Protein AF-A0A087XY12-F1 (afdb_monomer_lite)

Foldseek 3Di:
DLVVLLVVLVVLLVVLVVLLPDDPLVVVVVVDQAALVVVLVVLVVQLVVLVVSLCVCVDPVVVVSLVVCVVVVHPSNVVSVVSNVSSVVSNVLSVLLNVLCVVLVVLVVVLVVDDLLCLLVCLLVNLVSLLSSLVRGPNCVDLSNSLVNLLNVLSVLLVVLCVQQVFLVQLLCLLPANPVSLVSLVSSLSSLVSNVVSNVVSLVVLVVVQVVDPDGRDGNPDDPCSNCVVVVLLSVLSVLSSVVSLLSVLLVLLVPDFADDPCRVVLNVLSVVLSVLLSVLSVQLSPDPDGSSDSVDCPNVVSSVVSVVSVVVSLLSVLVSLLVSLVRDLALLSNLVSCVSNLSSLPDPSNLVSVVVSLVVLLVSLLVLLVVLVVCCVVPLQPLCVPVVPAPPLLSNLVVLVVSLVVNVSSVVSSCSNCVSNPNDDDDPVSVVSSVVSNVVSVVSNVVSLQVLLVVLQVLLVVQQPAQQWDADPPGAIDGPCVVSLVVSLSSLVSVVVSPDRDHDDSSVLCNVQVVVVVVLNVLSRVLRVLLCCCVVPDDPLCCVLCVVVNVLSVVLVVVSRVDGLDDPDPDHSHDPPSVVSSVSSVLLSVLVVLLVVLLVVLLCLLQVLLPDAQWDADPQAATDQETDPVVLVVLLVSLVSNLVSLVSNCVSSVHDPPDPSSLSNLVVSLVSNLVSLLSNLLNNLVVLVVLPDPPRPLHAHAEWEWAQDLPPGIAIVVHLVCPPVVSLVRHNVRSLVSQQSRQRSRPPDDDTSSVVSVPDPSSVVSSVSSVVLSVQLVVVVVVVRVVCCVLVCLRVDDLVVQVVCCQQQQERDDPPPPDGDGDGHDLVSLLVVLVVLVVVLVVLVPDDQWDDGPSHYIYGCVNVSVVSNVSSVVSNVVSLVVLLVLLVVLLVVVPDDDDDDDRDYDNVSSVVSSVVSVHDRDPVSVVSVD

Sequence (931 aa):
LLHACEETVVEWVELVSDFLQQDWSGLVLDRQKPVPSEEFSFWKNRLKNLLFIQDQLLSAKAQQVSSILKAEDSIYWAALQDLQRHVQEGVREAEDITLHLTPVQQKLSEVLEMDFLQLKDNVAAVMDKVGLLWTGSEFYCRPRRTVVLLQEICNLYIQLSRDFLPGQEVIGVLVSEPGPVLQDIRLVIQTLQALKSAFCEQQSQLELQNQNQATPTPSWTFPSHLVFFHLDTFLNRLLSIQEVHLVTARFYQLDQAVLSGASGTLLTVGIQQVYQDFLVQVRLLSACSCDPTDPEDQTFELELDQFWEQVLDLETRLVSVLSKALEDCSEVASAAKVVKMFWFFLDRPRVQDQLPPCLARLEDQVLSDLDRTELEFYSQKEKPERWFRFCPAGAARLCWNRQLRRRTQETLRSFRTIQNLCGGVALAPALLQRAEQVVELLQDFRTSTRSDWSAGLEEDCGSVLNQKLVQIDPPTHLEVAGRKQLEAVLQQLRYVSREGGVALRPNADRLLLARDDITRTFVLLDQTVSCYNQVVGGAMEAELPLIQEQLQQLNDTLSELQSKTWICKGAELCVCPGVQQESQQALAVHSSITEARANMDAMRTIAQGWAELDLLQRSGDSLLESSVNDQICRGIKTDGEQLLSLTQVNRRLYSADEASEAWTGYLDYIDDRVQDGLLQLLHRALRFLTNSNLEQSGGAPLLAVSLHLQDSRGLVFEPSIDDGPAAFLKTIIRDVYGAGALVPRISVGRHGDYQESLRQNPELCALEQEVMTRLLQVKEEAEKLRAGLDRYAHLWLSDKQAVFQEFLAYGKPLAVGEVEADKNPPSLKDFQREIQVLLTISSEVTHLDEGVVLQGWLQVDMRPFITCLLSIILDWKDMYTDFLLESATNSLQQATRPQDRGSASFDLTDTILLLEVAGVELPEHLAAKLQ

Organism: Poecilia formosa (NCBI:txid48698)

Secondary structure (DSSP, 8-state):
-HHHHHHHHHHHHHHHHHHHT--GGGTTTTT----HHHHHHHHHHHHHHHHHHHHHHTSHHHHHHHHHHHHTT-THHHHHHHHHHHHHHHHHHHHHHHHHHHHHHHHHHHHHHS-HHHHHHHHHHHHHHHHHHHHH-TTT--HHHHHHHHHHHHHHHHHHHHHHTTTTHHHHGGGS--HHHHHHHHHHHHHHHHHHHHHHHHHHHHHHHHHT-SSPPPP--S-HHHHHHHHHHHHHHHHHHHHHHHHHHHHGGGTT----STTHHHHHHHHHHHHHHHHHHHHHHHT--S-TT-TT-HHHHHHHHHHHHHHHHHHHHHHHHHHHHHHS-SSHHHHHHHHHHSGGGTTSHHHHHHHHHHHHHHHHHHHHHHHHHHHHHHHHTT-GGGT-TTS-HHHHHHHHHHHHHHHHHHHHHHHHHHHHHTT-PPPPHHHHHHHHHHHHHHHHHHHHHHHHHHHHHHHHHHHHHTSBSEEEETTTEEEETTHHHHHHHHHHHHHHHHH------HHHHHHHHTHHHHHHHHHHHHHHHHHHHHHHHT--TTTHHHHHHHHHHHHHHHHHHHH-BS--SSSS-S--TTHHHHHHHHHHHHHHHHHHHHHHHHHHHHHHHGGG-----EETTTEEPSS--HHHHHHHHHHHHHHHHHHHHHHHHHT--TT-HHHHHHHHHHHHHHHHHHHHHHHHHHHHHH-TT-TTS----SEEEEEEEETTTEEEEES-TTTTHHHHHHHHHHHHHHGGGSSPP--SSS-S-HHHHHHT-HHHHHHHHHHHHHHHHHHHHHHHHHHHHGGGTHHHHS-HHHHHHHHHHHSSPPPTT-------PPPHHHHHHHHHHHHHHHHHHHTS-SEEEETTTEEEE-HHHHHHHHHHHHHHHHHHHHHHHHHHHHHHHHTTS-S-----SS-HHHHHHHHHHTTPPPPHHHHHHH-

Radius of gyration: 75.06 Å; chains: 1; bounding box: 134×104×224 Å

InterPro domains:
  IPR013594 Dynein heavy chain, tail [PF08385] (2-566)
  IPR026983 Dynein heavy chain [PTHR46532] (2-566)

Structure (mmCIF, N/CA/C/O backbone):
data_AF-A0A087XY12-F1
#
_entry.id   AF-A0A087XY12-F1
#
loop_
_atom_site.group_PDB
_atom_site.id
_atom_site.type_symbol
_atom_site.label_atom_id
_atom_site.label_alt_id
_atom_site.label_comp_id
_atom_site.label_asym_id
_atom_site.label_entity_id
_atom_site.label_seq_id
_atom_site.pdbx_PDB_ins_code
_atom_site.Cartn_x
_atom_site.Cartn_y
_atom_site.Cartn_z
_atom_site.occupancy
_atom_site.B_iso_or_equiv
_atom_site.auth_seq_id
_atom_site.auth_comp_id
_atom_site.auth_asym_id
_atom_site.auth_atom_id
_atom_site.pdbx_PDB_model_num
ATOM 1 N N . LEU A 1 1 ? -88.147 9.232 77.451 1.00 74.69 1 LEU A N 1
ATOM 2 C CA . LEU A 1 1 ? -87.703 10.349 76.584 1.00 74.69 1 LEU A CA 1
ATOM 3 C C . LEU A 1 1 ? -86.238 10.671 76.836 1.00 74.69 1 LEU A C 1
ATOM 5 O O . LEU A 1 1 ? -85.469 10.449 75.917 1.00 74.69 1 LEU A O 1
ATOM 9 N N . LEU A 1 2 ? -85.842 11.068 78.054 1.00 79.62 2 LEU A N 1
ATOM 10 C CA . LEU A 1 2 ? -84.429 11.293 78.403 1.00 79.62 2 LEU A CA 1
ATOM 11 C C . LEU A 1 2 ? -83.541 10.061 78.133 1.00 79.62 2 LEU A C 1
ATOM 13 O O . LEU A 1 2 ? -82.618 10.166 77.344 1.00 79.62 2 LEU A O 1
ATOM 17 N N . HIS A 1 3 ? -83.902 8.881 78.652 1.00 79.19 3 HIS A N 1
ATOM 18 C CA . HIS A 1 3 ? -83.124 7.646 78.440 1.00 79.19 3 HIS A CA 1
ATOM 19 C C . HIS A 1 3 ? -82.916 7.284 76.954 1.00 79.19 3 HIS A C 1
ATOM 21 O O . HIS A 1 3 ? -81.817 6.945 76.548 1.00 79.19 3 HIS A O 1
ATOM 27 N N . ALA A 1 4 ? -83.944 7.463 76.115 1.00 81.69 4 ALA A N 1
ATOM 28 C CA . ALA A 1 4 ? -83.834 7.234 74.671 1.00 81.69 4 ALA A CA 1
ATOM 29 C C . ALA A 1 4 ? -82.914 8.261 73.975 1.00 81.69 4 ALA A C 1
ATOM 31 O O . ALA A 1 4 ? -82.252 7.937 72.994 1.00 81.69 4 ALA A O 1
ATOM 32 N N . CYS A 1 5 ? -82.861 9.502 74.477 1.00 82.44 5 CYS A N 1
ATOM 33 C CA . CYS A 1 5 ? -81.912 10.513 74.003 1.00 82.44 5 CYS A CA 1
ATOM 34 C C . CYS A 1 5 ? -80.474 10.163 74.413 1.00 82.44 5 CYS A C 1
ATOM 36 O O . CYS A 1 5 ? -79.563 10.358 73.619 1.00 82.44 5 CYS A O 1
ATOM 38 N N . GLU A 1 6 ? -80.277 9.633 75.623 1.00 83.69 6 GLU A N 1
ATOM 39 C CA . GLU A 1 6 ? -78.969 9.184 76.118 1.00 83.69 6 GLU A CA 1
ATOM 40 C C . GLU A 1 6 ? -78.442 7.983 75.320 1.00 83.69 6 GLU A C 1
ATOM 42 O O . GLU A 1 6 ? -77.307 8.031 74.857 1.00 83.69 6 GLU A O 1
ATOM 47 N N . GLU A 1 7 ? -79.274 6.966 75.062 1.00 85.50 7 GLU A N 1
ATOM 48 C CA . GLU A 1 7 ? -78.921 5.821 74.202 1.00 85.50 7 GLU A CA 1
ATOM 49 C C . GLU A 1 7 ? -78.538 6.268 72.784 1.00 85.50 7 GLU A C 1
ATOM 51 O O . GLU A 1 7 ? -77.504 5.860 72.262 1.00 85.50 7 GLU A O 1
ATOM 56 N N . THR A 1 8 ? -79.308 7.189 72.193 1.00 85.12 8 THR A N 1
ATOM 57 C CA . THR A 1 8 ? -79.009 7.733 70.856 1.00 85.12 8 THR A CA 1
ATOM 58 C C . THR A 1 8 ? -77.656 8.457 70.824 1.00 85.12 8 THR A C 1
ATOM 60 O O . THR A 1 8 ? -76.917 8.348 69.848 1.00 85.12 8 THR A O 1
ATOM 63 N N . VAL A 1 9 ? -77.304 9.198 71.882 1.00 85.38 9 VAL A N 1
ATOM 64 C CA . VAL A 1 9 ? -75.996 9.869 71.974 1.00 85.38 9 VAL A CA 1
ATOM 65 C C . VAL A 1 9 ? -74.861 8.860 72.123 1.00 85.38 9 VAL A C 1
ATOM 67 O O . VAL A 1 9 ? -73.815 9.068 71.516 1.00 85.38 9 VAL A O 1
ATOM 70 N N . VAL A 1 10 ? -75.051 7.769 72.871 1.00 86.50 10 VAL A N 1
ATOM 71 C CA . VAL A 1 10 ? -74.054 6.688 72.960 1.00 86.50 10 VAL A CA 1
ATOM 72 C C . VAL A 1 10 ? -73.803 6.075 71.582 1.00 86.50 10 VAL A C 1
ATOM 74 O O . VAL A 1 10 ? -72.651 6.013 71.158 1.00 86.50 10 VAL A O 1
ATOM 77 N N . GLU A 1 11 ? -74.860 5.738 70.839 1.00 86.19 11 GLU A N 1
ATOM 78 C CA . GLU A 1 11 ? -74.739 5.209 69.472 1.00 86.19 11 GLU A CA 1
ATOM 79 C C . GLU A 1 11 ? -74.024 6.193 68.529 1.00 86.19 11 GLU A C 1
ATOM 81 O O . GLU A 1 11 ? -73.174 5.796 67.731 1.00 86.19 11 GLU A O 1
ATOM 86 N N . TRP A 1 12 ? -74.327 7.495 68.622 1.00 89.38 12 TRP A N 1
ATOM 87 C CA . TRP A 1 12 ? -73.643 8.517 67.821 1.00 89.38 12 TRP A CA 1
ATOM 88 C C . TRP A 1 12 ? -72.163 8.637 68.176 1.00 89.38 12 TRP A C 1
ATOM 90 O O . TRP A 1 12 ? -71.336 8.771 67.275 1.00 89.38 12 TRP A O 1
ATOM 100 N N . VAL A 1 13 ? -71.826 8.598 69.466 1.00 86.25 13 VAL A N 1
ATOM 101 C CA . VAL A 1 13 ? -70.437 8.668 69.933 1.00 86.25 13 VAL A CA 1
ATOM 102 C C . VAL A 1 13 ? -69.649 7.453 69.450 1.00 86.25 13 VAL A C 1
ATOM 104 O O . VAL A 1 13 ? -68.546 7.644 68.947 1.00 86.25 13 VAL A O 1
ATOM 107 N N . GLU A 1 14 ? -70.202 6.242 69.537 1.00 86.50 14 GLU A N 1
ATOM 108 C CA . GLU A 1 14 ? -69.544 5.020 69.051 1.00 86.50 14 GLU A CA 1
ATOM 109 C C . GLU A 1 14 ? -69.289 5.084 67.537 1.00 86.50 14 GLU A C 1
ATOM 111 O O . GLU A 1 14 ? -68.139 5.026 67.102 1.00 86.50 14 GLU A O 1
ATOM 116 N N . LEU A 1 15 ? -70.331 5.326 66.731 1.00 86.50 15 LEU A N 1
ATOM 117 C CA . LEU A 1 15 ? -70.218 5.347 65.265 1.00 86.50 15 LEU A CA 1
ATOM 118 C C . LEU A 1 15 ? -69.249 6.420 64.749 1.00 86.50 15 LEU A C 1
ATOM 120 O O . LEU A 1 15 ? -68.483 6.189 63.810 1.00 86.50 15 LEU A O 1
ATOM 124 N N . VAL A 1 16 ? -69.291 7.617 65.337 1.00 86.12 16 VAL A N 1
ATOM 125 C CA . VAL A 1 16 ? -68.443 8.733 64.906 1.00 86.12 16 VAL A CA 1
ATOM 126 C C . VAL A 1 16 ? -67.026 8.595 65.463 1.00 86.12 16 VAL A C 1
ATOM 128 O O . VAL A 1 16 ? -66.084 8.966 64.765 1.00 86.12 16 VAL A O 1
ATOM 131 N N . SER A 1 17 ? -66.836 8.043 66.667 1.00 83.88 17 SER A N 1
ATOM 132 C CA . SER A 1 17 ? -65.493 7.769 67.197 1.00 83.88 17 SER A CA 1
ATOM 133 C C . SER A 1 17 ? -64.767 6.732 66.342 1.00 83.88 17 SER A C 1
ATOM 135 O O . SER A 1 17 ? -63.626 6.979 65.949 1.00 83.88 17 SER A O 1
ATOM 137 N N . ASP A 1 18 ? -65.443 5.646 65.959 1.00 83.50 18 ASP A N 1
ATOM 138 C CA . ASP A 1 18 ? -64.888 4.623 65.066 1.00 83.50 18 ASP A CA 1
ATOM 139 C C . ASP A 1 18 ? -64.481 5.216 63.710 1.00 83.50 18 ASP A C 1
ATOM 141 O O . ASP A 1 18 ? -63.406 4.924 63.182 1.00 83.50 18 ASP A O 1
ATOM 145 N N . PHE A 1 19 ? -65.303 6.111 63.154 1.00 86.12 19 PHE A N 1
ATOM 146 C CA . PHE A 1 19 ? -64.983 6.810 61.911 1.00 86.12 19 PHE A CA 1
ATOM 147 C C . PHE A 1 19 ? -63.791 7.774 62.063 1.00 86.12 19 PHE A C 1
ATOM 149 O O . PHE A 1 19 ? -62.890 7.798 61.219 1.00 86.12 19 PHE A O 1
ATOM 156 N N . LEU A 1 20 ? -63.747 8.556 63.147 1.00 83.38 20 LEU A N 1
ATOM 157 C CA . LEU A 1 20 ? -62.657 9.496 63.421 1.00 83.38 20 LEU A CA 1
ATOM 158 C C . LEU A 1 20 ? -61.317 8.781 63.655 1.00 83.38 20 LEU A C 1
ATOM 160 O O . LEU A 1 20 ? -60.279 9.328 63.284 1.00 83.38 20 LEU A O 1
ATOM 164 N N . GLN A 1 21 ? -61.328 7.558 64.188 1.00 81.12 21 GLN A N 1
ATOM 165 C CA . GLN A 1 21 ? -60.124 6.748 64.402 1.00 81.12 21 GLN A CA 1
ATOM 166 C C . GLN A 1 21 ? -59.513 6.172 63.113 1.00 81.12 21 GLN A C 1
ATOM 168 O O . GLN A 1 21 ? -58.364 5.733 63.140 1.00 81.12 21 GLN A O 1
ATOM 173 N N . GLN A 1 22 ? -60.226 6.189 61.979 1.00 78.94 22 GLN A N 1
ATOM 174 C CA . GLN A 1 22 ? -59.670 5.727 60.702 1.00 78.94 22 GLN A CA 1
ATOM 175 C C . GLN A 1 22 ? -58.477 6.599 60.280 1.00 78.94 22 GLN A C 1
ATOM 177 O O . GLN A 1 22 ? -58.610 7.819 60.172 1.00 78.94 22 GLN A O 1
ATOM 182 N N . ASP A 1 23 ? -57.334 5.976 59.992 1.00 73.31 23 ASP A N 1
ATOM 183 C CA . ASP A 1 23 ? -56.101 6.641 59.561 1.00 73.31 23 ASP A CA 1
ATOM 184 C C . ASP A 1 23 ? -55.573 5.970 58.285 1.00 73.31 23 ASP A C 1
ATOM 186 O O . ASP A 1 23 ? -55.357 4.756 58.257 1.00 73.31 23 ASP A O 1
ATOM 190 N N . TRP A 1 24 ? -55.354 6.766 57.233 1.00 75.62 24 TRP A N 1
ATOM 191 C CA . TRP A 1 24 ? -54.819 6.306 55.945 1.00 75.62 24 TRP A CA 1
ATOM 192 C C . TRP A 1 24 ? -53.483 5.569 56.102 1.00 75.62 24 TRP A C 1
ATOM 194 O O . TRP A 1 24 ? -53.229 4.550 55.461 1.00 75.62 24 TRP A O 1
ATOM 204 N N . SER A 1 25 ? -52.661 6.012 57.056 1.00 66.12 25 SER A N 1
ATOM 205 C CA . SER A 1 25 ? -51.332 5.449 57.300 1.00 66.12 25 SER A CA 1
ATOM 206 C C . SER A 1 25 ? -51.326 4.012 57.857 1.00 66.12 25 SER A C 1
ATOM 208 O O . SER A 1 25 ? -50.252 3.477 58.146 1.00 66.12 25 SER A O 1
ATOM 210 N N . GLY A 1 26 ? -52.497 3.388 58.047 1.00 62.25 26 GLY A N 1
ATOM 211 C CA . GLY A 1 26 ? -52.655 1.968 58.379 1.00 62.25 26 GLY A CA 1
ATOM 212 C C . GLY A 1 26 ? -52.536 1.021 57.175 1.00 62.25 26 GLY A C 1
ATOM 213 O O . GLY A 1 26 ? -51.961 -0.051 57.317 1.00 62.25 26 GLY A O 1
ATOM 214 N N . LEU A 1 27 ? -52.985 1.425 55.980 1.00 60.22 27 LEU A N 1
ATOM 215 C CA . LEU A 1 27 ? -53.043 0.546 54.795 1.00 60.22 27 LEU A CA 1
ATOM 216 C C . LEU A 1 27 ? -51.656 0.189 54.233 1.00 60.22 27 LEU A C 1
ATOM 218 O O . LEU A 1 27 ? -51.427 -0.928 53.772 1.00 60.22 27 LEU A O 1
ATOM 222 N N . VAL A 1 28 ? -50.698 1.110 54.346 1.00 58.03 28 VAL A N 1
ATOM 223 C CA . VAL A 1 28 ? -49.296 0.880 53.960 1.00 58.03 28 VAL A CA 1
ATOM 224 C C . VAL A 1 28 ? -48.580 -0.086 54.915 1.00 58.03 28 VAL A C 1
ATOM 226 O O . VAL A 1 28 ? -47.702 -0.843 54.501 1.00 58.03 28 VAL A O 1
ATOM 229 N N . LEU A 1 29 ? -48.975 -0.117 56.193 1.00 55.53 29 LEU A N 1
ATOM 230 C CA . LEU A 1 29 ? -48.418 -1.053 57.179 1.00 55.53 29 LEU A CA 1
ATOM 231 C C . LEU A 1 29 ? -48.868 -2.503 56.922 1.00 55.53 29 LEU A C 1
ATOM 233 O O . LEU A 1 29 ? -48.132 -3.430 57.262 1.00 55.53 29 LEU A O 1
ATOM 237 N N . ASP A 1 30 ? -50.001 -2.695 56.241 1.00 56.22 30 ASP A N 1
ATOM 238 C CA . ASP A 1 30 ? -50.544 -4.002 55.838 1.00 56.22 30 ASP A CA 1
ATOM 239 C C . ASP A 1 30 ? -49.931 -4.551 54.527 1.00 56.22 30 ASP A C 1
ATOM 241 O O . ASP A 1 30 ? -50.444 -5.507 53.944 1.00 56.22 30 ASP A O 1
ATOM 245 N N . ARG A 1 31 ? -48.801 -3.983 54.068 1.00 59.09 31 ARG A N 1
ATOM 246 C CA . ARG A 1 31 ? -48.058 -4.358 52.840 1.00 59.09 31 ARG A CA 1
ATOM 247 C C . ARG A 1 31 ? -48.812 -4.149 51.523 1.00 59.09 31 ARG A C 1
ATOM 249 O O . ARG A 1 31 ? -48.412 -4.698 50.494 1.00 59.09 31 ARG A O 1
ATOM 256 N N . GLN A 1 32 ? -49.877 -3.356 51.523 1.00 64.19 32 GLN A N 1
ATOM 257 C CA . GLN A 1 32 ? -50.483 -2.901 50.274 1.00 64.19 32 GLN A CA 1
ATOM 258 C C . GLN A 1 32 ? -49.546 -1.872 49.615 1.00 64.19 32 GLN A C 1
ATOM 260 O O . GLN A 1 32 ? -48.820 -1.162 50.312 1.00 64.19 32 GLN A O 1
ATOM 265 N N . LYS A 1 33 ? -49.526 -1.812 48.275 1.00 70.75 33 LYS A N 1
ATOM 266 C CA . LYS A 1 33 ? -48.706 -0.870 47.484 1.00 70.75 33 LYS A CA 1
ATOM 267 C C . LYS A 1 33 ? -49.600 0.217 46.865 1.00 70.75 33 LYS A C 1
ATOM 269 O O . LYS A 1 33 ? -49.774 0.212 45.645 1.00 70.75 33 LYS A O 1
ATOM 274 N N . PRO A 1 34 ? -50.222 1.090 47.680 1.00 78.88 34 PRO A N 1
ATOM 275 C CA . PRO A 1 34 ? -51.120 2.110 47.168 1.00 78.88 34 PRO A CA 1
ATOM 276 C C . PRO A 1 34 ? -50.360 3.140 46.332 1.00 78.88 34 PRO A C 1
ATOM 278 O O . PRO A 1 34 ? -49.137 3.304 46.443 1.00 78.88 34 PRO A O 1
ATOM 281 N N . VAL A 1 35 ? -51.120 3.829 45.488 1.00 86.31 35 VAL A N 1
ATOM 282 C CA . VAL A 1 35 ? -50.683 4.990 44.710 1.00 86.31 35 VAL A CA 1
ATOM 283 C C . VAL A 1 35 ? -51.314 6.270 45.268 1.00 86.31 35 VAL A C 1
ATOM 285 O O . VAL A 1 35 ? -52.393 6.201 45.860 1.00 86.31 35 VAL A O 1
ATOM 288 N N . PRO A 1 36 ? -50.724 7.458 45.019 1.00 89.56 36 PRO A N 1
ATOM 289 C CA . PRO A 1 36 ? -51.158 8.709 45.653 1.00 89.56 36 PRO A CA 1
ATOM 290 C C . PRO A 1 36 ? -52.621 9.086 45.387 1.00 89.56 36 PRO A C 1
ATOM 292 O O . PRO A 1 36 ? -53.254 9.796 46.167 1.00 89.56 36 PRO A O 1
ATOM 295 N N . SER A 1 37 ? -53.191 8.607 44.276 1.00 87.56 37 SER A N 1
ATOM 296 C CA . SER A 1 37 ? -54.599 8.828 43.935 1.00 87.56 37 SER A CA 1
ATOM 297 C C . SER A 1 37 ? -55.564 8.251 44.974 1.00 87.56 37 SER A C 1
ATOM 299 O O . SER A 1 37 ? -56.637 8.827 45.189 1.00 87.56 37 SER A O 1
ATOM 301 N N . GLU A 1 38 ? -55.184 7.165 45.646 1.00 84.94 38 GLU A N 1
ATOM 302 C CA . GLU A 1 38 ? -55.992 6.537 46.685 1.00 84.94 38 GLU A CA 1
ATOM 303 C C . GLU A 1 38 ? -56.029 7.406 47.951 1.00 84.94 38 GLU A C 1
ATOM 305 O O . GLU A 1 38 ? -57.129 7.691 48.439 1.00 84.94 38 GLU A O 1
ATOM 310 N N . GLU A 1 39 ? -54.888 7.954 48.395 1.00 89.56 39 GLU A N 1
ATOM 311 C CA . GLU A 1 39 ? -54.821 8.904 49.517 1.00 89.56 39 GLU A CA 1
ATOM 312 C C . GLU A 1 39 ? -55.657 10.164 49.237 1.00 89.56 39 GLU A C 1
ATOM 314 O O . GLU A 1 39 ? -56.451 10.609 50.076 1.00 89.56 39 GLU A O 1
ATOM 319 N N . PHE A 1 40 ? -55.548 10.725 48.027 1.00 90.38 40 PHE A N 1
ATOM 320 C CA . PHE A 1 40 ? -56.340 11.897 47.640 1.00 90.38 40 PHE A CA 1
ATOM 321 C C . PHE A 1 40 ? -57.844 11.612 47.694 1.00 90.38 40 PHE A C 1
ATOM 323 O O . PHE A 1 40 ? -58.634 12.472 48.100 1.00 90.38 40 PHE A O 1
ATOM 330 N N . SER A 1 41 ? -58.260 10.414 47.279 1.00 88.81 41 SER A N 1
ATOM 331 C CA . SER A 1 41 ? -59.662 10.000 47.337 1.00 88.81 41 SER A CA 1
ATOM 332 C C . SER A 1 41 ? -60.140 9.809 48.780 1.00 88.81 41 SER A C 1
ATOM 334 O O . SER A 1 41 ? -61.253 10.229 49.111 1.00 88.81 41 SER A O 1
ATOM 336 N N . PHE A 1 42 ? -59.287 9.261 49.652 1.00 90.19 42 PHE A N 1
ATOM 337 C CA . PHE A 1 42 ? -59.574 9.062 51.068 1.00 90.19 42 PHE A CA 1
ATOM 338 C C . PHE A 1 42 ? -59.869 10.392 51.761 1.00 90.19 42 PHE A C 1
ATOM 340 O O . PHE A 1 42 ? -60.939 10.538 52.354 1.00 90.19 42 PHE A O 1
ATOM 347 N N . TRP A 1 43 ? -58.988 11.389 51.633 1.00 91.50 43 TRP A N 1
ATOM 348 C CA . TRP A 1 43 ? -59.172 12.685 52.297 1.00 91.50 43 TRP A CA 1
ATOM 349 C C . TRP A 1 43 ? -60.381 13.461 51.764 1.00 91.50 43 TRP A C 1
ATOM 351 O O . TRP A 1 43 ? -61.159 13.992 52.560 1.00 91.50 43 TRP A O 1
ATOM 361 N N . LYS A 1 44 ? -60.634 13.430 50.446 1.00 90.69 44 LYS A N 1
ATOM 362 C CA . LYS A 1 44 ? -61.850 14.024 49.853 1.00 90.69 44 LYS A CA 1
ATOM 363 C C . LYS A 1 44 ? -63.128 13.364 50.368 1.00 90.69 44 LYS A C 1
ATOM 365 O O . LYS A 1 44 ? -64.092 14.057 50.701 1.00 90.69 44 LYS A O 1
ATOM 370 N N . ASN A 1 45 ? -63.148 12.034 50.442 1.00 90.31 45 ASN A N 1
ATOM 371 C CA . ASN A 1 45 ? -64.295 11.287 50.955 1.00 90.31 45 ASN A CA 1
ATOM 372 C C . ASN A 1 45 ? -64.482 11.512 52.459 1.00 90.31 45 ASN A C 1
ATOM 374 O O . ASN A 1 45 ? -65.613 11.698 52.909 1.00 90.31 45 ASN A O 1
ATOM 378 N N . ARG A 1 46 ? -63.389 11.561 53.229 1.00 90.69 46 ARG A N 1
ATOM 379 C CA . ARG A 1 46 ? -63.411 11.846 54.667 1.00 90.69 46 ARG A CA 1
ATOM 380 C C . ARG A 1 46 ? -63.976 13.232 54.947 1.00 90.69 46 ARG A C 1
ATOM 382 O O . ARG A 1 46 ? -64.881 13.344 55.767 1.00 90.69 46 ARG A O 1
ATOM 389 N N . LEU A 1 47 ? -63.522 14.254 54.220 1.00 92.25 47 LEU A N 1
ATOM 390 C CA . LEU A 1 47 ? -64.057 15.610 54.323 1.00 92.25 47 LEU A CA 1
ATOM 391 C C . LEU A 1 47 ? -65.560 15.645 54.023 1.00 92.25 47 LEU A C 1
ATOM 393 O O . LEU A 1 47 ? -66.348 16.141 54.825 1.00 92.25 47 LEU A O 1
ATOM 397 N N . LYS A 1 48 ? -65.969 15.056 52.893 1.00 92.69 48 LYS A N 1
ATOM 398 C CA . LYS A 1 48 ? -67.378 14.975 52.493 1.00 92.69 48 LYS A CA 1
ATOM 399 C C . LYS A 1 48 ? -68.237 14.312 53.576 1.00 92.69 48 LYS A C 1
ATOM 401 O O . LYS A 1 48 ? -69.296 14.834 53.914 1.00 92.69 48 LYS A O 1
ATOM 406 N N . ASN A 1 49 ? -67.779 13.194 54.136 1.00 91.62 49 ASN A N 1
ATOM 407 C CA . ASN A 1 49 ? -68.497 12.471 55.186 1.00 91.62 49 ASN A CA 1
ATOM 408 C C . ASN A 1 49 ? -68.564 13.265 56.500 1.00 91.62 49 ASN A C 1
ATOM 410 O O . ASN A 1 49 ? -69.624 13.305 57.117 1.00 91.62 49 ASN A O 1
ATOM 414 N N . LEU A 1 50 ? -67.480 13.933 56.911 1.00 91.12 50 LEU A N 1
ATOM 415 C CA . LEU A 1 50 ? -67.463 14.749 58.130 1.00 91.12 50 LEU A CA 1
ATOM 416 C C . LEU A 1 50 ? -68.375 15.972 58.030 1.00 91.12 50 LEU A C 1
ATOM 418 O O . LEU A 1 50 ? -69.073 16.268 58.995 1.00 91.12 50 LEU A O 1
ATOM 422 N N . LEU A 1 51 ? -68.435 16.628 56.867 1.00 91.44 51 LEU A N 1
ATOM 423 C CA . LEU A 1 51 ? -69.388 17.713 56.613 1.00 91.44 51 LEU A CA 1
ATOM 424 C C . LEU A 1 51 ? -70.837 17.214 56.714 1.00 91.44 51 LEU A C 1
ATOM 426 O O . LEU A 1 51 ? -71.659 17.843 57.376 1.00 91.44 51 LEU A O 1
ATOM 430 N N . PHE A 1 52 ? -71.145 16.034 56.160 1.00 91.62 52 PHE A N 1
ATOM 431 C CA . PHE A 1 52 ? -72.472 15.430 56.327 1.00 91.62 52 PHE A CA 1
ATOM 432 C C . PHE A 1 52 ? -72.800 15.103 57.789 1.00 91.62 52 PHE A C 1
ATOM 434 O O . PHE A 1 52 ? -73.924 15.347 58.227 1.00 91.62 52 PHE A O 1
ATOM 441 N N . ILE A 1 53 ? -71.845 14.558 58.550 1.00 89.50 53 ILE A N 1
ATOM 442 C CA . ILE A 1 53 ? -72.031 14.266 59.980 1.00 89.50 53 ILE A CA 1
ATOM 443 C C . ILE A 1 53 ? -72.238 15.573 60.763 1.00 89.50 53 ILE A C 1
ATOM 445 O O . ILE A 1 53 ? -73.123 15.646 61.615 1.00 89.50 53 ILE A O 1
ATOM 449 N N . GLN A 1 54 ? -71.481 16.625 60.446 1.00 89.31 54 GLN A N 1
ATOM 450 C CA . GLN A 1 54 ? -71.635 17.948 61.049 1.00 89.31 54 GLN A CA 1
ATOM 451 C C . GLN A 1 54 ? -73.035 18.526 60.783 1.00 89.31 54 GLN A C 1
ATOM 453 O O . GLN A 1 54 ? -73.703 18.954 61.726 1.00 89.31 54 GLN A O 1
ATOM 458 N N . ASP A 1 55 ? -73.521 18.462 59.542 1.00 90.19 55 ASP A N 1
ATOM 459 C CA . ASP A 1 55 ? -74.875 18.892 59.175 1.00 90.19 55 ASP A CA 1
ATOM 460 C C . ASP A 1 55 ? -75.959 18.087 59.912 1.00 90.19 55 ASP A C 1
ATOM 462 O O . ASP A 1 55 ? -76.963 18.645 60.369 1.00 90.19 55 ASP A O 1
ATOM 466 N N . GLN A 1 56 ? -75.760 16.774 60.083 1.00 89.06 56 GLN A N 1
ATOM 467 C CA . GLN A 1 56 ? -76.676 15.916 60.842 1.00 89.06 56 GLN A CA 1
ATOM 468 C C . GLN A 1 56 ? -76.724 16.294 62.329 1.00 89.06 56 GLN A C 1
ATOM 470 O O . GLN A 1 56 ? -77.821 16.404 62.890 1.00 89.06 56 GLN A O 1
ATOM 475 N N . LEU A 1 57 ? -75.570 16.555 62.950 1.00 85.94 57 LEU A N 1
ATOM 476 C CA . LEU A 1 57 ? -75.466 16.983 64.352 1.00 85.94 57 LEU A CA 1
ATOM 477 C C . LEU A 1 57 ? -76.023 18.398 64.585 1.00 85.94 57 LEU A C 1
ATOM 479 O O . LEU A 1 57 ? -76.480 18.701 65.689 1.00 85.94 57 LEU A O 1
ATOM 483 N N . LEU A 1 58 ? -76.028 19.248 63.554 1.00 86.31 58 LEU A N 1
ATOM 484 C CA . LEU A 1 58 ? -76.633 20.585 63.573 1.00 86.31 58 LEU A CA 1
ATOM 485 C C . LEU A 1 58 ? -78.113 20.592 63.165 1.00 86.31 58 LEU A C 1
ATOM 487 O O . LEU A 1 58 ? -78.766 21.634 63.263 1.00 86.31 58 LEU A O 1
ATOM 491 N N . SER A 1 59 ? -78.664 19.456 62.733 1.00 90.31 59 SER A N 1
ATOM 492 C CA . SER A 1 59 ? -80.057 19.360 62.302 1.00 90.31 59 SER A CA 1
ATOM 493 C C . SER A 1 59 ? -81.037 19.718 63.424 1.00 90.31 59 SER A C 1
ATOM 495 O O . SER A 1 59 ? -80.783 19.491 64.608 1.00 90.31 59 SER A O 1
ATOM 497 N N . ALA A 1 60 ? -82.225 20.211 63.056 1.00 84.69 60 ALA A N 1
ATOM 498 C CA . ALA A 1 60 ? -83.252 20.601 64.026 1.00 84.69 60 ALA A CA 1
ATOM 499 C C . ALA A 1 60 ? -83.626 19.469 65.008 1.00 84.69 60 ALA A C 1
ATOM 501 O O . ALA A 1 60 ? -83.946 19.736 66.163 1.00 84.69 60 ALA A O 1
ATOM 502 N N . LYS A 1 61 ? -83.555 18.201 64.572 1.00 83.94 61 LYS A N 1
ATOM 503 C CA . LYS A 1 61 ? -83.821 17.030 65.426 1.00 83.94 61 LYS A CA 1
ATOM 504 C C . LYS A 1 61 ? -82.687 16.771 66.424 1.00 83.94 61 LYS A C 1
ATOM 506 O O . LYS A 1 61 ? -82.961 16.522 67.593 1.00 83.94 61 LYS A O 1
ATOM 511 N N . ALA A 1 62 ? -81.428 16.877 65.998 1.00 83.31 62 ALA A N 1
ATOM 512 C CA . ALA A 1 62 ? -80.275 16.729 66.887 1.00 83.31 62 ALA A CA 1
ATOM 513 C C . ALA A 1 62 ? -80.177 17.884 67.903 1.00 83.31 62 ALA A C 1
ATOM 515 O O . ALA A 1 62 ? -79.872 17.663 69.075 1.00 83.31 62 ALA A O 1
ATOM 516 N N . GLN A 1 63 ? -80.549 19.105 67.501 1.00 83.62 63 GLN A N 1
ATOM 517 C CA . GLN A 1 63 ? -80.645 20.252 68.410 1.00 83.62 63 GLN A CA 1
ATOM 518 C C . GLN A 1 63 ? -81.741 20.079 69.474 1.00 83.62 63 GLN A C 1
ATOM 520 O O . GLN A 1 63 ? -81.561 20.505 70.614 1.00 83.62 63 GLN A O 1
ATOM 525 N N . GLN A 1 64 ? -82.853 19.412 69.144 1.00 82.50 64 GLN A N 1
ATOM 526 C CA . GLN A 1 64 ? -83.875 19.055 70.135 1.00 82.50 64 GLN A CA 1
ATOM 527 C C . GLN A 1 64 ? -83.322 18.081 71.186 1.00 82.50 64 GLN A C 1
ATOM 529 O O . GLN A 1 64 ? -83.473 18.346 72.378 1.00 82.50 64 GLN A O 1
ATOM 534 N N . VAL A 1 65 ? -82.618 17.022 70.766 1.00 83.31 65 VAL A N 1
ATOM 535 C CA . VAL A 1 65 ? -81.928 16.077 71.672 1.00 83.31 65 VAL A CA 1
ATOM 536 C C . VAL A 1 65 ? -80.928 16.814 72.576 1.00 83.31 65 VAL A C 1
ATOM 538 O O . VAL A 1 65 ? -80.953 16.641 73.793 1.00 83.31 65 VAL A O 1
ATOM 541 N N . SER A 1 66 ? -80.131 17.726 72.009 1.00 81.38 66 SER A N 1
ATOM 542 C CA . SER A 1 66 ? -79.219 18.606 72.756 1.00 81.38 66 SER A CA 1
ATOM 543 C C . SER A 1 66 ? -79.942 19.473 73.798 1.00 81.38 66 SER A C 1
ATOM 545 O O . SER A 1 66 ? -79.485 19.577 74.936 1.00 81.38 66 SER A O 1
ATOM 547 N N . SER A 1 67 ? -81.077 20.082 73.440 1.00 83.06 67 SER A N 1
ATOM 548 C CA . SER A 1 67 ? -81.833 20.951 74.351 1.00 83.06 67 SER A CA 1
ATOM 549 C C . SER A 1 67 ? -82.435 20.190 75.537 1.00 83.06 67 SER A C 1
ATOM 551 O O . SER A 1 67 ? -82.442 20.715 76.649 1.00 83.06 67 SER A O 1
ATOM 553 N N . ILE A 1 68 ? -82.875 18.944 75.315 1.00 83.69 68 ILE A N 1
ATOM 554 C CA . ILE A 1 68 ? -83.432 18.063 76.350 1.00 83.69 68 ILE A CA 1
ATOM 555 C C . ILE A 1 68 ? -82.331 17.634 77.326 1.00 83.69 68 ILE A C 1
ATOM 557 O O . ILE A 1 68 ? -82.509 17.753 78.535 1.00 83.69 68 ILE A O 1
ATOM 561 N N . LEU A 1 69 ? -81.174 17.201 76.816 1.00 82.56 69 LEU A N 1
ATOM 562 C CA . LEU A 1 69 ? -80.044 16.770 77.650 1.00 82.56 69 LEU A CA 1
ATOM 563 C C . LEU A 1 69 ? -79.477 17.911 78.508 1.00 82.56 69 LEU A C 1
ATOM 565 O O . LEU A 1 69 ? -79.090 17.679 79.651 1.00 82.56 69 LEU A O 1
ATOM 569 N N . LYS A 1 70 ? -79.470 19.144 77.980 1.00 83.56 70 LYS A N 1
ATOM 570 C CA . LYS A 1 70 ? -79.026 20.341 78.710 1.00 83.56 70 LYS A CA 1
ATOM 571 C C . LYS A 1 70 ? -80.025 20.794 79.779 1.00 83.56 70 LYS A C 1
ATOM 573 O O . LYS A 1 70 ? -79.607 21.310 80.810 1.00 83.56 70 LYS A O 1
ATOM 578 N N . ALA A 1 71 ? -81.328 20.653 79.528 1.00 83.56 71 ALA A N 1
ATOM 579 C CA . ALA A 1 71 ? -82.364 21.050 80.482 1.00 83.56 71 ALA A CA 1
ATOM 580 C C . ALA A 1 71 ? -82.393 20.149 81.730 1.00 83.56 71 ALA A C 1
ATOM 582 O O . ALA A 1 71 ? -82.686 20.637 82.817 1.00 83.56 71 ALA A O 1
ATOM 583 N N . GLU A 1 72 ? -82.059 18.867 81.567 1.00 81.69 72 GLU A N 1
ATOM 584 C CA . GLU A 1 72 ? -82.081 17.843 82.625 1.00 81.69 72 GLU A CA 1
ATOM 585 C C . GLU A 1 72 ? -80.699 17.587 83.271 1.00 81.69 72 GLU A C 1
ATOM 587 O O . GLU A 1 72 ? -80.563 16.665 84.069 1.00 81.69 72 GLU A O 1
ATOM 592 N N . ASP A 1 73 ? -79.674 18.381 82.928 1.00 78.06 73 ASP A N 1
ATOM 593 C CA . ASP A 1 73 ? -78.292 18.289 83.446 1.00 78.06 73 ASP A CA 1
ATOM 594 C C . ASP A 1 73 ? -77.672 16.871 83.347 1.00 78.06 73 ASP A C 1
ATOM 596 O O . ASP A 1 73 ? -77.022 16.370 84.268 1.00 78.06 73 ASP A O 1
ATOM 600 N N . SER A 1 74 ? -77.899 16.187 82.215 1.00 82.75 74 SER A N 1
ATOM 601 C CA . SER A 1 74 ? -77.414 14.816 81.981 1.00 82.75 74 SER A CA 1
ATOM 602 C C . SER A 1 74 ? -75.902 14.766 81.730 1.00 82.75 74 SER A C 1
ATOM 604 O O . SER A 1 74 ? -75.339 15.587 81.005 1.00 82.75 74 SER A O 1
ATOM 606 N N . ILE A 1 75 ? -75.243 13.722 82.245 1.00 78.38 75 ILE A N 1
ATOM 607 C CA . ILE A 1 75 ? -73.804 13.455 82.055 1.00 78.38 75 ILE A CA 1
ATOM 608 C C . ILE A 1 75 ? -73.458 13.293 80.558 1.00 78.38 75 ILE A C 1
ATOM 610 O O . ILE A 1 75 ? -72.362 13.652 80.124 1.00 78.38 75 ILE A O 1
ATOM 614 N N . TYR A 1 76 ? -74.410 12.828 79.740 1.00 83.25 76 TYR A N 1
ATOM 615 C CA . TYR A 1 76 ? -74.235 12.636 78.295 1.00 83.25 76 TYR A CA 1
ATOM 616 C C . TYR A 1 76 ? -74.250 13.945 77.489 1.00 83.25 76 TYR A C 1
ATOM 618 O O . TYR A 1 76 ? -73.861 13.950 76.320 1.00 83.25 76 TYR A O 1
ATOM 626 N N . TRP A 1 77 ? -74.635 15.076 78.095 1.00 82.06 77 TRP A N 1
ATOM 627 C CA . TRP A 1 77 ? -74.524 16.389 77.454 1.00 82.06 77 TRP A CA 1
ATOM 628 C C . TRP A 1 77 ? -73.064 16.757 77.161 1.00 82.06 77 TRP A C 1
ATOM 630 O O . TRP A 1 77 ? -72.758 17.218 76.061 1.00 82.06 77 TRP A O 1
ATOM 640 N N . ALA A 1 78 ? -72.158 16.487 78.108 1.00 83.75 78 ALA A N 1
ATOM 641 C CA . ALA A 1 78 ? -70.724 16.696 77.918 1.00 83.75 78 ALA A CA 1
ATOM 642 C C . ALA A 1 78 ? -70.177 15.813 76.782 1.00 83.75 78 ALA A C 1
ATOM 644 O O . ALA A 1 78 ? -69.470 16.310 75.911 1.00 83.75 78 ALA A O 1
ATOM 645 N N . ALA A 1 79 ? -70.601 14.545 76.721 1.00 85.00 79 ALA A N 1
ATOM 646 C CA . ALA A 1 79 ? -70.209 13.620 75.656 1.00 85.00 79 ALA A CA 1
ATOM 647 C C . ALA A 1 79 ? -70.668 14.087 74.260 1.00 85.00 79 ALA A C 1
ATOM 649 O O . ALA A 1 79 ? -69.907 13.985 73.300 1.00 85.00 79 ALA A O 1
ATOM 650 N N . LEU A 1 80 ? -71.875 14.654 74.134 1.00 85.00 80 LEU A N 1
ATOM 651 C CA . LEU A 1 80 ? -72.366 15.217 72.869 1.00 85.00 80 LEU A CA 1
ATOM 652 C C . LEU A 1 80 ? -71.620 16.505 72.470 1.00 85.00 80 LEU A C 1
ATOM 654 O O . LEU A 1 80 ? -71.354 16.712 71.285 1.00 85.00 80 LEU A O 1
ATOM 658 N N . GLN A 1 81 ? -71.268 17.366 73.432 1.00 84.56 81 GLN A N 1
ATOM 659 C CA . GLN A 1 81 ? -70.440 18.550 73.169 1.00 84.56 81 GLN A CA 1
ATOM 660 C C . GLN A 1 81 ? -69.029 18.164 72.718 1.00 84.56 81 GLN A C 1
ATOM 662 O O . GLN A 1 81 ? -68.522 18.728 71.747 1.00 84.56 81 GLN A O 1
ATOM 667 N N . ASP A 1 82 ? -68.421 17.178 73.378 1.00 85.94 82 ASP A N 1
ATOM 668 C CA . ASP A 1 82 ? -67.131 16.627 72.972 1.00 85.94 82 ASP A CA 1
ATOM 669 C C . ASP A 1 82 ? -67.205 15.993 71.583 1.00 85.94 82 ASP A C 1
ATOM 671 O O . ASP A 1 82 ? -66.313 16.216 70.768 1.00 85.94 82 ASP A O 1
ATOM 675 N N . LEU A 1 83 ? -68.292 15.285 71.263 1.00 87.94 83 LEU A N 1
ATOM 676 C CA . LEU A 1 83 ? -68.522 14.737 69.929 1.00 87.94 83 LEU A CA 1
ATOM 677 C C . LEU A 1 83 ? -68.569 15.832 68.855 1.00 87.94 83 LEU A C 1
ATOM 679 O O . LEU A 1 83 ? -67.871 15.738 67.848 1.00 87.94 83 LEU A O 1
ATOM 683 N N . GLN A 1 84 ? -69.359 16.889 69.073 1.00 86.25 84 GLN A N 1
ATOM 684 C CA . GLN A 1 84 ? -69.454 18.018 68.141 1.00 86.25 84 GLN A CA 1
ATOM 685 C C . GLN A 1 84 ? -68.106 18.724 67.963 1.00 86.25 84 GLN A C 1
ATOM 687 O O . GLN A 1 84 ? -67.746 19.074 66.837 1.00 86.25 84 GLN A O 1
ATOM 692 N N . ARG A 1 85 ? -67.346 18.896 69.051 1.00 88.62 85 ARG A N 1
ATOM 693 C CA . ARG A 1 85 ? -65.996 19.467 69.016 1.00 88.62 85 ARG A CA 1
ATOM 694 C C . ARG A 1 85 ? -65.036 18.582 68.217 1.00 88.62 85 ARG A C 1
ATOM 696 O O . ARG A 1 85 ? -64.371 19.092 67.322 1.00 88.62 85 ARG A O 1
ATOM 703 N N . HIS A 1 86 ? -65.008 17.272 68.468 1.00 87.75 86 HIS A N 1
ATOM 704 C CA . HIS A 1 86 ? -64.157 16.335 67.726 1.00 87.75 86 HIS A CA 1
ATOM 705 C C . HIS A 1 86 ? -64.515 16.271 66.232 1.00 87.75 86 HIS A C 1
ATOM 707 O O . HIS A 1 86 ? -63.618 16.207 65.394 1.00 87.75 86 HIS A O 1
ATOM 713 N N . VAL A 1 87 ? -65.802 16.347 65.871 1.00 90.38 87 VAL A N 1
ATOM 714 C CA . VAL A 1 87 ? -66.227 16.421 64.461 1.00 90.38 87 VAL A CA 1
ATOM 715 C C . VAL A 1 87 ? -65.770 17.731 63.817 1.00 90.38 87 VAL A C 1
ATOM 717 O O . VAL A 1 87 ? -65.241 17.695 62.712 1.00 90.38 87 VAL A O 1
ATOM 720 N N . GLN A 1 88 ? -65.907 18.876 64.494 1.00 89.31 88 GLN A N 1
ATOM 721 C CA . GLN A 1 88 ? -65.408 20.166 63.992 1.00 89.31 88 GLN A CA 1
ATOM 722 C C . GLN A 1 88 ? -63.883 20.172 63.811 1.00 89.31 88 GLN A C 1
ATOM 724 O O . GLN A 1 88 ? -63.384 20.662 62.799 1.00 89.31 88 GLN A O 1
ATOM 729 N N . GLU A 1 89 ? -63.142 19.605 64.765 1.00 88.50 89 GLU A N 1
ATOM 730 C CA . GLU A 1 89 ? -61.689 19.430 64.670 1.00 88.50 89 GLU A CA 1
ATOM 731 C C . GLU A 1 89 ? -61.313 18.516 63.493 1.00 88.50 89 GLU A C 1
ATOM 733 O O . GLU A 1 89 ? -60.403 18.850 62.734 1.00 88.50 89 GLU A O 1
ATOM 738 N N . GLY A 1 90 ? -62.054 17.421 63.289 1.00 89.50 90 GLY A N 1
ATOM 739 C CA . GLY A 1 90 ? -61.875 16.514 62.156 1.00 89.50 90 GLY A CA 1
ATOM 740 C C . GLY A 1 90 ? -62.194 17.156 60.802 1.00 89.50 90 GLY A C 1
ATOM 741 O O . GLY A 1 90 ? -61.471 16.911 59.839 1.00 89.50 90 GLY A O 1
ATOM 742 N N . VAL A 1 91 ? -63.246 17.985 60.710 1.00 91.44 91 VAL A N 1
ATOM 743 C CA . VAL A 1 91 ? -63.553 18.771 59.498 1.00 91.44 91 VAL A CA 1
ATOM 744 C C . VAL A 1 91 ? -62.395 19.717 59.204 1.00 91.44 91 VAL A C 1
ATOM 746 O O . VAL A 1 91 ? -61.880 19.694 58.092 1.00 91.44 91 VAL A O 1
ATOM 749 N N . ARG A 1 92 ? -61.919 20.471 60.206 1.00 92.31 92 ARG A N 1
ATOM 750 C CA . ARG A 1 92 ? -60.789 21.401 60.046 1.00 92.31 92 ARG A CA 1
ATOM 751 C C . ARG A 1 92 ? -59.525 20.692 59.556 1.00 92.31 92 ARG A C 1
ATOM 753 O O . ARG A 1 92 ? -58.854 21.200 58.664 1.00 92.31 92 ARG A O 1
ATOM 760 N N . GLU A 1 93 ? -59.223 19.517 60.109 1.00 91.25 93 GLU A N 1
ATOM 761 C CA . GLU A 1 93 ? -58.111 18.680 59.648 1.00 91.25 93 GLU A CA 1
ATOM 762 C C . GLU A 1 93 ? -58.306 18.227 58.191 1.00 91.25 93 GLU A C 1
ATOM 764 O O . GLU A 1 93 ? -57.405 18.381 57.368 1.00 91.25 93 GLU A O 1
ATOM 769 N N . ALA A 1 94 ? -59.476 17.679 57.854 1.00 91.38 94 ALA A N 1
ATOM 770 C CA . ALA A 1 94 ? -59.738 17.151 56.519 1.00 91.38 94 ALA A CA 1
ATOM 771 C C . ALA A 1 94 ? -59.807 18.253 55.443 1.00 91.38 94 ALA A C 1
ATOM 773 O O . ALA A 1 94 ? -59.365 18.018 54.316 1.00 91.38 94 ALA A O 1
ATOM 774 N N . GLU A 1 95 ? -60.321 19.443 55.770 1.00 92.50 95 GLU A N 1
ATOM 775 C CA . GLU A 1 95 ? -60.334 20.623 54.892 1.00 92.50 95 GLU A CA 1
ATOM 776 C C . GLU A 1 95 ? -58.916 21.102 54.580 1.00 92.50 95 GLU A C 1
ATOM 778 O O . GLU A 1 95 ? -58.570 21.242 53.405 1.00 92.50 95 GLU A O 1
ATOM 783 N N . ASP A 1 96 ? -58.087 21.293 55.612 1.00 93.62 96 ASP A N 1
ATOM 784 C CA . ASP A 1 96 ? -56.698 21.736 55.465 1.00 93.62 96 ASP A CA 1
ATOM 785 C C . ASP A 1 96 ? -55.879 20.759 54.612 1.00 93.62 96 ASP A C 1
ATOM 787 O O . ASP A 1 96 ? -55.213 21.163 53.655 1.00 93.62 96 ASP A O 1
ATOM 791 N N . ILE A 1 97 ? -55.978 19.462 54.912 1.00 91.81 97 ILE A N 1
ATOM 792 C CA . ILE A 1 97 ? -55.245 18.421 54.188 1.00 91.81 97 ILE A CA 1
ATOM 793 C C . ILE A 1 97 ? -55.721 18.334 52.734 1.00 91.81 97 ILE A C 1
ATOM 795 O O . ILE A 1 97 ? -54.901 18.317 51.817 1.00 91.81 97 ILE A O 1
ATOM 799 N N . THR A 1 98 ? -57.035 18.333 52.486 1.00 92.62 98 THR A N 1
ATOM 800 C CA . THR A 1 98 ? -57.575 18.248 51.116 1.00 92.62 98 THR A CA 1
ATOM 801 C C . THR A 1 98 ? -57.171 19.463 50.274 1.00 92.62 98 THR A C 1
ATOM 803 O O . THR A 1 98 ? -56.829 19.315 49.095 1.00 92.62 98 THR A O 1
ATOM 806 N N . LEU A 1 99 ? -57.167 20.662 50.868 1.00 92.81 99 LEU A N 1
ATOM 807 C CA . LEU A 1 99 ? -56.732 21.889 50.202 1.00 92.81 99 LEU A CA 1
ATOM 808 C C . LEU A 1 99 ? -55.260 21.795 49.779 1.00 92.81 99 LEU A C 1
ATOM 810 O O . LEU A 1 99 ? -54.943 22.003 48.606 1.00 92.81 99 LEU A O 1
ATOM 814 N N . HIS A 1 100 ? -54.374 21.432 50.708 1.00 92.94 100 HIS A N 1
ATOM 815 C CA . HIS A 1 100 ? -52.932 21.407 50.464 1.00 92.94 100 HIS A CA 1
ATOM 816 C C . HIS A 1 100 ? -52.450 20.188 49.661 1.00 92.94 100 HIS A C 1
ATOM 818 O O . HIS A 1 100 ? -51.400 20.270 49.026 1.00 92.94 100 HIS A O 1
ATOM 824 N N . LEU A 1 101 ? -53.211 19.086 49.606 1.00 93.44 101 LEU A N 1
ATOM 825 C CA . LEU A 1 101 ? -52.928 17.953 48.709 1.00 93.44 101 LEU A CA 1
ATOM 826 C C . LEU A 1 101 ? -53.276 18.253 47.242 1.00 93.44 101 LEU A C 1
ATOM 828 O O . LEU A 1 101 ? -52.725 17.626 46.338 1.00 93.44 101 LEU A O 1
ATOM 832 N N . THR A 1 102 ? -54.153 19.227 46.973 1.00 92.44 102 THR A N 1
ATOM 833 C CA . THR A 1 102 ? -54.629 19.533 45.610 1.00 92.44 102 THR A CA 1
ATOM 834 C C . THR A 1 102 ? -53.495 19.885 44.622 1.00 92.44 102 THR A C 1
ATOM 836 O O . THR A 1 102 ? -53.500 19.337 43.518 1.00 92.44 102 THR A O 1
ATOM 839 N N . PRO A 1 103 ? -52.489 20.720 44.965 1.00 93.56 103 PRO A N 1
ATOM 840 C CA . PRO A 1 103 ? -51.351 20.994 44.081 1.00 93.56 103 PRO A CA 1
ATOM 841 C C . PRO A 1 103 ? -50.488 19.762 43.773 1.00 93.56 103 PRO A C 1
ATOM 843 O O . PRO A 1 103 ? -49.997 19.627 42.652 1.00 93.56 103 PRO A O 1
ATOM 846 N N . VAL A 1 104 ? -50.309 18.859 44.746 1.00 93.88 104 VAL A N 1
ATOM 847 C CA . VAL A 1 104 ? -49.582 17.594 44.542 1.00 93.88 104 VAL A CA 1
ATOM 848 C C . VAL A 1 104 ? -50.385 16.689 43.610 1.00 93.88 104 VAL A C 1
ATOM 850 O O . VAL A 1 104 ? -49.835 16.164 42.645 1.00 93.88 104 VAL A O 1
ATOM 853 N N . GLN A 1 105 ? -51.700 16.582 43.825 1.00 94.56 105 GLN A N 1
ATOM 854 C CA . GLN A 1 105 ? -52.597 15.826 42.954 1.00 94.56 105 GLN A CA 1
ATOM 855 C C . GLN A 1 105 ? -52.569 16.333 41.508 1.00 94.56 105 GLN A C 1
ATOM 857 O O . GLN A 1 105 ? -52.484 15.522 40.587 1.00 94.56 105 GLN A O 1
ATOM 862 N N . GLN A 1 106 ? -52.628 17.650 41.293 1.00 93.75 106 GLN A N 1
ATOM 863 C CA . GLN A 1 106 ? -52.542 18.241 39.954 1.00 93.75 106 GLN A CA 1
ATOM 864 C C . GLN A 1 106 ? -51.218 17.884 39.283 1.00 93.75 106 GLN A C 1
ATOM 866 O O . GLN A 1 106 ? -51.225 17.381 38.162 1.00 93.75 106 GLN A O 1
ATOM 871 N N . LYS A 1 107 ? -50.094 18.050 39.993 1.00 94.00 107 LYS A N 1
ATOM 872 C CA . LYS A 1 107 ? -48.785 17.756 39.411 1.00 94.00 107 LYS A CA 1
ATOM 873 C C . LYS A 1 107 ? -48.605 16.272 39.094 1.00 94.00 107 LYS A C 1
ATOM 875 O O . LYS A 1 107 ? -48.064 15.945 38.046 1.00 94.00 107 LYS A O 1
ATOM 880 N N . LEU A 1 108 ? -49.068 15.371 39.960 1.00 93.88 108 LEU A N 1
ATOM 881 C CA . LEU A 1 108 ? -49.010 13.932 39.689 1.00 93.88 108 LEU A CA 1
ATOM 882 C C . LEU A 1 108 ? -49.960 13.509 38.560 1.00 93.88 108 LEU A C 1
ATOM 884 O O . LEU A 1 108 ? -49.648 12.571 37.837 1.00 93.88 108 LEU A O 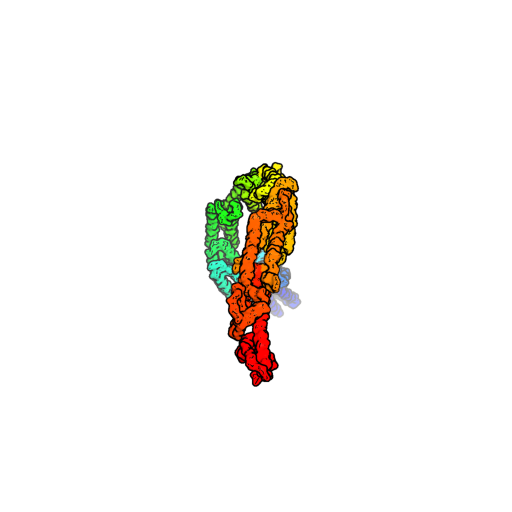1
ATOM 888 N N . SER A 1 109 ? -51.079 14.216 38.369 1.00 93.31 109 SER A N 1
ATOM 889 C CA . SER A 1 109 ? -51.968 13.988 37.220 1.00 93.31 109 SER A CA 1
ATOM 890 C C . SER A 1 109 ? -51.300 14.402 35.908 1.00 93.31 109 SER A C 1
ATOM 892 O O . SER A 1 109 ? -51.401 13.667 34.937 1.00 93.31 109 SER A O 1
ATOM 894 N N . GLU A 1 110 ? -50.556 15.516 35.892 1.00 93.25 110 GLU A N 1
ATOM 895 C CA . GLU A 1 110 ? -49.718 15.882 34.739 1.00 93.25 110 GLU A CA 1
ATOM 896 C C . GLU A 1 110 ? -48.683 14.788 34.458 1.00 93.25 110 GLU A C 1
ATOM 898 O O . GLU A 1 110 ? -48.583 14.325 33.333 1.00 93.25 110 GLU A O 1
ATOM 903 N N . VAL A 1 111 ? -47.959 14.326 35.485 1.00 93.06 111 VAL A N 1
ATOM 904 C CA . VAL A 1 111 ? -46.930 13.274 35.372 1.00 93.06 111 VAL A CA 1
ATOM 905 C C . VAL A 1 111 ? -47.481 11.983 34.753 1.00 93.06 111 VAL A C 1
ATOM 907 O O . VAL A 1 111 ? -46.783 11.354 33.967 1.00 93.06 111 VAL A O 1
ATOM 910 N N . LEU A 1 112 ? -48.725 11.608 35.066 1.00 92.44 112 LEU A N 1
ATOM 911 C CA . LEU A 1 112 ? -49.401 10.441 34.483 1.00 92.44 112 LEU A CA 1
ATOM 912 C C . LEU A 1 112 ? -49.686 10.580 32.977 1.00 92.44 112 LEU A C 1
ATOM 914 O O . LEU A 1 112 ? -49.789 9.569 32.289 1.00 92.44 112 LEU A O 1
ATOM 918 N N . GLU A 1 113 ? -49.833 11.803 32.465 1.00 91.81 113 GLU A N 1
ATOM 919 C CA . GLU A 1 113 ? -50.108 12.083 31.047 1.00 91.81 113 GLU A CA 1
ATOM 920 C C . GLU A 1 113 ? -48.831 12.326 30.222 1.00 91.81 113 GLU A C 1
ATOM 922 O O . GLU A 1 113 ? -48.899 12.473 29.001 1.00 91.81 113 GLU A O 1
ATOM 927 N N . MET A 1 114 ? -47.666 12.396 30.869 1.00 92.56 114 MET A N 1
ATOM 928 C CA . MET A 1 114 ? -46.395 12.719 30.223 1.00 92.56 114 MET A CA 1
ATOM 929 C C . MET A 1 114 ? -45.720 11.504 29.586 1.00 92.56 114 MET A C 1
ATOM 931 O O . MET A 1 114 ? -45.768 10.391 30.106 1.00 92.56 114 MET A O 1
ATOM 935 N N . ASP A 1 115 ? -44.977 11.754 28.505 1.00 91.75 115 ASP A N 1
ATOM 936 C CA . ASP A 1 115 ? -44.045 10.769 27.961 1.00 91.75 115 ASP A CA 1
ATOM 937 C C . ASP A 1 115 ? -42.955 10.439 28.989 1.00 91.75 115 ASP A C 1
ATOM 939 O O . ASP A 1 115 ? -42.390 11.335 29.627 1.00 91.75 115 ASP A O 1
ATOM 943 N N . PHE A 1 116 ? -42.576 9.159 29.077 1.00 92.81 116 PHE A N 1
ATOM 944 C CA . PHE A 1 116 ? -41.607 8.681 30.071 1.00 92.81 116 PHE A CA 1
ATOM 945 C C . PHE A 1 116 ? -40.272 9.454 30.033 1.00 92.81 116 PHE A C 1
ATOM 947 O O . PHE A 1 116 ? -39.680 9.768 31.066 1.00 92.81 116 PHE A O 1
ATOM 954 N N . LEU A 1 117 ? -39.830 9.846 28.833 1.00 91.38 117 LEU A N 1
ATOM 955 C CA . LEU A 1 117 ? -38.615 10.637 28.585 1.00 91.38 117 LEU A CA 1
ATOM 956 C C . LEU A 1 117 ? -38.583 11.980 29.332 1.00 91.38 117 LEU A C 1
ATOM 958 O O . LEU A 1 117 ? -37.505 12.471 29.656 1.00 91.38 117 LEU A O 1
ATOM 962 N N . GLN A 1 118 ? -39.746 12.577 29.596 1.00 92.06 118 GLN A N 1
ATOM 963 C CA . GLN A 1 118 ? -39.875 13.897 30.218 1.00 92.06 118 GLN A CA 1
ATOM 964 C C . GLN A 1 118 ? -40.011 13.818 31.746 1.00 92.06 118 GLN A C 1
ATOM 966 O O . GLN A 1 118 ? -39.951 14.847 32.429 1.00 92.06 118 GLN A O 1
ATOM 971 N N . LEU A 1 119 ? -40.198 12.612 32.297 1.00 93.25 119 LEU A N 1
ATOM 972 C CA . LEU A 1 119 ? -40.435 12.412 33.726 1.00 93.25 119 LEU A CA 1
ATOM 973 C C . LEU A 1 119 ? -39.248 12.884 34.557 1.00 93.25 119 LEU A C 1
ATOM 975 O O . LEU A 1 119 ? -39.450 13.604 35.531 1.00 93.25 119 LEU A O 1
ATOM 979 N N . LYS A 1 120 ? -38.021 12.557 34.127 1.00 92.88 120 LYS A N 1
ATOM 980 C CA . LYS A 1 120 ? -36.768 12.939 34.797 1.00 92.88 120 LYS A CA 1
ATOM 981 C C . LYS A 1 120 ? -36.692 14.439 35.101 1.00 92.88 120 LYS A C 1
ATOM 983 O O . LYS A 1 120 ? -36.335 14.815 36.215 1.00 92.88 120 LYS A O 1
ATOM 988 N N . ASP A 1 121 ? -37.075 15.282 34.146 1.00 91.50 121 ASP A N 1
ATOM 989 C CA . ASP A 1 121 ? -36.998 16.743 34.281 1.00 91.50 121 ASP A CA 1
ATOM 990 C C . ASP A 1 121 ? -38.100 17.314 35.191 1.00 91.50 121 ASP A C 1
ATOM 992 O O . ASP A 1 121 ? -37.989 18.432 35.694 1.00 91.50 121 ASP A O 1
ATOM 996 N N . ASN A 1 122 ? -39.161 16.543 35.445 1.00 91.94 122 ASN A N 1
ATOM 997 C CA . ASN A 1 122 ? -40.299 16.957 36.266 1.00 91.94 122 ASN A CA 1
ATOM 998 C C . ASN A 1 122 ? -40.226 16.461 37.709 1.00 91.94 122 ASN A C 1
ATOM 1000 O O . ASN A 1 122 ? -41.019 16.909 38.543 1.00 91.94 122 ASN A O 1
ATOM 1004 N N . VAL A 1 123 ? -39.274 15.584 38.031 1.00 93.12 123 VAL A N 1
ATOM 1005 C CA . VAL A 1 123 ? -39.184 14.990 39.365 1.00 93.12 123 VAL A CA 1
ATOM 1006 C C . VAL A 1 123 ? -38.910 16.034 40.451 1.00 93.12 123 VAL A C 1
ATOM 1008 O O . VAL A 1 123 ? -39.528 15.991 41.516 1.00 93.12 123 VAL A O 1
ATOM 1011 N N . ALA A 1 124 ? -38.054 17.020 40.164 1.00 92.69 124 ALA A N 1
ATOM 1012 C CA . ALA A 1 124 ? -37.806 18.143 41.067 1.00 92.69 124 ALA A CA 1
ATOM 1013 C C . ALA A 1 124 ? -39.101 18.916 41.363 1.00 92.69 124 ALA A C 1
ATOM 1015 O O . ALA A 1 124 ? -39.447 19.121 42.520 1.00 92.69 124 ALA A O 1
ATOM 1016 N N . ALA A 1 125 ? -39.893 19.221 40.329 1.00 93.56 125 ALA A N 1
ATOM 1017 C CA . ALA A 1 125 ? -41.162 19.926 40.489 1.00 93.56 125 ALA A CA 1
ATOM 1018 C C . ALA A 1 125 ? -42.193 19.133 41.315 1.00 93.56 125 ALA A C 1
ATOM 1020 O O . ALA A 1 125 ? -42.983 19.740 42.037 1.00 93.56 125 ALA A O 1
ATOM 1021 N N . VAL A 1 126 ? -42.204 17.795 41.236 1.00 94.44 126 VAL A N 1
ATOM 1022 C CA . VAL A 1 126 ? -43.038 16.944 42.109 1.00 94.44 126 VAL A CA 1
ATOM 1023 C C . VAL A 1 126 ? -42.596 17.086 43.565 1.00 94.44 126 VAL A C 1
ATOM 1025 O O . VAL A 1 126 ? -43.428 17.352 44.434 1.00 94.44 126 VAL A O 1
ATOM 1028 N N . MET A 1 127 ? -41.293 16.961 43.824 1.00 94.25 127 MET A N 1
ATOM 1029 C CA . MET A 1 127 ? -40.730 17.076 45.171 1.00 94.25 127 MET A CA 1
ATOM 1030 C C . MET A 1 127 ? -40.940 18.479 45.760 1.00 94.25 127 MET A C 1
ATOM 1032 O O . MET A 1 127 ? -41.286 18.589 46.936 1.00 94.25 127 MET A O 1
ATOM 1036 N N . ASP A 1 128 ? -40.874 19.536 44.945 1.00 91.81 128 ASP A N 1
ATOM 1037 C CA . ASP A 1 128 ? -41.210 20.907 45.350 1.00 91.81 128 ASP A CA 1
ATOM 1038 C C . ASP A 1 128 ? -42.661 21.013 45.848 1.00 91.81 128 ASP A C 1
ATOM 1040 O O . ASP A 1 128 ? -42.927 21.644 46.872 1.00 91.81 128 ASP A O 1
ATOM 1044 N N . LYS A 1 129 ? -43.630 20.382 45.160 1.00 93.62 129 LYS A N 1
ATOM 1045 C CA . LYS A 1 129 ? -45.036 20.377 45.611 1.00 93.62 129 LYS A CA 1
ATOM 1046 C C . LYS A 1 129 ? -45.211 19.628 46.931 1.00 93.62 129 LYS A C 1
ATOM 1048 O O . LYS A 1 129 ? -46.017 20.061 47.752 1.00 93.62 129 LYS A O 1
ATOM 1053 N N . VAL A 1 130 ? -44.450 18.558 47.163 1.00 93.12 130 VAL A N 1
ATOM 1054 C CA . VAL A 1 130 ? -44.451 17.833 48.447 1.00 93.12 130 VAL A CA 1
ATOM 1055 C C . VAL A 1 130 ? -43.814 18.678 49.560 1.00 93.12 130 VAL A C 1
ATOM 1057 O O . VAL A 1 130 ? -44.338 18.719 50.674 1.00 93.12 130 VAL A O 1
ATOM 1060 N N . GLY A 1 131 ? -42.741 19.419 49.267 1.00 89.94 131 GLY A N 1
ATOM 1061 C CA . GLY A 1 131 ? -42.152 20.393 50.194 1.00 89.94 131 GLY A CA 1
ATOM 1062 C C . GLY A 1 131 ? -43.116 21.535 50.549 1.00 89.94 131 GLY A C 1
ATOM 1063 O O . GLY A 1 131 ? -43.228 21.926 51.714 1.00 89.94 131 GLY A O 1
ATOM 1064 N N . LEU A 1 132 ? -43.888 22.024 49.573 1.00 89.69 132 LEU A N 1
ATOM 1065 C CA . LEU A 1 132 ? -44.953 2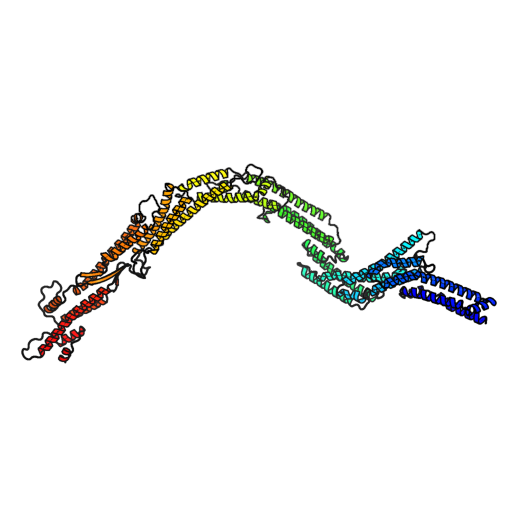3.011 49.797 1.00 89.69 132 LEU A CA 1
ATOM 1066 C C . LEU A 1 132 ? -46.109 22.452 50.639 1.00 89.69 132 LEU A C 1
ATOM 1068 O O . LEU A 1 132 ? -46.610 23.148 51.516 1.00 89.69 132 LEU A O 1
ATOM 1072 N N . LEU A 1 133 ? -46.513 21.197 50.423 1.00 91.56 133 LEU A N 1
ATOM 1073 C CA . LEU A 1 133 ? -47.504 20.514 51.265 1.00 91.56 133 LEU A CA 1
ATOM 1074 C C . LEU A 1 133 ? -47.035 20.439 52.726 1.00 91.56 133 LEU A C 1
ATOM 1076 O O . LEU A 1 133 ? -47.810 20.717 53.640 1.00 91.56 133 LEU A O 1
ATOM 1080 N N . TRP A 1 134 ? -45.762 20.101 52.939 1.00 89.44 134 TRP A N 1
ATOM 1081 C CA . TRP A 1 134 ? -45.161 20.018 54.269 1.00 89.44 134 TRP A CA 1
ATOM 1082 C C . TRP A 1 134 ? -45.115 21.370 54.992 1.00 89.44 134 TRP A C 1
ATOM 1084 O O . TRP A 1 134 ? -45.355 21.429 56.194 1.00 89.44 134 TRP A O 1
ATOM 1094 N N . THR A 1 135 ? -44.809 22.450 54.271 1.00 86.19 135 THR A N 1
ATOM 1095 C CA . THR A 1 135 ? -44.700 23.802 54.847 1.00 86.19 135 THR A CA 1
ATOM 1096 C C . THR A 1 135 ? -46.044 24.521 54.978 1.00 86.19 135 THR A C 1
ATOM 1098 O O . THR A 1 135 ? -46.176 25.386 55.841 1.00 86.19 135 THR A O 1
ATOM 1101 N N . GLY A 1 136 ? -47.030 24.186 54.139 1.00 84.94 136 GLY A N 1
ATOM 1102 C CA . GLY A 1 136 ? -48.322 24.873 54.077 1.00 84.94 136 GLY A CA 1
ATOM 1103 C C . GLY A 1 136 ? -49.415 24.297 54.980 1.00 84.94 136 GLY A C 1
ATOM 1104 O O . GLY A 1 136 ? -50.239 25.058 55.475 1.00 84.94 136 GLY A O 1
ATOM 1105 N N . SER A 1 137 ? -49.427 22.982 55.221 1.00 90.25 137 SER A N 1
ATOM 1106 C CA . SER A 1 137 ? -50.493 22.327 55.993 1.00 90.25 137 SER A CA 1
ATOM 1107 C C . SER A 1 137 ? -50.169 22.230 57.486 1.00 90.25 137 SER A C 1
ATOM 1109 O O . SER A 1 137 ? -49.138 21.683 57.888 1.00 90.25 137 SER A O 1
ATOM 1111 N N . GLU A 1 138 ? -51.107 22.669 58.325 1.00 85.56 138 GLU A N 1
ATOM 1112 C CA . GLU A 1 138 ? -50.997 22.560 59.786 1.00 85.56 138 GLU A CA 1
ATOM 1113 C C . GLU A 1 138 ? -51.152 21.112 60.278 1.00 85.56 138 GLU A C 1
ATOM 1115 O O . GLU A 1 138 ? -50.600 20.741 61.317 1.00 85.56 138 GLU A O 1
ATOM 1120 N N . PHE A 1 139 ? -51.895 20.277 59.544 1.00 86.19 139 PHE A N 1
ATOM 1121 C CA . PHE A 1 139 ? -52.221 18.913 59.973 1.00 86.19 139 PHE A CA 1
ATOM 1122 C C . PHE A 1 139 ? -51.447 17.818 59.234 1.00 86.19 139 PHE A C 1
ATOM 1124 O O . PHE A 1 139 ? -51.291 16.711 59.766 1.00 86.19 139 PHE A O 1
ATOM 1131 N N . TYR A 1 140 ? -50.951 18.085 58.025 1.00 88.00 140 TYR A N 1
ATOM 1132 C CA . TYR A 1 140 ? -50.240 17.097 57.212 1.00 88.00 140 TYR A CA 1
ATOM 1133 C C . TYR A 1 140 ? -48.745 16.993 57.531 1.00 88.00 140 TYR A C 1
ATOM 1135 O O . TYR A 1 140 ? -48.146 15.960 57.238 1.00 88.00 140 TYR A O 1
ATOM 1143 N N . CYS A 1 141 ? -48.148 18.010 58.166 1.00 84.56 141 CYS A N 1
ATOM 1144 C CA . CYS A 1 141 ? -46.723 18.110 58.523 1.00 84.56 141 CYS A CA 1
ATOM 1145 C C . CYS A 1 141 ? -46.262 17.113 59.617 1.00 84.56 141 CYS A C 1
ATOM 1147 O O . CYS A 1 141 ? -45.568 17.448 60.578 1.00 84.56 141 CYS A O 1
ATOM 1149 N N . ARG A 1 142 ? -46.658 15.843 59.487 1.00 85.62 142 ARG A N 1
ATOM 1150 C CA . ARG A 1 142 ? -46.294 14.721 60.352 1.00 85.62 142 ARG A CA 1
ATOM 1151 C C . ARG A 1 142 ? -45.406 13.747 59.572 1.00 85.62 142 ARG A C 1
ATOM 1153 O O . ARG A 1 142 ? -45.845 13.266 58.525 1.00 85.62 142 ARG A O 1
ATOM 1160 N N . PRO A 1 143 ? -44.233 13.345 60.106 1.00 85.94 143 PRO A N 1
ATOM 1161 C CA . PRO A 1 143 ? -43.305 12.431 59.432 1.00 85.94 143 PRO A CA 1
ATOM 1162 C C . PRO A 1 143 ? -43.965 11.181 58.838 1.00 85.94 143 PRO A C 1
ATOM 1164 O O . PRO A 1 143 ? -43.699 10.824 57.698 1.00 85.94 143 PRO A O 1
ATOM 1167 N N . ARG A 1 144 ? -44.884 10.546 59.579 1.00 84.62 144 ARG A N 1
ATOM 1168 C CA . ARG A 1 144 ? -45.567 9.318 59.143 1.00 84.62 144 ARG A CA 1
ATOM 1169 C C . ARG A 1 144 ? -46.399 9.504 57.865 1.00 84.62 144 ARG A C 1
ATOM 1171 O O . ARG A 1 144 ? -46.347 8.636 57.005 1.00 84.62 144 ARG A O 1
ATOM 1178 N N . ARG A 1 145 ? -47.138 10.614 57.731 1.00 87.19 145 ARG A N 1
ATOM 1179 C CA . ARG A 1 145 ? -47.985 10.897 56.551 1.00 87.19 145 ARG A CA 1
ATOM 1180 C C . ARG A 1 145 ? -47.133 11.208 55.323 1.00 87.19 145 ARG A C 1
ATOM 1182 O O . ARG A 1 145 ? -47.390 10.710 54.237 1.00 87.19 145 ARG A O 1
ATOM 1189 N N . THR A 1 146 ? -46.062 11.975 55.512 1.00 89.00 146 THR A N 1
ATOM 1190 C CA . THR A 1 146 ? -45.138 12.324 54.425 1.00 89.00 146 THR A CA 1
ATOM 1191 C C . THR A 1 146 ? -44.343 11.124 53.930 1.00 89.00 146 THR A C 1
ATOM 1193 O O . THR A 1 146 ? -44.181 10.976 52.726 1.00 89.00 146 THR A O 1
ATOM 1196 N N . VAL A 1 147 ? -43.895 10.240 54.828 1.00 89.25 147 VAL A N 1
ATOM 1197 C CA . VAL A 1 147 ? -43.243 8.982 54.433 1.00 89.25 147 VAL A CA 1
ATOM 1198 C C . VAL A 1 147 ? -44.187 8.126 53.590 1.00 89.25 147 VAL A C 1
ATOM 1200 O O . VAL A 1 147 ? -43.766 7.665 52.536 1.00 89.25 147 VAL A O 1
ATOM 1203 N N . VAL A 1 148 ? -45.448 7.968 54.008 1.00 88.94 148 VAL A N 1
ATOM 1204 C CA . VAL A 1 148 ? -46.466 7.214 53.253 1.00 88.94 148 VAL A CA 1
ATOM 1205 C C . VAL A 1 148 ? -46.679 7.807 51.858 1.00 88.94 148 VAL A C 1
ATOM 1207 O O . VAL A 1 148 ? -46.511 7.095 50.875 1.00 88.94 148 VAL A O 1
ATOM 1210 N N . LEU A 1 149 ? -46.921 9.114 51.746 1.00 90.81 149 LEU A N 1
ATOM 1211 C CA . LEU A 1 149 ? -47.094 9.764 50.443 1.00 90.81 149 LEU A CA 1
ATOM 1212 C C . LEU A 1 149 ? -45.858 9.621 49.545 1.00 90.81 149 LEU A C 1
ATOM 1214 O O . LEU A 1 149 ? -45.974 9.385 48.346 1.00 90.81 149 LEU A O 1
ATOM 1218 N N . LEU A 1 150 ? -44.653 9.755 50.104 1.00 92.44 150 LEU A N 1
ATOM 1219 C CA . LEU A 1 150 ? -43.420 9.577 49.337 1.00 92.44 150 LEU A CA 1
ATOM 1220 C C . LEU A 1 150 ? -43.235 8.121 48.879 1.00 92.44 150 LEU A C 1
ATOM 1222 O O . LEU A 1 150 ? -42.763 7.904 47.763 1.00 92.44 150 LEU A O 1
ATOM 1226 N N . GLN A 1 151 ? -43.626 7.135 49.693 1.00 90.56 151 GLN A N 1
ATOM 1227 C CA . GLN A 1 151 ? -43.661 5.725 49.289 1.00 90.56 151 GLN A CA 1
ATOM 1228 C C . GLN A 1 151 ? -44.670 5.499 48.157 1.00 90.56 151 GLN A C 1
ATOM 1230 O O . GLN A 1 151 ? -44.347 4.827 47.183 1.00 90.56 151 GLN A O 1
ATOM 1235 N N . GLU A 1 152 ? -45.856 6.100 48.233 1.00 90.25 152 GLU A N 1
ATOM 1236 C CA . GLU A 1 152 ? -46.866 6.030 47.173 1.00 90.25 152 GLU A CA 1
ATOM 1237 C C . GLU A 1 152 ? -46.372 6.666 45.869 1.00 90.25 152 GLU A C 1
ATOM 1239 O O . GLU A 1 152 ? -46.553 6.100 44.791 1.00 90.25 152 GLU A O 1
ATOM 1244 N N . ILE A 1 153 ? -45.679 7.807 45.946 1.00 93.94 153 ILE A N 1
ATOM 1245 C CA . ILE A 1 153 ? -45.028 8.424 44.784 1.00 93.94 153 ILE A CA 1
ATOM 1246 C C . ILE A 1 153 ? -43.959 7.481 44.217 1.00 93.94 153 ILE A C 1
ATOM 1248 O O . ILE A 1 153 ? -43.901 7.295 43.004 1.00 93.94 153 ILE A O 1
ATOM 1252 N N . CYS A 1 154 ? -43.147 6.833 45.057 1.00 93.38 154 CYS A N 1
ATOM 1253 C CA . CYS A 1 154 ? -42.189 5.829 44.587 1.00 93.38 154 CYS A CA 1
ATOM 1254 C C . CYS A 1 154 ? -42.896 4.659 43.882 1.00 93.38 154 CYS A C 1
ATOM 1256 O O . CYS A 1 154 ? -42.479 4.279 42.790 1.00 93.38 154 CYS A O 1
ATOM 1258 N N . ASN A 1 155 ? -43.991 4.141 44.448 1.00 91.19 155 ASN A N 1
ATOM 1259 C CA . ASN A 1 155 ? -44.794 3.074 43.842 1.00 91.19 155 ASN A CA 1
ATOM 1260 C C . ASN A 1 155 ? -45.347 3.491 42.472 1.00 91.19 155 ASN A C 1
ATOM 1262 O O . ASN A 1 155 ? -45.291 2.705 41.529 1.00 91.19 155 ASN A O 1
ATOM 1266 N N . LEU A 1 156 ? -45.822 4.734 42.343 1.00 92.62 156 LEU A N 1
ATOM 1267 C CA . LEU A 1 156 ? -46.290 5.292 41.076 1.00 92.62 156 LEU A CA 1
ATOM 1268 C C . LEU A 1 156 ? -45.173 5.317 40.020 1.00 92.62 156 LEU A C 1
ATOM 1270 O O . LEU A 1 156 ? -45.377 4.859 38.900 1.00 92.62 156 LEU A O 1
ATOM 1274 N N . TYR A 1 157 ? -43.978 5.804 40.367 1.00 93.62 157 TYR A N 1
ATOM 1275 C CA . TYR A 1 157 ? -42.844 5.816 39.434 1.00 93.62 157 TYR A CA 1
ATOM 1276 C C . TYR A 1 157 ? -42.383 4.402 39.054 1.00 93.62 157 TYR A C 1
ATOM 1278 O O . TYR A 1 157 ? -41.960 4.185 37.918 1.00 93.62 157 TYR A O 1
ATOM 1286 N N . ILE A 1 158 ? -42.490 3.428 39.962 1.00 91.81 158 ILE A N 1
ATOM 1287 C CA . ILE A 1 158 ? -42.216 2.014 39.666 1.00 91.81 158 ILE A CA 1
ATOM 1288 C C . ILE A 1 158 ? -43.253 1.457 38.684 1.00 91.81 158 ILE A C 1
ATOM 1290 O O . ILE A 1 158 ? -42.865 0.793 37.726 1.00 91.81 158 ILE A O 1
ATOM 1294 N N . GLN A 1 159 ? -44.543 1.756 38.869 1.00 90.06 159 GLN A N 1
ATOM 1295 C CA . GLN A 1 159 ? -45.599 1.355 37.929 1.00 90.06 159 GLN A CA 1
ATOM 1296 C C . GLN A 1 159 ? -45.363 1.950 36.539 1.00 90.06 159 GLN A C 1
ATOM 1298 O O . GLN A 1 159 ? -45.254 1.197 35.579 1.00 90.06 159 GLN A O 1
ATOM 1303 N N . LEU A 1 160 ? -45.134 3.265 36.446 1.00 92.12 160 LEU A N 1
ATOM 1304 C CA . LEU A 1 160 ? -44.805 3.930 35.178 1.00 92.12 160 LEU A CA 1
ATOM 1305 C C . LEU A 1 160 ? -43.568 3.317 34.504 1.00 92.12 160 LEU A C 1
ATOM 1307 O O . LEU A 1 160 ? -43.514 3.193 33.284 1.00 92.12 160 LEU A O 1
ATOM 1311 N N . SER A 1 161 ? -42.572 2.910 35.296 1.00 93.44 161 SER A N 1
ATOM 1312 C CA . SER A 1 161 ? -41.360 2.260 34.786 1.00 93.44 161 SER A CA 1
ATOM 1313 C C . SER A 1 161 ? -41.629 0.855 34.244 1.00 93.44 161 SER A C 1
ATOM 1315 O O . SER A 1 161 ? -41.031 0.476 33.241 1.00 93.44 161 SER A O 1
ATOM 1317 N N . ARG A 1 162 ? -42.513 0.083 34.886 1.00 90.00 162 ARG A N 1
ATOM 1318 C CA . ARG A 1 162 ? -42.926 -1.259 34.435 1.00 90.00 162 ARG A CA 1
ATOM 1319 C C . ARG A 1 162 ? -43.894 -1.217 33.254 1.00 90.00 162 ARG A C 1
ATOM 1321 O O . ARG A 1 162 ? -43.907 -2.150 32.467 1.00 90.00 162 ARG A O 1
ATOM 1328 N N . ASP A 1 163 ? -44.667 -0.148 33.104 1.00 89.25 163 ASP A N 1
ATOM 1329 C CA . ASP A 1 163 ? -45.501 0.055 31.916 1.00 89.25 163 ASP A CA 1
ATOM 1330 C C . ASP A 1 163 ? -44.648 0.466 30.705 1.00 89.25 163 ASP A C 1
ATOM 1332 O O . ASP A 1 163 ? -44.940 0.086 29.572 1.00 89.25 163 ASP A O 1
ATOM 1336 N N . PHE A 1 164 ? -43.567 1.220 30.943 1.00 91.69 164 PHE A N 1
ATOM 1337 C CA . PHE A 1 164 ? -42.606 1.609 29.909 1.00 91.69 164 PHE A CA 1
ATOM 1338 C C . PHE A 1 164 ? -41.674 0.459 29.494 1.00 91.69 164 PHE A C 1
ATOM 1340 O O . PHE A 1 164 ? -41.363 0.321 28.312 1.00 91.69 164 PHE A O 1
ATOM 1347 N N . LEU A 1 165 ? -41.226 -0.367 30.446 1.00 89.25 165 LEU A N 1
ATOM 1348 C CA . LEU A 1 165 ? -40.400 -1.547 30.185 1.00 89.25 165 LEU A CA 1
ATOM 1349 C C . LEU A 1 165 ? -41.294 -2.782 30.000 1.00 89.25 165 LEU A C 1
ATOM 1351 O O . LEU A 1 165 ? -41.848 -3.259 30.985 1.00 89.25 165 LEU A O 1
ATOM 1355 N N . PRO A 1 166 ? -41.410 -3.365 28.796 1.00 70.56 166 PRO A N 1
ATOM 1356 C CA . PRO A 1 166 ? -42.299 -4.500 28.555 1.00 70.56 166 PRO A CA 1
ATOM 1357 C C . PRO A 1 166 ? -41.786 -5.772 29.259 1.00 70.56 166 PRO A C 1
ATOM 1359 O O . PRO A 1 166 ? -41.050 -6.554 28.668 1.00 70.56 166 PRO A O 1
ATOM 1362 N N . GLY A 1 167 ? -42.162 -5.963 30.531 1.00 77.12 167 GLY A N 1
ATOM 1363 C CA . GLY A 1 167 ? -41.825 -7.067 31.451 1.00 77.12 167 GLY A CA 1
ATOM 1364 C C . GLY A 1 167 ? -40.935 -8.185 30.891 1.00 77.12 167 GLY A C 1
ATOM 1365 O O . GLY A 1 167 ? -39.710 -8.093 30.928 1.00 77.12 167 GLY A O 1
ATOM 1366 N N . GLN A 1 168 ? -41.550 -9.245 30.351 1.00 74.31 168 GLN A N 1
ATOM 1367 C CA . GLN A 1 168 ? -40.842 -10.417 29.801 1.00 74.31 168 GLN A CA 1
ATOM 1368 C C . GLN A 1 168 ? -39.978 -10.106 28.565 1.00 74.31 168 GLN A C 1
ATOM 1370 O O . GLN A 1 168 ? -38.938 -10.735 28.354 1.00 74.31 168 GLN A O 1
ATOM 1375 N N . GLU A 1 169 ? -40.371 -9.131 27.744 1.00 78.81 169 GLU A N 1
ATOM 1376 C CA . GLU A 1 169 ? -39.642 -8.772 26.523 1.00 78.81 169 GLU A CA 1
ATOM 1377 C C . GLU A 1 169 ? -38.290 -8.123 26.828 1.00 78.81 169 GLU A C 1
ATOM 1379 O O . GLU A 1 169 ? -37.371 -8.253 26.018 1.00 78.81 169 GLU A O 1
ATOM 1384 N N . VAL A 1 170 ? -38.126 -7.513 28.012 1.00 86.12 170 VAL A N 1
ATOM 1385 C CA . VAL A 1 170 ? -36.846 -6.938 28.454 1.00 86.12 170 VAL A CA 1
ATOM 1386 C C . VAL A 1 170 ? -35.718 -7.962 28.297 1.00 86.12 170 VAL A C 1
ATOM 1388 O O . VAL A 1 170 ? -34.695 -7.661 27.692 1.00 86.12 170 VAL A O 1
ATOM 1391 N N . ILE A 1 171 ? -35.940 -9.200 28.742 1.00 86.88 171 ILE A N 1
ATOM 1392 C CA . ILE A 1 171 ? -34.960 -10.291 28.645 1.00 86.88 171 ILE A CA 1
ATOM 1393 C C . ILE A 1 171 ? -35.129 -11.087 27.339 1.00 86.88 171 ILE A C 1
ATOM 1395 O O . ILE A 1 171 ? -34.141 -11.556 26.771 1.00 86.88 171 ILE A O 1
ATOM 1399 N N . GLY A 1 172 ? -36.348 -11.195 26.799 1.00 83.38 172 GLY A N 1
ATOM 1400 C CA . GLY A 1 172 ? -36.606 -11.872 25.520 1.00 83.38 172 GLY A CA 1
ATOM 1401 C C . GLY A 1 172 ? -35.814 -11.290 24.338 1.00 83.38 172 GLY A C 1
ATOM 1402 O O . GLY A 1 172 ? -35.336 -12.027 23.471 1.00 83.38 172 GLY A O 1
ATOM 1403 N N . VAL A 1 173 ? -35.594 -9.971 24.327 1.00 84.81 173 VAL A N 1
ATOM 1404 C CA . VAL A 1 173 ? -34.853 -9.261 23.269 1.00 84.81 173 VAL A CA 1
ATOM 1405 C C . VAL A 1 173 ? -33.346 -9.560 23.287 1.00 84.81 173 VAL A C 1
ATOM 1407 O O . VAL A 1 173 ? -32.668 -9.321 22.283 1.00 84.81 173 VAL A O 1
ATOM 1410 N N . LEU A 1 174 ? -32.812 -10.165 24.360 1.00 85.38 174 LEU A N 1
ATOM 1411 C CA . LEU A 1 174 ? -31.391 -10.518 24.452 1.00 85.38 174 LEU A CA 1
ATOM 1412 C C . LEU A 1 174 ? -30.917 -11.379 23.276 1.00 85.38 174 LEU A C 1
ATOM 1414 O O . LEU A 1 174 ? -29.780 -11.206 22.855 1.00 85.38 174 LEU A O 1
ATOM 1418 N N . VAL A 1 175 ? -31.768 -12.250 22.716 1.00 84.31 175 VAL A N 1
ATOM 1419 C CA . VAL A 1 175 ? -31.433 -13.143 21.581 1.00 84.31 175 VAL A CA 1
ATOM 1420 C C . VAL A 1 175 ? -31.223 -12.384 20.263 1.00 84.31 175 VAL A C 1
ATOM 1422 O O . VAL A 1 175 ? -30.570 -12.901 19.359 1.00 84.31 175 VAL A O 1
ATOM 1425 N N . SER A 1 176 ? -31.779 -11.176 20.142 1.00 79.25 176 SER A N 1
ATOM 1426 C CA . SER A 1 176 ? -31.708 -10.356 18.928 1.00 79.25 176 SER A CA 1
ATOM 1427 C C . SER A 1 176 ? -30.790 -9.149 19.144 1.00 79.25 176 SER A C 1
ATOM 1429 O O . SER A 1 176 ? -29.579 -9.262 18.974 1.00 79.25 176 SER A O 1
ATOM 1431 N N . GLU A 1 177 ? -31.336 -7.999 19.554 1.00 76.50 177 GLU A N 1
ATOM 1432 C CA . GLU A 1 177 ? -30.587 -6.747 19.698 1.00 76.50 177 GLU A CA 1
ATOM 1433 C C . GLU A 1 177 ? -30.793 -6.120 21.087 1.00 76.50 177 GLU A C 1
ATOM 1435 O O . GLU A 1 177 ? -31.792 -5.439 21.315 1.00 76.50 177 GLU A O 1
ATOM 1440 N N . PRO A 1 178 ? -29.834 -6.250 22.024 1.00 80.25 178 PRO A N 1
ATOM 1441 C CA . PRO A 1 178 ? -29.980 -5.716 23.381 1.00 80.25 178 PRO A CA 1
ATOM 1442 C C . PRO A 1 178 ? -29.881 -4.180 23.464 1.00 80.25 178 PRO A C 1
ATOM 1444 O O . PRO A 1 178 ? -30.097 -3.620 24.536 1.00 80.25 178 PRO A O 1
ATOM 1447 N N . GLY A 1 179 ? -29.521 -3.495 22.371 1.00 82.19 179 GLY A N 1
ATOM 1448 C CA . GLY A 1 179 ? -29.168 -2.070 22.342 1.00 82.19 179 GLY A CA 1
ATOM 1449 C C . GLY A 1 179 ? -30.304 -1.099 22.700 1.00 82.19 179 GLY A C 1
ATOM 1450 O O . GLY A 1 179 ? -30.108 -0.302 23.619 1.00 82.19 179 GLY A O 1
ATOM 1451 N N . PRO A 1 180 ? -31.462 -1.131 22.009 1.00 85.06 180 PRO A N 1
ATOM 1452 C CA . PRO A 1 180 ? -32.586 -0.230 22.289 1.00 85.06 180 PRO A CA 1
ATOM 1453 C C . PRO A 1 180 ? -33.103 -0.369 23.726 1.00 85.06 180 PRO A C 1
ATOM 1455 O O . PRO A 1 180 ? -33.109 0.604 24.474 1.00 85.06 180 PRO A O 1
ATOM 1458 N N . VAL A 1 181 ? -33.373 -1.606 24.156 1.00 88.50 181 VAL A N 1
ATOM 1459 C CA . VAL A 1 181 ? -33.858 -1.915 25.512 1.00 88.50 181 VAL A CA 1
ATOM 1460 C C . VAL A 1 181 ? -32.856 -1.477 26.588 1.00 88.50 181 VAL A C 1
ATOM 1462 O O . VAL A 1 181 ? -33.246 -0.960 27.632 1.00 88.50 181 VAL A O 1
ATOM 1465 N N . LEU A 1 182 ? -31.545 -1.600 26.340 1.00 90.38 182 LEU A N 1
ATOM 1466 C CA . LEU A 1 182 ? -30.521 -1.107 27.268 1.00 90.38 182 LEU A CA 1
ATOM 1467 C C . LEU A 1 182 ? -30.582 0.419 27.463 1.00 90.38 182 LEU A C 1
ATOM 1469 O O . LEU A 1 182 ? -30.268 0.901 28.555 1.00 90.38 182 LEU A O 1
ATOM 1473 N N . GLN A 1 183 ? -30.957 1.190 26.436 1.00 90.94 183 GLN A N 1
ATOM 1474 C CA . GLN A 1 183 ? -31.149 2.639 26.574 1.00 90.94 183 GLN A CA 1
ATOM 1475 C C . GLN A 1 183 ? -32.406 2.961 27.381 1.00 90.94 183 GLN A C 1
ATOM 1477 O O . GLN A 1 183 ? -32.353 3.835 28.246 1.00 90.94 183 GLN A O 1
ATOM 1482 N N . ASP A 1 184 ? -33.481 2.207 27.171 1.00 91.94 184 ASP A N 1
ATOM 1483 C CA . ASP A 1 184 ? -34.726 2.353 27.926 1.00 91.94 184 ASP A CA 1
ATOM 1484 C C . ASP A 1 184 ? -34.509 2.033 29.415 1.00 91.94 184 ASP A C 1
ATOM 1486 O O . ASP A 1 184 ? -34.855 2.839 30.281 1.00 91.94 184 ASP A O 1
ATOM 1490 N N . ILE A 1 185 ? -33.802 0.940 29.737 1.00 93.19 185 ILE A N 1
ATOM 1491 C CA . ILE A 1 185 ? -33.404 0.603 31.118 1.00 93.19 185 ILE A CA 1
ATOM 1492 C C . ILE A 1 185 ? -32.551 1.725 31.731 1.00 93.19 185 ILE A C 1
ATOM 1494 O O . ILE A 1 185 ? -32.768 2.126 32.877 1.00 93.19 185 ILE A O 1
ATOM 1498 N N . ARG A 1 186 ? -31.580 2.269 30.982 1.00 94.75 186 ARG A N 1
ATOM 1499 C CA . ARG A 1 186 ? -30.738 3.391 31.443 1.00 94.75 186 ARG A CA 1
ATOM 1500 C C . ARG A 1 186 ? -31.562 4.633 31.751 1.00 94.75 186 ARG A C 1
ATOM 1502 O O . ARG A 1 186 ? -31.288 5.296 32.751 1.00 94.75 186 ARG A O 1
ATOM 1509 N N . LEU A 1 187 ? -32.537 4.953 30.908 1.00 94.62 187 LEU A N 1
ATOM 1510 C CA . LEU A 1 187 ? -33.435 6.086 31.099 1.00 94.62 187 LEU A CA 1
ATOM 1511 C C . LEU A 1 187 ? -34.275 5.918 32.370 1.00 94.62 187 LEU A C 1
ATOM 1513 O O . LEU A 1 187 ? -34.361 6.854 33.170 1.00 94.62 187 LEU A O 1
ATOM 1517 N N . VAL A 1 188 ? -34.829 4.724 32.596 1.00 95.50 188 VAL A N 1
ATOM 1518 C CA . VAL A 1 188 ? -35.575 4.387 33.817 1.00 95.50 188 VAL A CA 1
ATOM 1519 C C . VAL A 1 188 ? -34.689 4.547 35.050 1.00 95.50 188 VAL A C 1
ATOM 1521 O O . VAL A 1 188 ? -35.030 5.317 35.946 1.00 95.50 188 VAL A O 1
ATOM 1524 N N . ILE A 1 189 ? -33.509 3.916 35.071 1.00 96.19 189 ILE A N 1
ATOM 1525 C CA . ILE A 1 189 ? -32.554 4.018 36.188 1.00 96.19 189 ILE A CA 1
ATOM 1526 C C . ILE A 1 189 ? -32.215 5.485 36.484 1.00 96.19 189 ILE A C 1
ATOM 1528 O O . ILE A 1 189 ? -32.262 5.904 37.640 1.00 96.19 189 ILE A O 1
ATOM 1532 N N . GLN A 1 190 ? -31.925 6.289 35.456 1.00 96.25 190 GLN A N 1
ATOM 1533 C CA . GLN A 1 190 ? -31.627 7.714 35.625 1.00 96.25 190 GLN A CA 1
ATOM 1534 C C . GLN A 1 190 ? -32.813 8.511 36.177 1.00 96.25 190 GLN A C 1
ATOM 1536 O O . GLN A 1 190 ? -32.605 9.432 36.964 1.00 96.25 190 GLN A O 1
ATOM 1541 N N . THR A 1 191 ? -34.037 8.179 35.770 1.00 95.81 191 THR A N 1
ATOM 1542 C CA . THR A 1 191 ? -35.261 8.841 36.243 1.00 95.81 191 THR A CA 1
ATOM 1543 C C . THR A 1 191 ? -35.510 8.532 37.720 1.00 95.81 191 THR A C 1
ATOM 1545 O O . THR A 1 191 ? -35.748 9.444 38.512 1.00 95.81 191 THR A O 1
ATOM 1548 N N . LEU A 1 192 ? -35.362 7.270 38.132 1.00 95.50 192 LEU A N 1
ATOM 1549 C CA . LEU A 1 192 ? -35.505 6.865 39.536 1.00 95.50 192 LEU A CA 1
ATOM 1550 C C . LEU A 1 192 ? -34.373 7.418 40.419 1.00 95.50 192 LEU A C 1
ATOM 1552 O O . LEU A 1 192 ? -34.604 7.821 41.558 1.00 95.50 192 LEU A O 1
ATOM 1556 N N . GLN A 1 193 ? -33.147 7.500 39.898 1.00 95.31 193 GLN A N 1
ATOM 1557 C CA . GLN A 1 193 ? -32.042 8.171 40.590 1.00 95.31 193 GLN A CA 1
ATOM 1558 C C . GLN A 1 193 ? -32.291 9.678 40.736 1.00 95.31 193 GLN A C 1
ATOM 1560 O O . GLN A 1 193 ? -31.988 10.231 41.793 1.00 95.31 193 GLN A O 1
ATOM 1565 N N . ALA A 1 194 ? -32.892 10.323 39.729 1.00 94.81 194 ALA A N 1
ATOM 1566 C CA . ALA A 1 194 ? -33.302 11.724 39.808 1.00 94.81 194 ALA A CA 1
ATOM 1567 C C . ALA A 1 194 ? -34.386 11.957 40.879 1.00 94.81 194 ALA A C 1
ATOM 1569 O O . ALA A 1 194 ? -34.375 12.986 41.548 1.00 94.81 194 ALA A O 1
ATOM 1570 N N . LEU A 1 195 ? -35.273 10.982 41.116 1.00 94.69 195 LEU A N 1
ATOM 1571 C CA . LEU A 1 195 ? -36.227 11.006 42.235 1.00 94.69 195 LEU A CA 1
ATOM 1572 C C . LEU A 1 195 ? -35.539 11.022 43.593 1.00 94.69 195 LEU A C 1
ATOM 1574 O O . LEU A 1 195 ? -35.883 11.837 44.452 1.00 94.69 195 LEU A O 1
ATOM 1578 N N . LYS A 1 196 ? -34.520 10.180 43.769 1.00 93.81 196 LYS A N 1
ATOM 1579 C CA . LYS A 1 196 ? -33.721 10.173 44.998 1.00 93.81 196 LYS A CA 1
ATOM 1580 C C . LYS A 1 196 ? -32.921 11.465 45.165 1.00 93.81 196 LYS A C 1
ATOM 1582 O O . LYS A 1 196 ? -32.872 11.995 46.273 1.00 93.81 196 LYS A O 1
ATOM 1587 N N . SER A 1 197 ? -32.319 11.993 44.095 1.00 93.50 197 SER A N 1
ATOM 1588 C CA . SER A 1 197 ? -31.561 13.247 44.177 1.00 93.50 197 SER A CA 1
ATOM 1589 C C . SER A 1 197 ? -32.468 14.440 44.479 1.00 93.50 197 SER A C 1
ATOM 1591 O O . SER A 1 197 ? -32.142 15.217 45.370 1.00 93.50 197 SER A O 1
ATOM 1593 N N . ALA A 1 198 ? -33.633 14.536 43.833 1.00 93.88 198 ALA A N 1
ATOM 1594 C CA . ALA A 1 198 ? -34.614 15.591 44.082 1.00 93.88 198 ALA A CA 1
ATOM 1595 C C . ALA A 1 198 ? -35.143 15.568 45.526 1.00 93.88 198 ALA A C 1
ATOM 1597 O O . ALA A 1 198 ? -35.301 16.621 46.139 1.00 93.88 198 ALA A O 1
ATOM 1598 N N . PHE A 1 199 ? -35.362 14.381 46.105 1.00 92.88 199 PHE A N 1
ATOM 1599 C CA . PHE A 1 199 ? -35.696 14.250 47.526 1.00 92.88 199 PHE A CA 1
ATOM 1600 C C . PHE A 1 199 ? -34.585 14.808 48.428 1.00 92.88 199 PHE A C 1
ATOM 1602 O O . PHE A 1 199 ? -34.867 15.592 49.333 1.00 92.88 199 PHE A O 1
ATOM 1609 N N . CYS A 1 200 ? -33.325 14.432 48.181 1.00 90.12 200 CYS A N 1
ATOM 1610 C CA . CYS A 1 200 ? -32.186 14.913 48.970 1.00 90.12 200 CYS A CA 1
ATOM 1611 C C . CYS A 1 200 ? -31.997 16.433 48.841 1.00 90.12 200 CYS A C 1
ATOM 1613 O O . CYS A 1 200 ? -31.696 17.114 49.826 1.00 90.12 200 CYS A O 1
ATOM 1615 N N . GLU A 1 201 ? -32.187 16.975 47.637 1.00 89.94 201 GLU A N 1
ATOM 1616 C CA . GLU A 1 201 ? -32.158 18.414 47.381 1.00 89.94 201 GLU A CA 1
ATOM 1617 C C . GLU A 1 201 ? -33.266 19.132 48.151 1.00 89.94 201 GLU A C 1
ATOM 1619 O O . GLU A 1 201 ? -32.976 20.100 48.854 1.00 89.94 201 GLU A O 1
ATOM 1624 N N . GLN A 1 202 ? -34.503 18.628 48.107 1.00 88.75 202 GLN A N 1
ATOM 1625 C CA . GLN A 1 202 ? -35.615 19.197 48.870 1.00 88.75 202 GLN A CA 1
ATOM 1626 C C . GLN A 1 202 ? -35.393 19.118 50.383 1.00 88.75 202 GLN A C 1
ATOM 1628 O O . GLN A 1 202 ? -35.605 20.108 51.085 1.00 88.75 202 GLN A O 1
ATOM 1633 N N . GLN A 1 203 ? -34.888 17.995 50.896 1.00 87.06 203 GLN A N 1
ATOM 1634 C CA . GLN A 1 203 ? -34.521 17.864 52.307 1.00 87.06 203 GLN A CA 1
ATOM 1635 C C . GLN A 1 203 ? -33.498 18.937 52.717 1.00 87.06 203 GLN A C 1
ATOM 1637 O O . GLN A 1 203 ? -33.696 19.634 53.714 1.00 87.06 203 GLN A O 1
ATOM 1642 N N . SER A 1 204 ? -32.457 19.139 51.903 1.00 86.19 204 SER A N 1
ATOM 1643 C CA . SER A 1 204 ? -31.421 20.153 52.143 1.00 86.19 204 SER A CA 1
ATOM 1644 C C . SER A 1 204 ? -31.977 21.581 52.076 1.00 86.19 204 SER A C 1
ATOM 1646 O O . SER A 1 204 ? -31.616 22.437 52.885 1.00 86.19 204 SER A O 1
ATOM 1648 N N . GLN A 1 205 ? -32.876 21.859 51.127 1.00 85.25 205 GLN A N 1
ATOM 1649 C CA . GLN A 1 205 ? -33.526 23.165 50.992 1.00 85.25 205 GLN A CA 1
ATOM 1650 C C . GLN A 1 205 ? -34.395 23.494 52.212 1.00 85.25 205 GLN A C 1
ATOM 1652 O O . GLN A 1 205 ? -34.318 24.612 52.725 1.00 85.25 205 GLN A O 1
ATOM 1657 N N . LEU A 1 206 ? -35.169 22.530 52.717 1.00 82.31 206 LEU A N 1
ATOM 1658 C CA . LEU A 1 206 ? -35.988 22.696 53.922 1.00 82.31 206 LEU A CA 1
ATOM 1659 C C . LEU A 1 206 ? -35.126 22.920 55.178 1.00 82.31 206 LEU A C 1
ATOM 1661 O O . LEU A 1 206 ? -35.471 23.735 56.035 1.00 82.31 206 LEU A O 1
ATOM 1665 N N . GLU A 1 207 ? -33.975 22.252 55.289 1.00 81.88 207 GLU A N 1
ATOM 1666 C CA . GLU A 1 207 ? -33.008 22.491 56.370 1.00 81.88 207 GLU A CA 1
ATOM 1667 C C . GLU A 1 207 ? -32.415 23.907 56.318 1.00 81.88 207 GLU A C 1
ATOM 1669 O O . GLU A 1 207 ? -32.361 24.594 57.342 1.00 81.88 207 GLU A O 1
ATOM 1674 N N . LEU A 1 208 ? -32.030 24.379 55.129 1.00 81.50 208 LEU A N 1
ATOM 1675 C CA . LEU A 1 208 ? -31.517 25.737 54.917 1.00 81.50 208 LEU A CA 1
ATOM 1676 C C . LEU A 1 208 ? -32.574 26.811 55.204 1.00 81.50 208 LEU A C 1
ATOM 1678 O O . LEU A 1 208 ? -32.263 27.848 55.792 1.00 81.50 208 LEU A O 1
ATOM 1682 N N . GLN A 1 209 ? -33.829 26.587 54.812 1.00 75.69 209 GLN A N 1
ATOM 1683 C CA . GLN A 1 209 ? -34.928 27.512 55.102 1.00 75.69 209 GLN A CA 1
ATOM 1684 C C . GLN A 1 209 ? -35.188 27.622 56.609 1.00 75.69 209 GLN A C 1
ATOM 1686 O O . GLN A 1 209 ? -35.362 28.730 57.117 1.00 75.69 209 GLN A O 1
ATOM 1691 N N . ASN A 1 210 ? -35.121 26.504 57.337 1.00 71.31 210 ASN A N 1
ATOM 1692 C CA . ASN A 1 210 ? -35.281 26.479 58.790 1.00 71.31 210 ASN A CA 1
ATOM 1693 C C . ASN A 1 210 ? -34.169 27.215 59.546 1.00 71.31 210 ASN A C 1
ATOM 1695 O O . ASN A 1 210 ? -34.442 27.830 60.574 1.00 71.31 210 ASN A O 1
ATOM 1699 N N . GLN A 1 211 ? -32.935 27.215 59.033 1.00 70.56 211 GLN A N 1
ATOM 1700 C CA . GLN A 1 211 ? -31.831 27.988 59.621 1.00 70.56 211 GLN A CA 1
ATOM 1701 C C . GLN A 1 211 ? -32.029 29.510 59.501 1.00 70.56 211 GLN A C 1
ATOM 1703 O O . GLN A 1 211 ? -31.459 30.265 60.287 1.00 70.56 211 GLN A O 1
ATOM 1708 N N . ASN A 1 212 ? -32.845 29.965 58.544 1.00 64.81 212 ASN A N 1
ATOM 1709 C CA . ASN A 1 212 ? -33.040 31.380 58.218 1.00 64.81 212 ASN A CA 1
ATOM 1710 C C . ASN A 1 212 ? -34.334 31.993 58.802 1.00 64.81 212 ASN A C 1
ATOM 1712 O O . ASN A 1 212 ? -34.568 33.189 58.623 1.00 64.81 212 ASN A O 1
ATOM 1716 N N . GLN A 1 213 ? -35.181 31.214 59.490 1.00 66.38 213 GLN A N 1
ATOM 1717 C CA . GLN A 1 213 ? -36.463 31.670 60.054 1.00 66.38 213 GLN A CA 1
ATOM 1718 C C . GLN A 1 213 ? -36.416 31.839 61.585 1.00 66.38 213 GLN A C 1
ATOM 1720 O O . GLN A 1 213 ? -35.763 31.079 62.292 1.00 66.38 213 GLN A O 1
ATOM 1725 N N . ALA A 1 214 ? -37.153 32.827 62.118 1.00 57.53 214 ALA A N 1
ATOM 1726 C CA . ALA A 1 214 ? -37.237 33.098 63.563 1.00 57.53 214 ALA A CA 1
ATOM 1727 C C . ALA A 1 214 ? -38.054 32.047 64.346 1.00 57.53 214 ALA A C 1
ATOM 1729 O O . ALA A 1 214 ? -37.868 31.894 65.552 1.00 57.53 214 ALA A O 1
ATOM 1730 N N . THR A 1 215 ? -38.944 31.323 63.663 1.00 58.88 215 THR A N 1
ATOM 1731 C CA . THR A 1 215 ? -39.697 30.175 64.184 1.00 58.88 215 THR A CA 1
ATOM 1732 C C . THR A 1 215 ? -39.400 28.966 63.294 1.00 58.88 215 THR A C 1
ATOM 1734 O O . THR A 1 215 ? -39.805 28.988 62.133 1.00 58.88 215 THR A O 1
ATOM 1737 N N . PRO A 1 216 ? -38.690 27.938 63.784 1.00 62.53 216 PRO A N 1
ATOM 1738 C CA . PRO A 1 216 ? -38.324 26.789 62.965 1.00 62.53 216 PRO A CA 1
ATOM 1739 C C . PRO A 1 216 ? -39.566 25.957 62.627 1.00 62.53 216 PRO A C 1
ATOM 1741 O O . PRO A 1 216 ? -40.297 25.538 63.528 1.00 62.53 216 PRO A O 1
ATOM 1744 N N . THR A 1 217 ? -39.794 25.694 61.340 1.00 64.38 217 THR A N 1
ATOM 1745 C CA . THR A 1 217 ? -40.730 24.644 60.917 1.00 64.38 217 THR A CA 1
ATOM 1746 C C . THR A 1 217 ? -40.079 23.272 61.137 1.00 64.38 217 THR A C 1
ATOM 1748 O O . THR A 1 217 ? -38.849 23.160 61.117 1.00 64.38 217 THR A O 1
ATOM 1751 N N . PRO A 1 218 ? -40.846 22.204 61.405 1.00 66.75 218 PRO A N 1
ATOM 1752 C CA . PRO A 1 218 ? -40.261 20.874 61.549 1.00 66.75 218 PRO A CA 1
ATOM 1753 C C . PRO A 1 218 ? -39.570 20.469 60.236 1.00 66.75 218 PRO A C 1
ATOM 1755 O O . PRO A 1 218 ? -40.130 20.656 59.164 1.00 66.75 218 PRO A O 1
ATOM 1758 N N . SER A 1 219 ? -38.347 19.937 60.288 1.00 76.06 219 SER A N 1
ATOM 1759 C CA . SER A 1 219 ? -37.666 19.380 59.111 1.00 76.06 219 SER A CA 1
ATOM 1760 C C . SER A 1 219 ? -38.084 17.924 58.862 1.00 76.06 219 SER A C 1
ATOM 1762 O O . SER A 1 219 ? -38.709 17.281 59.714 1.00 76.06 219 SER A O 1
ATOM 1764 N N . TRP A 1 220 ? -37.724 17.372 57.700 1.00 83.12 220 TRP A N 1
ATOM 1765 C CA . TRP A 1 220 ? -37.856 15.937 57.436 1.00 83.12 220 TRP A CA 1
ATOM 1766 C C . TRP A 1 220 ? -36.854 15.152 58.295 1.00 83.12 220 TRP A C 1
ATOM 1768 O O . TRP A 1 220 ? -35.699 14.961 57.928 1.00 83.12 220 TRP A O 1
ATOM 1778 N N . THR A 1 221 ? -37.305 14.719 59.472 1.00 76.56 221 THR A N 1
ATOM 1779 C CA . THR A 1 221 ? -36.490 14.057 60.510 1.00 76.56 221 THR A CA 1
ATOM 1780 C C . THR A 1 221 ? -36.482 12.526 60.416 1.00 76.56 221 THR A C 1
ATOM 1782 O O . THR A 1 221 ? -35.998 11.847 61.321 1.00 76.56 221 THR A O 1
ATOM 1785 N N . PHE A 1 222 ? -37.019 11.959 59.335 1.00 84.31 222 PHE A N 1
ATOM 1786 C CA . PHE A 1 222 ? -37.127 10.515 59.138 1.00 84.31 222 PHE A CA 1
ATOM 1787 C C . PHE A 1 222 ? -35.991 9.958 58.254 1.00 84.31 222 PHE A C 1
ATOM 1789 O O . PHE A 1 222 ? -35.537 10.637 57.333 1.00 84.31 222 PHE A O 1
ATOM 1796 N N . PRO A 1 223 ? -35.531 8.714 58.490 1.00 85.50 223 PRO A N 1
ATOM 1797 C CA . PRO A 1 223 ? -34.537 8.068 57.634 1.00 85.50 223 PRO A CA 1
ATOM 1798 C C . PRO A 1 223 ? -35.030 7.826 56.198 1.00 85.50 223 PRO A C 1
ATOM 1800 O O . PRO A 1 223 ? -36.137 7.328 55.993 1.00 85.50 223 PRO A O 1
ATOM 1803 N N . SER A 1 224 ? -34.171 8.072 55.204 1.00 86.44 224 SER A N 1
ATOM 1804 C CA . SER A 1 224 ? -34.489 7.901 53.774 1.00 86.44 224 SER A CA 1
ATOM 1805 C C . SER A 1 224 ? -34.843 6.461 53.377 1.00 86.44 224 SER A C 1
ATOM 1807 O O . SER A 1 224 ? -35.662 6.258 52.485 1.00 86.44 224 SER A O 1
ATOM 1809 N N . HIS A 1 225 ? -34.296 5.451 54.065 1.00 85.00 225 HIS A N 1
ATOM 1810 C CA . HIS A 1 225 ? -34.612 4.042 53.794 1.00 85.00 225 HIS A CA 1
ATOM 1811 C C . HIS A 1 225 ? -36.090 3.701 54.030 1.00 85.00 225 HIS A C 1
ATOM 1813 O O . HIS A 1 225 ? -36.597 2.773 53.411 1.00 85.00 225 HIS A O 1
ATOM 1819 N N . LEU A 1 226 ? -36.794 4.449 54.893 1.00 85.31 226 LEU A N 1
ATOM 1820 C CA . LEU A 1 226 ? -38.230 4.254 55.088 1.00 85.31 226 LEU A CA 1
ATOM 1821 C C . LEU A 1 226 ? -39.013 4.640 53.833 1.00 85.31 226 LEU A C 1
ATOM 1823 O O . LEU A 1 226 ? -40.017 4.012 53.542 1.00 85.31 226 LEU A O 1
ATOM 1827 N N . VAL A 1 227 ? -38.542 5.626 53.070 1.00 89.06 227 VAL A N 1
ATOM 1828 C CA . VAL A 1 227 ? -39.178 6.052 51.818 1.00 89.06 227 VAL A CA 1
ATOM 1829 C C . VAL A 1 227 ? -38.791 5.131 50.662 1.00 89.06 227 VAL A C 1
ATOM 1831 O O . VAL A 1 227 ? -39.649 4.695 49.902 1.00 89.06 227 VAL A O 1
ATOM 1834 N N . PHE A 1 228 ? -37.499 4.822 50.535 1.00 91.56 228 PHE A N 1
ATOM 1835 C CA . PHE A 1 228 ? -36.952 4.233 49.312 1.00 91.56 228 PHE A CA 1
ATOM 1836 C C . PHE A 1 228 ? -36.769 2.719 49.332 1.00 91.56 228 PHE A C 1
ATOM 1838 O O . PHE A 1 228 ? -36.316 2.194 48.326 1.00 91.56 228 PHE A O 1
ATOM 1845 N N . PHE A 1 229 ? -37.116 1.998 50.404 1.00 88.31 229 PHE A N 1
ATOM 1846 C CA . PHE A 1 229 ? -36.865 0.550 50.490 1.00 88.31 229 PHE A CA 1
ATOM 1847 C C . PHE A 1 229 ? -37.307 -0.220 49.232 1.00 88.31 229 PHE A C 1
ATOM 1849 O O . PHE A 1 229 ? -36.501 -0.918 48.625 1.00 88.31 229 PHE A O 1
ATOM 1856 N N . HIS A 1 230 ? -38.561 -0.041 48.802 1.00 86.94 230 HIS A N 1
ATOM 1857 C CA . HIS A 1 230 ? -39.100 -0.739 47.629 1.00 86.94 230 HIS A CA 1
ATOM 1858 C C . HIS A 1 230 ? -38.501 -0.230 46.308 1.00 86.94 230 HIS A C 1
ATOM 1860 O O . HIS A 1 230 ? -38.162 -1.028 45.433 1.00 86.94 230 HIS A O 1
ATOM 1866 N N . LEU A 1 231 ? -38.287 1.087 46.203 1.00 91.50 231 LEU A N 1
ATOM 1867 C CA . LEU A 1 231 ? -37.619 1.702 45.056 1.00 91.50 231 LEU A CA 1
ATOM 1868 C C . LEU A 1 231 ? -36.198 1.157 44.880 1.00 91.50 231 LEU A C 1
ATOM 1870 O O . LEU A 1 231 ? -35.807 0.844 43.763 1.00 91.50 231 LEU A O 1
ATOM 1874 N N . ASP A 1 232 ? -35.442 1.023 45.968 1.00 92.56 232 ASP A N 1
ATOM 1875 C CA . ASP A 1 232 ? -34.056 0.558 45.972 1.00 92.56 232 ASP A CA 1
ATOM 1876 C C . ASP A 1 232 ? -33.955 -0.914 45.574 1.00 92.56 232 ASP A C 1
ATOM 1878 O O . ASP A 1 232 ? -33.066 -1.272 44.802 1.00 92.56 232 ASP A O 1
ATOM 1882 N N . THR A 1 233 ? -34.891 -1.759 46.018 1.00 90.50 233 THR A N 1
ATOM 1883 C CA . THR A 1 233 ? -34.991 -3.147 45.544 1.00 90.50 233 THR A CA 1
ATOM 1884 C C . THR A 1 233 ? -35.215 -3.200 44.031 1.00 90.50 233 THR A C 1
ATOM 1886 O O . THR A 1 233 ? -34.500 -3.920 43.333 1.00 90.50 233 THR A O 1
ATOM 1889 N N . PHE A 1 234 ? -36.145 -2.399 43.501 1.00 92.31 234 PHE A N 1
ATOM 1890 C CA . PHE A 1 234 ? -36.397 -2.327 42.059 1.00 92.31 234 PHE A CA 1
ATOM 1891 C C . PHE A 1 234 ? -35.202 -1.748 41.278 1.00 92.31 234 PHE A C 1
ATOM 1893 O O . PHE A 1 234 ? -34.831 -2.274 40.231 1.00 92.31 234 PHE A O 1
ATOM 1900 N N . LEU A 1 235 ? -34.538 -0.716 41.805 1.00 93.62 235 LEU A N 1
ATOM 1901 C CA . LEU A 1 235 ? -33.343 -0.115 41.203 1.00 93.62 235 LEU A CA 1
ATOM 1902 C C . LEU A 1 235 ? -32.188 -1.119 41.110 1.00 93.62 235 LEU A C 1
ATOM 1904 O O . LEU A 1 235 ? -31.550 -1.215 40.064 1.00 93.62 235 LEU A O 1
ATOM 1908 N N . ASN A 1 236 ? -31.944 -1.891 42.173 1.00 91.75 236 ASN A N 1
ATOM 1909 C CA . ASN A 1 236 ? -30.921 -2.940 42.181 1.00 91.75 236 ASN A CA 1
ATOM 1910 C C . ASN A 1 236 ? -31.220 -4.019 41.135 1.00 91.75 236 ASN A C 1
ATOM 1912 O O . ASN A 1 236 ? -30.328 -4.403 40.383 1.00 91.75 236 ASN A O 1
ATOM 1916 N N . ARG A 1 237 ? -32.483 -4.443 41.023 1.00 91.00 237 ARG A N 1
ATOM 1917 C CA . ARG A 1 237 ? -32.929 -5.388 39.994 1.00 91.00 237 ARG A CA 1
ATOM 1918 C C . ARG A 1 237 ? -32.671 -4.864 38.578 1.00 91.00 237 ARG A C 1
ATOM 1920 O O . ARG A 1 237 ? -32.104 -5.577 37.754 1.00 91.00 237 ARG A O 1
ATOM 1927 N N . LEU A 1 238 ? -33.026 -3.607 38.303 1.00 93.12 238 LEU A N 1
ATOM 1928 C CA . LEU A 1 238 ? -32.771 -2.974 37.005 1.00 93.12 238 LEU A CA 1
ATOM 1929 C C . LEU A 1 238 ? -31.275 -2.832 36.699 1.00 93.12 238 LEU A C 1
ATOM 1931 O O . LEU A 1 238 ? -30.882 -3.021 35.551 1.00 93.12 238 LEU A O 1
ATOM 1935 N N . LEU A 1 239 ? -30.440 -2.530 37.698 1.00 93.75 239 LEU A N 1
ATOM 1936 C CA . LEU A 1 239 ? -28.981 -2.491 37.544 1.00 93.75 239 LEU A CA 1
ATOM 1937 C C . LEU A 1 239 ? -28.420 -3.874 37.182 1.00 93.75 239 LEU A C 1
ATOM 1939 O O . LEU A 1 239 ? -27.576 -3.977 36.291 1.00 93.75 239 LEU A O 1
ATOM 1943 N N . SER A 1 240 ? -28.925 -4.941 37.805 1.00 91.69 240 SER A N 1
ATOM 1944 C CA . SER A 1 240 ? -28.550 -6.313 37.453 1.00 91.69 240 SER A CA 1
ATOM 1945 C C . SER A 1 240 ? -28.943 -6.666 36.015 1.00 91.69 240 SER A C 1
ATOM 1947 O O . SER A 1 240 ? -28.116 -7.176 35.258 1.00 91.69 240 SER A O 1
ATOM 1949 N N . ILE A 1 241 ? -30.169 -6.331 35.596 1.00 91.50 241 ILE A N 1
ATOM 1950 C CA . ILE A 1 241 ? -30.637 -6.527 34.212 1.00 91.50 241 ILE A CA 1
ATOM 1951 C C . ILE A 1 241 ? -29.781 -5.711 33.234 1.00 91.50 241 ILE A C 1
ATOM 1953 O O . ILE A 1 241 ? -29.340 -6.225 32.206 1.00 91.50 241 ILE A O 1
ATOM 1957 N N . GLN A 1 242 ? -29.482 -4.453 33.563 1.00 93.06 242 GLN A N 1
ATOM 1958 C CA . GLN A 1 242 ? -28.614 -3.595 32.759 1.00 93.06 242 GLN A CA 1
ATOM 1959 C C . GLN A 1 242 ? -27.245 -4.249 32.508 1.00 93.06 242 GLN A C 1
ATOM 1961 O O . GLN A 1 242 ? -26.750 -4.210 31.377 1.00 93.06 242 GLN A O 1
ATOM 1966 N N . GLU A 1 243 ? -26.644 -4.861 33.532 1.00 91.38 243 GLU A N 1
ATOM 1967 C CA . GLU A 1 243 ? -25.359 -5.552 33.405 1.00 91.38 243 GLU A CA 1
ATOM 1968 C C . GLU A 1 243 ? -25.472 -6.795 32.505 1.00 91.38 243 GLU A C 1
ATOM 1970 O O . GLU A 1 243 ? -24.593 -7.003 31.666 1.00 91.38 243 GLU A O 1
ATOM 1975 N N . VAL A 1 244 ? -26.571 -7.564 32.570 1.00 92.06 244 VAL A N 1
ATOM 1976 C CA . VAL A 1 244 ? -26.832 -8.689 31.642 1.00 92.06 244 VAL A CA 1
ATOM 1977 C C . VAL A 1 244 ? -26.848 -8.214 30.188 1.00 92.06 244 VAL A C 1
ATOM 1979 O O . VAL A 1 244 ? -26.159 -8.787 29.337 1.00 92.06 244 VAL A O 1
ATOM 1982 N N . HIS A 1 245 ? -27.587 -7.143 29.884 1.00 91.44 245 HIS A N 1
ATOM 1983 C CA . HIS A 1 245 ? -27.633 -6.573 28.532 1.00 91.44 245 HIS A CA 1
ATOM 1984 C C . HIS A 1 245 ? -26.256 -6.083 28.068 1.00 91.44 245 HIS A C 1
ATOM 1986 O O . HIS A 1 245 ? -25.875 -6.284 26.912 1.00 91.44 245 HIS A O 1
ATOM 1992 N N . LEU A 1 246 ? -25.492 -5.459 28.967 1.00 90.12 246 LEU A N 1
ATOM 1993 C CA . LEU A 1 246 ? -24.163 -4.932 28.676 1.00 90.12 246 LEU A CA 1
ATOM 1994 C C . LEU A 1 246 ? -23.147 -6.049 28.393 1.00 90.12 246 LEU A C 1
ATOM 1996 O O . LEU A 1 246 ? -22.378 -5.948 27.434 1.00 90.12 246 LEU A O 1
ATOM 2000 N N . VAL A 1 247 ? -23.168 -7.132 29.173 1.00 89.81 247 VAL A N 1
ATOM 2001 C CA . VAL A 1 247 ? -22.368 -8.344 28.922 1.00 89.81 247 VAL A CA 1
ATOM 2002 C C . VAL A 1 247 ? -22.759 -8.970 27.594 1.00 89.81 247 VAL A C 1
ATOM 2004 O O . VAL A 1 247 ? -21.889 -9.277 26.782 1.00 89.81 247 VAL A O 1
ATOM 2007 N N . THR A 1 248 ? -24.057 -9.108 27.341 1.00 91.12 248 THR A N 1
ATOM 2008 C CA . THR A 1 248 ? -24.565 -9.737 26.119 1.00 91.12 248 THR A CA 1
ATOM 2009 C C . THR A 1 248 ? -24.128 -8.975 24.874 1.00 91.12 248 THR A C 1
ATOM 2011 O O . THR A 1 248 ? -23.572 -9.566 23.948 1.00 91.12 248 THR A O 1
ATOM 2014 N N . ALA A 1 249 ? -24.249 -7.646 24.887 1.00 89.38 249 ALA A N 1
ATOM 2015 C CA . ALA A 1 249 ? -23.769 -6.795 23.801 1.00 89.38 249 ALA A CA 1
ATOM 2016 C C . ALA A 1 249 ? -22.251 -6.929 23.557 1.00 89.38 249 ALA A C 1
ATOM 2018 O O . ALA A 1 249 ? -21.802 -6.861 22.412 1.00 89.38 249 ALA A O 1
ATOM 2019 N N . ARG A 1 250 ? -21.453 -7.132 24.615 1.00 87.38 250 ARG A N 1
ATOM 2020 C CA . ARG A 1 250 ? -20.004 -7.372 24.511 1.00 87.38 250 ARG A CA 1
ATOM 2021 C C . ARG A 1 250 ? -19.700 -8.734 23.891 1.00 87.38 250 ARG A C 1
ATOM 2023 O O . ARG A 1 250 ? -18.916 -8.799 22.950 1.00 87.38 250 ARG A O 1
ATOM 2030 N N . PHE A 1 251 ? -20.331 -9.804 24.370 1.00 89.94 251 PHE A N 1
ATOM 2031 C CA . PHE A 1 251 ? -20.113 -11.156 23.845 1.00 89.94 251 PHE A CA 1
ATOM 2032 C C . PHE A 1 251 ? -20.562 -11.301 22.384 1.00 89.94 251 PHE A C 1
ATOM 2034 O O . PHE A 1 251 ? -19.939 -12.055 21.641 1.00 89.94 251 PHE A O 1
ATOM 2041 N N . TYR A 1 252 ? -21.547 -10.525 21.919 1.00 89.94 252 TYR A N 1
ATOM 2042 C CA . TYR A 1 252 ? -21.890 -10.473 20.492 1.00 89.94 252 TYR A CA 1
ATOM 2043 C C . TYR A 1 252 ? -20.770 -9.951 19.586 1.00 89.94 252 TYR A C 1
ATOM 2045 O O . TYR A 1 252 ? -20.736 -10.306 18.410 1.00 89.94 252 TYR A O 1
ATOM 2053 N N . GLN A 1 253 ? -19.790 -9.209 20.111 1.00 87.88 253 GLN A N 1
ATOM 2054 C CA . GLN A 1 253 ? -18.616 -8.812 19.325 1.00 87.88 253 GLN A CA 1
ATOM 2055 C C . GLN A 1 253 ? -17.674 -9.992 19.009 1.00 87.88 253 GLN A C 1
ATOM 2057 O O . GLN A 1 253 ? -16.821 -9.864 18.130 1.00 87.88 253 GLN A O 1
ATOM 2062 N N . LEU A 1 254 ? -17.831 -11.145 19.677 1.00 88.12 254 LEU A N 1
ATOM 2063 C CA . LEU A 1 254 ? -17.025 -12.348 19.432 1.00 88.12 254 LEU A CA 1
ATOM 2064 C C . LEU A 1 254 ? -17.411 -13.096 18.149 1.00 88.12 254 LEU A C 1
ATOM 2066 O O . LEU A 1 254 ? -16.587 -13.854 17.646 1.00 88.12 254 LEU A O 1
ATOM 2070 N N . ASP A 1 255 ? -18.607 -12.872 17.595 1.00 86.00 255 ASP A N 1
ATOM 2071 C CA . ASP A 1 255 ? -19.084 -13.570 16.388 1.00 86.00 255 ASP A CA 1
ATOM 2072 C C . ASP A 1 255 ? -18.134 -13.378 15.189 1.00 86.00 255 ASP A C 1
ATOM 2074 O O . ASP A 1 255 ? -17.851 -14.299 14.425 1.00 86.00 255 ASP A O 1
ATOM 2078 N N . GLN A 1 256 ? -17.551 -12.180 15.073 1.00 82.31 256 GLN A N 1
ATOM 2079 C CA . GLN A 1 256 ? -16.628 -11.821 13.991 1.00 82.31 256 GLN A CA 1
ATOM 2080 C C . GLN A 1 256 ? -15.144 -11.959 14.371 1.00 82.31 256 GLN A C 1
ATOM 2082 O O . GLN A 1 256 ? -14.265 -11.608 13.578 1.00 82.31 256 GLN A O 1
ATOM 2087 N N . ALA A 1 257 ? -14.833 -12.443 15.575 1.00 84.44 257 ALA A N 1
ATOM 2088 C CA . ALA A 1 257 ? -13.462 -12.528 16.061 1.00 84.44 257 ALA A CA 1
ATOM 2089 C C . ALA A 1 257 ? -12.728 -13.729 15.441 1.00 84.44 257 ALA A C 1
ATOM 2091 O O . ALA A 1 257 ? -12.967 -14.883 15.794 1.00 84.44 257 ALA A O 1
ATOM 2092 N N . VAL A 1 258 ? -11.788 -13.454 14.530 1.00 84.62 258 VAL A N 1
ATOM 2093 C CA . VAL A 1 258 ? -10.956 -14.477 13.877 1.00 84.62 258 VAL A CA 1
ATOM 2094 C C . VAL A 1 258 ? -9.483 -14.209 14.156 1.00 84.62 258 VAL A C 1
ATOM 2096 O O . VAL A 1 258 ? -8.930 -13.181 13.756 1.00 84.62 258 VAL A O 1
ATOM 2099 N N . LEU A 1 259 ? -8.819 -15.169 14.800 1.00 84.69 259 LEU A N 1
ATOM 2100 C CA . LEU A 1 259 ? -7.383 -15.122 15.051 1.00 84.69 259 LEU A CA 1
ATOM 2101 C C . LEU A 1 259 ? -6.623 -15.799 13.910 1.00 84.69 259 LEU A C 1
ATOM 2103 O O . LEU A 1 259 ? -6.863 -16.953 13.560 1.00 84.69 259 LEU A O 1
ATOM 2107 N N . SER A 1 260 ? -5.653 -15.082 13.349 1.00 76.81 260 SER A N 1
ATOM 2108 C CA . SER A 1 260 ? -4.750 -15.596 12.315 1.00 76.81 260 SER A CA 1
ATOM 2109 C C . SER A 1 260 ? -3.368 -15.883 12.905 1.00 76.81 260 SER A C 1
ATOM 2111 O O . SER A 1 260 ? -2.863 -15.090 13.694 1.00 76.81 260 SER A O 1
ATOM 2113 N N . GLY A 1 261 ? -2.740 -16.998 12.519 1.00 76.44 261 GLY A N 1
ATOM 2114 C CA . GLY A 1 261 ? -1.402 -17.388 12.984 1.00 76.44 261 GLY A CA 1
ATOM 2115 C C . GLY A 1 261 ? -1.225 -18.905 13.086 1.00 76.44 261 GLY A C 1
ATOM 2116 O O . GLY A 1 261 ? -2.153 -19.654 12.788 1.00 76.44 261 GLY A O 1
ATOM 2117 N N . ALA A 1 262 ? -0.050 -19.358 13.537 1.00 75.06 262 ALA A N 1
ATOM 2118 C CA . ALA A 1 262 ? 0.283 -20.785 13.655 1.00 75.06 262 ALA A CA 1
ATOM 2119 C C . ALA A 1 262 ? -0.694 -21.560 14.563 1.00 75.06 262 ALA A C 1
ATOM 2121 O O . ALA A 1 262 ? -1.109 -22.662 14.215 1.00 75.06 262 ALA A O 1
ATOM 2122 N N . SER A 1 263 ? -1.123 -20.946 15.670 1.00 80.12 263 SER A N 1
ATOM 2123 C CA . SER A 1 263 ? -2.165 -21.471 16.569 1.00 80.12 263 SER A CA 1
ATOM 2124 C C . SER A 1 263 ? -3.536 -20.819 16.353 1.00 80.12 263 SER A C 1
ATOM 2126 O O . SER A 1 263 ? -4.480 -21.096 17.091 1.00 80.12 263 SER A O 1
ATOM 2128 N N . GLY A 1 264 ? -3.665 -19.929 15.363 1.00 83.44 264 GLY A N 1
ATOM 2129 C CA . GLY A 1 264 ? -4.845 -19.078 15.187 1.00 83.44 264 GLY A CA 1
ATOM 2130 C C . GLY A 1 264 ? -6.121 -19.872 14.910 1.00 83.44 264 GLY A C 1
ATOM 2131 O O . GLY A 1 264 ? -7.179 -19.531 15.432 1.00 83.44 264 GLY A O 1
ATOM 2132 N N . THR A 1 265 ? -6.020 -20.982 14.172 1.00 86.56 265 THR A N 1
ATOM 2133 C CA . THR A 1 265 ? -7.161 -21.867 13.882 1.00 86.56 265 THR A CA 1
ATOM 2134 C C . THR A 1 265 ? -7.721 -22.510 15.149 1.00 86.56 265 THR A C 1
ATOM 2136 O O . THR A 1 265 ? -8.925 -22.446 15.378 1.00 86.56 265 THR A O 1
ATOM 2139 N N . LEU A 1 266 ? -6.860 -23.066 16.007 1.00 88.88 266 LEU A N 1
ATOM 2140 C CA . LEU A 1 266 ? -7.262 -23.682 17.276 1.00 88.88 266 LEU A CA 1
ATOM 2141 C C . LEU A 1 266 ? -7.877 -22.656 18.233 1.00 88.88 266 LEU A C 1
ATOM 2143 O O . LEU A 1 266 ? -8.918 -22.917 18.832 1.00 88.88 266 LEU A O 1
ATOM 2147 N N . LEU A 1 267 ? -7.267 -21.473 18.343 1.00 89.00 267 LEU A N 1
ATOM 2148 C CA . LEU A 1 267 ? -7.771 -20.404 19.206 1.00 89.00 267 LEU A CA 1
ATOM 2149 C C . LEU A 1 267 ? -9.104 -19.841 18.694 1.00 89.00 267 LEU A C 1
ATOM 2151 O O . LEU A 1 267 ? -10.000 -19.597 19.495 1.00 89.00 267 LEU A O 1
ATOM 2155 N N . THR A 1 268 ? -9.276 -19.706 17.375 1.00 90.69 268 THR A N 1
ATOM 2156 C CA . THR A 1 268 ? -10.551 -19.277 16.772 1.00 90.69 268 THR A CA 1
ATOM 2157 C C . THR A 1 268 ? -11.660 -20.292 17.038 1.00 90.69 268 THR A C 1
ATOM 2159 O O . THR A 1 268 ? -12.763 -19.896 17.405 1.00 90.69 268 THR A O 1
ATOM 2162 N N . VAL A 1 269 ? -11.371 -21.596 16.942 1.00 91.00 269 VAL A N 1
ATOM 2163 C CA . VAL A 1 269 ? -12.328 -22.646 17.337 1.00 91.00 269 VAL A CA 1
ATOM 2164 C C . VAL A 1 269 ? -12.701 -22.511 18.817 1.00 91.00 269 VAL A C 1
ATOM 2166 O O . VAL A 1 269 ? -13.877 -22.616 19.154 1.00 91.00 269 VAL A O 1
ATOM 2169 N N . GLY A 1 270 ? -11.735 -22.210 19.691 1.00 90.81 270 GLY A N 1
ATOM 2170 C CA . GLY A 1 270 ? -11.996 -21.935 21.107 1.00 90.81 270 GLY A CA 1
ATOM 2171 C C . GLY A 1 270 ? -12.927 -20.736 21.337 1.00 90.81 270 GLY A C 1
ATOM 2172 O O . GLY A 1 270 ? -13.869 -20.844 22.120 1.00 90.81 270 GLY A O 1
ATOM 2173 N N . ILE A 1 271 ? -12.719 -19.622 20.623 1.00 92.19 271 ILE A N 1
ATOM 2174 C CA . ILE A 1 271 ? -13.595 -18.434 20.687 1.00 92.19 271 ILE A CA 1
ATOM 2175 C C . ILE A 1 271 ? -15.007 -18.780 20.217 1.00 92.19 271 ILE A C 1
ATOM 2177 O O . ILE A 1 271 ? -15.977 -18.441 20.889 1.00 92.19 271 ILE A O 1
ATOM 2181 N N . GLN A 1 272 ? -15.125 -19.489 19.093 1.00 92.50 272 GLN A N 1
ATOM 2182 C CA . GLN A 1 272 ? -16.417 -19.898 18.549 1.00 92.50 272 GLN A CA 1
ATOM 2183 C C . GLN A 1 272 ? -17.167 -20.830 19.501 1.00 92.50 272 GLN A C 1
ATOM 2185 O O . GLN A 1 272 ? -18.371 -20.673 19.664 1.00 92.50 272 GLN A O 1
ATOM 2190 N N . GLN A 1 273 ? -16.478 -21.760 20.168 1.00 92.94 273 GLN A N 1
ATOM 2191 C CA . GLN A 1 273 ? -17.093 -22.609 21.192 1.00 92.94 273 GLN A CA 1
ATOM 2192 C C . GLN A 1 273 ? -17.619 -21.783 22.367 1.00 92.94 273 GLN A C 1
ATOM 2194 O O . GLN A 1 273 ? -18.773 -21.952 22.742 1.00 92.94 273 GLN A O 1
ATOM 2199 N N . VAL A 1 274 ? -16.820 -20.850 22.900 1.00 93.44 274 VAL A N 1
ATOM 2200 C CA . VAL A 1 274 ? -17.280 -19.956 23.976 1.00 93.44 274 VAL A CA 1
ATOM 2201 C C . VAL A 1 274 ? -18.486 -19.128 23.529 1.00 93.44 274 VAL A C 1
ATOM 2203 O O . VAL A 1 274 ? -19.444 -18.983 24.282 1.00 93.44 274 VAL A O 1
ATOM 2206 N N . TYR A 1 275 ? -18.471 -18.620 22.297 1.00 94.12 275 TYR A N 1
ATOM 2207 C CA . TYR A 1 275 ? -19.589 -17.864 21.747 1.00 94.12 275 TYR A CA 1
ATOM 2208 C C . TYR A 1 275 ? -20.862 -18.718 21.618 1.00 94.12 275 TYR A C 1
ATOM 2210 O O . TYR A 1 275 ? -21.934 -18.281 22.026 1.00 94.12 275 TYR A O 1
ATOM 2218 N N . GLN A 1 276 ? -20.760 -19.954 21.121 1.00 94.00 276 GLN A N 1
ATOM 2219 C CA . GLN A 1 276 ? -21.906 -20.867 21.036 1.00 94.00 276 GLN A CA 1
ATOM 2220 C C . GLN A 1 276 ? -22.448 -21.246 22.421 1.00 94.00 276 GLN A C 1
ATOM 2222 O O . GLN A 1 276 ? -23.663 -21.228 22.618 1.00 94.00 276 GLN A O 1
ATOM 2227 N N . ASP A 1 277 ? -21.569 -21.525 23.385 1.00 94.75 277 ASP A N 1
ATOM 2228 C CA . ASP A 1 277 ? -21.962 -21.817 24.767 1.00 94.75 277 ASP A CA 1
ATOM 2229 C C . ASP A 1 277 ? -22.669 -20.604 25.403 1.00 94.75 277 ASP A C 1
ATOM 2231 O O . ASP A 1 277 ? -23.700 -20.759 26.058 1.00 94.75 277 ASP A O 1
ATOM 2235 N N . PHE A 1 278 ? -22.183 -19.386 25.138 1.00 94.25 278 PHE A N 1
ATOM 2236 C CA . PHE A 1 278 ? -22.830 -18.143 25.564 1.00 94.25 278 PHE A CA 1
ATOM 2237 C C . PHE A 1 278 ? -24.242 -17.990 24.974 1.00 94.25 278 PHE A C 1
ATOM 2239 O O . PHE A 1 278 ? -25.187 -17.687 25.703 1.00 94.25 278 PHE A O 1
ATOM 2246 N N . LEU A 1 279 ? -24.417 -18.253 23.673 1.00 93.31 279 LEU A N 1
ATOM 2247 C CA . LEU A 1 279 ? -25.730 -18.199 23.019 1.00 93.31 279 LEU A CA 1
ATOM 2248 C C . LEU A 1 279 ? -26.738 -19.169 23.648 1.00 93.31 279 LEU A C 1
ATOM 2250 O O . LEU A 1 279 ? -27.929 -18.860 23.699 1.00 93.31 279 LEU A O 1
ATOM 2254 N N . VAL A 1 280 ? -26.286 -20.332 24.128 1.00 94.19 280 VAL A N 1
ATOM 2255 C CA . VAL A 1 280 ? -27.147 -21.271 24.864 1.00 94.19 280 VAL A CA 1
ATOM 2256 C C . VAL A 1 280 ? -27.626 -20.645 26.175 1.00 94.19 280 VAL A C 1
ATOM 2258 O O . VAL A 1 280 ? -28.825 -20.688 26.442 1.00 94.19 280 VAL A O 1
ATOM 2261 N N . GLN A 1 281 ? -26.739 -20.007 26.944 1.00 92.94 281 GLN A N 1
ATOM 2262 C CA . GLN A 1 281 ? -27.108 -19.351 28.207 1.00 92.94 281 GLN A CA 1
ATOM 2263 C C . GLN A 1 281 ? -28.084 -18.188 28.000 1.00 92.94 281 GLN A C 1
ATOM 2265 O O . GLN A 1 281 ? -29.078 -18.081 28.714 1.00 92.94 281 GLN A O 1
ATOM 2270 N N . VAL A 1 282 ? -27.862 -17.364 26.971 1.00 92.00 282 VAL A N 1
ATOM 2271 C CA . VAL A 1 282 ? -28.791 -16.278 26.612 1.00 92.00 282 VAL A CA 1
ATOM 2272 C C . VAL A 1 282 ? -30.168 -16.827 26.244 1.00 92.00 282 VAL A C 1
ATOM 2274 O O . VAL A 1 282 ? -31.180 -16.281 26.678 1.00 92.00 282 VAL A O 1
ATOM 2277 N N . ARG A 1 283 ? -30.228 -17.927 25.481 1.00 91.50 283 ARG A N 1
ATOM 2278 C CA . ARG A 1 283 ? -31.502 -18.568 25.120 1.00 91.50 283 ARG A CA 1
ATOM 2279 C C . ARG A 1 283 ? -32.243 -19.103 26.342 1.00 91.50 283 ARG A C 1
ATOM 2281 O O . ARG A 1 283 ? -33.452 -18.913 26.414 1.00 91.50 283 ARG A O 1
ATOM 2288 N N . LEU A 1 284 ? -31.538 -19.736 27.282 1.00 90.19 284 LEU A N 1
ATOM 2289 C CA . LEU A 1 284 ? -32.130 -20.236 28.526 1.00 90.19 284 LEU A CA 1
ATOM 2290 C C . LEU A 1 284 ? -32.733 -19.092 29.349 1.00 90.19 284 LEU A C 1
ATOM 2292 O O . LEU A 1 284 ? -33.914 -19.153 29.680 1.00 90.19 284 LEU A O 1
ATOM 2296 N N . LEU A 1 285 ? -31.972 -18.014 29.563 1.00 89.94 285 LEU A N 1
ATOM 2297 C CA . LEU A 1 285 ? -32.448 -16.846 30.306 1.00 89.94 285 LEU A CA 1
ATOM 2298 C C . LEU A 1 285 ? -33.640 -16.165 29.604 1.00 89.94 285 LEU A C 1
ATOM 2300 O O . LEU A 1 285 ? -34.626 -15.820 30.249 1.00 89.94 285 LEU A O 1
ATOM 2304 N N . SER A 1 286 ? -33.594 -16.038 28.271 1.00 87.50 286 SER A N 1
ATOM 2305 C CA . SER A 1 286 ? -34.683 -15.461 27.459 1.00 87.50 286 SER A CA 1
ATOM 2306 C C . SER A 1 286 ? -35.969 -16.283 27.444 1.00 87.50 286 SER A C 1
ATOM 2308 O O . SER A 1 286 ? -37.038 -15.741 27.178 1.00 87.50 286 SER A O 1
ATOM 2310 N N . ALA A 1 287 ? -35.874 -17.585 27.715 1.00 86.25 287 ALA A N 1
ATOM 2311 C CA . ALA A 1 287 ? -37.017 -18.485 27.752 1.00 86.25 287 ALA A CA 1
ATOM 2312 C C . ALA A 1 287 ? -37.691 -18.533 29.135 1.00 86.25 287 ALA A C 1
ATOM 2314 O O . ALA A 1 287 ? -38.668 -19.270 29.295 1.00 86.25 287 ALA A O 1
ATOM 2315 N N . CYS A 1 288 ? -37.198 -17.777 30.128 1.00 80.75 288 CYS A N 1
ATOM 2316 C CA . CYS A 1 288 ? -37.827 -17.723 31.444 1.00 80.75 288 CYS A CA 1
ATOM 2317 C C . CYS A 1 288 ? -39.251 -17.167 31.339 1.00 80.75 288 CYS A C 1
ATOM 2319 O O . CYS A 1 288 ? -39.482 -16.107 30.764 1.00 80.75 288 CYS A O 1
ATOM 2321 N N . SER A 1 289 ? -40.213 -17.858 31.951 1.00 76.81 289 SER A N 1
ATOM 2322 C CA . SER A 1 289 ? -41.601 -17.390 32.056 1.00 76.81 289 SER A CA 1
ATOM 2323 C C . SER A 1 289 ? -41.817 -16.353 33.169 1.00 76.81 289 SER A C 1
ATOM 2325 O O . SER A 1 289 ? -42.950 -15.936 33.403 1.00 76.81 289 SER A O 1
ATOM 2327 N N . CYS A 1 290 ? -40.760 -15.991 33.892 1.00 79.38 290 CYS A N 1
ATOM 2328 C CA . CYS A 1 290 ? -40.766 -15.034 34.992 1.00 79.38 290 CYS A CA 1
ATOM 2329 C C . CYS A 1 290 ? -40.848 -13.580 34.490 1.00 79.38 290 CYS A C 1
ATOM 2331 O O . CYS A 1 290 ? -40.461 -13.297 33.357 1.00 79.38 290 CYS A O 1
ATOM 2333 N N . ASP A 1 291 ? -41.349 -12.654 35.316 1.00 83.69 291 ASP A N 1
ATOM 2334 C CA . ASP A 1 291 ? -41.276 -11.217 35.008 1.00 83.69 291 ASP A CA 1
ATOM 2335 C C . ASP A 1 291 ? -39.981 -10.644 35.608 1.00 83.69 291 ASP A C 1
ATOM 2337 O O . ASP A 1 291 ? -39.895 -10.457 36.826 1.00 83.69 291 ASP A O 1
ATOM 2341 N N . PRO A 1 292 ? -38.963 -10.330 34.787 1.00 84.50 292 PRO A N 1
ATOM 2342 C CA . PRO A 1 292 ? -37.688 -9.824 35.283 1.00 84.50 292 PRO A CA 1
ATOM 2343 C C . PRO A 1 292 ? -37.834 -8.454 35.956 1.00 84.50 292 PRO A C 1
ATOM 2345 O O . PRO A 1 292 ? -37.034 -8.107 36.827 1.00 84.50 292 PRO A O 1
ATOM 2348 N N . THR A 1 293 ? -38.858 -7.676 35.598 1.00 85.75 293 THR A N 1
ATOM 2349 C CA . THR A 1 293 ? -39.098 -6.345 36.169 1.00 85.75 293 THR A CA 1
ATOM 2350 C C . THR A 1 293 ? -39.819 -6.394 37.515 1.00 85.75 293 THR A C 1
ATOM 2352 O O . THR A 1 293 ? -39.886 -5.373 38.199 1.00 85.75 293 THR A O 1
ATOM 2355 N N . ASP A 1 294 ? -40.330 -7.552 37.943 1.00 85.44 294 ASP A N 1
ATOM 2356 C CA . ASP A 1 294 ? -40.955 -7.670 39.256 1.00 85.44 294 ASP A CA 1
ATOM 2357 C C . ASP A 1 294 ? -39.895 -7.875 40.356 1.00 85.44 294 ASP A C 1
ATOM 2359 O O . ASP A 1 294 ? -39.192 -8.892 40.345 1.00 85.44 294 ASP A O 1
ATOM 2363 N N . PRO A 1 295 ? -39.757 -6.946 41.325 1.00 77.81 295 PRO A N 1
ATOM 2364 C CA . PRO A 1 295 ? -38.811 -7.096 42.428 1.00 77.81 295 PRO A CA 1
ATOM 2365 C C . PRO A 1 295 ? -39.217 -8.170 43.452 1.00 77.81 295 PRO A C 1
ATOM 2367 O O . PRO A 1 295 ? -38.382 -8.567 44.260 1.00 77.81 295 PRO A O 1
ATOM 2370 N N . GLU A 1 296 ? -40.473 -8.627 43.463 1.00 79.56 296 GLU A N 1
ATOM 2371 C CA . GLU A 1 296 ? -40.935 -9.680 44.385 1.00 79.56 296 GLU A CA 1
ATOM 2372 C C . GLU A 1 296 ? -40.701 -11.093 43.823 1.00 79.56 296 GLU A C 1
ATOM 2374 O O . GLU A 1 296 ? -40.772 -12.077 44.565 1.00 79.56 296 GLU A O 1
ATOM 2379 N N . ASP A 1 297 ? -40.424 -11.211 42.520 1.00 82.69 297 ASP A N 1
ATOM 2380 C CA . ASP A 1 297 ? -40.209 -12.496 41.868 1.00 82.69 297 ASP A CA 1
ATOM 2381 C C . ASP A 1 297 ? -38.788 -13.023 42.129 1.00 82.69 297 ASP A C 1
ATOM 2383 O O . ASP A 1 297 ? -37.806 -12.646 41.475 1.00 82.69 297 ASP A O 1
ATOM 2387 N N . GLN A 1 298 ? -38.695 -13.941 43.092 1.00 83.44 298 GLN A N 1
ATOM 2388 C CA . GLN A 1 298 ? -37.453 -14.627 43.456 1.00 83.44 298 GLN A CA 1
ATOM 2389 C C . GLN A 1 298 ? -36.996 -15.651 42.407 1.00 83.44 298 GLN A C 1
ATOM 2391 O O . GLN A 1 298 ? -35.842 -16.075 42.447 1.00 83.44 298 GLN A O 1
ATOM 2396 N N . THR A 1 299 ? -37.858 -16.064 41.471 1.00 86.00 299 THR A N 1
ATOM 2397 C CA . THR A 1 299 ? -37.491 -17.084 40.475 1.00 86.00 299 THR A CA 1
ATOM 2398 C C . THR A 1 299 ? -36.459 -16.560 39.482 1.00 86.00 299 THR A C 1
ATOM 2400 O O . THR A 1 299 ? -35.490 -17.256 39.194 1.00 86.00 299 THR A O 1
ATOM 2403 N N . PHE A 1 300 ? -36.586 -15.304 39.045 1.00 86.31 300 PHE A N 1
ATOM 2404 C CA . PHE A 1 300 ? -35.593 -14.687 38.165 1.00 86.31 300 PHE A CA 1
ATOM 2405 C C . PHE A 1 300 ? -34.245 -14.452 38.859 1.00 86.31 300 PHE A C 1
ATOM 2407 O O . PHE A 1 300 ? -33.231 -14.549 38.184 1.00 86.31 300 PHE A O 1
ATOM 2414 N N . GLU A 1 301 ? -34.193 -14.189 40.177 1.00 86.12 301 GLU A N 1
ATOM 2415 C CA . GLU A 1 301 ? -32.892 -14.084 40.879 1.00 86.12 301 GLU A CA 1
ATOM 2416 C C . GLU A 1 301 ? -32.106 -15.402 40.770 1.00 86.12 301 GLU A C 1
ATOM 2418 O O . GLU A 1 301 ? -30.914 -15.390 40.484 1.00 86.12 301 GLU A O 1
ATOM 2423 N N . LEU A 1 302 ? -32.780 -16.552 40.910 1.00 88.50 302 LEU A N 1
ATOM 2424 C CA . LEU A 1 302 ? -32.138 -17.867 40.797 1.00 88.50 302 LEU A CA 1
ATOM 2425 C C . LEU A 1 302 ? -31.627 -18.160 39.378 1.00 88.50 302 LEU A C 1
ATOM 2427 O O . LEU A 1 302 ? -30.543 -18.721 39.220 1.00 88.50 302 LEU A O 1
ATOM 2431 N N . GLU A 1 303 ? -32.399 -17.803 38.349 1.00 89.06 303 GLU A N 1
ATOM 2432 C CA . GLU A 1 303 ? -31.981 -17.938 36.944 1.00 89.06 303 GLU A CA 1
ATOM 2433 C C . GLU A 1 303 ? -30.827 -16.979 36.606 1.00 89.06 303 GLU A C 1
ATOM 2435 O O . GLU A 1 303 ? -29.890 -17.335 35.888 1.00 89.06 303 GLU A O 1
ATOM 2440 N N . LEU A 1 304 ? -30.860 -15.770 37.168 1.00 89.94 304 LEU A N 1
ATOM 2441 C CA . LEU A 1 304 ? -29.819 -14.763 37.010 1.00 89.94 304 LEU A CA 1
ATOM 2442 C C . LEU A 1 304 ? -28.498 -15.207 37.659 1.00 89.94 304 LEU A C 1
ATOM 2444 O O . LEU A 1 304 ? -27.444 -15.070 37.036 1.00 89.94 304 LEU A O 1
ATOM 2448 N N . ASP A 1 305 ? -28.541 -15.779 38.864 1.00 90.69 305 ASP A N 1
ATOM 2449 C CA . ASP A 1 305 ? -27.364 -16.335 39.541 1.00 90.69 305 ASP A CA 1
ATOM 2450 C C . ASP A 1 305 ? -26.721 -17.459 38.712 1.00 90.69 305 ASP A C 1
ATOM 2452 O O . ASP A 1 305 ? -25.505 -17.460 38.496 1.00 90.69 305 ASP A O 1
ATOM 2456 N N . GLN A 1 306 ? -27.534 -18.372 38.163 1.00 91.12 306 GLN A N 1
ATOM 2457 C CA . GLN A 1 306 ? -27.048 -19.431 37.269 1.00 91.12 306 GLN A CA 1
ATOM 2458 C C . GLN A 1 306 ? -26.411 -18.857 35.998 1.00 91.12 306 GLN A C 1
ATOM 2460 O O . GLN A 1 306 ? -25.337 -19.305 35.588 1.00 91.12 306 GLN A O 1
ATOM 2465 N N . PHE A 1 307 ? -27.032 -17.844 35.389 1.00 93.44 307 PHE A N 1
ATOM 2466 C CA . PHE A 1 307 ? -26.468 -17.154 34.232 1.00 93.44 307 PHE A CA 1
ATOM 2467 C C . PHE A 1 307 ? -25.093 -16.551 34.553 1.00 93.44 307 PHE A C 1
ATOM 2469 O O . PHE A 1 307 ? -24.148 -16.741 33.782 1.00 93.44 307 PHE A O 1
ATOM 2476 N N . TRP A 1 308 ? -24.941 -15.882 35.700 1.00 92.62 308 TRP A N 1
ATOM 2477 C CA . TRP A 1 308 ? -23.663 -15.292 36.103 1.00 92.62 308 TRP A CA 1
ATOM 2478 C C . TRP A 1 308 ? -22.578 -16.332 36.362 1.00 92.62 308 TRP A C 1
ATOM 2480 O O . TRP A 1 308 ? -21.443 -16.114 35.936 1.00 92.62 308 TRP A O 1
ATOM 2490 N N . GLU A 1 309 ? -22.897 -17.466 36.991 1.00 93.19 309 GLU A N 1
ATOM 2491 C CA . GLU A 1 309 ? -21.936 -18.564 37.169 1.00 93.19 309 GLU A CA 1
ATOM 2492 C C . GLU A 1 309 ? -21.401 -19.074 35.823 1.00 93.19 309 GLU A C 1
ATOM 2494 O O . GLU A 1 309 ? -20.191 -19.269 35.668 1.00 93.19 309 GLU A O 1
ATOM 2499 N N . GLN A 1 310 ? -22.278 -19.232 34.828 1.00 93.75 310 GLN A N 1
ATOM 2500 C CA . GLN A 1 310 ? -21.884 -19.690 33.494 1.00 93.75 310 GLN A CA 1
ATOM 2501 C C . GLN A 1 310 ? -21.088 -18.627 32.732 1.00 93.75 310 GLN A C 1
ATOM 2503 O O . GLN A 1 310 ? -20.043 -18.936 32.159 1.00 93.75 310 GLN A O 1
ATOM 2508 N N . VAL A 1 311 ? -21.519 -17.361 32.757 1.00 91.38 311 VAL A N 1
ATOM 2509 C CA . VAL A 1 311 ? -20.766 -16.251 32.146 1.00 91.38 311 VAL A CA 1
ATOM 2510 C C . VAL A 1 311 ? -19.356 -16.183 32.724 1.00 91.38 311 VAL A C 1
ATOM 2512 O O . VAL A 1 311 ? -18.393 -16.037 31.977 1.00 91.38 311 VAL A O 1
ATOM 2515 N N . LEU A 1 312 ? -19.211 -16.360 34.034 1.00 90.00 312 LEU A N 1
ATOM 2516 C CA . LEU A 1 312 ? -17.930 -16.319 34.727 1.00 90.00 312 LEU A CA 1
ATOM 2517 C C . LEU A 1 312 ? -16.964 -17.440 34.286 1.00 90.00 312 LEU A C 1
ATOM 2519 O O . LEU A 1 312 ? -15.751 -17.209 34.183 1.00 90.00 312 LEU A O 1
ATOM 2523 N N . ASP A 1 313 ? -17.474 -18.641 33.993 1.00 91.25 313 ASP A N 1
ATOM 2524 C CA . ASP A 1 313 ? -16.689 -19.730 33.390 1.00 91.25 313 ASP A CA 1
ATOM 2525 C C . ASP A 1 313 ? -16.242 -19.377 31.961 1.00 91.25 313 ASP A C 1
ATOM 2527 O O . ASP A 1 313 ? -15.053 -19.468 31.628 1.00 91.25 313 ASP A O 1
ATOM 2531 N N . LEU A 1 314 ? -17.164 -18.866 31.139 1.00 92.19 314 LEU A N 1
ATOM 2532 C CA . LEU A 1 314 ? -16.882 -18.441 29.763 1.00 92.19 314 LEU A CA 1
ATOM 2533 C C . LEU A 1 314 ? -15.852 -17.305 29.707 1.00 92.19 314 LEU A C 1
ATOM 2535 O O . LEU A 1 314 ? -14.931 -17.345 28.887 1.00 92.19 314 LEU A O 1
ATOM 2539 N N . GLU A 1 315 ? -15.945 -16.333 30.615 1.00 88.94 315 GLU A N 1
ATOM 2540 C CA . GLU A 1 315 ? -14.955 -15.267 30.783 1.00 88.94 315 GLU A CA 1
ATOM 2541 C C . GLU A 1 315 ? -13.563 -15.842 31.091 1.00 88.94 315 GLU A C 1
ATOM 2543 O O . GLU A 1 315 ? -12.565 -15.413 30.512 1.00 88.94 315 GLU A O 1
ATOM 2548 N N . THR A 1 316 ? -13.484 -16.865 31.943 1.00 88.94 316 THR A N 1
ATOM 2549 C CA . THR A 1 316 ? -12.215 -17.521 32.308 1.00 88.94 316 THR A CA 1
ATOM 2550 C C . THR A 1 316 ? -11.597 -18.264 31.124 1.00 88.94 316 THR A C 1
ATOM 2552 O O . THR A 1 316 ? -10.386 -18.186 30.892 1.00 88.94 316 THR A O 1
ATOM 2555 N N . ARG A 1 317 ? -12.427 -18.938 30.322 1.00 91.25 317 ARG A N 1
ATOM 2556 C CA . ARG A 1 317 ? -12.001 -19.580 29.070 1.00 91.25 317 ARG A CA 1
ATOM 2557 C C . ARG A 1 317 ? -11.498 -18.548 28.056 1.00 91.25 317 ARG A C 1
ATOM 2559 O O . ARG A 1 317 ? -10.448 -18.768 27.454 1.00 91.25 317 ARG A O 1
ATOM 2566 N N . LEU A 1 318 ? -12.175 -17.404 27.907 1.00 89.62 318 LEU A N 1
ATOM 2567 C CA . LEU A 1 318 ? -11.720 -16.308 27.037 1.00 89.62 318 LEU A CA 1
ATOM 2568 C C . LEU A 1 318 ? -10.398 -15.701 27.503 1.00 89.62 318 LEU A C 1
ATOM 2570 O O . LEU A 1 318 ? -9.534 -15.442 26.669 1.00 89.62 318 LEU A O 1
ATOM 2574 N N . VAL A 1 319 ? -10.208 -15.523 28.813 1.00 89.38 319 VAL A N 1
ATOM 2575 C CA . VAL A 1 319 ? -8.926 -15.077 29.379 1.00 89.38 319 VAL A CA 1
ATOM 2576 C C . VAL A 1 319 ? -7.806 -16.046 29.003 1.00 89.38 319 VAL A C 1
ATOM 2578 O O . VAL A 1 319 ? -6.755 -15.607 28.545 1.00 89.38 319 VAL A O 1
ATOM 2581 N N . SER A 1 320 ? -8.034 -17.358 29.111 1.00 88.88 320 SER A N 1
ATOM 2582 C CA . SER A 1 320 ? -7.049 -18.366 28.694 1.00 88.88 320 SER A CA 1
ATOM 2583 C C . SER A 1 320 ? -6.704 -18.265 27.202 1.00 88.88 320 SER A C 1
ATOM 2585 O O . SER A 1 320 ? -5.524 -18.289 26.841 1.00 88.88 320 SER A O 1
ATOM 2587 N N . VAL A 1 321 ? -7.711 -18.085 26.339 1.00 90.25 321 VAL A N 1
ATOM 2588 C CA . VAL A 1 321 ? -7.514 -17.884 24.894 1.00 90.25 321 VAL A CA 1
ATOM 2589 C C . VAL A 1 321 ? -6.727 -16.603 24.614 1.00 90.25 321 VAL A C 1
ATOM 2591 O O . VAL A 1 321 ? -5.793 -16.637 23.813 1.00 90.25 321 VAL A O 1
ATOM 2594 N N . LEU A 1 322 ? -7.064 -15.491 25.274 1.00 89.25 322 LEU A N 1
ATOM 2595 C CA . LEU A 1 322 ? -6.379 -14.207 25.116 1.00 89.25 322 LEU A CA 1
ATOM 2596 C C . LEU A 1 322 ? -4.916 -14.301 25.558 1.00 89.25 322 LEU A C 1
ATOM 2598 O O . LEU A 1 322 ? -4.031 -13.913 24.796 1.00 89.25 322 LEU A O 1
ATOM 2602 N N . SER A 1 323 ? -4.651 -14.853 26.745 1.00 88.06 323 SER A N 1
ATOM 2603 C CA . SER A 1 323 ? -3.289 -15.059 27.242 1.00 88.06 323 SER A CA 1
ATOM 2604 C C . SER A 1 323 ? -2.488 -15.906 26.259 1.00 88.06 323 SER A C 1
ATOM 2606 O O . SER A 1 323 ? -1.409 -15.493 25.838 1.00 88.06 323 SER A O 1
ATOM 2608 N N . LYS A 1 324 ? -3.049 -17.024 25.778 1.00 88.69 324 LYS A N 1
ATOM 2609 C CA . LYS A 1 324 ? -2.367 -17.883 24.806 1.00 88.69 324 LYS A CA 1
ATOM 2610 C C . LYS A 1 324 ? -2.131 -17.192 23.457 1.00 88.69 324 LYS A C 1
ATOM 2612 O O . LYS A 1 324 ? -1.058 -17.332 22.873 1.00 88.69 324 LYS A O 1
ATOM 2617 N N . ALA A 1 325 ? -3.091 -16.402 22.979 1.00 89.56 325 ALA A N 1
ATOM 2618 C CA . ALA A 1 325 ? -2.947 -15.622 21.752 1.00 89.56 325 ALA A CA 1
ATOM 2619 C C . ALA A 1 325 ? -1.829 -14.575 21.868 1.00 89.56 325 ALA A C 1
ATOM 2621 O O . ALA A 1 325 ? -1.042 -14.408 20.936 1.00 89.56 325 ALA A O 1
ATOM 2622 N N . LEU A 1 326 ? -1.726 -13.897 23.015 1.00 88.00 326 LEU A N 1
ATOM 2623 C CA . LEU A 1 326 ? -0.633 -12.968 23.298 1.00 88.00 326 LEU A CA 1
ATOM 2624 C C . LEU A 1 326 ? 0.703 -13.700 23.465 1.00 88.00 326 LEU A C 1
ATOM 2626 O O . LEU A 1 326 ? 1.740 -13.134 23.130 1.00 88.00 326 LEU A O 1
ATOM 2630 N N . GLU A 1 327 ? 0.700 -14.944 23.956 1.00 86.69 327 GLU A N 1
ATOM 2631 C CA . GLU A 1 327 ? 1.890 -15.801 24.015 1.00 86.69 327 GLU A CA 1
ATOM 2632 C C . GLU A 1 327 ? 2.454 -16.216 22.674 1.00 86.69 327 GLU A C 1
ATOM 2634 O O . GLU A 1 327 ? 3.674 -16.207 22.508 1.00 86.69 327 GLU A O 1
ATOM 2639 N N . ASP A 1 328 ? 1.592 -16.516 21.718 1.00 86.75 328 ASP A N 1
ATOM 2640 C CA . ASP A 1 328 ? 2.027 -16.954 20.398 1.00 86.75 328 ASP A CA 1
ATOM 2641 C C . ASP A 1 328 ? 2.431 -15.769 19.490 1.00 86.75 328 ASP A C 1
ATOM 2643 O O . ASP A 1 328 ? 2.925 -15.970 18.377 1.00 86.75 328 ASP A O 1
ATOM 2647 N N . CYS A 1 329 ? 2.268 -14.521 19.954 1.00 87.19 329 CYS A N 1
ATOM 2648 C CA . CYS A 1 329 ? 2.697 -13.326 19.229 1.00 87.19 329 CYS A CA 1
ATOM 2649 C C . CYS A 1 329 ? 4.221 -13.127 19.310 1.00 87.19 329 CYS A C 1
ATOM 2651 O O . CYS A 1 329 ? 4.778 -12.810 20.361 1.00 87.19 329 CYS A O 1
ATOM 2653 N N . SER A 1 330 ? 4.895 -13.226 18.161 1.00 84.06 330 SER A N 1
ATOM 2654 C CA . SER A 1 330 ? 6.323 -12.897 18.027 1.00 84.06 330 SER A CA 1
ATOM 2655 C C . SER A 1 330 ? 6.593 -11.400 17.859 1.00 84.06 330 SER A C 1
ATOM 2657 O O . SER A 1 330 ? 7.705 -10.946 18.099 1.00 84.06 330 SER A O 1
ATOM 2659 N N . GLU A 1 331 ? 5.593 -10.639 17.404 1.00 85.44 331 GLU A N 1
ATOM 2660 C CA . GLU A 1 331 ? 5.701 -9.206 17.140 1.00 85.44 331 GLU A CA 1
ATOM 2661 C C . GLU A 1 331 ? 4.672 -8.418 17.950 1.00 85.44 331 GLU A C 1
ATOM 2663 O O . GLU A 1 331 ? 3.479 -8.740 17.968 1.00 85.44 331 GLU A O 1
ATOM 2668 N N . VAL A 1 332 ? 5.118 -7.296 18.512 1.00 88.94 332 VAL A N 1
ATOM 2669 C CA . VAL A 1 332 ? 4.287 -6.365 19.290 1.00 88.94 332 VAL A CA 1
ATOM 2670 C C . VAL A 1 332 ? 3.143 -5.785 18.448 1.00 88.94 332 VAL A C 1
ATOM 2672 O O . VAL A 1 332 ? 2.047 -5.550 18.952 1.00 88.94 332 VAL A O 1
ATOM 2675 N N . ALA A 1 333 ? 3.356 -5.603 17.141 1.00 88.75 333 ALA A N 1
ATOM 2676 C CA . ALA A 1 333 ? 2.318 -5.157 16.211 1.00 88.75 333 ALA A CA 1
ATOM 2677 C C . ALA A 1 333 ? 1.179 -6.182 16.058 1.00 88.75 333 ALA A C 1
ATOM 2679 O O . ALA A 1 333 ? 0.015 -5.804 15.919 1.00 88.75 333 ALA A O 1
ATOM 2680 N N . SER A 1 334 ? 1.498 -7.478 16.106 1.00 89.00 334 SER A N 1
ATOM 2681 C CA . SER A 1 334 ? 0.498 -8.550 16.069 1.00 89.00 334 SER A CA 1
ATOM 2682 C C . SER A 1 334 ? -0.267 -8.623 17.389 1.00 89.00 334 SER A C 1
ATOM 2684 O O . SER A 1 334 ? -1.497 -8.658 17.371 1.00 89.00 334 SER A O 1
ATOM 2686 N N . ALA A 1 335 ? 0.436 -8.505 18.520 1.00 90.00 335 ALA A N 1
ATOM 2687 C CA . ALA A 1 335 ? -0.193 -8.406 19.836 1.00 90.00 335 ALA A CA 1
ATOM 2688 C C . ALA A 1 335 ? -1.165 -7.214 19.917 1.00 90.00 335 ALA A C 1
ATOM 2690 O O . ALA A 1 335 ? -2.285 -7.365 20.398 1.00 90.00 335 ALA A O 1
ATOM 2691 N N . ALA A 1 336 ? -0.804 -6.055 19.354 1.00 89.88 336 ALA A N 1
ATOM 2692 C CA . ALA A 1 336 ? -1.675 -4.879 19.323 1.00 89.88 336 ALA A CA 1
ATOM 2693 C C . ALA A 1 336 ? -2.990 -5.123 18.572 1.00 89.88 336 ALA A C 1
ATOM 2695 O O . ALA A 1 336 ? -4.036 -4.626 18.987 1.00 89.88 336 ALA A O 1
ATOM 2696 N N . LYS A 1 337 ? -2.965 -5.918 17.496 1.00 89.19 337 LYS A N 1
ATOM 2697 C CA . LYS A 1 337 ? -4.183 -6.309 16.770 1.00 89.19 337 LYS A CA 1
ATOM 2698 C C . LYS A 1 337 ? -5.065 -7.237 17.603 1.00 89.19 337 LYS A C 1
ATOM 2700 O O . LYS A 1 337 ? -6.274 -7.034 17.618 1.00 89.19 337 LYS A O 1
ATOM 2705 N N . VAL A 1 338 ? -4.473 -8.203 18.312 1.00 89.56 338 VAL A N 1
ATOM 2706 C CA . VAL A 1 338 ? -5.206 -9.116 19.209 1.00 89.56 338 VAL A CA 1
ATOM 2707 C C . VAL A 1 338 ? -5.869 -8.333 20.341 1.00 89.56 338 VAL A C 1
ATOM 2709 O O . VAL A 1 338 ? -7.078 -8.437 20.523 1.00 89.56 338 VAL A O 1
ATOM 2712 N N . VAL A 1 339 ? -5.122 -7.473 21.038 1.00 89.12 339 VAL A N 1
ATOM 2713 C CA . VAL A 1 339 ? -5.664 -6.615 22.110 1.00 89.12 339 VAL A CA 1
ATOM 2714 C C . VAL A 1 339 ? -6.779 -5.715 21.579 1.00 89.12 339 VAL A C 1
ATOM 2716 O O . VAL A 1 339 ? -7.829 -5.598 22.203 1.00 89.12 339 VAL A O 1
ATOM 2719 N N . LYS A 1 340 ? -6.604 -5.138 20.384 1.00 88.06 340 LYS A N 1
ATOM 2720 C CA . LYS A 1 340 ? -7.648 -4.341 19.733 1.00 88.06 340 LYS A CA 1
ATOM 2721 C C . LYS A 1 340 ? -8.887 -5.159 19.374 1.00 88.06 340 LYS A C 1
ATOM 2723 O O . LYS A 1 340 ? -9.969 -4.595 19.377 1.00 88.06 340 LYS A O 1
ATOM 2728 N N . MET A 1 341 ? -8.764 -6.447 19.066 1.00 87.81 341 MET A N 1
ATOM 2729 C CA . MET A 1 341 ? -9.918 -7.311 18.806 1.00 87.81 341 MET A CA 1
ATOM 2730 C C . MET A 1 341 ? -10.714 -7.578 20.088 1.00 87.81 341 MET A C 1
ATOM 2732 O O . MET A 1 341 ? -11.935 -7.540 20.055 1.00 87.81 341 MET A O 1
ATOM 2736 N N . PHE A 1 342 ? -10.030 -7.772 21.218 1.00 87.75 342 PHE A N 1
ATOM 2737 C CA . PHE A 1 342 ? -10.646 -8.054 22.520 1.00 87.75 342 PHE A CA 1
ATOM 2738 C C . PHE A 1 342 ? -10.926 -6.807 23.373 1.00 87.75 342 PHE A C 1
ATOM 2740 O O . PHE A 1 342 ? -11.280 -6.941 24.543 1.00 87.75 342 PHE A O 1
ATOM 2747 N N . TRP A 1 343 ? -10.788 -5.599 22.812 1.00 85.94 343 TRP A N 1
ATOM 2748 C CA . TRP A 1 343 ? -10.818 -4.332 23.557 1.00 85.94 343 TRP A CA 1
ATOM 2749 C C . TRP A 1 343 ? -12.045 -4.173 24.467 1.00 85.94 343 TRP A C 1
ATOM 2751 O O . TRP A 1 343 ? -11.930 -3.673 25.579 1.00 85.94 343 TRP A O 1
ATOM 2761 N N . PHE A 1 344 ? -13.208 -4.650 24.018 1.00 84.44 344 PHE A N 1
ATOM 2762 C CA . PHE A 1 344 ? -14.489 -4.554 24.720 1.00 84.44 344 PHE A CA 1
ATOM 2763 C C . PHE A 1 344 ? -14.556 -5.376 26.018 1.00 84.44 344 PHE A C 1
ATOM 2765 O O . PHE A 1 344 ? -15.493 -5.208 26.802 1.00 84.44 344 PHE A O 1
ATOM 2772 N N . PHE A 1 345 ? -13.598 -6.281 26.227 1.00 83.56 345 PHE A N 1
ATOM 2773 C CA . PHE A 1 345 ? -13.555 -7.231 27.335 1.00 83.56 345 PHE A CA 1
ATOM 2774 C C . PHE A 1 345 ? -12.388 -6.977 28.306 1.00 83.56 345 PHE A C 1
ATOM 2776 O O . PHE A 1 345 ? -12.364 -7.543 29.396 1.00 83.56 345 PHE A O 1
ATOM 2783 N N . LEU A 1 346 ? -11.437 -6.101 27.959 1.00 83.50 346 LEU A N 1
ATOM 2784 C CA . LEU A 1 346 ? -10.200 -5.901 28.731 1.00 83.50 346 LEU A CA 1
ATOM 2785 C C . LEU A 1 346 ? -10.414 -5.265 30.112 1.00 83.50 346 LEU A C 1
ATOM 2787 O O . LEU A 1 346 ? -9.599 -5.473 31.008 1.00 83.50 346 LEU A O 1
ATOM 2791 N N . ASP A 1 347 ? -11.510 -4.530 30.305 1.00 80.75 347 ASP A N 1
ATOM 2792 C CA . ASP A 1 347 ? -11.826 -3.860 31.575 1.00 80.75 347 ASP A CA 1
ATOM 2793 C C . ASP A 1 347 ? -12.276 -4.826 32.684 1.00 80.75 347 ASP A C 1
ATOM 2795 O O . ASP A 1 347 ? -12.437 -4.424 33.837 1.00 80.75 347 ASP A O 1
ATOM 2799 N N . ARG A 1 348 ? -12.515 -6.105 32.365 1.00 81.62 348 ARG A N 1
ATOM 2800 C CA . ARG A 1 348 ? -12.988 -7.089 33.344 1.00 81.62 348 ARG A CA 1
ATOM 2801 C C . ARG A 1 348 ? -11.888 -7.429 34.360 1.00 81.62 348 ARG A C 1
ATOM 2803 O O . ARG A 1 348 ? -10.753 -7.691 33.962 1.00 81.62 348 ARG A O 1
ATOM 2810 N N . PRO A 1 349 ? -12.220 -7.542 35.660 1.00 79.75 349 PRO A N 1
ATOM 2811 C CA . PRO A 1 349 ? -11.231 -7.750 36.722 1.00 79.75 349 PRO A CA 1
ATOM 2812 C C . PRO A 1 349 ? -10.390 -9.019 36.515 1.00 79.75 349 PRO A C 1
ATOM 2814 O O . PRO A 1 349 ? -9.170 -8.968 36.609 1.00 79.75 349 PRO A O 1
ATOM 2817 N N . ARG A 1 350 ? -11.006 -10.134 36.094 1.00 78.62 350 ARG A N 1
ATOM 2818 C CA . ARG A 1 350 ? -10.281 -11.387 35.796 1.00 78.62 350 ARG A CA 1
ATOM 2819 C C . ARG A 1 350 ? -9.274 -11.260 34.653 1.00 78.62 350 ARG A C 1
ATOM 2821 O O . ARG A 1 350 ? -8.264 -11.958 34.641 1.00 78.62 350 ARG A O 1
ATOM 2828 N N . VAL A 1 351 ? -9.561 -10.392 33.684 1.00 80.38 351 VAL A N 1
ATOM 2829 C CA . VAL A 1 351 ? -8.659 -10.107 32.564 1.00 80.38 351 VAL A CA 1
ATOM 2830 C C . VAL A 1 351 ? -7.519 -9.215 33.049 1.00 80.38 351 VAL A C 1
ATOM 2832 O O . VAL A 1 351 ? -6.357 -9.498 32.760 1.00 80.38 351 VAL A O 1
ATOM 2835 N N . GLN A 1 352 ? -7.833 -8.189 33.846 1.00 81.81 352 GLN A N 1
ATOM 2836 C CA . GLN A 1 352 ? -6.840 -7.302 34.455 1.00 81.81 352 GLN A CA 1
ATOM 2837 C C . GLN A 1 352 ? -5.872 -8.032 35.393 1.00 81.81 352 GLN A C 1
ATOM 2839 O O . GLN A 1 352 ? -4.711 -7.643 35.456 1.00 81.81 352 GLN A O 1
ATOM 2844 N N . ASP A 1 353 ? -6.288 -9.120 36.042 1.00 80.69 353 ASP A N 1
ATOM 2845 C CA . ASP A 1 353 ? -5.396 -9.940 36.872 1.00 80.69 353 ASP A CA 1
ATOM 2846 C C . ASP A 1 353 ? -4.366 -10.738 36.042 1.00 80.69 353 ASP A C 1
ATOM 2848 O O . ASP A 1 353 ? -3.261 -11.013 36.511 1.00 80.69 353 ASP A O 1
ATOM 2852 N N . GLN A 1 354 ? -4.700 -11.105 34.798 1.00 80.06 354 GLN A N 1
ATOM 2853 C CA . GLN A 1 354 ? -3.884 -11.978 33.933 1.00 80.06 354 GLN A CA 1
ATOM 2854 C C . GLN A 1 354 ? -3.106 -11.221 32.837 1.00 80.06 354 GLN A C 1
ATOM 2856 O O . GLN A 1 354 ? -2.162 -11.754 32.248 1.00 80.06 354 GLN A O 1
ATOM 2861 N N . LEU A 1 355 ? -3.461 -9.963 32.570 1.00 80.44 355 LEU A N 1
ATOM 2862 C CA . LEU A 1 355 ? -2.782 -9.081 31.613 1.00 80.44 355 LEU A CA 1
ATOM 2863 C C . LEU A 1 355 ? -1.347 -8.661 32.013 1.00 80.44 355 LEU A C 1
ATOM 2865 O O . LEU A 1 355 ? -0.489 -8.655 31.126 1.00 80.44 355 LEU A O 1
ATOM 2869 N N . PRO A 1 356 ? -1.025 -8.330 33.284 1.00 83.94 356 PRO A N 1
ATOM 2870 C CA . PRO A 1 356 ? 0.291 -7.827 33.681 1.00 83.94 356 PRO A CA 1
ATOM 2871 C C . PRO A 1 356 ? 1.491 -8.691 33.253 1.00 83.94 356 PRO A C 1
ATOM 2873 O O . PRO A 1 356 ? 2.424 -8.127 32.678 1.00 83.94 356 PRO A O 1
ATOM 2876 N N . PRO A 1 357 ? 1.506 -10.031 33.437 1.00 85.12 357 PRO A N 1
ATOM 2877 C CA . PRO A 1 357 ? 2.632 -10.852 32.981 1.00 85.12 357 PRO A CA 1
ATOM 2878 C C . PRO A 1 357 ? 2.772 -10.859 31.451 1.00 85.12 357 PRO A C 1
ATOM 2880 O O . PRO A 1 357 ? 3.888 -10.854 30.929 1.00 85.12 357 PRO A O 1
ATOM 2883 N N . CYS A 1 358 ? 1.655 -10.811 30.717 1.00 83.88 358 CYS A N 1
ATOM 2884 C CA . CYS A 1 358 ? 1.673 -10.714 29.258 1.00 83.88 358 CYS A CA 1
ATOM 2885 C C . CYS A 1 358 ? 2.256 -9.371 28.793 1.00 83.88 358 CYS A C 1
ATOM 2887 O O . CYS A 1 358 ? 3.066 -9.345 27.865 1.00 83.88 358 CYS A O 1
ATOM 2889 N N . LEU A 1 359 ? 1.873 -8.270 29.451 1.00 83.19 359 LEU A N 1
ATOM 2890 C CA . LEU A 1 359 ? 2.380 -6.926 29.166 1.00 83.19 359 LEU A CA 1
ATOM 2891 C C . LEU A 1 359 ? 3.875 -6.801 29.474 1.00 83.19 359 LEU A C 1
ATOM 2893 O O . LEU A 1 359 ? 4.599 -6.253 28.647 1.00 83.19 359 LEU A O 1
ATOM 2897 N N . ALA A 1 360 ? 4.342 -7.362 30.593 1.00 86.38 360 ALA A N 1
ATOM 2898 C CA . ALA A 1 360 ? 5.761 -7.371 30.955 1.00 86.38 360 ALA A CA 1
ATOM 2899 C C . ALA A 1 360 ? 6.616 -8.095 29.902 1.00 86.38 360 ALA A C 1
ATOM 2901 O O . ALA A 1 360 ? 7.644 -7.587 29.469 1.00 86.38 360 ALA A O 1
ATOM 2902 N N . ARG A 1 361 ? 6.154 -9.240 29.387 1.00 87.81 361 ARG A N 1
ATOM 2903 C CA . ARG A 1 361 ? 6.872 -9.924 28.303 1.00 87.81 361 ARG A CA 1
ATOM 2904 C C . ARG A 1 361 ? 6.868 -9.123 26.997 1.00 87.81 361 ARG A C 1
ATOM 2906 O O . ARG A 1 361 ? 7.866 -9.122 26.281 1.00 87.81 361 ARG A O 1
ATOM 2913 N N . LEU A 1 362 ? 5.749 -8.486 26.644 1.00 88.44 362 LEU A N 1
ATOM 2914 C CA . LEU A 1 362 ? 5.698 -7.621 25.460 1.00 88.44 362 LEU A CA 1
ATOM 2915 C C . LEU A 1 362 ? 6.662 -6.437 25.613 1.00 88.44 362 LEU A C 1
ATOM 2917 O O . LEU A 1 362 ? 7.303 -6.058 24.638 1.00 88.44 362 LEU A O 1
ATOM 2921 N N . GLU A 1 363 ? 6.807 -5.895 26.822 1.00 88.62 363 GLU A N 1
ATOM 2922 C CA . GLU A 1 363 ? 7.809 -4.877 27.142 1.00 88.62 363 GLU A CA 1
ATOM 2923 C C . GLU A 1 363 ? 9.236 -5.389 26.896 1.00 88.62 363 GLU A C 1
ATOM 2925 O O . GLU A 1 363 ? 9.990 -4.750 26.159 1.00 88.62 363 GLU A O 1
ATOM 2930 N N . ASP A 1 364 ? 9.575 -6.576 27.411 1.00 89.69 364 ASP A N 1
ATOM 2931 C CA . ASP A 1 364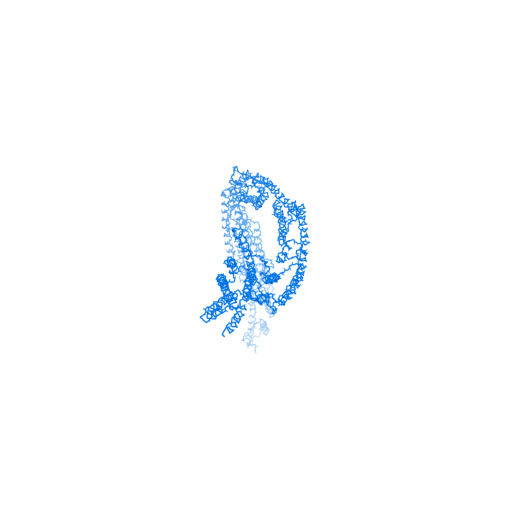 ? 10.874 -7.223 27.178 1.00 89.69 364 ASP A CA 1
ATOM 2932 C C . ASP A 1 364 ? 11.140 -7.469 25.684 1.00 89.69 364 ASP A C 1
ATOM 2934 O O . ASP A 1 364 ? 12.259 -7.278 25.200 1.00 89.69 364 ASP A O 1
ATOM 2938 N N . GLN A 1 365 ? 10.111 -7.850 24.919 1.00 89.44 365 GLN A N 1
ATOM 2939 C CA . GLN A 1 365 ? 10.213 -7.992 23.465 1.00 89.44 365 GLN A CA 1
ATOM 2940 C C . GLN A 1 365 ? 10.511 -6.653 22.783 1.00 89.44 365 GLN A C 1
ATOM 2942 O O . GLN A 1 365 ? 11.368 -6.616 21.901 1.00 89.44 365 GLN A O 1
ATOM 2947 N N . VAL A 1 366 ? 9.854 -5.553 23.184 1.00 91.12 366 VAL A N 1
ATOM 2948 C CA . VAL A 1 366 ? 10.161 -4.216 22.642 1.00 91.12 366 VAL A CA 1
ATOM 2949 C C . VAL A 1 366 ? 11.604 -3.838 22.969 1.00 91.12 366 VAL A C 1
ATOM 2951 O O . VAL A 1 366 ? 12.317 -3.386 22.074 1.00 91.12 366 VAL A O 1
ATOM 2954 N N . LEU A 1 367 ? 12.050 -4.038 24.213 1.00 91.62 367 LEU A N 1
ATOM 2955 C CA . LEU A 1 367 ? 13.429 -3.763 24.631 1.00 91.62 367 LEU A CA 1
ATOM 2956 C C . LEU A 1 367 ? 14.435 -4.556 23.787 1.00 91.62 367 LEU A C 1
ATOM 2958 O O . LEU A 1 367 ? 15.356 -3.970 23.217 1.00 91.62 367 LEU A O 1
ATOM 2962 N N . SER A 1 368 ? 14.204 -5.858 23.609 1.00 91.88 368 SER A N 1
ATOM 2963 C CA . SER A 1 368 ? 15.040 -6.712 22.761 1.00 91.88 368 SER A CA 1
ATOM 2964 C C . SER A 1 368 ? 15.059 -6.249 21.297 1.00 91.88 368 SER A C 1
ATOM 2966 O O . SER A 1 368 ? 16.110 -6.258 20.652 1.00 91.88 368 SER A O 1
ATOM 2968 N N . ASP A 1 369 ? 13.927 -5.781 20.765 1.00 91.00 369 ASP A N 1
ATOM 2969 C CA . ASP A 1 369 ? 13.843 -5.242 19.405 1.00 91.00 369 ASP A CA 1
ATOM 2970 C C . ASP A 1 369 ? 14.579 -3.900 19.247 1.00 91.00 369 ASP A C 1
ATOM 2972 O O . ASP A 1 369 ? 15.174 -3.634 18.192 1.00 91.00 369 ASP A O 1
ATOM 2976 N N . LEU A 1 370 ? 14.582 -3.058 20.286 1.00 92.12 370 LEU A N 1
ATOM 2977 C CA . LEU A 1 370 ? 15.390 -1.836 20.339 1.00 92.12 370 LEU A CA 1
ATOM 2978 C C . LEU A 1 370 ? 16.886 -2.176 20.350 1.00 92.12 370 LEU A C 1
ATOM 2980 O O . LEU A 1 370 ? 17.631 -1.632 19.531 1.00 92.12 370 LEU A O 1
ATOM 2984 N N . ASP A 1 371 ? 17.306 -3.130 21.180 1.00 92.25 371 ASP A N 1
ATOM 2985 C CA . ASP A 1 371 ? 18.699 -3.590 21.261 1.00 92.25 371 ASP A CA 1
ATOM 2986 C C . ASP A 1 371 ? 19.170 -4.206 19.938 1.00 92.25 371 ASP A C 1
ATOM 2988 O O . ASP A 1 371 ? 20.257 -3.899 19.439 1.00 92.25 371 ASP A O 1
ATOM 2992 N N . ARG A 1 372 ? 18.320 -5.018 19.301 1.00 91.50 372 ARG A N 1
ATOM 2993 C CA . ARG A 1 372 ? 18.574 -5.571 17.966 1.00 91.50 372 ARG A CA 1
ATOM 2994 C C . ARG A 1 372 ? 18.710 -4.471 16.919 1.00 91.50 372 ARG A C 1
ATOM 2996 O O . ARG A 1 372 ? 19.551 -4.580 16.028 1.00 91.50 372 ARG A O 1
ATOM 3003 N N . THR A 1 373 ? 17.904 -3.414 17.018 1.00 91.88 373 THR A N 1
ATOM 3004 C CA . THR A 1 373 ? 17.987 -2.256 16.118 1.00 91.88 373 THR A CA 1
ATOM 3005 C C . THR A 1 373 ? 19.298 -1.500 16.285 1.00 91.88 373 THR A C 1
ATOM 3007 O O . THR A 1 373 ? 19.907 -1.130 15.282 1.00 91.88 373 THR A O 1
ATOM 3010 N N . GLU A 1 374 ? 19.771 -1.319 17.514 1.00 92.50 374 GLU A N 1
ATOM 3011 C CA . GLU A 1 374 ? 21.073 -0.705 17.774 1.00 92.50 374 GLU A CA 1
ATOM 3012 C C . GLU A 1 374 ? 22.238 -1.587 17.285 1.00 92.50 374 GLU A C 1
ATOM 3014 O O . GLU A 1 374 ? 23.170 -1.093 16.646 1.00 92.50 374 GLU A O 1
ATOM 3019 N N . LEU A 1 375 ? 22.173 -2.904 17.499 1.00 92.81 375 LEU A N 1
ATOM 3020 C CA . LEU A 1 375 ? 23.183 -3.843 17.000 1.00 92.81 375 LEU A CA 1
ATOM 3021 C C . LEU A 1 375 ? 23.250 -3.847 15.462 1.00 92.81 375 LEU A C 1
ATOM 3023 O O . LEU A 1 375 ? 24.332 -3.803 14.862 1.00 92.81 375 LEU A O 1
ATOM 3027 N N . GLU A 1 376 ? 22.088 -3.889 14.809 1.00 89.69 376 GLU A N 1
ATOM 3028 C CA . GLU A 1 376 ? 21.976 -3.785 13.354 1.00 89.69 376 GLU A CA 1
ATOM 3029 C C . GLU A 1 376 ? 22.533 -2.444 12.865 1.00 89.69 376 GLU A C 1
ATOM 3031 O O . GLU A 1 376 ? 23.267 -2.406 11.875 1.00 89.69 376 GLU A O 1
ATOM 3036 N N . PHE A 1 377 ? 22.281 -1.367 13.615 1.00 91.06 377 PHE A N 1
ATOM 3037 C CA . PHE A 1 377 ? 22.843 -0.063 13.318 1.00 91.06 377 PHE A CA 1
ATOM 3038 C C . PHE A 1 377 ? 24.383 -0.090 13.313 1.00 91.06 377 PHE A C 1
ATOM 3040 O O . PHE A 1 377 ? 25.014 0.221 12.301 1.00 91.06 377 PHE A O 1
ATOM 3047 N N . TYR A 1 378 ? 25.030 -0.523 14.395 1.00 90.38 378 TYR A N 1
ATOM 3048 C CA . TYR A 1 378 ? 26.498 -0.512 14.449 1.00 90.38 378 TYR A CA 1
ATOM 3049 C C . TYR A 1 378 ? 27.160 -1.466 13.454 1.00 90.38 378 TYR A C 1
ATOM 3051 O O . TYR A 1 378 ? 28.218 -1.143 12.913 1.00 90.38 378 TYR A O 1
ATOM 3059 N N . SER A 1 379 ? 26.542 -2.616 13.180 1.00 88.25 379 SER A N 1
ATOM 3060 C CA . SER A 1 379 ? 27.102 -3.607 12.255 1.00 88.25 379 SER A CA 1
ATOM 3061 C C . SER A 1 379 ? 27.045 -3.179 10.784 1.00 88.25 379 SER A C 1
ATOM 3063 O O . SER A 1 379 ? 27.881 -3.621 9.993 1.00 88.25 379 SER A O 1
ATOM 3065 N N . GLN A 1 380 ? 26.090 -2.324 10.401 1.00 84.19 380 GLN A N 1
ATOM 3066 C CA . GLN A 1 380 ? 25.813 -2.019 8.991 1.00 84.19 380 GLN A CA 1
ATOM 3067 C C . GLN A 1 380 ? 25.915 -0.532 8.620 1.00 84.19 380 GLN A C 1
ATOM 3069 O O . GLN A 1 380 ? 25.840 -0.216 7.430 1.00 84.19 380 GLN A O 1
ATOM 3074 N N . LYS A 1 381 ? 26.160 0.377 9.579 1.00 81.69 381 LYS A N 1
ATOM 3075 C CA . LYS A 1 381 ? 26.230 1.835 9.333 1.00 81.69 381 LYS A CA 1
ATOM 3076 C C . LYS A 1 381 ? 27.221 2.265 8.241 1.00 81.69 381 LYS A C 1
ATOM 3078 O O . LYS A 1 381 ? 26.994 3.284 7.589 1.00 81.69 381 LYS A O 1
ATOM 3083 N N . GLU A 1 382 ? 28.281 1.480 8.027 1.00 78.94 382 GLU A N 1
ATOM 3084 C CA . GLU A 1 382 ? 29.327 1.738 7.022 1.00 78.94 382 GLU A CA 1
ATOM 3085 C C . GLU A 1 382 ? 29.084 1.029 5.674 1.00 78.94 382 GLU A C 1
ATOM 3087 O O . GLU A 1 382 ? 29.795 1.295 4.711 1.00 78.94 382 GLU A O 1
ATOM 3092 N N . LYS A 1 383 ? 28.112 0.105 5.569 1.00 77.81 383 LYS A N 1
ATOM 3093 C CA . LYS A 1 383 ? 27.882 -0.707 4.351 1.00 77.81 383 LYS A CA 1
ATOM 3094 C C . LYS A 1 383 ? 26.405 -0.812 3.915 1.00 77.81 383 LYS A C 1
ATOM 3096 O O . LYS A 1 383 ? 25.937 -1.919 3.633 1.00 77.81 383 LYS A O 1
ATOM 3101 N N . PRO A 1 384 ? 25.646 0.292 3.791 1.00 67.00 384 PRO A N 1
ATOM 3102 C CA . PRO A 1 384 ? 24.239 0.233 3.374 1.00 67.00 384 PRO A CA 1
ATOM 3103 C C . PRO A 1 384 ? 24.030 -0.108 1.890 1.00 67.00 384 PRO A C 1
ATOM 3105 O O . PRO A 1 384 ? 22.913 -0.423 1.474 1.00 67.00 384 PRO A O 1
ATOM 3108 N N . GLU A 1 385 ? 25.090 -0.088 1.080 1.00 62.75 385 GLU A N 1
ATOM 3109 C CA . GLU A 1 385 ? 25.061 -0.394 -0.359 1.00 62.75 385 GLU A CA 1
ATOM 3110 C C . GLU A 1 385 ? 24.586 -1.826 -0.662 1.00 62.75 385 GLU A C 1
ATOM 3112 O O . GLU A 1 385 ? 24.101 -2.110 -1.758 1.00 62.75 385 GLU A O 1
ATOM 3117 N N . ARG A 1 386 ? 24.633 -2.727 0.333 1.00 65.50 386 ARG A N 1
ATOM 3118 C CA . ARG A 1 386 ? 24.119 -4.099 0.216 1.00 65.50 386 ARG A CA 1
ATOM 3119 C C . ARG A 1 386 ? 22.622 -4.143 -0.113 1.00 65.50 386 ARG A C 1
ATOM 3121 O O . ARG A 1 386 ? 22.204 -5.044 -0.841 1.00 65.50 386 ARG A O 1
ATOM 3128 N N . TRP A 1 387 ? 21.843 -3.179 0.384 1.00 65.25 387 TRP A N 1
ATOM 3129 C CA . TRP A 1 387 ? 20.389 -3.096 0.177 1.00 65.25 387 TRP A CA 1
ATOM 3130 C C . TRP A 1 387 ? 19.990 -2.082 -0.904 1.00 65.25 387 TRP A C 1
ATOM 3132 O O . TRP A 1 387 ? 18.903 -2.194 -1.465 1.00 65.25 387 TRP A O 1
ATOM 3142 N N . PHE A 1 388 ? 20.866 -1.127 -1.240 1.00 74.50 388 PHE A N 1
ATOM 3143 C CA . PHE A 1 388 ? 20.567 -0.012 -2.148 1.00 74.50 388 PHE A CA 1
ATOM 3144 C C . PHE A 1 388 ? 21.642 0.163 -3.235 1.00 74.50 388 PHE A C 1
ATOM 3146 O O . PHE A 1 388 ? 22.269 1.213 -3.339 1.00 74.50 388 PHE A O 1
ATOM 3153 N N . ARG A 1 389 ? 21.831 -0.867 -4.072 1.00 65.94 389 ARG A N 1
ATOM 3154 C CA . ARG A 1 389 ? 22.924 -0.972 -5.068 1.00 65.94 389 ARG A CA 1
ATOM 3155 C C . ARG A 1 389 ? 22.987 0.135 -6.132 1.00 65.94 389 ARG A C 1
ATOM 3157 O O . ARG A 1 389 ? 24.024 0.299 -6.757 1.00 65.94 389 ARG A O 1
ATOM 3164 N N . PHE A 1 390 ? 21.897 0.869 -6.359 1.00 74.56 390 PHE A N 1
ATOM 3165 C CA . PHE A 1 390 ? 21.798 1.905 -7.404 1.00 74.56 390 PHE A CA 1
ATOM 3166 C C . PHE A 1 390 ? 21.624 3.326 -6.839 1.00 74.56 390 PHE A C 1
ATOM 3168 O O . PHE A 1 390 ? 21.329 4.271 -7.579 1.00 74.56 390 PHE A O 1
ATOM 3175 N N . CYS A 1 391 ? 21.768 3.480 -5.522 1.00 78.31 391 CYS A N 1
ATOM 3176 C CA . CYS A 1 391 ? 21.677 4.763 -4.837 1.00 78.31 391 CYS A CA 1
ATOM 3177 C C . CYS A 1 391 ? 23.081 5.260 -4.472 1.00 78.31 391 CYS A C 1
ATOM 3179 O O . CYS A 1 391 ? 23.917 4.451 -4.073 1.00 78.31 391 CYS A O 1
ATOM 3181 N N . PRO A 1 392 ? 23.332 6.579 -4.514 1.00 84.62 392 PRO A N 1
ATOM 3182 C CA . PRO A 1 392 ? 24.537 7.146 -3.928 1.00 84.62 392 PRO A CA 1
ATOM 3183 C C . PRO A 1 392 ? 24.688 6.753 -2.456 1.00 84.62 392 PRO A C 1
ATOM 3185 O O . PRO A 1 392 ? 23.687 6.667 -1.737 1.00 84.62 392 PRO A O 1
ATOM 3188 N N . ALA A 1 393 ? 25.927 6.586 -1.990 1.00 84.31 393 ALA A N 1
ATOM 3189 C CA . ALA A 1 393 ? 26.226 6.128 -0.632 1.00 84.31 393 ALA A CA 1
ATOM 3190 C C . ALA A 1 393 ? 25.520 6.965 0.454 1.00 84.31 393 ALA A C 1
ATOM 3192 O O . ALA A 1 393 ? 24.895 6.405 1.356 1.00 84.31 393 ALA A O 1
ATOM 3193 N N . GLY A 1 394 ? 25.525 8.301 0.334 1.00 85.56 394 GLY A N 1
ATOM 3194 C CA . GLY A 1 394 ? 24.814 9.196 1.259 1.00 85.56 394 GLY A CA 1
ATOM 3195 C C . GLY A 1 394 ? 23.300 8.946 1.302 1.00 85.56 394 GLY A C 1
ATOM 3196 O O . GLY A 1 394 ? 22.718 8.814 2.379 1.00 85.56 394 GLY A O 1
ATOM 3197 N N . ALA A 1 395 ? 22.664 8.778 0.138 1.00 87.19 395 ALA A N 1
ATOM 3198 C CA . ALA A 1 395 ? 21.238 8.463 0.039 1.00 87.19 395 ALA A CA 1
ATOM 3199 C C . ALA A 1 395 ? 20.915 7.073 0.612 1.00 87.19 395 ALA A C 1
ATOM 3201 O O . ALA A 1 395 ? 19.935 6.915 1.339 1.00 87.19 395 ALA A O 1
ATOM 3202 N N . ALA A 1 396 ? 21.749 6.069 0.326 1.00 88.19 396 ALA A N 1
ATOM 3203 C CA . ALA A 1 396 ? 21.596 4.713 0.850 1.00 88.19 396 ALA A CA 1
ATOM 3204 C C . ALA A 1 396 ? 21.664 4.684 2.388 1.00 88.19 396 ALA A C 1
ATOM 3206 O O . ALA A 1 396 ? 20.786 4.099 3.027 1.00 88.19 396 ALA A O 1
ATOM 3207 N N . ARG A 1 397 ? 22.650 5.376 2.984 1.00 88.62 397 ARG A N 1
ATOM 3208 C CA . ARG A 1 397 ? 22.799 5.542 4.445 1.00 88.62 397 ARG A CA 1
ATOM 3209 C C . ARG A 1 397 ? 21.549 6.163 5.073 1.00 88.62 397 ARG A C 1
ATOM 3211 O O . ARG A 1 397 ? 21.038 5.644 6.066 1.00 88.62 397 ARG A O 1
ATOM 3218 N N . LEU A 1 398 ? 21.021 7.235 4.476 1.00 89.56 398 LEU A N 1
ATOM 3219 C CA . LEU A 1 398 ? 19.823 7.925 4.970 1.00 89.56 398 LEU A CA 1
ATOM 3220 C C . LEU A 1 398 ? 18.547 7.088 4.823 1.00 89.56 398 LEU A C 1
ATOM 3222 O O . LEU A 1 398 ? 17.732 7.046 5.748 1.00 89.56 398 LEU A O 1
ATOM 3226 N N . CYS A 1 399 ? 18.373 6.396 3.696 1.00 88.06 399 CYS A N 1
ATOM 3227 C CA . CYS A 1 399 ? 17.247 5.491 3.474 1.00 88.06 399 CYS A CA 1
ATOM 3228 C C . CYS A 1 399 ? 17.236 4.351 4.493 1.00 88.06 399 CYS A C 1
ATOM 3230 O O . CYS A 1 399 ? 16.199 4.085 5.098 1.00 88.06 399 CYS A O 1
ATOM 3232 N N . TRP A 1 400 ? 18.382 3.714 4.722 1.00 89.81 400 TRP A N 1
ATOM 3233 C CA . TRP A 1 400 ? 18.512 2.647 5.708 1.00 89.81 400 TRP A CA 1
ATOM 3234 C C . TRP A 1 400 ? 18.238 3.146 7.138 1.00 89.81 400 TRP A C 1
ATOM 3236 O O . TRP A 1 400 ? 17.396 2.574 7.831 1.00 89.81 400 TRP A O 1
ATOM 3246 N N . ASN A 1 401 ? 18.818 4.283 7.542 1.00 91.31 401 ASN A N 1
ATOM 3247 C CA . ASN A 1 401 ? 18.525 4.916 8.834 1.00 91.31 401 ASN A CA 1
ATOM 3248 C C . ASN A 1 401 ? 17.024 5.224 9.012 1.00 91.31 401 ASN A C 1
ATOM 3250 O O . ASN A 1 401 ? 16.446 4.961 10.069 1.00 91.31 401 ASN A O 1
ATOM 3254 N N . ARG A 1 402 ? 16.364 5.726 7.959 1.00 90.38 402 ARG A N 1
ATOM 3255 C CA . ARG A 1 402 ? 14.917 5.984 7.953 1.00 90.38 402 ARG A CA 1
ATOM 3256 C C . ARG A 1 402 ? 14.108 4.704 8.173 1.00 90.38 402 ARG A C 1
ATOM 3258 O O . ARG A 1 402 ? 13.097 4.769 8.869 1.00 90.38 402 ARG A O 1
ATOM 3265 N N . GLN A 1 403 ? 14.525 3.571 7.604 1.00 89.69 403 GLN A N 1
ATOM 3266 C CA . GLN A 1 403 ? 13.848 2.285 7.810 1.00 89.69 403 GLN A CA 1
ATOM 3267 C C . GLN A 1 403 ? 13.976 1.803 9.257 1.00 89.69 403 GLN A C 1
ATOM 3269 O O . GLN A 1 403 ? 12.960 1.468 9.865 1.00 89.69 403 GLN A O 1
ATOM 3274 N N . LEU A 1 404 ? 15.181 1.856 9.838 1.00 91.69 404 LEU A N 1
ATOM 3275 C CA . LEU A 1 404 ? 15.387 1.505 11.249 1.00 91.69 404 LEU A CA 1
ATOM 3276 C C . LEU A 1 404 ? 14.536 2.384 12.169 1.00 91.69 404 LEU A C 1
ATOM 3278 O O . LEU A 1 404 ? 13.810 1.875 13.019 1.00 91.69 404 LEU A O 1
ATOM 3282 N N . ARG A 1 405 ? 14.524 3.700 11.928 1.00 91.75 405 ARG A N 1
ATOM 3283 C CA . ARG A 1 405 ? 13.705 4.633 12.710 1.00 91.75 405 ARG A CA 1
ATOM 3284 C C . ARG A 1 405 ? 12.211 4.348 12.582 1.00 91.75 405 ARG A C 1
ATOM 3286 O O . ARG A 1 405 ? 11.503 4.408 13.583 1.00 91.75 405 ARG A O 1
ATOM 3293 N N . ARG A 1 406 ? 11.717 4.061 11.372 1.00 91.31 406 ARG A N 1
ATOM 3294 C CA . ARG A 1 406 ? 10.304 3.706 11.156 1.00 91.31 406 ARG A CA 1
ATOM 3295 C C . ARG A 1 406 ? 9.936 2.430 11.901 1.00 91.31 406 ARG A C 1
ATOM 3297 O O . ARG A 1 406 ? 8.905 2.429 12.563 1.00 91.31 406 ARG A O 1
ATOM 3304 N N . ARG A 1 407 ? 10.789 1.400 11.849 1.00 90.75 407 ARG A N 1
ATOM 3305 C CA . ARG A 1 407 ? 10.604 0.155 12.608 1.00 90.75 407 ARG A CA 1
ATOM 3306 C C . ARG A 1 407 ? 10.482 0.442 14.104 1.00 90.75 407 ARG A C 1
ATOM 3308 O O . ARG A 1 407 ? 9.465 0.104 14.694 1.00 90.75 407 ARG A O 1
ATOM 3315 N N . THR A 1 408 ? 11.449 1.156 14.683 1.00 90.62 408 THR A N 1
ATOM 3316 C CA . THR A 1 408 ? 11.433 1.544 16.103 1.00 90.62 408 THR A CA 1
ATOM 3317 C C . THR A 1 408 ? 10.170 2.321 16.481 1.00 90.62 408 THR A C 1
ATOM 3319 O O . THR A 1 408 ? 9.522 2.013 17.479 1.00 90.62 408 THR A O 1
ATOM 3322 N N . GLN A 1 409 ? 9.783 3.315 15.678 1.00 91.06 409 GLN A N 1
ATOM 3323 C CA . GLN A 1 409 ? 8.588 4.118 15.940 1.00 91.06 409 GLN A CA 1
ATOM 3324 C C . GLN A 1 409 ? 7.299 3.293 15.873 1.00 91.06 409 GLN A C 1
ATOM 3326 O O . GLN A 1 409 ? 6.401 3.516 16.683 1.00 91.06 409 GLN A O 1
ATOM 3331 N N . GLU A 1 410 ? 7.198 2.355 14.935 1.00 90.06 410 GLU A N 1
ATOM 3332 C CA . GLU A 1 410 ? 6.013 1.515 14.774 1.00 90.06 410 GLU A CA 1
ATOM 3333 C C . GLU A 1 410 ? 5.865 0.501 15.914 1.00 90.06 410 GLU A C 1
ATOM 3335 O O . GLU A 1 410 ? 4.764 0.340 16.450 1.00 90.06 410 GLU A O 1
ATOM 3340 N N . THR A 1 411 ? 6.969 -0.107 16.361 1.00 89.12 411 THR A N 1
ATOM 3341 C CA . THR A 1 411 ? 6.977 -0.993 17.535 1.00 89.12 411 THR A CA 1
ATOM 3342 C C . THR A 1 411 ? 6.508 -0.243 18.786 1.00 89.12 411 THR A C 1
ATOM 3344 O O . THR A 1 411 ? 5.620 -0.713 19.498 1.00 89.12 411 THR A O 1
ATOM 3347 N N . LEU A 1 412 ? 7.012 0.977 19.012 1.00 89.56 412 LEU A N 1
ATOM 3348 C CA . LEU A 1 412 ? 6.608 1.810 20.153 1.00 89.56 412 LEU A CA 1
ATOM 3349 C C . LEU A 1 412 ? 5.145 2.263 20.069 1.00 89.56 412 LEU A C 1
ATOM 3351 O O . LEU A 1 412 ? 4.451 2.293 21.084 1.00 89.56 412 LEU A O 1
ATOM 3355 N N . ARG A 1 413 ? 4.649 2.612 18.876 1.00 90.25 413 ARG A N 1
ATOM 3356 C CA . ARG A 1 413 ? 3.229 2.955 18.668 1.00 90.25 413 ARG A CA 1
ATOM 3357 C C . ARG A 1 413 ? 2.312 1.771 18.943 1.00 90.25 413 ARG A C 1
ATOM 3359 O O . ARG A 1 413 ? 1.279 1.943 19.590 1.00 90.25 413 ARG A O 1
ATOM 3366 N N . SER A 1 414 ? 2.696 0.588 18.472 1.00 90.19 414 SER A N 1
ATOM 3367 C CA . SER A 1 414 ? 1.949 -0.648 18.703 1.00 90.19 414 SER A CA 1
ATOM 3368 C C . SER A 1 414 ? 1.855 -0.944 20.199 1.00 90.19 414 SER A C 1
ATOM 3370 O O . SER A 1 414 ? 0.759 -1.157 20.711 1.00 90.19 414 SER A O 1
ATOM 3372 N N . PHE A 1 415 ? 2.974 -0.837 20.921 1.00 87.81 415 PHE A N 1
ATOM 3373 C CA . PHE A 1 415 ? 2.998 -1.035 22.370 1.00 87.81 415 PHE A CA 1
ATOM 3374 C C . PHE A 1 415 ? 2.153 0.001 23.127 1.00 87.81 415 PHE A C 1
ATOM 3376 O O . PHE A 1 415 ? 1.336 -0.363 23.969 1.00 87.81 415 PHE A O 1
ATOM 3383 N N . ARG A 1 416 ? 2.254 1.289 22.767 1.00 87.12 416 ARG A N 1
ATOM 3384 C CA . ARG A 1 416 ? 1.400 2.349 23.338 1.00 87.12 416 ARG A CA 1
ATOM 3385 C C . ARG A 1 416 ? -0.088 2.089 23.110 1.00 87.12 416 ARG A C 1
ATOM 3387 O O . ARG A 1 416 ? -0.898 2.371 23.982 1.00 87.12 416 ARG A O 1
ATOM 3394 N N . THR A 1 417 ? -0.450 1.547 21.947 1.00 87.31 417 THR A N 1
ATOM 3395 C CA . THR A 1 417 ? -1.844 1.186 21.647 1.00 87.31 417 THR A CA 1
ATOM 3396 C C . THR A 1 417 ? -2.340 0.101 22.598 1.00 87.31 417 THR A C 1
ATOM 3398 O O . THR A 1 417 ? -3.434 0.233 23.136 1.00 87.31 417 THR A O 1
ATOM 3401 N N . ILE A 1 418 ? -1.526 -0.928 22.852 1.00 86.06 418 ILE A N 1
ATOM 3402 C CA . ILE A 1 418 ? -1.845 -1.994 23.812 1.00 86.06 418 ILE A CA 1
ATOM 3403 C C . ILE A 1 418 ? -2.069 -1.410 25.209 1.00 86.06 418 ILE A C 1
ATOM 3405 O O . ILE A 1 418 ? -3.094 -1.673 25.826 1.00 86.06 418 ILE A O 1
ATOM 3409 N N . GLN A 1 419 ? -1.154 -0.571 25.688 1.00 81.88 419 GLN A N 1
ATOM 3410 C CA . GLN A 1 419 ? -1.256 0.015 27.027 1.00 81.88 419 GLN A CA 1
ATOM 3411 C C . GLN A 1 419 ? -2.476 0.918 27.202 1.00 81.88 419 GLN A C 1
ATOM 3413 O O . GLN A 1 419 ? -3.152 0.845 28.227 1.00 81.88 419 GLN A O 1
ATOM 3418 N N . ASN A 1 420 ? -2.783 1.741 26.196 1.00 83.81 420 ASN A N 1
ATOM 3419 C CA . ASN A 1 420 ? -3.957 2.611 26.228 1.00 83.81 420 ASN A CA 1
ATOM 3420 C C . ASN A 1 420 ? -5.262 1.806 26.306 1.00 83.81 420 ASN A C 1
ATOM 3422 O O . ASN A 1 420 ? -6.206 2.256 26.946 1.00 83.81 420 ASN A O 1
ATOM 3426 N N . LEU A 1 421 ? -5.313 0.629 25.672 1.00 83.06 421 LEU A N 1
ATOM 3427 C CA . LEU A 1 421 ? -6.478 -0.258 25.708 1.00 83.06 421 LEU A CA 1
ATOM 3428 C C . LEU A 1 421 ? -6.556 -1.101 26.994 1.00 83.06 421 LEU A C 1
ATOM 3430 O O . LEU A 1 421 ? -7.649 -1.480 27.390 1.00 83.06 421 LEU A O 1
ATOM 3434 N N . CYS A 1 422 ? -5.431 -1.365 27.666 1.00 77.31 422 CYS A N 1
ATOM 3435 C CA . CYS A 1 422 ? -5.361 -2.158 28.901 1.00 77.31 422 CYS A CA 1
ATOM 3436 C C . CYS A 1 422 ? -5.363 -1.301 30.188 1.00 77.31 422 CYS A C 1
ATOM 3438 O O . CYS A 1 422 ? -4.665 -1.631 31.146 1.00 77.31 422 CYS A O 1
ATOM 3440 N N . GLY A 1 423 ? -6.098 -0.185 30.224 1.00 68.12 423 GLY A N 1
ATOM 3441 C CA . GLY A 1 423 ? -6.258 0.625 31.444 1.00 68.12 423 GLY A CA 1
ATOM 3442 C C . GLY A 1 423 ? -5.228 1.745 31.657 1.00 68.12 423 GLY A C 1
ATOM 3443 O O . GLY A 1 423 ? -5.139 2.288 32.755 1.00 68.12 423 GLY A O 1
ATOM 3444 N N . GLY A 1 424 ? -4.458 2.127 30.630 1.00 63.28 424 GLY A N 1
ATOM 3445 C CA . GLY A 1 424 ? -3.644 3.351 30.660 1.00 63.28 424 GLY A CA 1
ATOM 3446 C C . GLY A 1 424 ? -2.435 3.306 31.602 1.00 63.28 424 GLY A C 1
ATOM 3447 O O . GLY A 1 424 ? -1.990 4.348 32.084 1.00 63.28 424 GLY A O 1
ATOM 3448 N N . VAL A 1 425 ? -1.896 2.112 31.868 1.00 63.25 425 VAL A N 1
ATOM 3449 C CA . VAL A 1 425 ? -0.680 1.927 32.675 1.00 63.25 425 VAL A CA 1
ATOM 3450 C C . VAL A 1 425 ? 0.487 2.696 32.044 1.00 63.25 425 VAL A C 1
ATOM 3452 O O . VAL A 1 425 ? 0.747 2.579 30.845 1.00 63.25 425 VAL A O 1
ATOM 3455 N N . ALA A 1 426 ? 1.195 3.493 32.852 1.00 62.59 426 ALA A N 1
ATOM 3456 C CA . ALA A 1 426 ? 2.336 4.275 32.389 1.00 62.59 426 ALA A CA 1
ATOM 3457 C C . ALA A 1 426 ? 3.442 3.366 31.825 1.00 62.59 426 ALA A C 1
ATOM 3459 O O . ALA A 1 426 ? 3.772 2.337 32.412 1.00 62.59 426 ALA A O 1
ATOM 3460 N N . LEU A 1 427 ? 4.037 3.770 30.695 1.00 65.62 427 LEU A N 1
ATOM 3461 C CA . LEU A 1 427 ? 5.237 3.133 30.149 1.00 65.62 427 LEU A CA 1
ATOM 3462 C C . LEU A 1 427 ? 6.315 3.038 31.224 1.00 65.62 427 LEU A C 1
ATOM 3464 O O . LEU A 1 427 ? 6.594 4.026 31.908 1.00 65.62 427 LEU A O 1
ATOM 3468 N N . ALA A 1 428 ? 6.964 1.878 31.313 1.00 76.38 428 ALA A N 1
ATOM 3469 C CA . ALA A 1 428 ? 8.124 1.747 32.166 1.00 76.38 428 ALA A CA 1
ATOM 3470 C C . ALA A 1 428 ? 9.169 2.809 31.778 1.00 76.38 428 ALA A C 1
ATOM 3472 O O . ALA A 1 428 ? 9.492 2.966 30.591 1.00 76.38 428 ALA A O 1
ATOM 3473 N N . PRO A 1 429 ? 9.721 3.544 32.757 1.00 81.00 429 PRO A N 1
ATOM 3474 C CA . PRO A 1 429 ? 10.690 4.599 32.484 1.00 81.00 429 PRO A CA 1
ATOM 3475 C C . PRO A 1 429 ? 11.937 4.059 31.768 1.00 81.00 429 PRO A C 1
ATOM 3477 O O . PRO A 1 429 ? 12.500 4.752 30.925 1.00 81.00 429 PRO A O 1
ATOM 3480 N N . ALA A 1 430 ? 12.312 2.801 32.027 1.00 83.31 430 ALA A N 1
ATOM 3481 C CA . ALA A 1 430 ? 13.413 2.125 31.345 1.00 83.31 430 ALA A CA 1
ATOM 3482 C C . ALA A 1 430 ? 13.178 1.985 29.828 1.00 83.31 430 ALA A C 1
ATOM 3484 O O . ALA A 1 430 ? 14.072 2.285 29.037 1.00 83.31 430 ALA A O 1
ATOM 3485 N N . LEU A 1 431 ? 11.967 1.596 29.411 1.00 87.06 431 LEU A N 1
ATOM 3486 C CA . LEU A 1 431 ? 11.606 1.470 27.998 1.00 87.06 431 LEU A CA 1
ATOM 3487 C C . LEU A 1 431 ? 11.624 2.826 27.282 1.00 87.06 431 LEU A C 1
ATOM 3489 O O . LEU A 1 431 ? 12.147 2.928 26.172 1.00 87.06 431 LEU A O 1
ATOM 3493 N N . LEU A 1 432 ? 11.069 3.866 27.913 1.00 85.12 432 LEU A N 1
ATOM 3494 C CA . LEU A 1 432 ? 11.076 5.226 27.366 1.00 85.12 432 LEU A CA 1
ATOM 3495 C C . LEU A 1 432 ? 12.500 5.745 27.177 1.00 85.12 432 LEU A C 1
ATOM 3497 O O . LEU A 1 432 ? 12.848 6.174 26.079 1.00 85.12 432 LEU A O 1
ATOM 3501 N N . GLN A 1 433 ? 13.329 5.621 28.213 1.00 89.19 433 GLN A N 1
ATOM 3502 C CA . GLN A 1 433 ? 14.724 6.038 28.162 1.00 89.19 433 GLN A CA 1
ATOM 3503 C C . GLN A 1 433 ? 15.488 5.294 27.058 1.00 89.19 433 GLN A C 1
ATOM 3505 O O . GLN A 1 433 ? 16.242 5.903 26.300 1.00 89.19 433 GLN A O 1
ATOM 3510 N N . ARG A 1 434 ? 15.272 3.979 26.918 1.00 91.06 434 ARG A N 1
ATOM 3511 C CA . ARG A 1 434 ? 15.925 3.176 25.877 1.00 91.06 434 ARG A CA 1
ATOM 3512 C C . ARG A 1 434 ? 15.466 3.561 24.470 1.00 91.06 434 ARG A C 1
ATOM 3514 O O . ARG A 1 434 ? 16.281 3.666 23.555 1.00 91.06 434 ARG A O 1
ATOM 3521 N N . ALA A 1 435 ? 14.169 3.796 24.295 1.00 89.69 435 ALA A N 1
ATOM 3522 C CA . ALA A 1 435 ? 13.600 4.257 23.036 1.00 89.69 435 ALA A CA 1
ATOM 3523 C C . ALA A 1 435 ? 14.160 5.625 22.619 1.00 89.69 435 ALA A C 1
ATOM 3525 O O . ALA A 1 435 ? 14.497 5.813 21.449 1.00 89.69 435 ALA A O 1
ATOM 3526 N N . GLU A 1 436 ? 14.281 6.557 23.565 1.00 90.56 436 GLU A N 1
ATOM 3527 C CA . GLU A 1 436 ? 14.882 7.875 23.345 1.00 90.56 436 GLU A CA 1
ATOM 3528 C C . GLU A 1 436 ? 16.341 7.748 22.902 1.00 90.56 436 GLU A C 1
ATOM 3530 O O . GLU A 1 436 ? 16.685 8.288 21.853 1.00 90.56 436 GLU A O 1
ATOM 3535 N N . GLN A 1 437 ? 17.151 6.933 23.588 1.00 92.88 437 GLN A N 1
ATOM 3536 C CA . GLN A 1 437 ? 18.549 6.676 23.210 1.00 92.88 437 GLN A CA 1
ATOM 3537 C C . GLN A 1 437 ? 18.693 6.189 21.760 1.00 92.88 437 GLN A C 1
ATOM 3539 O O . GLN A 1 437 ? 19.511 6.712 21.005 1.00 92.88 437 GLN A O 1
ATOM 3544 N N . VAL A 1 438 ? 17.891 5.201 21.341 1.00 93.25 438 VAL A N 1
ATOM 3545 C CA . VAL A 1 438 ? 17.950 4.673 19.966 1.00 93.25 438 VAL A CA 1
ATOM 3546 C C . VAL A 1 438 ? 17.480 5.722 18.952 1.00 93.25 438 VAL A C 1
ATOM 3548 O O . VAL A 1 438 ? 18.061 5.849 17.873 1.00 93.25 438 VAL A O 1
ATOM 3551 N N . VAL A 1 439 ? 16.439 6.495 19.273 1.00 91.75 439 VAL A N 1
ATOM 3552 C CA . VAL A 1 439 ? 15.929 7.551 18.383 1.00 91.75 439 VAL A CA 1
ATOM 3553 C C . VAL A 1 439 ? 16.936 8.693 18.231 1.00 91.75 439 VAL A C 1
ATOM 3555 O O . VAL A 1 439 ? 17.119 9.162 17.104 1.00 91.75 439 VAL A O 1
ATOM 3558 N N . GLU A 1 440 ? 17.590 9.113 19.313 1.00 93.69 440 GLU A N 1
ATOM 3559 C CA . GLU A 1 440 ? 18.663 10.114 19.302 1.00 93.69 440 GLU A CA 1
ATOM 3560 C C . GLU A 1 440 ? 19.861 9.623 18.487 1.00 93.69 440 GLU A C 1
ATOM 3562 O O . GLU A 1 440 ? 20.262 10.296 17.541 1.00 93.69 440 GLU A O 1
ATOM 3567 N N . LEU A 1 441 ? 20.330 8.393 18.719 1.00 94.56 441 LEU A N 1
ATOM 3568 C CA . LEU A 1 441 ? 21.412 7.775 17.945 1.00 94.56 441 LEU A CA 1
ATOM 3569 C C . LEU A 1 441 ? 21.115 7.749 16.435 1.00 94.56 441 LEU A C 1
ATOM 3571 O O . LEU A 1 441 ? 21.968 8.092 15.608 1.00 94.56 441 LEU A O 1
ATOM 3575 N N . LEU A 1 442 ? 19.889 7.383 16.047 1.00 93.69 442 LEU A N 1
ATOM 3576 C CA . LEU A 1 442 ? 19.481 7.397 14.642 1.00 93.69 442 LEU A CA 1
ATOM 3577 C C . LEU A 1 442 ? 19.361 8.829 14.095 1.00 93.69 442 LEU A C 1
ATOM 3579 O O . LEU A 1 442 ? 19.620 9.050 12.909 1.00 93.69 442 LEU A O 1
ATOM 3583 N N . GLN A 1 443 ? 18.967 9.799 14.919 1.00 93.25 443 GLN A N 1
ATOM 3584 C CA . GLN A 1 443 ? 18.871 11.204 14.532 1.00 93.25 443 GLN A CA 1
ATOM 3585 C C . GLN A 1 443 ? 20.258 11.835 14.336 1.00 93.25 443 GLN A C 1
ATOM 3587 O O . GLN A 1 443 ? 20.455 12.514 13.326 1.00 93.25 443 GLN A O 1
ATOM 3592 N N . ASP A 1 444 ? 21.213 11.558 15.218 1.00 93.31 444 ASP A N 1
ATOM 3593 C CA . ASP A 1 444 ? 22.591 12.053 15.142 1.00 93.31 444 ASP A CA 1
ATOM 3594 C C . ASP A 1 444 ? 23.325 11.497 13.921 1.00 93.31 444 ASP A C 1
ATOM 3596 O O . ASP A 1 444 ? 23.971 12.229 13.167 1.00 93.31 444 ASP A O 1
ATOM 3600 N N . PHE A 1 445 ? 23.147 10.205 13.632 1.00 92.69 445 PHE A N 1
ATOM 3601 C CA . PHE A 1 445 ? 23.672 9.620 12.400 1.00 92.69 445 PHE A CA 1
ATOM 3602 C C . PHE A 1 445 ? 23.093 10.294 11.152 1.00 92.69 445 PHE A C 1
ATOM 3604 O O . PHE A 1 445 ? 23.805 10.534 10.172 1.00 92.69 445 PHE A O 1
ATOM 3611 N N . ARG A 1 446 ? 21.794 10.611 11.175 1.00 91.31 446 ARG A N 1
ATOM 3612 C CA . ARG A 1 446 ? 21.114 11.281 10.065 1.00 91.31 446 ARG A CA 1
ATOM 3613 C C . ARG A 1 446 ? 21.650 12.696 9.853 1.00 91.31 446 ARG A C 1
ATOM 3615 O O . ARG A 1 446 ? 21.854 13.077 8.702 1.00 91.31 446 ARG A O 1
ATOM 3622 N N . THR A 1 447 ? 21.852 13.481 10.909 1.00 91.94 447 THR A N 1
ATOM 3623 C CA . THR A 1 447 ? 22.372 14.856 10.801 1.00 91.94 447 THR A CA 1
ATOM 3624 C C . THR A 1 447 ? 23.829 14.867 10.342 1.00 91.94 447 THR A C 1
ATOM 3626 O O . THR A 1 447 ? 24.142 15.588 9.393 1.00 91.94 447 THR A O 1
ATOM 3629 N N . SER A 1 448 ? 24.680 14.005 10.908 1.00 92.06 448 SER A N 1
ATOM 3630 C CA . SER A 1 448 ? 26.075 13.829 10.476 1.00 92.06 448 SER A CA 1
ATOM 3631 C C . SER A 1 448 ? 26.158 13.404 9.008 1.00 92.06 448 SER A C 1
ATOM 3633 O O . SER A 1 448 ? 26.781 14.103 8.214 1.00 92.06 448 SER A O 1
ATOM 3635 N N . THR A 1 449 ? 25.427 12.361 8.595 1.00 90.88 449 THR A N 1
ATOM 3636 C CA . THR A 1 449 ? 25.449 11.887 7.198 1.00 90.88 449 THR A CA 1
ATOM 3637 C C . THR A 1 449 ? 25.002 12.971 6.214 1.00 90.88 449 THR A C 1
ATOM 3639 O O . THR A 1 449 ? 25.545 13.067 5.117 1.00 90.88 449 THR A O 1
ATOM 3642 N N . ARG A 1 450 ? 24.023 13.811 6.579 1.00 91.06 450 ARG A N 1
ATOM 3643 C CA . ARG A 1 450 ? 23.585 14.939 5.735 1.00 91.06 450 ARG A CA 1
ATOM 3644 C C . ARG A 1 450 ? 24.660 16.008 5.602 1.00 91.06 450 ARG A C 1
ATOM 3646 O O . ARG A 1 450 ? 24.850 16.526 4.504 1.00 91.06 450 ARG A O 1
ATOM 3653 N N . SER A 1 451 ? 25.336 16.332 6.701 1.00 90.62 451 SER A N 1
ATOM 3654 C CA . SER A 1 451 ? 26.445 17.284 6.703 1.00 90.62 451 SER A CA 1
ATOM 3655 C C . SER A 1 451 ? 27.596 16.777 5.833 1.00 90.62 451 SER A C 1
ATOM 3657 O O . SER A 1 451 ? 28.019 17.489 4.921 1.00 90.62 451 SER A O 1
ATOM 3659 N N . ASP A 1 452 ? 28.022 15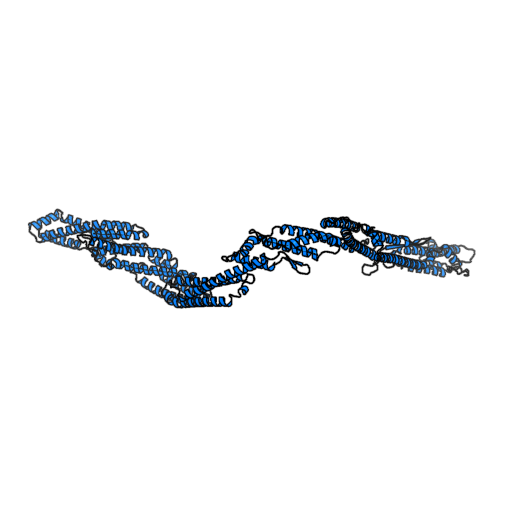.530 6.040 1.00 90.00 452 ASP A N 1
ATOM 3660 C CA . ASP A 1 452 ? 29.116 14.898 5.295 1.00 90.00 452 ASP A CA 1
ATOM 3661 C C . ASP A 1 452 ? 28.781 14.792 3.806 1.00 90.00 452 ASP A C 1
ATOM 3663 O O . ASP A 1 452 ? 29.598 15.138 2.955 1.00 90.00 452 ASP A O 1
ATOM 3667 N N . TRP A 1 453 ? 27.546 14.398 3.478 1.00 90.38 453 TRP A N 1
ATOM 3668 C CA . TRP A 1 453 ? 27.096 14.318 2.091 1.00 90.38 453 TRP A CA 1
ATOM 3669 C C . TRP A 1 453 ? 27.045 15.697 1.424 1.00 90.38 453 TRP A C 1
ATOM 3671 O O . TRP A 1 453 ? 27.472 15.827 0.282 1.00 90.38 453 TRP A O 1
ATOM 3681 N N . SER A 1 454 ? 26.610 16.746 2.136 1.00 88.94 454 SER A N 1
ATOM 3682 C CA . SER A 1 454 ? 26.665 18.122 1.615 1.00 88.94 454 SER A CA 1
ATOM 3683 C C . SER A 1 454 ? 28.098 18.610 1.373 1.00 88.94 454 SER A C 1
ATOM 3685 O O . SER A 1 454 ? 28.338 19.371 0.439 1.00 88.94 454 SER A O 1
ATOM 3687 N N . ALA A 1 455 ? 29.045 18.187 2.217 1.00 89.31 455 ALA A N 1
ATOM 3688 C CA . ALA A 1 455 ? 30.441 18.584 2.126 1.00 89.31 455 ALA A CA 1
ATOM 3689 C C . ALA A 1 455 ? 31.136 17.916 0.940 1.00 89.31 455 ALA A C 1
ATOM 3691 O O . ALA A 1 455 ? 31.725 18.618 0.123 1.00 89.31 455 ALA A O 1
ATOM 3692 N N . GLY A 1 456 ? 31.001 16.591 0.826 1.00 88.06 456 GLY A N 1
ATOM 3693 C CA . GLY A 1 456 ? 31.555 15.826 -0.290 1.00 88.06 456 GLY A CA 1
ATOM 3694 C C . GLY A 1 456 ? 30.950 16.250 -1.626 1.00 88.06 456 GLY A C 1
ATOM 3695 O O . GLY A 1 456 ? 31.675 16.462 -2.589 1.00 88.06 456 GLY A O 1
ATOM 3696 N N . LEU A 1 457 ? 29.636 16.504 -1.665 1.00 87.56 457 LEU A N 1
ATOM 3697 C CA . LEU A 1 457 ? 28.983 16.995 -2.875 1.00 87.56 457 LEU A CA 1
ATOM 3698 C C . LEU A 1 457 ? 29.520 18.363 -3.315 1.00 87.56 457 LEU A C 1
ATOM 3700 O O . LEU A 1 457 ? 29.658 18.584 -4.509 1.00 87.56 457 LEU A O 1
ATOM 3704 N N . GLU A 1 458 ? 29.835 19.277 -2.395 1.00 87.94 458 GLU A N 1
ATOM 3705 C CA . GLU A 1 458 ? 30.407 20.586 -2.748 1.00 87.94 458 GLU A CA 1
ATOM 3706 C C . GLU A 1 458 ? 31.810 20.468 -3.354 1.00 87.94 458 GLU A C 1
ATOM 3708 O O . GLU A 1 458 ? 32.130 21.196 -4.296 1.00 87.94 458 GLU A O 1
ATOM 3713 N N . GLU A 1 459 ? 32.624 19.542 -2.842 1.00 87.00 459 GLU A N 1
ATOM 3714 C CA . GLU A 1 459 ? 33.947 19.226 -3.388 1.00 87.00 459 GLU A CA 1
ATOM 3715 C C . GLU A 1 459 ? 33.829 18.578 -4.775 1.00 87.00 459 GLU A C 1
ATOM 3717 O O . GLU A 1 459 ? 34.441 19.062 -5.731 1.00 87.00 459 GLU A O 1
ATOM 3722 N N . ASP A 1 460 ? 32.961 17.569 -4.918 1.00 85.25 460 ASP A N 1
ATOM 3723 C CA . ASP A 1 460 ? 32.687 16.894 -6.190 1.00 85.25 460 ASP A CA 1
ATOM 3724 C C . ASP A 1 460 ? 32.160 17.892 -7.238 1.00 85.25 460 ASP A C 1
ATOM 3726 O O . ASP A 1 460 ? 32.679 17.964 -8.354 1.00 85.25 460 ASP A O 1
ATOM 3730 N N . CYS A 1 461 ? 31.178 18.723 -6.869 1.00 83.81 461 CYS A N 1
ATOM 3731 C CA . CYS A 1 461 ? 30.611 19.774 -7.718 1.00 83.81 461 CYS A CA 1
ATOM 3732 C C . CYS A 1 461 ? 31.672 20.801 -8.127 1.00 83.81 461 CYS A C 1
ATOM 3734 O O . CYS A 1 461 ? 31.755 21.169 -9.299 1.00 83.81 461 CYS A O 1
ATOM 3736 N N . GLY A 1 462 ? 32.504 21.248 -7.182 1.00 82.69 462 GLY A N 1
ATOM 3737 C CA . GLY A 1 462 ? 33.610 22.162 -7.456 1.00 82.69 462 GLY A CA 1
ATOM 3738 C C . GLY A 1 462 ? 34.648 21.559 -8.406 1.00 82.69 462 GLY A C 1
ATOM 3739 O O . GLY A 1 462 ? 35.159 22.260 -9.279 1.00 82.69 462 GLY A O 1
ATOM 3740 N N . SER A 1 463 ? 34.932 20.260 -8.287 1.00 83.31 463 SER A N 1
ATOM 3741 C CA . SER A 1 463 ? 35.861 19.561 -9.179 1.00 83.31 463 SER A CA 1
ATOM 3742 C C . SER A 1 463 ? 35.328 19.478 -10.614 1.00 83.31 463 SER A C 1
ATOM 3744 O O . SER A 1 463 ? 36.061 19.808 -11.543 1.00 83.31 463 SER A O 1
ATOM 3746 N N . VAL A 1 464 ? 34.046 19.133 -10.794 1.00 80.62 464 VAL A N 1
ATOM 3747 C CA . VAL A 1 464 ? 33.391 19.045 -12.109 1.00 80.62 464 VAL A CA 1
ATOM 3748 C C . VAL A 1 464 ? 33.320 20.420 -12.768 1.00 80.62 464 VAL A C 1
ATOM 3750 O O . VAL A 1 464 ? 33.664 20.566 -13.938 1.00 80.62 464 VAL A O 1
ATOM 3753 N N . LEU A 1 465 ? 32.942 21.451 -12.010 1.00 76.62 465 LEU A N 1
ATOM 3754 C CA . LEU A 1 465 ? 32.808 22.810 -12.532 1.00 76.62 465 LEU A CA 1
ATOM 3755 C C . LEU A 1 465 ? 34.135 23.410 -13.035 1.00 76.62 465 LEU A C 1
ATOM 3757 O O . LEU A 1 465 ? 34.135 24.228 -13.956 1.00 76.62 465 LEU A O 1
ATOM 3761 N N . ASN A 1 466 ? 35.262 23.000 -12.447 1.00 77.81 466 ASN A N 1
ATOM 3762 C CA . ASN A 1 466 ? 36.598 23.482 -12.808 1.00 77.81 466 ASN A CA 1
ATOM 3763 C C . ASN A 1 466 ? 37.268 22.678 -13.937 1.00 77.81 466 ASN A C 1
ATOM 3765 O O . ASN A 1 466 ? 38.357 23.047 -14.382 1.00 77.81 466 ASN A O 1
ATOM 3769 N N . GLN A 1 467 ? 36.652 21.593 -14.413 1.00 76.81 467 GLN A N 1
ATOM 3770 C CA . GLN A 1 467 ? 37.184 20.817 -15.532 1.00 76.81 467 GLN A CA 1
ATOM 3771 C C . GLN A 1 467 ? 36.939 21.513 -16.872 1.00 76.81 467 GLN A C 1
ATOM 3773 O O . GLN A 1 467 ? 35.936 22.199 -17.075 1.00 76.81 467 GLN A O 1
ATOM 3778 N N . LYS A 1 468 ? 37.884 21.316 -17.798 1.00 76.88 468 LYS A N 1
ATOM 3779 C CA . LYS A 1 468 ? 37.727 21.680 -19.214 1.00 76.88 468 LYS A CA 1
ATOM 3780 C C . LYS A 1 468 ? 36.590 20.870 -19.832 1.00 76.88 468 LYS A C 1
ATOM 3782 O O . LYS A 1 468 ? 36.358 19.761 -19.381 1.00 76.88 468 LYS A O 1
ATOM 3787 N N . LEU A 1 469 ? 35.909 21.380 -20.857 1.00 73.75 469 LEU A N 1
ATOM 3788 C CA . LEU A 1 469 ? 34.773 20.670 -21.468 1.00 73.75 469 LEU A CA 1
ATOM 3789 C C . LEU A 1 469 ? 35.198 19.422 -22.269 1.00 73.75 469 LEU A C 1
ATOM 3791 O O . LEU A 1 469 ? 34.506 18.406 -22.238 1.00 73.75 469 LEU A O 1
ATOM 3795 N N . VAL A 1 470 ? 36.345 19.473 -22.954 1.00 73.38 470 VAL A N 1
ATOM 3796 C CA . VAL A 1 470 ? 36.854 18.391 -23.820 1.00 73.38 470 VAL A CA 1
ATOM 3797 C C . VAL A 1 470 ? 38.286 18.024 -23.419 1.00 73.38 470 VAL A C 1
ATOM 3799 O O . VAL A 1 470 ? 39.106 18.906 -23.145 1.00 73.38 470 VAL A O 1
ATOM 3802 N N . GLN A 1 471 ? 38.591 16.727 -23.383 1.00 74.31 471 GLN A N 1
ATOM 3803 C CA . GLN A 1 471 ? 39.930 16.169 -23.181 1.00 74.31 471 GLN A CA 1
ATOM 3804 C C . GLN A 1 471 ? 40.366 15.364 -24.414 1.00 74.31 471 GLN A C 1
ATOM 3806 O O . GLN A 1 471 ? 39.542 14.775 -25.109 1.00 74.31 471 GLN A O 1
ATOM 3811 N N . ILE A 1 472 ? 41.673 15.370 -24.690 1.00 67.81 472 ILE A N 1
ATOM 3812 C CA . ILE A 1 472 ? 42.290 14.570 -25.754 1.00 67.81 472 ILE A CA 1
ATOM 3813 C C . ILE A 1 472 ? 42.818 13.286 -25.116 1.00 67.81 472 ILE A C 1
ATOM 3815 O O . ILE A 1 472 ? 43.695 13.362 -24.253 1.00 67.81 472 ILE A O 1
ATOM 3819 N N . ASP A 1 473 ? 42.318 12.137 -25.559 1.00 65.12 473 ASP A N 1
ATOM 3820 C CA . ASP A 1 473 ? 42.858 10.823 -25.228 1.00 65.12 473 ASP A CA 1
ATOM 3821 C C . ASP A 1 473 ? 43.791 10.361 -26.375 1.00 65.12 473 ASP A C 1
ATOM 3823 O O . ASP A 1 473 ? 43.387 10.324 -27.546 1.00 65.12 473 ASP A O 1
ATOM 3827 N N . PRO A 1 474 ? 45.084 10.094 -26.113 1.00 49.78 474 PRO A N 1
ATOM 3828 C CA . PRO A 1 474 ? 46.036 9.745 -27.167 1.00 49.78 474 PRO A CA 1
ATOM 3829 C C . PRO A 1 474 ? 45.705 8.387 -27.832 1.00 49.78 474 PRO A C 1
ATOM 3831 O O . PRO A 1 474 ? 45.332 7.446 -27.133 1.00 49.78 474 PRO A O 1
ATOM 3834 N N . PRO A 1 475 ? 45.898 8.233 -29.166 1.00 51.72 475 PRO A N 1
ATOM 3835 C CA . PRO A 1 475 ? 46.688 9.113 -30.029 1.00 51.72 475 PRO A CA 1
ATOM 3836 C C . PRO A 1 475 ? 45.922 10.290 -30.667 1.00 51.72 475 PRO A C 1
ATOM 3838 O O . PRO A 1 475 ? 46.580 11.271 -30.992 1.00 51.72 475 PRO A O 1
ATOM 3841 N N . THR A 1 476 ? 44.589 10.254 -30.800 1.00 60.16 476 THR A N 1
ATOM 3842 C CA . THR A 1 476 ? 43.772 11.328 -31.429 1.00 60.16 476 THR A CA 1
ATOM 3843 C C . THR A 1 476 ? 42.261 11.238 -31.108 1.00 60.16 476 THR A C 1
ATOM 3845 O O . THR A 1 476 ? 41.444 11.780 -31.852 1.00 60.16 476 THR A O 1
ATOM 3848 N N . HIS A 1 477 ? 41.848 10.553 -30.035 1.00 65.38 477 HIS A N 1
ATOM 3849 C CA . HIS A 1 477 ? 40.426 10.387 -29.699 1.00 65.38 477 HIS A CA 1
ATOM 3850 C C . HIS A 1 477 ? 39.983 11.482 -28.723 1.00 65.38 477 HIS A C 1
ATOM 3852 O O . HIS A 1 477 ? 40.603 11.679 -27.683 1.00 65.38 477 HIS A O 1
ATOM 3858 N N . LEU A 1 478 ? 38.924 12.225 -29.041 1.00 72.12 478 LEU A N 1
ATOM 3859 C CA . LEU A 1 478 ? 38.373 13.211 -28.111 1.00 72.12 478 LEU A CA 1
ATOM 3860 C C . LEU A 1 478 ? 37.357 12.544 -27.180 1.00 72.12 478 LEU A C 1
ATOM 3862 O O . LEU A 1 478 ? 36.560 11.717 -27.619 1.00 72.12 478 LEU A O 1
ATOM 3866 N N . GLU A 1 479 ? 37.359 12.934 -25.908 1.00 74.94 479 GLU A N 1
ATOM 3867 C CA . GLU A 1 479 ? 36.324 12.574 -24.938 1.00 74.94 479 GLU A CA 1
ATOM 3868 C C . GLU A 1 479 ? 35.818 13.823 -24.207 1.00 74.94 479 GLU A C 1
ATOM 3870 O O . GLU A 1 479 ? 36.562 14.777 -23.954 1.00 74.94 479 GLU A O 1
ATOM 3875 N N . VAL A 1 480 ? 34.535 13.827 -23.840 1.00 75.25 480 VAL A N 1
ATOM 3876 C CA . VAL A 1 480 ? 33.987 14.865 -22.960 1.00 75.25 480 VAL A CA 1
ATOM 3877 C C . VAL A 1 480 ? 34.553 14.653 -21.560 1.00 75.25 480 VAL A C 1
ATOM 3879 O O . VAL A 1 480 ? 34.349 13.603 -20.940 1.00 75.25 480 VAL A O 1
ATOM 3882 N N . ALA A 1 481 ? 35.267 15.653 -21.048 1.00 72.81 481 ALA A N 1
ATOM 3883 C CA . ALA A 1 481 ? 35.959 15.527 -19.776 1.00 72.81 481 ALA A CA 1
ATOM 3884 C C . ALA A 1 481 ? 34.966 15.307 -18.628 1.00 72.81 481 ALA A C 1
ATOM 3886 O O . ALA A 1 481 ? 33.905 15.932 -18.566 1.00 72.81 481 ALA A O 1
ATOM 3887 N N . GLY A 1 482 ? 35.324 14.433 -17.689 1.00 70.38 482 GLY A N 1
ATOM 3888 C CA . GLY A 1 482 ? 34.558 14.289 -16.453 1.00 70.38 482 GLY A CA 1
ATOM 3889 C C . GLY A 1 482 ? 33.181 13.649 -16.610 1.00 70.38 482 GLY A C 1
ATOM 3890 O O . GLY A 1 482 ? 32.418 13.686 -15.649 1.00 70.38 482 GLY A O 1
ATOM 3891 N N . ARG A 1 483 ? 32.852 13.017 -17.749 1.00 76.38 483 ARG A N 1
ATOM 3892 C CA . ARG A 1 483 ? 31.555 12.349 -17.997 1.00 76.38 483 ARG A CA 1
ATOM 3893 C C . ARG A 1 483 ? 31.039 11.552 -16.796 1.00 76.38 483 ARG A C 1
ATOM 3895 O O . ARG A 1 483 ? 29.953 11.821 -16.292 1.00 76.38 483 ARG A O 1
ATOM 3902 N N . LYS A 1 484 ? 31.847 10.617 -16.282 1.00 80.25 484 LYS A N 1
ATOM 3903 C CA . LYS A 1 484 ? 31.467 9.763 -15.140 1.00 80.25 484 LYS A CA 1
ATOM 3904 C C . LYS A 1 484 ? 31.264 10.556 -13.846 1.00 80.25 484 LYS A C 1
ATOM 3906 O O . LYS A 1 484 ? 30.412 10.201 -13.038 1.00 80.25 484 LYS A O 1
ATOM 3911 N N . GLN A 1 485 ? 32.046 11.615 -13.641 1.00 81.38 485 GLN A N 1
ATOM 3912 C CA . GLN A 1 485 ? 31.959 12.461 -12.450 1.00 81.38 485 GLN A CA 1
ATOM 3913 C C . GLN A 1 485 ? 30.733 13.377 -12.512 1.00 81.38 485 GLN A C 1
ATOM 3915 O O . GLN A 1 485 ? 30.008 13.478 -11.527 1.00 81.38 485 GLN A O 1
ATOM 3920 N N . LEU A 1 486 ? 30.438 13.966 -13.674 1.00 82.56 486 LEU A N 1
ATOM 3921 C CA . LEU A 1 486 ? 29.231 14.757 -13.899 1.00 82.56 486 LEU A CA 1
ATOM 3922 C C . LEU A 1 486 ? 27.970 13.896 -13.751 1.00 82.56 486 LEU A C 1
ATOM 3924 O O . LEU A 1 486 ? 27.059 14.278 -13.021 1.00 82.56 486 LEU A O 1
ATOM 3928 N N . GLU A 1 487 ? 27.924 12.713 -14.372 1.00 82.81 487 GLU A N 1
ATOM 3929 C CA . GLU A 1 487 ? 26.810 11.767 -14.218 1.00 82.81 487 GLU A CA 1
ATOM 3930 C C . GLU A 1 487 ? 26.599 11.383 -12.742 1.00 82.81 487 GLU A C 1
ATOM 3932 O O . GLU A 1 487 ? 25.468 11.430 -12.245 1.00 82.81 487 GLU A O 1
ATOM 3937 N N . ALA A 1 488 ? 27.683 11.086 -12.014 1.00 83.75 488 ALA A N 1
ATOM 3938 C CA . ALA A 1 488 ? 27.629 10.780 -10.587 1.00 83.75 488 ALA A CA 1
ATOM 3939 C C . ALA A 1 488 ? 27.101 11.966 -9.761 1.00 83.75 488 ALA A C 1
ATOM 3941 O O . ALA A 1 488 ? 26.194 11.784 -8.948 1.00 83.75 488 ALA A O 1
ATOM 3942 N N . VAL A 1 489 ? 27.603 13.184 -9.984 1.00 86.69 489 VAL A N 1
ATOM 3943 C CA . VAL A 1 489 ? 27.165 14.400 -9.274 1.00 86.69 489 VAL A CA 1
ATOM 3944 C C . VAL A 1 489 ? 25.701 14.729 -9.573 1.00 86.69 489 VAL A C 1
ATOM 3946 O O . VAL A 1 489 ? 24.930 14.992 -8.649 1.00 86.69 489 VAL A O 1
ATOM 3949 N N . LEU A 1 490 ? 25.267 14.645 -10.833 1.00 84.62 490 LEU A N 1
ATOM 3950 C CA . LEU A 1 490 ? 23.869 14.865 -11.219 1.00 84.62 490 LEU A CA 1
ATOM 3951 C C . LEU A 1 490 ? 22.935 13.820 -10.592 1.00 84.62 490 LEU A C 1
ATOM 3953 O O . LEU A 1 490 ? 21.832 14.154 -10.141 1.00 84.62 490 LEU A O 1
ATOM 3957 N N . GLN A 1 491 ? 23.375 12.560 -10.515 1.00 85.94 491 GLN A N 1
ATOM 3958 C CA . GLN A 1 491 ? 22.652 11.516 -9.796 1.00 85.94 491 GLN A CA 1
ATOM 3959 C C . GLN A 1 491 ? 22.566 11.849 -8.302 1.00 85.94 491 GLN A C 1
ATOM 3961 O O . GLN A 1 491 ? 21.469 11.798 -7.742 1.00 85.94 491 GLN A O 1
ATOM 3966 N N . GLN A 1 492 ? 23.674 12.238 -7.663 1.00 86.69 492 GLN A N 1
ATOM 3967 C CA . GLN A 1 492 ? 23.698 12.655 -6.258 1.00 86.69 492 GLN A CA 1
ATOM 3968 C C . GLN A 1 492 ? 22.731 13.819 -5.987 1.00 86.69 492 GLN A C 1
ATOM 3970 O O . GLN A 1 492 ? 21.866 13.695 -5.116 1.00 86.69 492 GLN A O 1
ATOM 3975 N N . LEU A 1 493 ? 22.790 14.889 -6.785 1.00 86.38 493 LEU A N 1
ATOM 3976 C CA . LEU A 1 493 ? 21.914 16.064 -6.687 1.00 86.38 493 LEU A CA 1
ATOM 3977 C C . LEU A 1 493 ? 20.428 15.698 -6.802 1.00 86.38 493 LEU A C 1
ATOM 3979 O O . LEU A 1 493 ? 19.594 16.192 -6.036 1.00 86.38 493 LEU A O 1
ATOM 3983 N N . ARG A 1 494 ? 20.084 14.762 -7.696 1.00 85.00 494 ARG A N 1
ATOM 3984 C CA . ARG A 1 494 ? 18.711 14.250 -7.820 1.00 85.00 494 ARG A CA 1
ATOM 3985 C C . ARG A 1 494 ? 18.225 13.608 -6.520 1.00 85.00 494 ARG A C 1
ATOM 3987 O O . ARG A 1 494 ? 17.081 13.842 -6.132 1.00 85.00 494 ARG A O 1
ATOM 3994 N N . TYR A 1 495 ? 19.051 12.814 -5.840 1.00 84.31 495 TYR A N 1
ATOM 3995 C CA . TYR A 1 495 ? 18.661 12.208 -4.562 1.00 84.31 495 TYR A CA 1
ATOM 3996 C C . TYR A 1 495 ? 18.612 13.234 -3.425 1.00 84.31 495 TYR A C 1
ATOM 3998 O O . TYR A 1 495 ? 17.677 13.190 -2.624 1.00 84.31 495 TYR A O 1
ATOM 4006 N N . VAL A 1 496 ? 19.538 14.195 -3.390 1.00 86.31 496 VAL A N 1
ATOM 4007 C CA . VAL A 1 496 ? 19.530 15.280 -2.395 1.00 86.31 496 VAL A CA 1
ATOM 4008 C C . VAL A 1 496 ? 18.241 16.102 -2.476 1.00 86.31 496 VAL A C 1
ATOM 4010 O O . VAL A 1 496 ? 17.603 16.330 -1.446 1.00 86.31 496 VAL A O 1
ATOM 4013 N N . SER A 1 497 ? 17.795 16.451 -3.689 1.00 81.75 497 SER A N 1
ATOM 4014 C CA . SER A 1 497 ? 16.543 17.199 -3.899 1.00 81.75 497 SER A CA 1
ATOM 4015 C C . SER A 1 497 ? 15.301 16.485 -3.338 1.00 81.75 497 SER A C 1
ATOM 4017 O O . SER A 1 497 ? 14.348 17.135 -2.917 1.00 81.75 497 SER A O 1
ATOM 4019 N N . ARG A 1 498 ? 15.318 15.145 -3.281 1.00 82.88 498 ARG A N 1
ATOM 4020 C CA . ARG A 1 498 ? 14.211 14.317 -2.769 1.00 82.88 498 ARG A CA 1
ATOM 4021 C C . ARG A 1 498 ? 14.285 14.052 -1.265 1.00 82.88 498 ARG A C 1
ATOM 4023 O O . ARG A 1 498 ? 13.251 13.838 -0.639 1.00 82.88 498 ARG A O 1
ATOM 4030 N N . GLU A 1 499 ? 15.482 14.020 -0.682 1.00 79.06 499 GLU A N 1
ATOM 4031 C CA . GLU A 1 499 ? 15.681 13.651 0.727 1.00 79.06 499 GLU A CA 1
ATOM 4032 C C . GLU A 1 499 ? 15.221 14.728 1.725 1.00 79.06 499 GLU A C 1
ATOM 4034 O O . GLU A 1 499 ? 14.846 14.377 2.849 1.00 79.06 499 GLU A O 1
ATOM 4039 N N . GLY A 1 500 ? 15.219 16.006 1.317 1.00 69.75 500 GLY A N 1
ATOM 4040 C CA . GLY A 1 500 ? 14.748 17.159 2.096 1.00 69.75 500 GLY A CA 1
ATOM 4041 C C . GLY A 1 500 ? 15.572 17.455 3.364 1.00 69.75 500 GLY A C 1
ATOM 4042 O O . GLY A 1 500 ? 15.807 16.584 4.203 1.00 69.75 500 GLY A O 1
ATOM 4043 N N . GLY A 1 501 ? 15.998 18.705 3.564 1.00 73.31 501 GLY A N 1
ATOM 4044 C CA . GLY A 1 501 ? 16.765 19.109 4.757 1.00 73.31 501 GLY A CA 1
ATOM 4045 C C . GLY A 1 501 ? 18.251 18.726 4.734 1.00 73.31 501 GLY A C 1
ATOM 4046 O O . GLY A 1 501 ? 18.857 18.581 5.795 1.00 73.31 501 GLY A O 1
ATOM 4047 N N . VAL A 1 502 ? 18.821 18.528 3.543 1.00 82.94 502 VAL A N 1
ATOM 4048 C CA . VAL A 1 502 ? 20.265 18.657 3.293 1.00 82.94 502 VAL A CA 1
ATOM 4049 C C . VAL A 1 502 ? 20.497 20.109 2.878 1.00 82.94 502 VAL A C 1
ATOM 4051 O O . VAL A 1 502 ? 19.849 20.574 1.943 1.00 82.94 502 VAL A O 1
ATOM 4054 N N . ALA A 1 503 ? 21.368 20.835 3.577 1.00 83.31 503 ALA A N 1
ATOM 4055 C CA . ALA A 1 503 ? 21.713 22.201 3.196 1.00 83.31 503 ALA A CA 1
ATOM 4056 C C . ALA A 1 503 ? 22.645 22.162 1.978 1.00 83.31 503 ALA A C 1
ATOM 4058 O O . ALA A 1 503 ? 23.758 21.642 2.071 1.00 83.31 503 ALA A O 1
ATOM 4059 N N . LEU A 1 504 ? 22.177 22.671 0.838 1.00 82.44 504 LEU A N 1
ATOM 4060 C CA . LEU A 1 504 ? 23.002 22.787 -0.360 1.00 82.44 504 LEU A CA 1
ATOM 4061 C C . LEU A 1 504 ? 24.004 23.927 -0.180 1.00 82.44 504 LEU A C 1
ATOM 4063 O O . LEU A 1 504 ? 23.661 25.016 0.277 1.00 82.44 504 LEU A O 1
ATOM 4067 N N . ARG A 1 505 ? 25.259 23.640 -0.514 1.00 85.62 505 ARG A N 1
ATOM 4068 C CA . ARG A 1 505 ? 26.352 24.611 -0.545 1.00 85.62 505 ARG A CA 1
ATOM 4069 C C . ARG A 1 505 ? 26.415 25.282 -1.933 1.00 85.62 505 ARG A C 1
ATOM 4071 O O . ARG A 1 505 ? 25.738 24.815 -2.852 1.00 85.62 505 ARG A O 1
ATOM 4078 N N . PRO A 1 506 ? 27.157 26.392 -2.098 1.00 83.56 506 PRO A N 1
ATOM 4079 C CA . PRO A 1 506 ? 27.034 27.255 -3.275 1.00 83.56 506 PRO A CA 1
ATOM 4080 C C . PRO A 1 506 ? 27.263 26.572 -4.632 1.00 83.56 506 PRO A C 1
ATOM 4082 O O . PRO A 1 506 ? 26.517 26.860 -5.567 1.00 83.56 506 PRO A O 1
ATOM 4085 N N . ASN A 1 507 ? 28.254 25.684 -4.777 1.00 80.94 507 ASN A N 1
ATOM 4086 C CA . ASN A 1 507 ? 28.503 25.010 -6.059 1.00 80.94 507 ASN A CA 1
ATOM 4087 C C . ASN A 1 507 ? 27.426 23.962 -6.364 1.00 80.94 507 ASN A C 1
ATOM 4089 O O . ASN A 1 507 ? 26.953 23.882 -7.500 1.00 80.94 507 ASN A O 1
ATOM 4093 N N . ALA A 1 508 ? 27.011 23.194 -5.353 1.00 84.19 508 ALA A N 1
ATOM 4094 C CA . ALA A 1 508 ? 25.934 22.215 -5.488 1.00 84.19 508 ALA A CA 1
ATOM 4095 C C . ALA A 1 508 ? 24.586 22.874 -5.839 1.00 84.19 508 ALA A C 1
ATOM 4097 O O . ALA A 1 508 ? 23.843 22.356 -6.673 1.00 84.19 508 ALA A O 1
ATOM 4098 N N . ASP A 1 509 ? 24.288 24.031 -5.242 1.00 83.44 509 ASP A N 1
ATOM 4099 C CA . ASP A 1 509 ? 23.069 24.803 -5.509 1.00 83.44 509 ASP A CA 1
ATOM 4100 C C . ASP A 1 509 ? 23.047 25.350 -6.946 1.00 83.44 509 ASP A C 1
ATOM 4102 O O . ASP A 1 509 ? 22.079 25.157 -7.683 1.00 83.44 509 ASP A O 1
ATOM 4106 N N . ARG A 1 510 ? 24.167 25.924 -7.402 1.00 78.88 510 ARG A N 1
ATOM 4107 C CA . ARG A 1 510 ? 24.325 26.404 -8.785 1.00 78.88 510 ARG A CA 1
ATOM 4108 C C . ARG A 1 510 ? 24.141 25.293 -9.820 1.00 78.88 510 ARG A C 1
ATOM 4110 O O . ARG A 1 510 ? 23.416 25.488 -10.794 1.00 78.88 510 ARG A O 1
ATOM 4117 N N . LEU A 1 511 ? 24.760 24.128 -9.607 1.00 79.94 511 LEU A N 1
ATOM 4118 C CA . LEU A 1 511 ? 24.605 22.972 -10.498 1.00 79.94 511 LEU A CA 1
ATOM 4119 C C . LEU A 1 511 ? 23.177 22.424 -10.504 1.00 79.94 511 LEU A C 1
ATOM 4121 O O . LEU A 1 511 ? 22.702 21.983 -11.548 1.00 79.94 511 LEU A O 1
ATOM 4125 N N . LEU A 1 512 ? 22.483 22.444 -9.362 1.00 82.19 512 LEU A N 1
ATOM 4126 C CA . LEU A 1 512 ? 21.092 22.003 -9.294 1.00 82.19 512 LEU A CA 1
ATOM 4127 C C . LEU A 1 512 ? 20.169 22.939 -10.083 1.00 82.19 512 LEU A C 1
ATOM 4129 O O . LEU A 1 512 ? 19.311 22.450 -10.819 1.00 82.19 512 LEU A O 1
ATOM 4133 N N . LEU A 1 513 ? 20.363 24.256 -9.959 1.00 81.62 513 LEU A N 1
ATOM 4134 C CA . LEU A 1 513 ? 19.600 25.267 -10.699 1.00 81.62 513 LEU A CA 1
ATOM 4135 C C . LEU A 1 513 ? 19.840 25.177 -12.212 1.00 81.62 513 LEU A C 1
ATOM 4137 O O . LEU A 1 513 ? 18.894 25.270 -12.986 1.00 81.62 513 LEU A O 1
ATOM 4141 N N . ALA A 1 514 ? 21.087 24.947 -12.632 1.00 77.56 514 ALA A N 1
ATOM 4142 C CA . ALA A 1 514 ? 21.474 24.846 -14.042 1.00 77.56 514 ALA A CA 1
ATOM 4143 C C . ALA A 1 514 ? 21.422 23.409 -14.605 1.00 77.56 514 ALA A C 1
ATOM 4145 O O . ALA A 1 514 ? 21.917 23.153 -15.704 1.00 77.56 514 ALA A O 1
ATOM 4146 N N . ARG A 1 515 ? 20.844 22.451 -13.867 1.00 80.19 515 ARG A N 1
ATOM 4147 C CA . ARG A 1 515 ? 20.890 21.013 -14.182 1.00 80.19 515 ARG A CA 1
ATOM 4148 C C . ARG A 1 515 ? 20.435 20.688 -15.602 1.00 80.19 515 ARG A C 1
ATOM 4150 O O . ARG A 1 515 ? 21.096 19.909 -16.294 1.00 80.19 515 ARG A O 1
ATOM 4157 N N . ASP A 1 516 ? 19.290 21.225 -16.008 1.00 78.06 516 ASP A N 1
ATOM 4158 C CA . ASP A 1 516 ? 18.681 20.890 -17.296 1.00 78.06 516 ASP A CA 1
ATOM 4159 C C . ASP A 1 516 ? 19.539 21.404 -18.452 1.00 78.06 516 ASP A C 1
ATOM 4161 O O . ASP A 1 516 ? 19.762 20.691 -19.433 1.00 78.06 516 ASP A O 1
ATOM 4165 N N . ASP A 1 517 ? 20.103 22.598 -18.305 1.00 77.31 517 ASP A N 1
ATOM 4166 C CA . ASP A 1 517 ? 20.927 23.199 -19.342 1.00 77.31 517 ASP A CA 1
ATOM 4167 C C . ASP A 1 517 ? 22.325 22.573 -19.414 1.00 77.31 517 ASP A C 1
ATOM 4169 O O . ASP A 1 517 ? 22.844 22.359 -20.511 1.00 77.31 517 ASP A O 1
ATOM 4173 N N . ILE A 1 518 ? 22.902 22.170 -18.279 1.00 77.81 518 ILE A N 1
ATOM 4174 C CA . ILE A 1 518 ? 24.138 21.373 -18.236 1.00 77.81 518 ILE A CA 1
ATOM 4175 C C . ILE A 1 518 ? 23.925 20.021 -18.907 1.00 77.81 518 ILE A C 1
ATOM 4177 O O . ILE A 1 518 ? 24.754 19.601 -19.707 1.00 77.81 518 ILE A O 1
ATOM 4181 N N . THR A 1 519 ? 22.801 19.353 -18.635 1.00 78.50 519 THR A N 1
ATOM 4182 C CA . THR A 1 519 ? 22.493 18.053 -19.247 1.00 78.50 519 THR A CA 1
ATOM 4183 C C . THR A 1 519 ? 22.339 18.189 -20.765 1.00 78.50 519 THR A C 1
ATOM 4185 O O . THR A 1 519 ? 22.901 17.390 -21.511 1.00 78.50 519 THR A O 1
ATOM 4188 N N . ARG A 1 520 ? 21.638 19.228 -21.243 1.00 81.06 520 ARG A N 1
ATOM 4189 C CA . ARG A 1 520 ? 21.519 19.533 -22.681 1.00 81.06 520 ARG A CA 1
ATOM 4190 C C . ARG A 1 520 ? 22.878 19.812 -23.320 1.00 81.06 520 ARG A C 1
ATOM 4192 O O . ARG A 1 520 ? 23.169 19.279 -24.386 1.00 81.06 520 ARG A O 1
ATOM 4199 N N . THR A 1 521 ? 23.703 20.620 -22.659 1.00 79.12 521 THR A N 1
ATOM 4200 C CA . THR A 1 521 ? 25.043 20.983 -23.143 1.00 79.12 521 THR A CA 1
ATOM 4201 C C . THR A 1 521 ? 25.969 19.770 -23.169 1.00 79.12 521 THR A C 1
ATOM 4203 O O . THR A 1 521 ? 26.699 19.587 -24.134 1.00 79.12 521 THR A O 1
ATOM 4206 N N . PHE A 1 522 ? 25.893 18.898 -22.162 1.00 80.75 522 PHE A N 1
ATOM 4207 C CA . PHE A 1 522 ? 26.648 17.650 -22.114 1.00 80.75 522 PHE A CA 1
ATOM 4208 C C . PHE A 1 522 ? 26.284 16.714 -23.272 1.00 80.75 522 PHE A C 1
ATOM 4210 O O . PHE A 1 522 ? 27.177 16.226 -23.955 1.00 80.75 522 PHE A O 1
ATOM 4217 N N . VAL A 1 523 ? 24.988 16.501 -23.530 1.00 82.19 523 VAL A N 1
ATOM 4218 C CA . VAL A 1 523 ? 24.529 15.668 -24.657 1.00 82.19 523 VAL A CA 1
ATOM 4219 C C . VAL A 1 523 ? 25.009 16.240 -25.987 1.00 82.19 523 VAL A C 1
ATOM 4221 O O . VAL A 1 523 ? 25.467 15.488 -26.843 1.00 82.19 523 VAL A O 1
ATOM 4224 N N . LEU A 1 524 ? 24.942 17.563 -26.147 1.00 82.56 524 LEU A N 1
ATOM 4225 C CA . LEU A 1 524 ? 25.425 18.226 -27.351 1.00 82.56 524 LEU A CA 1
ATOM 4226 C C . LEU A 1 524 ? 26.939 18.042 -27.531 1.00 82.56 524 LEU A C 1
ATOM 4228 O O . LEU A 1 524 ? 27.380 17.701 -28.620 1.00 82.56 524 LEU A O 1
ATOM 4232 N N . LEU A 1 525 ? 27.727 18.206 -26.465 1.00 81.31 525 LEU A N 1
ATOM 4233 C CA . LEU A 1 525 ? 29.175 17.992 -26.496 1.00 81.31 525 LEU A CA 1
ATOM 4234 C C . LEU A 1 525 ? 29.545 16.531 -26.796 1.00 81.31 525 LEU A C 1
ATOM 4236 O O . LEU A 1 525 ? 30.444 16.302 -27.599 1.00 81.31 525 LEU A O 1
ATOM 4240 N N . ASP A 1 526 ? 28.850 15.554 -26.202 1.00 82.31 526 ASP A N 1
ATOM 4241 C CA . ASP A 1 526 ? 29.078 14.119 -26.457 1.00 82.31 526 ASP A CA 1
ATOM 4242 C C . ASP A 1 526 ? 28.796 13.778 -27.929 1.00 82.31 526 ASP A C 1
ATOM 4244 O O . ASP A 1 526 ? 29.574 13.072 -28.571 1.00 82.31 526 ASP A O 1
ATOM 4248 N N . GLN A 1 527 ? 27.735 14.361 -28.501 1.00 81.75 527 GLN A N 1
ATOM 4249 C CA . GLN A 1 527 ? 27.428 14.248 -29.929 1.00 81.75 527 GLN A CA 1
ATOM 4250 C C . GLN A 1 527 ? 28.513 14.889 -30.800 1.00 81.75 527 GLN A C 1
ATOM 4252 O O . GLN A 1 527 ? 28.999 14.234 -31.720 1.00 81.75 527 GLN A O 1
ATOM 4257 N N . THR A 1 528 ? 28.932 16.122 -30.503 1.00 81.38 528 THR A N 1
ATOM 4258 C CA . THR A 1 528 ? 29.992 16.835 -31.238 1.00 81.38 528 THR A CA 1
ATOM 4259 C C . THR A 1 528 ? 31.302 16.047 -31.246 1.00 81.38 528 THR A C 1
ATOM 4261 O O . THR A 1 528 ? 31.909 15.854 -32.299 1.00 81.38 528 THR A O 1
ATOM 4264 N N . VAL A 1 529 ? 31.717 15.543 -30.081 1.00 82.25 529 VAL A N 1
ATOM 4265 C CA . VAL A 1 529 ? 32.932 14.735 -29.915 1.00 82.25 529 VAL A CA 1
ATOM 4266 C C . VAL A 1 529 ? 32.830 13.414 -30.683 1.00 82.25 529 VAL A C 1
ATOM 4268 O O . VAL A 1 529 ? 33.758 13.050 -31.406 1.00 82.25 529 VAL A O 1
ATOM 4271 N N . SER A 1 530 ? 31.691 12.721 -30.593 1.00 82.56 530 SER A N 1
ATOM 4272 C CA . SER A 1 530 ? 31.456 11.484 -31.345 1.00 82.56 530 SER A CA 1
ATOM 4273 C C . SER A 1 530 ? 31.501 11.715 -32.859 1.00 82.56 530 SER A C 1
ATOM 4275 O O . SER A 1 530 ? 32.144 10.947 -33.576 1.00 82.56 530 SER A O 1
ATOM 4277 N N . CYS A 1 531 ? 30.886 12.800 -33.339 1.00 80.38 531 CYS A N 1
ATOM 4278 C CA . CYS A 1 531 ? 30.906 13.179 -34.749 1.00 80.38 531 CYS A CA 1
ATOM 4279 C C . CYS A 1 531 ? 32.335 13.438 -35.229 1.00 80.38 531 CYS A C 1
ATOM 4281 O O . CYS A 1 531 ? 32.750 12.869 -36.236 1.00 80.38 531 CYS A O 1
ATOM 4283 N N . TYR A 1 532 ? 33.121 14.213 -34.479 1.00 78.88 532 TYR A N 1
ATOM 4284 C CA . TYR A 1 532 ? 34.525 14.455 -34.808 1.00 78.88 532 TYR A CA 1
ATOM 4285 C C . TYR A 1 532 ? 35.331 13.151 -34.911 1.00 78.88 532 TYR A C 1
ATOM 4287 O O . TYR A 1 532 ? 36.003 12.919 -35.919 1.00 78.88 532 TYR A O 1
ATOM 4295 N N . ASN A 1 533 ? 35.205 12.257 -33.924 1.00 81.62 533 ASN A N 1
ATOM 4296 C CA . ASN A 1 533 ? 35.914 10.975 -33.928 1.00 81.62 533 ASN A CA 1
ATOM 4297 C C . ASN A 1 533 ? 35.515 10.097 -35.133 1.00 81.62 533 ASN A C 1
ATOM 4299 O O . ASN A 1 533 ? 36.366 9.402 -35.688 1.00 81.62 533 ASN A O 1
ATOM 4303 N N . GLN A 1 534 ? 34.256 10.153 -35.585 1.00 78.56 534 GLN A N 1
ATOM 4304 C CA . GLN A 1 534 ? 33.798 9.455 -36.796 1.00 78.56 534 GLN A CA 1
ATOM 4305 C C . GLN A 1 534 ? 34.344 10.069 -38.094 1.00 78.56 534 GLN A C 1
ATOM 4307 O O . GLN A 1 534 ? 34.679 9.330 -39.025 1.00 78.56 534 GLN A O 1
ATOM 4312 N N . VAL A 1 535 ? 34.450 11.402 -38.179 1.00 76.50 535 VAL A N 1
ATOM 4313 C CA . VAL A 1 535 ? 35.043 12.062 -39.355 1.00 76.50 535 VAL A CA 1
ATOM 4314 C C . VAL A 1 535 ? 36.523 11.694 -39.468 1.00 76.50 535 VAL A C 1
ATOM 4316 O O . VAL A 1 535 ? 36.942 11.239 -40.533 1.00 76.50 535 VAL A O 1
ATOM 4319 N N . VAL A 1 536 ? 37.284 11.832 -38.375 1.00 74.12 536 VAL A N 1
ATOM 4320 C CA . VAL A 1 536 ? 38.739 11.598 -38.340 1.00 74.12 536 VAL A CA 1
ATOM 4321 C C . VAL A 1 536 ? 39.090 10.114 -38.454 1.00 74.12 536 VAL A C 1
ATOM 4323 O O . VAL A 1 536 ? 40.013 9.763 -39.184 1.00 74.12 536 VAL A O 1
ATOM 4326 N N . GLY A 1 537 ? 38.355 9.226 -37.778 1.00 71.62 537 GLY A N 1
ATOM 4327 C CA . GLY A 1 537 ? 38.618 7.783 -37.801 1.00 71.62 537 GLY A CA 1
ATOM 4328 C C . GLY A 1 537 ? 38.205 7.075 -39.097 1.00 71.62 537 GLY A C 1
ATOM 4329 O O . GLY A 1 537 ? 38.655 5.958 -39.338 1.00 71.62 537 GLY A O 1
ATOM 4330 N N . GLY A 1 538 ? 37.356 7.700 -39.922 1.00 69.81 538 GLY A N 1
ATOM 4331 C CA . GLY A 1 538 ? 36.788 7.103 -41.138 1.00 69.81 538 GLY A CA 1
ATOM 4332 C C . GLY A 1 538 ? 37.147 7.807 -42.449 1.00 69.81 538 GLY A C 1
ATOM 4333 O O . GLY A 1 538 ? 36.518 7.515 -43.463 1.00 69.81 538 GLY A O 1
ATOM 4334 N N . ALA A 1 539 ? 38.086 8.758 -42.448 1.00 71.88 539 ALA A N 1
ATOM 4335 C CA . ALA A 1 539 ? 38.458 9.499 -43.654 1.00 71.88 539 ALA A CA 1
ATOM 4336 C C . ALA A 1 539 ? 39.243 8.630 -44.653 1.00 71.88 539 ALA A C 1
ATOM 4338 O O . ALA A 1 539 ? 40.270 8.047 -44.309 1.00 71.88 539 ALA A O 1
ATOM 4339 N N . MET A 1 540 ? 38.769 8.563 -45.901 1.00 71.44 540 MET A N 1
ATOM 4340 C CA . MET A 1 540 ? 39.462 7.872 -46.995 1.00 71.44 540 MET A CA 1
ATOM 4341 C C . MET A 1 540 ? 40.583 8.735 -47.582 1.00 71.44 540 MET A C 1
ATOM 4343 O O . MET A 1 540 ? 40.456 9.954 -47.655 1.00 71.44 540 MET A O 1
ATOM 4347 N N . GLU A 1 541 ? 41.653 8.113 -48.085 1.00 72.81 541 GLU A N 1
ATOM 4348 C CA . GLU A 1 541 ? 42.813 8.829 -48.647 1.00 72.81 541 GLU A CA 1
ATOM 4349 C C . GLU A 1 541 ? 42.445 9.790 -49.791 1.00 72.81 541 GLU A C 1
ATOM 4351 O O . GLU A 1 541 ? 42.986 10.888 -49.865 1.00 72.81 541 GLU A O 1
ATOM 4356 N N . ALA A 1 542 ? 41.476 9.415 -50.635 1.00 69.44 542 ALA A N 1
ATOM 4357 C CA . ALA A 1 542 ? 40.972 10.256 -51.726 1.00 69.44 542 ALA A CA 1
ATOM 4358 C C . ALA A 1 542 ? 40.043 11.397 -51.255 1.00 69.44 542 ALA A C 1
ATOM 4360 O O . ALA A 1 542 ? 39.826 12.361 -51.982 1.00 69.44 542 ALA A O 1
ATOM 4361 N N . GLU A 1 543 ? 39.487 11.292 -50.045 1.00 79.56 543 GLU A N 1
ATOM 4362 C CA . GLU A 1 543 ? 38.586 12.283 -49.443 1.00 79.56 543 GLU A CA 1
ATOM 4363 C C . GLU A 1 543 ? 39.367 13.331 -48.632 1.00 79.56 543 GLU A C 1
ATOM 4365 O O . GLU A 1 543 ? 38.983 14.499 -48.613 1.00 79.56 543 GLU A O 1
ATOM 4370 N N . LEU A 1 544 ? 40.491 12.937 -48.013 1.00 78.88 544 LEU A N 1
ATOM 4371 C CA . LEU A 1 544 ? 41.315 13.779 -47.132 1.00 78.88 544 LEU A CA 1
ATOM 4372 C C . LEU A 1 544 ? 41.645 15.174 -47.702 1.00 78.88 544 LEU A C 1
ATOM 4374 O O . LEU A 1 544 ? 41.478 16.144 -46.961 1.00 78.88 544 LEU A O 1
ATOM 4378 N N . PRO A 1 545 ? 42.063 15.330 -48.976 1.00 81.19 545 PRO A N 1
ATOM 4379 C CA . PRO A 1 545 ? 42.368 16.649 -49.534 1.00 81.19 545 PRO A CA 1
ATOM 4380 C C . PRO A 1 545 ? 41.131 17.544 -49.701 1.00 81.19 545 PRO A C 1
ATOM 4382 O O . PRO A 1 545 ? 41.248 18.763 -49.622 1.00 81.19 545 PRO A O 1
ATOM 4385 N N . LEU A 1 546 ? 39.944 16.958 -49.906 1.00 80.81 546 LEU A N 1
ATOM 4386 C CA . LEU A 1 546 ? 38.680 17.692 -50.064 1.00 80.81 546 LEU A CA 1
ATOM 4387 C C . LEU A 1 546 ? 38.121 18.175 -48.724 1.00 80.81 546 LEU A C 1
ATOM 4389 O O . LEU A 1 546 ? 37.548 19.258 -48.646 1.00 80.81 546 LEU A O 1
ATOM 4393 N N . ILE A 1 547 ? 38.310 17.390 -47.663 1.00 82.00 547 ILE A N 1
ATOM 4394 C CA . ILE A 1 547 ? 37.809 17.716 -46.321 1.00 82.00 547 ILE A CA 1
ATOM 4395 C C . ILE A 1 547 ? 38.830 18.479 -45.471 1.00 82.00 547 ILE A C 1
ATOM 4397 O O . ILE A 1 547 ? 38.526 18.828 -44.336 1.00 82.00 547 ILE A O 1
ATOM 4401 N N . GLN A 1 548 ? 40.037 18.753 -45.976 1.00 81.12 548 GLN A N 1
ATOM 4402 C CA . GLN A 1 548 ? 41.124 19.346 -45.189 1.00 81.12 548 GLN A CA 1
ATOM 4403 C C . GLN A 1 548 ? 40.761 20.716 -44.592 1.00 81.12 548 GLN A C 1
ATOM 4405 O O . GLN A 1 548 ? 41.049 20.967 -43.422 1.00 81.12 548 GLN A O 1
ATOM 4410 N N . GLU A 1 549 ? 40.105 21.587 -45.362 1.00 79.38 549 GLU A N 1
ATOM 4411 C CA . GLU A 1 549 ? 39.654 22.901 -44.884 1.00 79.38 549 GLU A CA 1
ATOM 4412 C C . GLU A 1 549 ? 38.540 22.761 -43.832 1.00 79.38 549 GLU A C 1
ATOM 4414 O O . GLU A 1 549 ? 38.585 23.392 -42.776 1.00 79.38 549 GLU A O 1
ATOM 4419 N N . GLN A 1 550 ? 37.585 21.857 -44.069 1.00 77.88 550 GLN A N 1
ATOM 4420 C CA . GLN A 1 550 ? 36.507 21.549 -43.125 1.00 77.88 550 GLN A CA 1
ATOM 4421 C C . GLN A 1 550 ? 37.045 20.929 -41.819 1.00 77.88 550 GLN A C 1
ATOM 4423 O O . GLN A 1 550 ? 36.570 21.253 -40.732 1.00 77.88 550 GLN A O 1
ATOM 4428 N N . LEU A 1 551 ? 38.082 20.088 -41.898 1.00 77.69 551 LEU A N 1
ATOM 4429 C CA . LEU A 1 551 ? 38.787 19.516 -40.748 1.00 77.69 551 LEU A CA 1
ATOM 4430 C C . LEU A 1 551 ? 39.568 20.572 -39.956 1.00 77.69 551 LEU A C 1
ATOM 4432 O O . LEU A 1 551 ? 39.635 20.482 -38.732 1.00 77.69 551 LEU A O 1
ATOM 4436 N N . GLN A 1 552 ? 40.149 21.576 -40.619 1.00 79.19 552 GLN A N 1
ATOM 4437 C CA . GLN A 1 552 ? 40.794 22.704 -39.937 1.00 79.19 552 GLN A CA 1
ATOM 4438 C C . GLN A 1 552 ? 39.768 23.543 -39.167 1.00 79.19 552 GLN A C 1
ATOM 4440 O O . GLN A 1 552 ? 39.968 23.788 -37.982 1.00 79.19 552 GLN A O 1
ATOM 4445 N N . GLN A 1 553 ? 38.623 23.862 -39.779 1.00 75.75 553 GLN A N 1
ATOM 4446 C CA . GLN A 1 553 ? 37.521 24.562 -39.104 1.00 75.75 553 GLN A CA 1
ATOM 4447 C C . GLN A 1 553 ? 36.978 23.767 -37.900 1.00 75.75 553 GLN A C 1
ATOM 4449 O O . GLN A 1 553 ? 36.712 24.327 -36.833 1.00 75.75 553 GLN A O 1
ATOM 4454 N N . LEU A 1 554 ? 36.857 22.442 -38.032 1.00 75.69 554 LEU A N 1
ATOM 4455 C CA . LEU A 1 554 ? 36.510 21.552 -36.920 1.00 75.69 554 LEU A CA 1
ATOM 4456 C C . LEU A 1 554 ? 37.566 21.575 -35.804 1.00 75.69 554 LEU A C 1
ATOM 4458 O O . LEU A 1 554 ? 37.218 21.637 -34.628 1.00 75.69 554 LEU A O 1
ATOM 4462 N N . ASN A 1 555 ? 38.854 21.561 -36.145 1.00 77.75 555 ASN A N 1
ATOM 4463 C CA . ASN A 1 555 ? 39.932 21.633 -35.158 1.00 77.75 555 ASN A CA 1
ATOM 4464 C C . ASN A 1 555 ? 39.972 22.981 -34.428 1.00 77.75 555 ASN A C 1
ATOM 4466 O O . ASN A 1 555 ? 40.195 23.002 -33.216 1.00 77.75 555 ASN A O 1
ATOM 4470 N N . ASP A 1 556 ? 39.703 24.083 -35.127 1.00 78.56 556 ASP A N 1
ATOM 4471 C CA . ASP A 1 556 ? 39.644 25.420 -34.536 1.00 78.56 556 ASP A CA 1
ATOM 4472 C C . ASP A 1 556 ? 38.481 25.519 -33.537 1.00 78.56 556 ASP A C 1
ATOM 4474 O O . ASP A 1 556 ? 38.704 25.856 -32.370 1.00 78.56 556 ASP A O 1
ATOM 4478 N N . THR A 1 557 ? 37.270 25.104 -33.935 1.00 74.31 557 THR A N 1
ATOM 4479 C CA . THR A 1 557 ? 36.092 25.068 -33.040 1.00 74.31 557 THR A CA 1
ATOM 4480 C C . THR A 1 557 ? 36.307 24.160 -31.824 1.00 74.31 557 THR A C 1
ATOM 4482 O O . THR A 1 557 ? 35.930 24.506 -30.701 1.00 74.31 557 THR A O 1
ATOM 4485 N N . LEU A 1 558 ? 36.983 23.020 -31.992 1.00 75.38 558 LEU A N 1
ATOM 4486 C CA . LEU A 1 558 ? 37.322 22.127 -30.881 1.00 75.38 558 LEU A CA 1
ATOM 4487 C C . LEU A 1 558 ? 38.405 22.706 -29.964 1.00 75.38 558 LEU A C 1
ATOM 4489 O O . LEU A 1 558 ? 38.332 22.509 -28.749 1.00 75.38 558 LEU A O 1
ATOM 4493 N N . SER A 1 559 ? 39.374 23.451 -30.496 1.00 75.25 559 SER A N 1
ATOM 4494 C CA . SER A 1 559 ? 40.390 24.141 -29.690 1.00 75.25 559 SER A CA 1
ATOM 4495 C C . SER A 1 559 ? 39.775 25.235 -28.806 1.00 75.25 559 SER A C 1
ATOM 4497 O O . SER A 1 559 ? 40.149 25.386 -27.636 1.00 75.25 559 SER A O 1
ATOM 4499 N N . GLU A 1 560 ? 38.753 25.932 -29.310 1.00 75.56 560 GLU A N 1
ATOM 4500 C CA . GLU A 1 560 ? 37.977 26.903 -28.539 1.00 75.56 560 GLU A CA 1
ATOM 4501 C C . GLU A 1 560 ? 37.193 26.214 -27.414 1.00 75.56 560 GLU A C 1
ATOM 4503 O O . GLU A 1 560 ? 37.259 26.656 -26.260 1.00 75.56 560 GLU A O 1
ATOM 4508 N N . LEU A 1 561 ? 36.540 25.080 -27.698 1.00 74.44 561 LEU A N 1
ATOM 4509 C CA . LEU A 1 561 ? 35.831 24.269 -26.698 1.00 74.44 561 LEU A CA 1
ATOM 4510 C C . LEU A 1 561 ? 36.766 23.689 -25.620 1.00 74.44 561 LEU A C 1
ATOM 4512 O O . LEU A 1 561 ? 36.380 23.612 -24.452 1.00 74.44 561 LEU A O 1
ATOM 4516 N N . GLN A 1 562 ? 38.014 23.351 -25.960 1.00 75.06 562 GLN A N 1
ATOM 4517 C CA . GLN A 1 562 ? 39.036 22.894 -25.003 1.00 75.06 562 GLN A CA 1
ATOM 4518 C C . GLN A 1 562 ? 39.495 23.985 -24.023 1.00 75.06 562 GLN A C 1
ATOM 4520 O O . GLN A 1 562 ? 39.995 23.679 -22.934 1.00 75.06 562 GLN A O 1
ATOM 4525 N N . SER A 1 563 ? 39.361 25.259 -24.395 1.00 74.38 563 SER A N 1
ATOM 4526 C CA . SER A 1 563 ? 39.738 26.391 -23.540 1.00 74.38 563 SER A CA 1
ATOM 4527 C C . SER A 1 563 ? 38.662 26.758 -22.507 1.00 74.38 563 SER A C 1
ATOM 4529 O O . SER A 1 563 ? 38.957 27.450 -21.529 1.00 74.38 563 SER A O 1
ATOM 4531 N N . LYS A 1 564 ? 37.429 26.269 -22.695 1.00 74.75 564 LYS A N 1
ATOM 4532 C CA . LYS A 1 564 ? 36.267 26.559 -21.848 1.00 74.75 564 LYS A CA 1
ATOM 4533 C C . LYS A 1 564 ? 36.113 25.519 -20.733 1.00 74.75 564 LYS A C 1
ATOM 4535 O O . LYS A 1 564 ? 36.422 24.339 -20.901 1.00 74.75 564 LYS A O 1
ATOM 4540 N N . THR A 1 565 ? 35.616 25.965 -19.583 1.00 74.31 565 THR A N 1
ATOM 4541 C CA . THR A 1 565 ? 35.171 25.116 -18.465 1.00 74.31 565 THR A CA 1
ATOM 4542 C C . THR A 1 565 ? 33.667 25.287 -18.273 1.00 74.31 565 THR A C 1
ATOM 4544 O O . THR A 1 565 ? 33.055 26.133 -18.917 1.00 74.31 565 THR A O 1
ATOM 4547 N N . TRP A 1 566 ? 33.047 24.527 -17.371 1.00 72.75 566 TRP A N 1
ATOM 4548 C CA . TRP A 1 566 ? 31.623 24.697 -17.048 1.00 72.75 566 TRP A CA 1
ATOM 4549 C C . TRP A 1 566 ? 31.295 26.048 -16.370 1.00 72.75 566 TRP A C 1
ATOM 4551 O O . TRP A 1 566 ? 30.127 26.419 -16.268 1.00 72.75 566 TRP A O 1
ATOM 4561 N N . ILE A 1 567 ? 32.304 26.811 -15.921 1.00 65.81 567 ILE A N 1
ATOM 4562 C CA . ILE A 1 567 ? 32.134 28.153 -15.343 1.00 65.81 567 ILE A CA 1
ATOM 4563 C C . ILE A 1 567 ? 32.581 29.218 -16.353 1.00 65.81 567 ILE A C 1
ATOM 4565 O O . ILE A 1 567 ? 33.772 29.481 -16.518 1.00 65.81 567 ILE A O 1
ATOM 4569 N N . CYS A 1 568 ? 31.620 29.929 -16.940 1.00 51.47 568 CYS A N 1
ATOM 4570 C CA . CYS A 1 568 ? 31.876 31.181 -17.648 1.00 51.47 568 CYS A CA 1
ATOM 4571 C C . CYS A 1 568 ? 31.577 32.375 -16.711 1.00 51.47 568 CYS A C 1
ATOM 4573 O O . CYS A 1 568 ? 30.591 32.374 -15.985 1.00 51.47 568 CYS A O 1
ATOM 4575 N N . LYS A 1 569 ? 32.482 33.365 -16.659 1.00 50.91 569 LYS A N 1
ATOM 4576 C CA . LYS A 1 569 ? 32.527 34.472 -15.675 1.00 50.91 569 LYS A CA 1
ATOM 4577 C C . LYS A 1 569 ? 31.157 35.141 -15.419 1.00 50.91 569 LYS A C 1
ATOM 4579 O O . LYS A 1 569 ? 30.746 35.996 -16.195 1.00 50.91 569 LYS A O 1
ATOM 4584 N N . GLY A 1 570 ? 30.508 34.829 -14.294 1.00 50.19 570 GLY A N 1
ATOM 4585 C CA . GLY A 1 570 ? 29.259 35.470 -13.862 1.00 50.19 570 GLY A CA 1
ATOM 4586 C C . GLY A 1 570 ? 28.494 34.666 -12.806 1.00 50.19 570 GLY A C 1
ATOM 4587 O O . GLY A 1 570 ? 28.803 33.504 -12.560 1.00 50.19 570 GLY A O 1
ATOM 4588 N N . ALA A 1 571 ? 27.518 35.304 -12.150 1.00 44.31 571 ALA A N 1
ATOM 4589 C CA . ALA A 1 571 ? 26.644 34.691 -11.141 1.00 44.31 571 ALA A CA 1
ATOM 4590 C C . ALA A 1 571 ? 25.384 34.022 -11.735 1.00 44.31 571 ALA A C 1
ATOM 4592 O O . ALA A 1 571 ? 24.587 33.464 -10.985 1.00 44.31 571 ALA A O 1
ATOM 4593 N N . GLU A 1 572 ? 25.204 34.061 -13.057 1.00 50.03 572 GLU A N 1
ATOM 4594 C CA . GLU A 1 572 ? 24.023 33.553 -13.760 1.00 50.03 572 GLU A CA 1
ATOM 4595 C C . GLU A 1 572 ? 24.409 32.393 -14.690 1.00 50.03 572 GLU A C 1
ATOM 4597 O O . GLU A 1 572 ? 25.289 32.550 -15.527 1.00 50.03 572 GLU A O 1
ATOM 4602 N N . LEU A 1 573 ? 23.742 31.247 -14.484 1.00 52.03 573 LEU A N 1
ATOM 4603 C CA . LEU A 1 573 ? 23.751 29.987 -15.247 1.00 52.03 573 LEU A CA 1
ATOM 4604 C C . LEU A 1 573 ? 25.119 29.403 -15.674 1.00 52.03 573 LEU A C 1
ATOM 4606 O O . LEU A 1 573 ? 25.846 29.944 -16.497 1.00 52.03 573 LEU A O 1
ATOM 4610 N N . CYS A 1 574 ? 25.410 28.187 -15.195 1.00 53.56 574 CYS A N 1
ATOM 4611 C CA . CYS A 1 574 ? 26.597 27.363 -15.494 1.00 53.56 574 CYS A CA 1
ATOM 4612 C C . CYS A 1 574 ? 26.690 26.835 -16.948 1.00 53.56 574 CYS A C 1
ATOM 4614 O O . CYS A 1 574 ? 27.184 25.733 -17.183 1.00 53.56 574 CYS A O 1
ATOM 4616 N N . VAL A 1 575 ? 26.183 27.578 -17.931 1.00 56.03 575 VAL A N 1
ATOM 4617 C CA . VAL A 1 575 ? 26.179 27.192 -19.346 1.00 56.03 575 VAL A CA 1
ATOM 4618 C C . VAL A 1 575 ? 26.997 28.218 -20.101 1.00 56.03 575 VAL A C 1
ATOM 4620 O O . VAL A 1 575 ? 26.634 29.390 -20.154 1.00 56.03 575 VAL A O 1
ATOM 4623 N N . CYS A 1 576 ? 28.114 27.793 -20.685 1.00 60.31 576 CYS A N 1
ATOM 4624 C CA . CYS A 1 576 ? 28.944 28.704 -21.455 1.00 60.31 576 CYS A CA 1
ATOM 4625 C C . CYS A 1 576 ? 28.228 29.129 -22.749 1.00 60.31 576 CYS A C 1
ATOM 4627 O O . CYS A 1 576 ? 27.955 28.278 -23.604 1.00 60.31 576 CYS A O 1
ATOM 4629 N N . PRO A 1 577 ? 27.932 30.430 -22.932 1.00 60.34 577 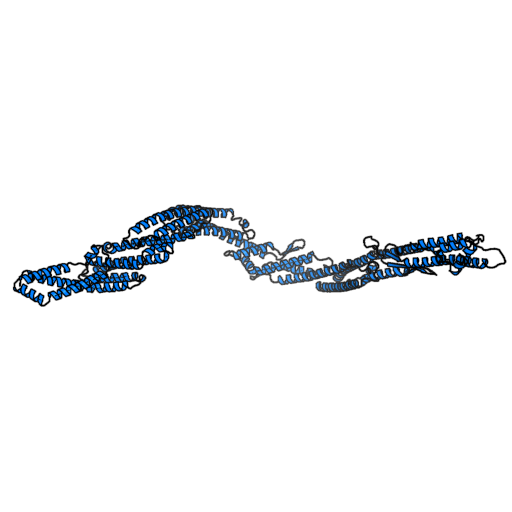PRO A N 1
ATOM 4630 C CA . PRO A 1 577 ? 27.366 30.920 -24.181 1.00 60.34 577 PRO A CA 1
ATOM 4631 C C . PRO A 1 577 ? 28.356 30.656 -25.326 1.00 60.34 577 PRO A C 1
ATOM 4633 O O . PRO A 1 577 ? 29.564 30.842 -25.172 1.00 60.34 577 PRO A O 1
ATOM 4636 N N . GLY A 1 578 ? 27.850 30.171 -26.461 1.00 65.69 578 GLY A N 1
ATOM 4637 C CA . GLY A 1 578 ? 28.649 29.856 -27.655 1.00 65.69 578 GLY A CA 1
ATOM 4638 C C . GLY A 1 578 ? 28.875 28.363 -27.923 1.00 65.69 578 GLY A C 1
ATOM 4639 O O . GLY A 1 578 ? 28.998 27.991 -29.085 1.00 65.69 578 GLY A O 1
ATOM 4640 N N . VAL A 1 579 ? 28.790 27.484 -26.909 1.00 72.69 579 VAL A N 1
ATOM 4641 C CA . VAL A 1 579 ? 28.976 26.022 -27.103 1.00 72.69 579 VAL A CA 1
ATOM 4642 C C . VAL A 1 579 ? 27.962 25.440 -28.094 1.00 72.69 579 VAL A C 1
ATOM 4644 O O . VAL A 1 579 ? 28.290 24.551 -28.878 1.00 72.69 579 VAL A O 1
ATOM 4647 N N . GLN A 1 580 ? 26.729 25.959 -28.092 1.00 73.88 580 GLN A N 1
ATOM 4648 C CA . GLN A 1 580 ? 25.691 25.531 -29.031 1.00 73.88 580 GLN A CA 1
ATOM 4649 C C . GLN A 1 580 ? 26.027 25.875 -30.483 1.00 73.88 580 GLN A C 1
ATOM 4651 O O . GLN A 1 580 ? 25.825 25.044 -31.362 1.00 73.88 580 GLN A O 1
ATOM 4656 N N . GLN A 1 581 ? 26.550 27.075 -30.730 1.00 77.31 581 GLN A N 1
ATOM 4657 C CA . GLN A 1 581 ? 26.890 27.539 -32.072 1.00 77.31 581 GLN A CA 1
ATOM 4658 C C . GLN A 1 581 ? 28.097 26.772 -32.630 1.00 77.31 581 GLN A C 1
ATOM 4660 O O . GLN A 1 581 ? 28.040 26.281 -33.754 1.00 77.31 581 GLN A O 1
ATOM 4665 N N . GLU A 1 582 ? 29.142 26.606 -31.815 1.00 76.31 582 GLU A N 1
ATOM 4666 C CA . GLU A 1 582 ? 30.355 25.845 -32.157 1.00 76.31 582 GLU A CA 1
ATOM 4667 C C . GLU A 1 582 ? 30.027 24.367 -32.440 1.00 76.31 582 GLU A C 1
ATOM 4669 O O . GLU A 1 582 ? 30.474 23.796 -33.432 1.00 76.31 582 GLU A O 1
ATOM 4674 N N . SER A 1 583 ? 29.154 23.758 -31.629 1.00 79.56 583 SER A N 1
ATOM 4675 C CA . SER A 1 583 ? 28.703 22.374 -31.842 1.00 79.56 583 SER A CA 1
ATOM 4676 C C . SER A 1 583 ? 27.834 22.213 -33.094 1.00 79.56 583 SER A C 1
ATOM 4678 O O . SER A 1 583 ? 27.971 21.228 -33.811 1.00 79.56 583 SER A O 1
ATOM 4680 N N . GLN A 1 584 ? 26.951 23.172 -33.400 1.00 80.81 584 GLN A N 1
ATOM 4681 C CA . GLN A 1 584 ? 26.119 23.127 -34.612 1.00 80.81 584 GLN A CA 1
ATOM 4682 C C . GLN A 1 584 ? 26.954 23.173 -35.894 1.00 80.81 584 GLN A C 1
ATOM 4684 O O . GLN A 1 584 ? 26.645 22.454 -36.843 1.00 80.81 584 GLN A O 1
ATOM 4689 N N . GLN A 1 585 ? 28.015 23.984 -35.913 1.00 77.88 585 GLN A N 1
ATOM 4690 C CA . GLN A 1 585 ? 28.957 24.024 -37.032 1.00 77.88 585 GLN A CA 1
ATOM 4691 C C . GLN A 1 585 ? 29.623 22.661 -37.230 1.00 77.88 585 GLN A C 1
ATOM 4693 O O . GLN A 1 585 ? 29.646 22.145 -38.347 1.00 77.88 585 GLN A O 1
ATOM 4698 N N . ALA A 1 586 ? 30.078 22.032 -36.144 1.00 78.69 586 ALA A N 1
ATOM 4699 C CA . ALA A 1 586 ? 30.710 20.724 -36.224 1.00 78.69 586 ALA A CA 1
ATOM 4700 C C . ALA A 1 586 ? 29.760 19.608 -36.698 1.00 78.69 586 ALA A C 1
ATOM 4702 O O . ALA A 1 586 ? 30.137 18.774 -37.525 1.00 78.69 586 ALA A O 1
ATOM 4703 N N . LEU A 1 587 ? 28.509 19.623 -36.230 1.00 82.06 587 LEU A N 1
ATOM 4704 C CA . LEU A 1 587 ? 27.474 18.681 -36.663 1.00 82.06 587 LEU A CA 1
ATOM 4705 C C . LEU A 1 587 ? 27.118 18.847 -38.150 1.00 82.06 587 LEU A C 1
ATOM 4707 O O . LEU A 1 587 ? 26.915 17.847 -38.834 1.00 82.06 587 LEU A O 1
ATOM 4711 N N . ALA A 1 588 ? 27.081 20.080 -38.666 1.00 82.12 588 ALA A N 1
ATOM 4712 C CA . ALA A 1 588 ? 26.798 20.349 -40.079 1.00 82.12 588 ALA A CA 1
ATOM 4713 C C . ALA A 1 588 ? 27.912 19.842 -41.016 1.00 82.12 588 ALA A C 1
ATOM 4715 O O . ALA A 1 588 ? 27.638 19.333 -42.108 1.00 82.12 588 ALA A O 1
ATOM 4716 N N . VAL A 1 589 ? 29.173 19.947 -40.585 1.00 81.25 589 VAL A N 1
ATOM 4717 C CA . VAL A 1 589 ? 30.308 19.384 -41.330 1.00 81.25 589 VAL A CA 1
ATOM 4718 C C . VAL A 1 589 ? 30.223 17.855 -41.352 1.00 81.25 589 VAL A C 1
ATOM 4720 O O . VAL A 1 589 ? 30.318 17.250 -42.419 1.00 81.25 589 VAL A O 1
ATOM 4723 N N . HIS A 1 590 ? 29.964 17.218 -40.205 1.00 83.38 590 HIS A N 1
ATOM 4724 C CA . HIS A 1 590 ? 29.791 15.761 -40.137 1.00 83.38 590 HIS A CA 1
ATOM 4725 C C . HIS A 1 590 ? 28.618 15.261 -40.992 1.00 83.38 590 HIS A C 1
ATOM 4727 O O . HIS A 1 590 ? 28.787 14.283 -41.725 1.00 83.38 590 HIS A O 1
ATOM 4733 N N . SER A 1 591 ? 27.461 15.933 -40.975 1.00 84.38 591 SER A N 1
ATOM 4734 C CA . SER A 1 591 ? 26.314 15.525 -41.800 1.00 84.38 591 SER A CA 1
ATOM 4735 C C . SER A 1 591 ? 26.631 15.592 -43.294 1.00 84.38 591 SER A C 1
ATOM 4737 O O . SER A 1 591 ? 26.288 14.679 -44.038 1.00 84.38 591 SER A O 1
ATOM 4739 N N . SER A 1 592 ? 27.345 16.635 -43.724 1.00 85.06 592 SER A N 1
ATOM 4740 C CA . SER A 1 592 ? 27.735 16.803 -45.130 1.00 85.06 592 SER A CA 1
ATOM 4741 C C . SER A 1 592 ? 28.706 15.705 -45.581 1.00 85.06 592 SER A C 1
ATOM 4743 O O . SER A 1 592 ? 28.539 15.126 -46.654 1.00 85.06 592 SER A O 1
ATOM 4745 N N . ILE A 1 593 ? 29.684 15.364 -44.734 1.00 84.38 593 ILE A N 1
ATOM 4746 C CA . ILE A 1 593 ? 30.669 14.308 -45.008 1.00 84.38 593 ILE A CA 1
ATOM 4747 C C . ILE A 1 593 ? 30.015 12.919 -45.012 1.00 84.38 593 ILE A C 1
ATOM 4749 O O . ILE A 1 593 ? 30.288 12.099 -45.888 1.00 84.38 593 ILE A O 1
ATOM 4753 N N . THR A 1 594 ? 29.133 12.633 -44.055 1.00 85.00 594 THR A N 1
ATOM 4754 C CA . THR A 1 594 ? 28.444 11.334 -43.985 1.00 85.00 594 THR A CA 1
ATOM 4755 C C . THR A 1 594 ? 27.493 11.115 -45.158 1.00 85.00 594 THR A C 1
ATOM 4757 O O . THR A 1 594 ? 27.477 10.017 -45.715 1.00 85.00 594 THR A O 1
ATOM 4760 N N . GLU A 1 595 ? 26.766 12.145 -45.591 1.00 86.38 595 GLU A N 1
ATOM 4761 C CA . GLU A 1 595 ? 25.937 12.087 -46.800 1.00 86.38 595 GLU A CA 1
ATOM 4762 C C . GLU A 1 595 ? 26.794 11.852 -48.053 1.00 86.38 595 GLU A C 1
ATOM 4764 O O . GLU A 1 595 ? 26.477 10.990 -48.875 1.00 86.38 595 GLU A O 1
ATOM 4769 N N . ALA A 1 596 ? 27.940 12.532 -48.162 1.00 85.88 596 ALA A N 1
ATOM 4770 C CA . ALA A 1 596 ? 28.854 12.327 -49.279 1.00 85.88 596 ALA A CA 1
ATOM 4771 C C . ALA A 1 596 ? 29.431 10.898 -49.309 1.00 85.88 596 ALA A C 1
ATOM 4773 O O . ALA A 1 596 ? 29.543 10.297 -50.383 1.00 85.88 596 ALA A O 1
ATOM 4774 N N . ARG A 1 597 ? 29.733 10.314 -48.143 1.00 86.75 597 ARG A N 1
ATOM 4775 C CA . ARG A 1 597 ? 30.153 8.908 -48.015 1.00 86.75 597 ARG A CA 1
ATOM 4776 C C . ARG A 1 597 ? 29.048 7.923 -48.382 1.00 86.75 597 ARG A C 1
ATOM 4778 O O . ARG A 1 597 ? 29.314 6.989 -49.134 1.00 86.75 597 ARG A O 1
ATOM 4785 N N . ALA A 1 598 ? 27.811 8.165 -47.956 1.00 87.50 598 ALA A N 1
ATOM 4786 C CA . ALA A 1 598 ? 26.670 7.339 -48.352 1.00 87.50 598 ALA A CA 1
ATOM 4787 C C . ALA A 1 598 ? 26.468 7.340 -49.878 1.00 87.50 598 ALA A C 1
ATOM 4789 O O . ALA A 1 598 ? 26.244 6.289 -50.482 1.00 87.50 598 ALA A O 1
ATOM 4790 N N . ASN A 1 599 ? 26.631 8.499 -50.521 1.00 90.00 599 ASN A N 1
ATOM 4791 C CA . ASN A 1 599 ? 26.586 8.607 -51.978 1.00 90.00 599 ASN A CA 1
ATOM 4792 C C . ASN A 1 599 ? 27.731 7.830 -52.653 1.00 90.00 599 ASN A C 1
ATOM 4794 O O . ASN A 1 599 ? 27.503 7.200 -53.683 1.00 90.00 599 ASN A O 1
ATOM 4798 N N . MET A 1 600 ? 28.941 7.815 -52.079 1.00 85.88 600 MET A N 1
ATOM 4799 C CA . MET A 1 600 ? 30.048 6.989 -52.588 1.00 85.88 600 MET A CA 1
ATOM 4800 C C . MET A 1 600 ? 29.761 5.490 -52.488 1.00 85.88 600 MET A C 1
ATOM 4802 O O . MET A 1 600 ? 30.046 4.747 -53.428 1.00 85.88 600 MET A O 1
ATOM 4806 N N . ASP A 1 601 ? 29.189 5.034 -51.376 1.00 86.31 601 ASP A N 1
ATOM 4807 C CA . ASP A 1 601 ? 28.806 3.630 -51.217 1.00 86.31 601 ASP A CA 1
ATOM 4808 C C . ASP A 1 601 ? 27.692 3.241 -52.201 1.00 86.31 601 ASP A C 1
ATOM 4810 O O . ASP A 1 601 ? 27.735 2.152 -52.782 1.00 86.31 601 ASP A O 1
ATOM 4814 N N . ALA A 1 602 ? 26.750 4.150 -52.477 1.00 88.88 602 ALA A N 1
ATOM 4815 C CA . ALA A 1 602 ? 25.751 3.964 -53.527 1.00 88.88 602 ALA A CA 1
ATOM 4816 C C . ALA A 1 602 ? 26.401 3.839 -54.917 1.00 88.88 602 ALA A C 1
ATOM 4818 O O . ALA A 1 602 ? 26.084 2.904 -55.652 1.00 88.88 602 ALA A O 1
ATOM 4819 N N . MET A 1 603 ? 27.364 4.707 -55.256 1.00 89.19 603 MET A N 1
ATOM 4820 C CA . MET A 1 603 ? 28.114 4.608 -56.518 1.00 89.19 603 MET A CA 1
ATOM 4821 C C . MET A 1 603 ? 28.868 3.279 -56.636 1.00 89.19 603 MET A C 1
ATOM 4823 O O . MET A 1 603 ? 28.841 2.640 -57.688 1.00 89.19 603 MET A O 1
ATOM 4827 N N . ARG A 1 604 ? 29.517 2.834 -55.551 1.00 87.19 604 ARG A N 1
ATOM 4828 C CA . ARG A 1 604 ? 30.219 1.545 -55.508 1.00 87.19 604 ARG A CA 1
ATOM 4829 C C . ARG A 1 604 ? 29.253 0.382 -55.732 1.00 87.19 604 ARG A C 1
ATOM 4831 O O . ARG A 1 604 ? 29.580 -0.530 -56.483 1.00 87.19 604 ARG A O 1
ATOM 4838 N N . THR A 1 605 ? 28.077 0.434 -55.112 1.00 88.31 605 THR A N 1
ATOM 4839 C CA . THR A 1 605 ? 27.044 -0.603 -55.239 1.00 88.31 605 THR A CA 1
ATOM 4840 C C . THR A 1 605 ? 26.517 -0.692 -56.670 1.00 88.31 605 THR A C 1
ATOM 4842 O O . THR A 1 605 ? 26.381 -1.793 -57.193 1.00 88.31 605 THR A O 1
ATOM 4845 N N . ILE A 1 606 ? 26.286 0.450 -57.327 1.00 88.94 606 ILE A N 1
ATOM 4846 C CA . ILE A 1 606 ? 25.889 0.500 -58.742 1.00 88.94 606 ILE A CA 1
ATOM 4847 C C . ILE A 1 606 ? 26.966 -0.154 -59.620 1.00 88.94 606 ILE A C 1
ATOM 4849 O O . ILE A 1 606 ? 26.663 -1.070 -60.379 1.00 88.94 606 ILE A O 1
ATOM 4853 N N . ALA A 1 607 ? 28.231 0.256 -59.466 1.00 86.88 607 ALA A N 1
ATOM 4854 C CA . ALA A 1 607 ? 29.334 -0.289 -60.257 1.00 86.88 607 ALA A CA 1
ATOM 4855 C C . ALA A 1 607 ? 29.529 -1.804 -60.043 1.00 86.88 607 ALA A C 1
ATOM 4857 O O . ALA A 1 607 ? 29.761 -2.539 -61.000 1.00 86.88 607 ALA A O 1
ATOM 4858 N N . GLN A 1 608 ? 29.402 -2.287 -58.802 1.00 86.62 608 GLN A N 1
ATOM 4859 C CA . GLN A 1 608 ? 29.491 -3.717 -58.479 1.00 86.62 608 GLN A CA 1
ATOM 4860 C C . GLN A 1 608 ? 28.291 -4.517 -58.995 1.00 86.62 608 GLN A C 1
ATOM 4862 O O . GLN A 1 608 ? 28.467 -5.651 -59.434 1.00 86.62 608 GLN A O 1
ATOM 4867 N N . GLY A 1 609 ? 27.089 -3.933 -58.989 1.00 84.88 609 GLY A N 1
ATOM 4868 C CA . GLY A 1 609 ? 25.874 -4.582 -59.484 1.00 84.88 609 GLY A CA 1
ATOM 4869 C C . GLY A 1 609 ? 25.969 -4.994 -60.954 1.00 84.88 609 GLY A C 1
ATOM 4870 O O . GLY A 1 609 ? 25.370 -5.989 -61.356 1.00 84.88 609 GLY A O 1
ATOM 4871 N N . TRP A 1 610 ? 26.783 -4.298 -61.751 1.00 88.31 610 TRP A N 1
ATOM 4872 C CA . TRP A 1 610 ? 27.014 -4.668 -63.146 1.00 88.31 610 TRP A CA 1
ATOM 4873 C C . TRP A 1 610 ? 27.750 -6.003 -63.314 1.00 88.31 610 TRP A C 1
ATOM 4875 O O . TRP A 1 610 ? 27.514 -6.697 -64.297 1.00 88.31 610 TRP A O 1
ATOM 4885 N N . ALA A 1 611 ? 28.578 -6.430 -62.357 1.00 82.69 611 ALA A N 1
ATOM 4886 C CA . ALA A 1 611 ? 29.323 -7.691 -62.455 1.00 82.69 611 ALA A CA 1
ATOM 4887 C C . ALA A 1 611 ? 28.418 -8.944 -62.472 1.00 82.69 611 ALA A C 1
ATOM 4889 O O . ALA A 1 611 ? 28.823 -10.015 -62.938 1.00 82.69 611 ALA A O 1
ATOM 4890 N N . GLU A 1 612 ? 27.186 -8.826 -61.971 1.00 80.81 612 GLU A N 1
ATOM 4891 C CA . GLU A 1 612 ? 26.219 -9.925 -61.904 1.00 80.81 612 GLU A CA 1
ATOM 4892 C C . GLU A 1 612 ? 25.326 -10.035 -63.151 1.00 80.81 612 GLU A C 1
ATOM 4894 O O . GLU A 1 612 ? 24.617 -11.031 -63.301 1.00 80.81 612 GLU A O 1
ATOM 4899 N N . LEU A 1 613 ? 25.372 -9.055 -64.059 1.00 85.06 613 LEU A N 1
ATOM 4900 C CA . LEU A 1 613 ? 24.483 -8.984 -65.218 1.00 85.06 613 LEU A CA 1
ATOM 4901 C C . LEU A 1 613 ? 24.946 -9.897 -66.364 1.00 85.06 613 LEU A C 1
ATOM 4903 O O . LEU A 1 613 ? 26.109 -9.892 -66.771 1.00 85.06 613 LEU A O 1
ATOM 4907 N N . ASP A 1 614 ? 23.999 -10.634 -66.946 1.00 81.25 614 ASP A N 1
ATOM 4908 C CA . ASP A 1 614 ? 24.232 -11.487 -68.113 1.00 81.25 614 ASP A CA 1
ATOM 4909 C C . ASP A 1 614 ? 23.889 -10.730 -69.408 1.00 81.25 614 ASP A C 1
ATOM 4911 O O . ASP A 1 614 ? 22.733 -10.674 -69.829 1.00 81.25 614 ASP A O 1
ATOM 4915 N N . LEU A 1 615 ? 24.902 -10.131 -70.050 1.00 81.38 615 LEU A N 1
ATOM 4916 C CA . LEU A 1 615 ? 24.735 -9.355 -71.294 1.00 81.38 615 LEU A CA 1
ATOM 4917 C C . LEU A 1 615 ? 24.230 -10.185 -72.486 1.00 81.38 615 LEU A C 1
ATOM 4919 O O . LEU A 1 615 ? 23.560 -9.647 -73.369 1.00 81.38 615 LEU A O 1
ATOM 4923 N N . LEU A 1 616 ? 24.578 -11.471 -72.531 1.00 80.75 616 LEU A N 1
ATOM 4924 C CA . LEU A 1 616 ? 24.255 -12.382 -73.629 1.00 80.75 616 LEU A CA 1
ATOM 4925 C C . LEU A 1 616 ? 23.197 -13.391 -73.177 1.00 80.75 616 LEU A C 1
ATOM 4927 O O . LEU A 1 616 ? 23.319 -13.971 -72.100 1.00 80.75 616 LEU A O 1
ATOM 4931 N N . GLN A 1 617 ? 22.179 -13.616 -74.010 1.00 73.06 617 GLN A N 1
ATOM 4932 C CA . GLN A 1 617 ? 21.063 -14.525 -73.728 1.00 73.06 617 GLN A CA 1
ATOM 4933 C C . GLN A 1 617 ? 20.864 -15.546 -74.857 1.00 73.06 617 GLN A C 1
ATOM 4935 O O . GLN A 1 617 ? 21.361 -15.383 -75.976 1.00 73.06 617 GLN A O 1
ATOM 4940 N N . ARG A 1 618 ? 20.166 -16.643 -74.540 1.00 69.69 618 ARG A N 1
ATOM 4941 C CA . ARG A 1 618 ? 19.790 -17.690 -75.499 1.00 69.69 618 ARG A CA 1
ATOM 4942 C C . ARG A 1 618 ? 18.326 -17.524 -75.901 1.00 69.69 618 ARG A C 1
ATOM 4944 O O . ARG A 1 618 ? 17.476 -17.289 -75.046 1.00 69.69 618 ARG A O 1
ATOM 4951 N N . SER A 1 619 ? 18.043 -17.711 -77.186 1.00 57.47 619 SER A N 1
ATOM 4952 C CA . SER A 1 619 ? 16.683 -17.780 -77.723 1.00 57.47 619 SER A CA 1
ATOM 4953 C C . SER A 1 619 ? 16.117 -19.185 -77.496 1.00 57.47 619 SER A C 1
ATOM 4955 O O . SER A 1 619 ? 16.496 -20.148 -78.165 1.00 57.47 619 SER A O 1
ATOM 4957 N N . GLY A 1 620 ? 15.234 -19.326 -76.507 1.00 60.06 620 GLY A N 1
ATOM 4958 C CA . GLY A 1 620 ? 14.718 -20.636 -76.096 1.00 60.06 620 GLY A CA 1
ATOM 4959 C C . GLY A 1 620 ? 15.821 -21.584 -75.597 1.00 60.06 620 GLY A C 1
ATOM 4960 O O . GLY A 1 620 ? 16.803 -21.148 -75.000 1.00 60.06 620 GLY A O 1
ATOM 4961 N N . ASP A 1 621 ? 15.668 -22.886 -75.856 1.00 52.84 621 ASP A N 1
ATOM 4962 C CA . ASP A 1 621 ? 16.517 -23.942 -75.278 1.00 52.84 621 ASP A CA 1
ATOM 4963 C C . ASP A 1 621 ? 17.787 -24.281 -76.088 1.00 52.84 621 ASP A C 1
ATOM 4965 O O . ASP A 1 621 ? 18.390 -25.330 -75.856 1.00 52.84 621 ASP A O 1
ATOM 4969 N N . SER A 1 622 ? 18.233 -23.465 -77.055 1.00 61.81 622 SER A N 1
ATOM 4970 C CA . SER A 1 622 ? 19.424 -23.859 -77.844 1.00 61.81 622 SER A CA 1
ATOM 4971 C C . SER A 1 622 ? 20.339 -22.739 -78.348 1.00 61.81 622 SER A C 1
ATOM 4973 O O . SER A 1 622 ? 21.508 -22.750 -77.981 1.00 61.81 622 SER A O 1
ATOM 4975 N N . LEU A 1 623 ? 19.872 -21.763 -79.135 1.00 71.12 623 LEU A N 1
ATOM 4976 C CA . LEU A 1 623 ? 20.774 -20.887 -79.912 1.00 71.12 623 LEU A CA 1
ATOM 4977 C C . LEU A 1 623 ? 20.991 -19.493 -79.297 1.00 71.12 623 LEU A C 1
ATOM 4979 O O . LEU A 1 623 ? 20.100 -18.948 -78.640 1.00 71.12 623 LEU A O 1
ATOM 4983 N N . LEU A 1 624 ? 22.159 -18.888 -79.548 1.00 71.69 624 LEU A N 1
ATOM 4984 C CA . LEU A 1 624 ? 22.460 -17.500 -79.165 1.00 71.69 624 LEU A CA 1
ATOM 4985 C C . LEU A 1 624 ? 21.546 -16.498 -79.883 1.00 71.69 624 LEU A C 1
ATOM 4987 O O . LEU A 1 624 ? 21.332 -16.601 -81.091 1.00 71.69 624 LEU A O 1
ATOM 4991 N N . GLU A 1 625 ? 21.054 -15.501 -79.146 1.00 66.00 625 GLU A N 1
ATOM 4992 C CA . GLU A 1 625 ? 20.336 -14.368 -79.738 1.00 66.00 625 GLU A CA 1
ATOM 4993 C C . GLU A 1 625 ? 21.253 -13.477 -80.582 1.00 66.00 625 GLU A C 1
ATOM 4995 O O . GLU A 1 625 ? 22.469 -13.428 -80.396 1.00 66.00 625 GLU A O 1
ATOM 5000 N N . SER A 1 626 ? 20.654 -12.751 -81.529 1.00 64.06 626 SER A N 1
ATOM 5001 C CA . SER A 1 626 ? 21.387 -11.983 -82.535 1.00 64.06 626 SER A CA 1
ATOM 5002 C C . SER A 1 626 ? 22.122 -10.745 -82.014 1.00 64.06 626 SER A C 1
ATOM 5004 O O . SER A 1 626 ? 22.896 -10.151 -82.764 1.00 64.06 626 SER A O 1
ATOM 5006 N N . SER A 1 627 ? 21.873 -10.330 -80.771 1.00 70.25 627 SER A N 1
ATOM 5007 C CA . SER A 1 627 ? 22.423 -9.109 -80.177 1.00 70.25 627 SER A CA 1
ATOM 5008 C C . SER A 1 627 ? 22.493 -9.189 -78.648 1.00 70.25 627 SER A C 1
ATOM 5010 O O . SER A 1 627 ? 21.927 -10.085 -78.026 1.00 70.25 627 SER A O 1
ATOM 5012 N N . VAL A 1 628 ? 23.189 -8.225 -78.042 1.00 77.38 628 VAL A N 1
ATOM 5013 C CA . VAL A 1 628 ? 23.215 -8.004 -76.585 1.00 77.38 628 VAL A CA 1
ATOM 5014 C C . VAL A 1 628 ? 21.817 -7.596 -76.087 1.00 77.38 628 VAL A C 1
ATOM 5016 O O . VAL A 1 628 ? 21.035 -7.011 -76.836 1.00 77.38 628 VAL A O 1
ATOM 5019 N N . ASN A 1 629 ? 21.486 -7.890 -74.825 1.00 79.31 629 ASN A N 1
ATOM 5020 C CA . ASN A 1 629 ? 20.183 -7.549 -74.247 1.00 79.31 629 ASN A CA 1
ATOM 5021 C C . ASN A 1 629 ? 19.978 -6.021 -74.085 1.00 79.31 629 ASN A C 1
ATOM 5023 O O . ASN A 1 629 ? 20.517 -5.388 -73.170 1.00 79.31 629 ASN A O 1
ATOM 5027 N N . ASP A 1 630 ? 19.100 -5.445 -74.911 1.00 79.06 630 ASP A N 1
ATOM 5028 C CA . ASP A 1 630 ? 18.751 -4.015 -74.923 1.00 79.06 630 ASP A CA 1
ATOM 5029 C C . ASP A 1 630 ? 18.163 -3.483 -73.604 1.00 79.06 630 ASP A C 1
ATOM 5031 O O . ASP A 1 630 ? 18.246 -2.285 -73.307 1.00 79.06 630 ASP A O 1
ATOM 5035 N N . GLN A 1 631 ? 17.506 -4.325 -72.803 1.00 79.81 631 GLN A N 1
ATOM 5036 C CA . GLN A 1 631 ? 16.959 -3.909 -71.509 1.00 79.81 631 GLN A CA 1
ATOM 5037 C C . GLN A 1 631 ? 18.075 -3.689 -70.484 1.00 79.81 631 GLN A C 1
ATOM 5039 O O . GLN A 1 631 ? 18.030 -2.708 -69.741 1.00 79.81 631 GLN A O 1
ATOM 5044 N N . ILE A 1 632 ? 19.095 -4.549 -70.498 1.00 82.75 632 ILE A N 1
ATOM 5045 C CA . ILE A 1 632 ? 20.270 -4.434 -69.628 1.00 82.75 632 ILE A CA 1
ATOM 5046 C C . ILE A 1 632 ? 21.110 -3.219 -70.037 1.00 82.75 632 ILE A C 1
ATOM 5048 O O . ILE A 1 632 ? 21.468 -2.409 -69.186 1.00 82.75 632 ILE A O 1
ATOM 5052 N N . CYS A 1 633 ? 21.334 -3.014 -71.339 1.00 83.69 633 CYS A N 1
ATOM 5053 C CA . CYS A 1 633 ? 22.034 -1.830 -71.847 1.00 83.69 633 CYS A CA 1
ATOM 5054 C C . CYS A 1 633 ? 21.329 -0.512 -71.480 1.00 83.69 633 CYS A C 1
ATOM 5056 O O . CYS A 1 633 ? 21.989 0.471 -71.140 1.00 83.69 633 CYS A O 1
ATOM 5058 N N . ARG A 1 634 ? 19.988 -0.478 -71.493 1.00 84.00 634 ARG A N 1
ATOM 5059 C CA . ARG A 1 634 ? 19.226 0.684 -71.005 1.00 84.00 634 ARG A CA 1
ATOM 5060 C C . ARG A 1 634 ? 19.414 0.912 -69.505 1.00 84.00 634 ARG A C 1
ATOM 5062 O O . ARG A 1 634 ? 19.606 2.058 -69.116 1.00 84.00 634 ARG A O 1
ATOM 5069 N N . GLY A 1 635 ? 19.407 -0.154 -68.703 1.00 86.00 635 GLY A N 1
ATOM 5070 C CA . GLY A 1 635 ? 19.689 -0.085 -67.265 1.00 86.00 635 GLY A CA 1
ATOM 5071 C C . GLY A 1 635 ? 21.067 0.512 -66.971 1.00 86.00 635 GLY A C 1
ATOM 5072 O O . GLY A 1 635 ? 21.155 1.516 -66.275 1.00 86.00 635 GLY A O 1
ATOM 5073 N N . ILE A 1 636 ? 22.118 -0.011 -67.613 1.00 87.62 636 ILE A N 1
ATOM 5074 C CA . ILE A 1 636 ? 23.503 0.477 -67.457 1.00 87.62 636 ILE A CA 1
ATOM 5075 C C . ILE A 1 636 ? 23.625 1.966 -67.821 1.00 87.62 636 ILE A C 1
ATOM 5077 O O . ILE A 1 636 ? 24.329 2.722 -67.152 1.00 87.62 636 ILE A O 1
ATOM 5081 N N . LYS A 1 637 ? 22.918 2.419 -68.863 1.00 86.94 637 LYS A N 1
ATOM 5082 C CA . LYS A 1 637 ? 22.904 3.837 -69.241 1.00 86.94 637 LYS A CA 1
ATOM 5083 C C . LYS A 1 637 ? 22.253 4.716 -68.165 1.00 86.94 637 LYS A C 1
ATOM 5085 O O . LYS A 1 637 ? 22.805 5.758 -67.818 1.00 86.94 637 LYS A O 1
ATOM 5090 N N . THR A 1 638 ? 21.100 4.305 -67.638 1.00 87.25 638 THR A N 1
ATOM 5091 C CA . THR A 1 638 ? 20.412 5.024 -66.552 1.00 87.25 638 THR A CA 1
ATOM 5092 C C . THR A 1 638 ? 21.256 5.056 -65.278 1.00 87.25 638 THR A C 1
ATOM 5094 O O . THR A 1 638 ? 21.376 6.108 -64.651 1.00 87.25 638 THR A O 1
ATOM 5097 N N . ASP A 1 639 ? 21.913 3.947 -64.944 1.00 89.56 639 ASP A N 1
ATOM 5098 C CA . ASP A 1 639 ? 22.855 3.866 -63.829 1.00 89.56 639 ASP A CA 1
ATOM 5099 C C . ASP A 1 639 ? 24.036 4.834 -64.018 1.00 89.56 639 ASP A C 1
ATOM 5101 O O . ASP A 1 639 ? 24.440 5.520 -63.079 1.00 89.56 639 ASP A O 1
ATOM 5105 N N . GLY A 1 640 ? 24.560 4.959 -65.243 1.00 86.81 640 GLY A N 1
ATOM 5106 C CA . GLY A 1 640 ? 25.603 5.929 -65.588 1.00 86.81 640 GLY A CA 1
ATOM 5107 C C . GLY A 1 640 ? 25.179 7.390 -65.392 1.00 86.81 640 GLY A C 1
ATOM 5108 O O . GLY A 1 640 ? 25.944 8.194 -64.854 1.00 86.81 640 GLY A O 1
ATOM 5109 N N . GLU A 1 641 ? 23.946 7.740 -65.768 1.00 87.81 641 GLU A N 1
ATOM 5110 C CA . GLU A 1 641 ? 23.366 9.067 -65.505 1.00 87.81 641 GLU A CA 1
ATOM 5111 C C . GLU A 1 641 ? 23.206 9.320 -63.995 1.00 87.81 641 GLU A C 1
ATOM 5113 O O . GLU A 1 641 ? 23.514 10.412 -63.503 1.00 87.81 641 GLU A O 1
ATOM 5118 N N . GLN A 1 642 ? 22.800 8.296 -63.237 1.00 89.00 642 GLN A N 1
ATOM 5119 C CA . GLN A 1 642 ? 22.701 8.367 -61.782 1.00 89.00 642 GLN A CA 1
ATOM 5120 C C . GLN A 1 642 ? 24.075 8.564 -61.123 1.00 89.00 642 GLN A C 1
ATOM 5122 O O . GLN A 1 642 ? 24.197 9.420 -60.244 1.00 89.00 642 GLN A O 1
ATOM 5127 N N . LEU A 1 643 ? 25.117 7.852 -61.568 1.00 89.62 643 LEU A N 1
ATOM 5128 C CA . LEU A 1 643 ? 26.490 8.023 -61.077 1.00 89.62 643 LEU A CA 1
ATOM 5129 C C . LEU A 1 643 ? 26.974 9.469 -61.249 1.00 89.62 643 LEU A C 1
ATOM 5131 O O . LEU A 1 643 ? 27.479 10.059 -60.293 1.00 89.62 643 LEU A O 1
ATOM 5135 N N . LEU A 1 644 ? 26.746 10.077 -62.418 1.00 86.56 644 LEU A N 1
ATOM 5136 C CA . LEU A 1 644 ? 27.071 11.489 -62.653 1.00 86.56 644 LEU A CA 1
ATOM 5137 C C . LEU A 1 644 ? 26.260 12.446 -61.769 1.00 86.56 644 LEU A C 1
ATOM 5139 O O . LEU A 1 644 ? 26.780 13.460 -61.304 1.00 86.56 644 LEU A O 1
ATOM 5143 N N . SER A 1 645 ? 24.984 12.150 -61.519 1.00 89.06 645 SER A N 1
ATOM 5144 C CA . SER A 1 645 ? 24.173 12.982 -60.624 1.00 89.06 645 SER A CA 1
ATOM 5145 C C . SER A 1 645 ? 24.704 12.950 -59.185 1.00 89.06 645 SER A C 1
ATOM 5147 O O . SER A 1 645 ? 24.817 13.995 -58.540 1.00 89.06 645 SER A O 1
ATOM 5149 N N . LEU A 1 646 ? 25.116 11.773 -58.702 1.00 89.88 646 LEU A N 1
ATOM 5150 C CA . LEU A 1 646 ? 25.652 11.594 -57.356 1.00 89.88 646 LEU A CA 1
ATOM 5151 C C . LEU A 1 646 ? 27.017 12.283 -57.200 1.00 89.88 646 LEU A C 1
ATOM 5153 O O . LEU A 1 646 ? 27.291 12.853 -56.143 1.00 89.88 646 LEU A O 1
ATOM 5157 N N . THR A 1 647 ? 27.867 12.303 -58.237 1.00 87.88 647 THR A N 1
ATOM 5158 C CA . THR A 1 647 ? 29.145 13.038 -58.175 1.00 87.88 647 THR A CA 1
ATOM 5159 C C . THR A 1 647 ? 28.911 14.546 -58.102 1.00 87.88 647 THR A C 1
ATOM 5161 O O . THR A 1 647 ? 29.580 15.234 -57.333 1.00 87.88 647 THR A O 1
ATOM 5164 N N . GLN A 1 648 ? 27.900 15.074 -58.799 1.00 87.12 648 GLN A N 1
ATOM 5165 C CA . GLN A 1 648 ? 27.515 16.486 -58.687 1.00 87.12 648 GLN A CA 1
ATOM 5166 C C . GLN A 1 648 ? 26.975 16.851 -57.297 1.00 87.12 648 GLN A C 1
ATOM 5168 O O . GLN A 1 648 ? 27.274 17.938 -56.794 1.00 87.12 648 GLN A O 1
ATOM 5173 N N . VAL A 1 649 ? 26.201 15.963 -56.663 1.00 88.19 649 VAL A N 1
ATOM 5174 C CA . VAL A 1 649 ? 25.737 16.152 -55.278 1.00 88.19 649 VAL A CA 1
ATOM 5175 C C . VAL A 1 649 ? 26.930 16.172 -54.321 1.00 88.19 649 VAL A C 1
ATOM 5177 O O . VAL A 1 649 ? 27.064 17.118 -53.544 1.00 88.19 649 VAL A O 1
ATOM 5180 N N . ASN A 1 650 ? 27.858 15.217 -54.444 1.00 89.56 650 ASN A N 1
ATOM 5181 C CA . ASN A 1 650 ? 29.051 15.162 -53.592 1.00 89.56 650 ASN A CA 1
ATOM 5182 C C . ASN A 1 650 ? 29.949 16.387 -53.740 1.00 89.56 650 ASN A C 1
ATOM 5184 O O . ASN A 1 650 ? 30.503 16.859 -52.750 1.00 89.56 650 ASN A O 1
ATOM 5188 N N . ARG A 1 651 ? 30.031 16.975 -54.934 1.00 86.75 651 ARG A N 1
ATOM 5189 C CA . ARG A 1 651 ? 30.753 18.234 -55.119 1.00 86.75 651 ARG A CA 1
ATOM 5190 C C . ARG A 1 651 ? 30.179 19.370 -54.274 1.00 86.75 651 ARG A C 1
ATOM 5192 O O . ARG A 1 651 ? 30.939 20.143 -53.696 1.00 86.75 651 ARG A O 1
ATOM 5199 N N . ARG A 1 652 ? 28.847 19.482 -54.200 1.00 86.38 652 ARG A N 1
ATOM 5200 C CA . ARG A 1 652 ? 28.180 20.506 -53.379 1.00 86.38 652 ARG A CA 1
ATOM 5201 C C . ARG A 1 652 ? 28.393 20.246 -51.891 1.00 86.38 652 ARG A C 1
ATOM 5203 O O . ARG A 1 652 ? 28.658 21.193 -51.161 1.00 86.38 652 ARG A O 1
ATOM 5210 N N . LEU A 1 653 ? 28.328 18.984 -51.465 1.00 85.06 653 LEU A N 1
ATOM 5211 C CA . LEU A 1 653 ? 28.538 18.585 -50.069 1.00 85.06 653 LEU A CA 1
ATOM 5212 C C . LEU A 1 653 ? 29.973 18.864 -49.593 1.00 85.06 653 LEU A C 1
ATOM 5214 O O . LEU A 1 653 ? 30.162 19.402 -48.504 1.00 85.06 653 LEU A O 1
ATOM 5218 N N . TYR A 1 654 ? 30.978 18.594 -50.432 1.00 84.31 654 TYR A N 1
ATOM 5219 C CA . TYR A 1 654 ? 32.375 18.942 -50.143 1.00 84.31 654 TYR A CA 1
ATOM 5220 C C . TYR A 1 654 ? 32.717 20.413 -50.414 1.00 84.31 654 TYR A C 1
ATOM 5222 O O . TYR A 1 654 ? 33.805 20.853 -50.064 1.00 84.31 654 TYR A O 1
ATOM 5230 N N . SER A 1 655 ? 31.815 21.184 -51.034 1.00 81.31 655 SER A N 1
ATOM 5231 C CA . SER A 1 655 ? 32.096 22.547 -51.516 1.00 81.31 655 SER A CA 1
ATOM 5232 C C . SER A 1 655 ? 33.349 22.627 -52.408 1.00 81.31 655 SER A C 1
ATOM 5234 O O . SER A 1 655 ? 34.098 23.600 -52.364 1.00 81.31 655 SER A O 1
ATOM 5236 N N . ALA A 1 656 ? 33.579 21.593 -53.222 1.00 80.00 656 ALA A N 1
ATOM 5237 C CA . ALA A 1 656 ? 34.794 21.449 -54.018 1.00 80.00 656 ALA A CA 1
ATOM 5238 C C . ALA A 1 656 ? 34.742 22.255 -55.329 1.00 80.00 656 ALA A C 1
ATOM 5240 O O . ALA A 1 656 ? 33.731 22.263 -56.047 1.00 80.00 656 ALA A O 1
ATOM 5241 N N . ASP A 1 657 ? 35.861 22.898 -55.671 1.00 80.06 657 ASP A N 1
ATOM 5242 C CA . ASP A 1 657 ? 36.019 23.580 -56.956 1.00 80.06 657 ASP A CA 1
ATOM 5243 C C . ASP A 1 657 ? 36.191 22.569 -58.104 1.00 80.06 657 ASP A C 1
ATOM 5245 O O . ASP A 1 657 ? 36.891 21.565 -57.978 1.00 80.06 657 ASP A O 1
ATOM 5249 N N . GLU A 1 658 ? 35.557 22.862 -59.238 1.00 74.44 658 GLU A N 1
ATOM 5250 C CA . GLU A 1 658 ? 35.538 22.038 -60.456 1.00 74.44 658 GLU A CA 1
ATOM 5251 C C . GLU A 1 658 ? 36.949 21.818 -61.022 1.00 74.44 658 GLU A C 1
ATOM 5253 O O . GLU A 1 658 ? 37.231 20.763 -61.584 1.00 74.44 658 GLU A O 1
ATOM 5258 N N . ALA A 1 659 ? 37.827 22.811 -60.852 1.00 73.38 659 ALA A N 1
ATOM 5259 C CA . ALA A 1 659 ? 39.192 22.820 -61.372 1.00 73.38 659 ALA A CA 1
ATOM 5260 C C . ALA A 1 659 ? 40.251 22.336 -60.360 1.00 73.38 659 ALA A C 1
ATOM 5262 O O . ALA A 1 659 ? 41.443 22.382 -60.662 1.00 73.38 659 ALA A O 1
ATOM 5263 N N . SER A 1 660 ? 39.848 21.912 -59.157 1.00 82.94 660 SER A N 1
ATOM 5264 C CA . SER A 1 660 ? 40.787 21.500 -58.108 1.00 82.94 660 SER A CA 1
ATOM 5265 C C . SER A 1 660 ? 41.403 20.128 -58.393 1.00 82.94 660 SER A C 1
ATOM 5267 O O . SER A 1 660 ? 40.683 19.173 -58.686 1.00 82.94 660 SER A O 1
ATOM 5269 N N . GLU A 1 661 ? 42.721 19.998 -58.201 1.00 80.06 661 GLU A N 1
ATOM 5270 C CA . GLU A 1 661 ? 43.435 18.712 -58.303 1.00 80.06 661 GLU A CA 1
ATOM 5271 C C . GLU A 1 661 ? 42.889 17.659 -57.317 1.00 80.06 661 GLU A C 1
ATOM 5273 O O . GLU A 1 661 ? 42.861 16.462 -57.609 1.00 80.06 661 GLU A O 1
ATOM 5278 N N . ALA A 1 662 ? 42.388 18.099 -56.157 1.00 81.12 662 ALA A N 1
ATOM 5279 C CA . ALA A 1 662 ? 41.743 17.224 -55.179 1.00 81.12 662 ALA A CA 1
ATOM 5280 C C . ALA A 1 662 ? 40.410 16.660 -55.700 1.00 81.12 662 ALA A C 1
ATOM 5282 O O . ALA A 1 662 ? 40.092 15.493 -55.470 1.00 81.12 662 ALA A O 1
ATOM 5283 N N . TRP A 1 663 ? 39.641 17.472 -56.433 1.00 87.19 663 TRP A N 1
ATOM 5284 C CA . TRP A 1 663 ? 38.381 17.043 -57.038 1.00 87.19 663 TRP A CA 1
ATOM 5285 C C . TRP A 1 663 ? 38.625 1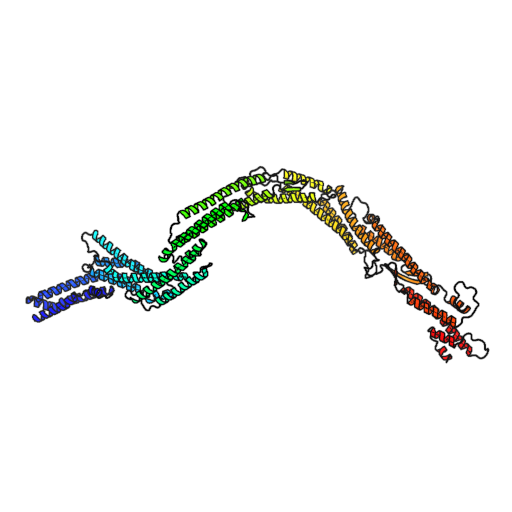6.090 -58.209 1.00 87.19 663 TRP A C 1
ATOM 5287 O O . TRP A 1 663 ? 37.946 15.069 -58.318 1.00 87.19 663 TRP A O 1
ATOM 5297 N N . THR A 1 664 ? 39.639 16.356 -59.037 1.00 83.56 664 THR A N 1
ATOM 5298 C CA . THR A 1 664 ? 40.029 15.431 -60.110 1.00 83.56 664 THR A CA 1
ATOM 5299 C C . THR A 1 664 ? 40.517 14.094 -59.555 1.00 83.56 664 THR A C 1
ATOM 5301 O O . THR A 1 664 ? 40.086 13.058 -60.049 1.00 83.56 664 THR A O 1
ATOM 5304 N N . GLY A 1 665 ? 41.312 14.095 -58.476 1.00 83.75 665 GLY A N 1
ATOM 5305 C CA . GLY A 1 665 ? 41.758 12.859 -57.821 1.00 83.75 665 GLY A CA 1
ATOM 5306 C C . GLY A 1 665 ? 40.607 12.036 -57.226 1.00 83.75 665 GLY A C 1
ATOM 5307 O O . GLY A 1 665 ? 40.604 10.809 -57.306 1.00 83.75 665 GLY A O 1
ATOM 5308 N N . TYR A 1 666 ? 39.585 12.702 -56.686 1.00 86.75 666 TYR A N 1
ATOM 5309 C CA . TYR A 1 666 ? 38.364 12.051 -56.210 1.00 86.75 666 TYR A CA 1
ATOM 5310 C C . TYR A 1 666 ? 37.527 11.448 -57.351 1.00 86.75 666 TYR A C 1
ATOM 5312 O O . TYR A 1 666 ? 37.041 10.319 -57.239 1.00 86.75 666 TYR A O 1
ATOM 5320 N N . LEU A 1 667 ? 37.375 12.173 -58.465 1.00 87.69 667 LEU A N 1
ATOM 5321 C CA . LEU A 1 667 ? 36.694 11.657 -59.654 1.00 87.69 667 LEU A CA 1
ATOM 5322 C C . LEU A 1 667 ? 37.443 10.465 -60.258 1.00 87.69 667 LEU A C 1
ATOM 5324 O O . LEU A 1 667 ? 36.792 9.488 -60.615 1.00 87.69 667 LEU A O 1
ATOM 5328 N N . ASP A 1 668 ? 38.777 10.502 -60.301 1.00 86.12 668 ASP A N 1
ATOM 5329 C CA . ASP A 1 668 ? 39.615 9.387 -60.760 1.00 86.12 668 ASP A CA 1
ATOM 5330 C C . ASP A 1 668 ? 39.413 8.128 -59.907 1.00 86.12 668 ASP A C 1
ATOM 5332 O O . ASP A 1 668 ? 39.290 7.028 -60.445 1.00 86.12 668 ASP A O 1
ATOM 5336 N N . TYR A 1 669 ? 39.302 8.283 -58.583 1.00 86.88 669 TYR A N 1
ATOM 5337 C CA . TYR A 1 669 ? 39.026 7.165 -57.678 1.00 86.88 669 TYR A CA 1
ATOM 5338 C C . TYR A 1 669 ? 37.672 6.492 -57.961 1.00 86.88 669 TYR A C 1
ATOM 5340 O O . TYR A 1 669 ? 37.575 5.263 -57.944 1.00 86.88 669 TYR A O 1
ATOM 5348 N N . ILE A 1 670 ? 36.613 7.269 -58.215 1.00 87.12 670 ILE A N 1
ATOM 5349 C CA . ILE A 1 670 ? 35.291 6.715 -58.561 1.00 87.12 670 ILE A CA 1
ATOM 5350 C C . ILE A 1 670 ? 35.329 6.081 -59.950 1.00 87.12 670 ILE A C 1
ATOM 5352 O O . ILE A 1 670 ? 34.794 4.992 -60.152 1.00 87.12 670 ILE A O 1
ATOM 5356 N N . ASP A 1 671 ? 35.979 6.751 -60.893 1.00 88.44 671 ASP A N 1
ATOM 5357 C CA . ASP A 1 671 ? 36.155 6.310 -62.270 1.00 88.44 671 ASP A CA 1
ATOM 5358 C C . ASP A 1 671 ? 36.866 4.945 -62.348 1.00 88.44 671 ASP A C 1
ATOM 5360 O O . ASP A 1 671 ? 36.429 4.077 -63.104 1.00 88.44 671 ASP A O 1
ATOM 5364 N N . ASP A 1 672 ? 37.859 4.687 -61.487 1.00 87.19 672 ASP A N 1
ATOM 5365 C CA . ASP A 1 672 ? 38.490 3.365 -61.341 1.00 87.19 672 ASP A CA 1
ATOM 5366 C C . ASP A 1 672 ? 37.494 2.276 -60.904 1.00 87.19 672 ASP A C 1
ATOM 5368 O O . ASP A 1 672 ? 37.536 1.153 -61.410 1.00 87.19 672 ASP A O 1
ATOM 5372 N N . ARG A 1 673 ? 36.566 2.591 -59.989 1.00 88.31 673 ARG A N 1
ATOM 5373 C CA . ARG A 1 673 ? 35.542 1.634 -59.520 1.00 88.31 673 ARG A CA 1
ATOM 5374 C C . ARG A 1 673 ? 34.505 1.331 -60.590 1.00 88.31 673 ARG A C 1
ATOM 5376 O O . ARG A 1 673 ? 34.089 0.184 -60.726 1.00 88.31 673 ARG A O 1
ATOM 5383 N N . VAL A 1 674 ? 34.113 2.344 -61.354 1.00 89.31 674 VAL A N 1
ATOM 5384 C CA . VAL A 1 674 ? 33.189 2.202 -62.486 1.00 89.31 674 VAL A CA 1
ATOM 5385 C C . VAL A 1 674 ? 33.841 1.399 -63.612 1.00 89.31 674 VAL A C 1
ATOM 5387 O O . VAL A 1 674 ? 33.210 0.495 -64.162 1.00 89.31 674 VAL A O 1
ATOM 5390 N N . GLN A 1 675 ? 35.119 1.655 -63.905 1.00 88.38 675 GLN A N 1
ATOM 5391 C CA . GLN A 1 675 ? 35.879 0.885 -64.886 1.00 88.38 675 GLN A CA 1
ATOM 5392 C C . GLN A 1 675 ? 36.033 -0.589 -64.475 1.00 88.38 675 GLN A C 1
ATOM 5394 O O . GLN A 1 675 ? 35.898 -1.458 -65.334 1.00 88.38 675 GLN A O 1
ATOM 5399 N N . ASP A 1 676 ? 36.280 -0.882 -63.194 1.00 87.31 676 ASP A N 1
ATOM 5400 C CA . ASP A 1 676 ? 36.348 -2.258 -62.672 1.00 87.31 676 ASP A CA 1
ATOM 5401 C C . ASP A 1 676 ? 34.992 -2.986 -62.786 1.00 87.31 676 ASP A C 1
ATOM 5403 O O . ASP A 1 676 ? 34.928 -4.115 -63.271 1.00 87.31 676 ASP A O 1
ATOM 5407 N N . GLY A 1 677 ? 33.885 -2.313 -62.451 1.00 87.12 677 GLY A N 1
ATOM 5408 C CA . GLY A 1 677 ? 32.533 -2.859 -62.628 1.00 87.12 677 GLY A CA 1
ATOM 5409 C C . GLY A 1 677 ? 32.218 -3.226 -64.084 1.00 87.12 677 GLY A C 1
ATOM 5410 O O . GLY A 1 677 ? 31.750 -4.331 -64.373 1.00 87.12 677 GLY A O 1
ATOM 5411 N N . LEU A 1 678 ? 32.546 -2.334 -65.027 1.00 88.50 678 LEU A N 1
ATOM 5412 C CA . LEU A 1 678 ? 32.398 -2.600 -66.463 1.00 88.50 678 LEU A CA 1
ATOM 5413 C C . LEU A 1 678 ? 33.348 -3.705 -66.945 1.00 88.50 678 LEU A C 1
ATOM 5415 O O . LEU A 1 678 ? 32.948 -4.547 -67.747 1.00 88.50 678 LEU A O 1
ATOM 5419 N N . LEU A 1 679 ? 34.587 -3.750 -66.449 1.00 88.31 679 LEU A N 1
ATOM 5420 C CA . LEU A 1 679 ? 35.535 -4.816 -66.775 1.00 88.31 679 LEU A CA 1
ATOM 5421 C C . LEU A 1 679 ? 34.959 -6.192 -66.418 1.00 88.31 679 LEU A C 1
ATOM 5423 O O . LEU A 1 679 ? 34.991 -7.098 -67.251 1.00 88.31 679 LEU A O 1
ATOM 5427 N N . GLN A 1 680 ? 34.396 -6.337 -65.217 1.00 87.81 680 GLN A N 1
ATOM 5428 C CA . GLN A 1 680 ? 33.808 -7.593 -64.745 1.00 87.81 680 GLN A CA 1
ATOM 5429 C C . GLN A 1 680 ? 32.582 -8.008 -65.574 1.00 87.81 680 GLN A C 1
ATOM 5431 O O . GLN A 1 680 ? 32.463 -9.181 -65.940 1.00 87.81 680 GLN A O 1
ATOM 5436 N N . LEU A 1 681 ? 31.730 -7.048 -65.952 1.00 88.69 681 LEU A N 1
ATOM 5437 C CA . LEU A 1 681 ? 30.596 -7.252 -66.861 1.00 88.69 681 LEU A CA 1
ATOM 5438 C C . LEU A 1 681 ? 31.046 -7.814 -68.226 1.00 88.69 681 LEU A C 1
ATOM 5440 O O . LEU A 1 681 ? 30.535 -8.840 -68.686 1.00 88.69 681 LEU A O 1
ATOM 5444 N N . LEU A 1 682 ? 32.029 -7.173 -68.872 1.00 88.31 682 LEU A N 1
ATOM 5445 C CA . LEU A 1 682 ? 32.554 -7.617 -70.171 1.00 88.31 682 LEU A CA 1
ATOM 5446 C C . LEU A 1 682 ? 33.260 -8.973 -70.056 1.00 88.31 682 LEU A C 1
ATOM 5448 O O . LEU A 1 682 ? 33.096 -9.836 -70.921 1.00 88.31 682 LEU A O 1
ATOM 5452 N N . HIS A 1 683 ? 34.012 -9.181 -68.976 1.00 86.94 683 HIS A N 1
ATOM 5453 C CA . HIS A 1 683 ? 34.710 -10.435 -68.712 1.00 86.94 683 HIS A CA 1
ATOM 5454 C C . HIS A 1 683 ? 33.723 -11.602 -68.598 1.00 86.94 683 HIS A C 1
ATOM 5456 O O . HIS A 1 683 ? 33.958 -12.666 -69.174 1.00 86.94 683 HIS A O 1
ATOM 5462 N N . ARG A 1 684 ? 32.593 -11.407 -67.905 1.00 84.19 684 ARG A N 1
ATOM 5463 C CA . ARG A 1 684 ? 31.518 -12.402 -67.787 1.00 84.19 684 ARG A CA 1
ATOM 5464 C C . ARG A 1 684 ? 30.879 -12.720 -69.141 1.00 84.19 684 ARG A C 1
ATOM 5466 O O . ARG A 1 684 ? 30.716 -13.895 -69.467 1.00 84.19 684 ARG A O 1
ATOM 5473 N N . ALA A 1 685 ? 30.592 -11.699 -69.950 1.00 84.81 685 ALA A N 1
ATOM 5474 C CA . ALA A 1 685 ? 30.015 -11.869 -71.284 1.00 84.81 685 ALA A CA 1
ATOM 5475 C C . ALA A 1 685 ? 30.951 -12.621 -72.248 1.00 84.81 685 ALA A C 1
ATOM 5477 O O . ALA A 1 685 ? 30.521 -13.554 -72.924 1.00 84.81 685 ALA A O 1
ATOM 5478 N N . LEU A 1 686 ? 32.244 -12.282 -72.279 1.00 84.75 686 LEU A N 1
ATOM 5479 C CA . LEU A 1 686 ? 33.216 -13.003 -73.107 1.00 84.75 686 LEU A CA 1
ATOM 5480 C C . LEU A 1 686 ? 33.460 -14.425 -72.586 1.00 84.75 686 LEU A C 1
ATOM 5482 O O . LEU A 1 686 ? 33.496 -15.363 -73.380 1.00 84.75 686 LEU A O 1
ATOM 5486 N N . ARG A 1 687 ? 33.525 -14.633 -71.262 1.00 83.56 687 ARG A N 1
ATOM 5487 C CA . ARG A 1 687 ? 33.597 -15.988 -70.690 1.00 83.56 687 ARG A CA 1
ATOM 5488 C C . ARG A 1 687 ? 32.396 -16.851 -71.045 1.00 83.56 687 ARG A C 1
ATOM 5490 O O . ARG A 1 687 ? 32.571 -18.056 -71.177 1.00 83.56 687 ARG A O 1
ATOM 5497 N N . PHE A 1 688 ? 31.201 -16.287 -71.192 1.00 79.56 688 PHE A N 1
ATOM 5498 C CA . PHE A 1 688 ? 30.025 -17.048 -71.614 1.00 79.56 688 PHE A CA 1
ATOM 5499 C C . PHE A 1 688 ? 30.200 -17.656 -73.019 1.00 79.56 688 PHE A C 1
ATOM 5501 O O . PHE A 1 688 ? 29.836 -18.812 -73.240 1.00 79.56 688 PHE A O 1
ATOM 5508 N N . LEU A 1 689 ? 30.843 -16.925 -73.938 1.00 77.38 689 LEU A N 1
ATOM 5509 C CA . LEU A 1 689 ? 31.213 -17.431 -75.268 1.00 77.38 689 LEU A CA 1
ATOM 5510 C C . LEU A 1 689 ? 32.315 -18.503 -75.204 1.00 77.38 689 LEU A C 1
ATOM 5512 O O . LEU A 1 689 ? 32.398 -19.363 -76.076 1.00 77.38 689 LEU A O 1
ATOM 5516 N N . THR A 1 690 ? 33.141 -18.470 -74.159 1.00 73.31 690 THR A N 1
ATOM 5517 C CA . THR A 1 690 ? 34.262 -19.395 -73.953 1.00 73.31 690 THR A CA 1
ATOM 5518 C C . THR A 1 690 ? 33.898 -20.634 -73.112 1.00 73.31 690 THR A C 1
ATOM 5520 O O . THR A 1 690 ? 34.457 -21.703 -73.301 1.00 73.31 690 THR A O 1
ATOM 5523 N N . ASN A 1 691 ? 32.961 -20.593 -72.172 1.00 65.44 691 ASN A N 1
ATOM 5524 C CA . ASN A 1 691 ? 32.733 -21.705 -71.228 1.00 65.44 691 ASN A CA 1
ATOM 5525 C C . ASN A 1 691 ? 31.653 -22.710 -71.666 1.00 65.44 691 ASN A C 1
ATOM 5527 O O . ASN A 1 691 ? 31.207 -23.528 -70.866 1.00 65.44 691 ASN A O 1
ATOM 5531 N N . SER A 1 692 ? 31.264 -22.711 -72.939 1.00 55.19 692 SER A N 1
ATOM 5532 C CA . SER A 1 692 ? 30.190 -23.542 -73.511 1.00 55.19 692 SER A CA 1
ATOM 5533 C C . SER A 1 692 ? 30.447 -25.064 -73.500 1.00 55.19 692 SER A C 1
ATOM 5535 O O . SER A 1 692 ? 29.610 -25.807 -73.994 1.00 55.19 692 SER A O 1
ATOM 5537 N N . ASN A 1 693 ? 31.558 -25.533 -72.914 1.00 52.19 693 ASN A N 1
ATOM 5538 C CA . ASN A 1 693 ? 32.006 -26.933 -72.905 1.00 52.19 693 ASN A CA 1
ATOM 5539 C C . ASN A 1 693 ? 32.026 -27.586 -71.509 1.00 52.19 693 ASN A C 1
ATOM 5541 O O . ASN A 1 693 ? 32.891 -28.413 -71.230 1.00 52.19 693 ASN A O 1
ATOM 5545 N N . LEU A 1 694 ? 31.102 -27.251 -70.607 1.00 47.22 694 LEU A N 1
ATOM 5546 C CA . LEU A 1 694 ? 31.031 -27.916 -69.300 1.00 47.22 694 LEU A CA 1
ATOM 5547 C C . LEU A 1 694 ? 29.658 -28.546 -69.077 1.00 47.22 694 LEU A C 1
ATOM 5549 O O . LEU A 1 694 ? 28.625 -27.897 -69.202 1.00 47.22 694 LEU A O 1
ATOM 5553 N N . GLU A 1 695 ? 29.695 -29.828 -68.725 1.00 47.06 695 GLU A N 1
ATOM 5554 C CA . GLU A 1 695 ? 28.640 -30.838 -68.549 1.00 47.06 695 GLU A CA 1
ATOM 5555 C C . GLU A 1 695 ? 27.492 -30.473 -67.568 1.00 47.06 695 GLU A C 1
ATOM 5557 O O . GLU A 1 695 ? 26.766 -31.347 -67.104 1.00 47.06 695 GLU A O 1
ATOM 5562 N N . GLN A 1 696 ? 27.294 -29.195 -67.233 1.00 43.78 696 GLN A N 1
ATOM 5563 C CA . GLN A 1 696 ? 26.319 -28.703 -66.249 1.00 43.78 696 GLN A CA 1
ATOM 5564 C C . GLN A 1 696 ? 25.231 -27.787 -66.837 1.00 43.78 696 GLN A C 1
ATOM 5566 O O . GLN A 1 696 ? 24.369 -27.296 -66.112 1.00 43.78 696 GLN A O 1
ATOM 5571 N N . SER A 1 697 ? 25.202 -27.577 -68.150 1.00 40.19 697 SER A N 1
ATOM 5572 C CA . SER A 1 697 ? 24.082 -26.935 -68.848 1.00 40.19 697 SER A CA 1
ATOM 5573 C C . SER A 1 697 ? 23.837 -27.726 -70.121 1.00 40.19 697 SER A C 1
ATOM 5575 O O . SER A 1 697 ? 24.690 -27.700 -71.002 1.00 40.19 697 SER A O 1
ATOM 5577 N N . GLY A 1 698 ? 22.738 -28.495 -70.156 1.00 45.75 698 GLY A N 1
ATOM 5578 C CA . GLY A 1 698 ? 22.432 -29.510 -71.174 1.00 45.75 698 GLY A CA 1
ATOM 5579 C C . GLY A 1 698 ? 22.972 -29.137 -72.550 1.00 45.75 698 GLY A C 1
ATOM 5580 O O . GLY A 1 698 ? 22.613 -28.080 -73.058 1.00 45.75 698 GLY A O 1
ATOM 5581 N N . GLY A 1 699 ? 23.892 -29.970 -73.057 1.00 51.53 699 GLY A N 1
ATOM 5582 C CA . GLY A 1 699 ? 24.793 -29.716 -74.187 1.00 51.53 699 GLY A CA 1
ATOM 5583 C C . GLY A 1 699 ? 24.088 -29.251 -75.454 1.00 51.53 699 GLY A C 1
ATOM 5584 O O . GLY A 1 699 ? 23.861 -30.035 -76.372 1.00 51.53 699 GLY A O 1
ATOM 5585 N N . ALA A 1 700 ? 23.742 -27.967 -75.474 1.00 58.25 700 ALA A N 1
ATOM 5586 C CA . ALA A 1 700 ? 23.028 -27.315 -76.546 1.00 58.25 700 ALA A CA 1
ATOM 5587 C C . ALA A 1 700 ? 24.009 -26.438 -77.343 1.00 58.25 700 ALA A C 1
ATOM 5589 O O . ALA A 1 700 ? 24.733 -25.632 -76.746 1.00 58.25 700 ALA A O 1
ATOM 5590 N N . PRO A 1 701 ? 24.048 -26.594 -78.671 1.00 67.81 701 PRO A N 1
ATOM 5591 C CA . PRO A 1 701 ? 24.942 -25.856 -79.556 1.00 67.81 701 PRO A CA 1
ATOM 5592 C C . PRO A 1 701 ? 24.561 -24.371 -79.585 1.00 67.81 701 PRO A C 1
ATOM 5594 O O . PRO A 1 701 ? 23.384 -24.041 -79.637 1.00 67.81 701 PRO A O 1
ATOM 5597 N N . LEU A 1 702 ? 25.546 -23.470 -79.583 1.00 71.69 702 LEU A N 1
ATOM 5598 C CA . LEU A 1 702 ? 25.335 -22.017 -79.618 1.00 71.69 702 LEU A CA 1
ATOM 5599 C C . LEU A 1 702 ? 24.912 -21.509 -81.003 1.00 71.69 702 LEU A C 1
ATOM 5601 O O . LEU A 1 702 ? 24.195 -20.512 -81.097 1.00 71.69 702 LEU A O 1
ATOM 5605 N N . LEU A 1 703 ? 25.383 -22.172 -82.063 1.00 75.25 703 LEU A N 1
ATOM 5606 C CA . LEU A 1 703 ? 25.146 -21.831 -83.466 1.00 75.25 703 LEU A CA 1
ATOM 5607 C C . LEU A 1 703 ? 24.785 -23.094 -84.261 1.00 75.25 703 LEU A C 1
ATOM 5609 O O . LEU A 1 703 ? 25.214 -24.192 -83.908 1.00 75.25 703 LEU A O 1
ATOM 5613 N N . ALA A 1 704 ? 24.046 -22.938 -85.361 1.00 77.12 704 ALA A N 1
ATOM 5614 C CA . ALA A 1 704 ? 23.679 -24.034 -86.258 1.00 77.12 704 ALA A CA 1
ATOM 5615 C C . ALA A 1 704 ? 23.947 -23.678 -87.731 1.00 77.12 704 ALA A C 1
ATOM 5617 O O . ALA A 1 704 ? 23.772 -22.529 -88.140 1.00 77.12 704 ALA A O 1
ATOM 5618 N N . VAL A 1 705 ? 24.375 -24.670 -88.513 1.00 82.38 705 VAL A N 1
ATOM 5619 C CA . VAL A 1 705 ? 24.689 -24.598 -89.951 1.00 82.38 705 VAL A CA 1
ATOM 5620 C C . VAL A 1 705 ? 24.157 -25.870 -90.623 1.00 82.38 705 VAL A C 1
ATOM 5622 O O . VAL A 1 705 ? 24.192 -26.930 -90.010 1.00 82.38 705 VAL A O 1
ATOM 5625 N N . SER A 1 706 ? 23.669 -25.815 -91.861 1.00 79.06 706 SER A N 1
ATOM 5626 C CA . SER A 1 706 ? 23.224 -26.995 -92.620 1.00 79.06 706 SER A CA 1
ATOM 5627 C C . SER A 1 706 ? 24.216 -27.382 -93.718 1.00 79.06 706 SER A C 1
ATOM 5629 O O . SER A 1 706 ? 24.862 -26.522 -94.318 1.00 79.06 706 SER A O 1
ATOM 5631 N N . LEU A 1 707 ? 24.357 -28.682 -93.996 1.00 83.62 707 LEU A N 1
ATOM 5632 C CA . LEU A 1 707 ? 25.202 -29.193 -95.078 1.00 83.62 707 LEU A CA 1
ATOM 5633 C C . LEU A 1 707 ? 24.350 -29.607 -96.285 1.00 83.62 707 LEU A C 1
ATOM 5635 O O . LEU A 1 707 ? 23.453 -30.444 -96.173 1.00 83.62 707 LEU A O 1
ATOM 5639 N N . HIS A 1 708 ? 24.665 -29.046 -97.453 1.00 79.75 708 HIS A N 1
ATOM 5640 C CA . HIS A 1 708 ? 23.951 -29.265 -98.710 1.00 79.75 708 HIS A CA 1
ATOM 5641 C C . HIS A 1 708 ? 24.872 -29.838 -99.796 1.00 79.75 708 HIS A C 1
ATOM 5643 O O . HIS A 1 708 ? 26.059 -29.515 -99.860 1.00 79.75 708 HIS A O 1
ATOM 5649 N N . LEU A 1 709 ? 24.308 -30.668 -100.681 1.00 79.06 709 LEU A N 1
ATOM 5650 C CA . LEU A 1 709 ? 24.970 -31.159 -101.892 1.00 79.06 709 LEU A CA 1
ATOM 5651 C C . LEU A 1 709 ? 24.448 -30.378 -103.107 1.00 79.06 709 LEU A C 1
ATOM 5653 O O . LEU A 1 709 ? 23.247 -30.410 -103.367 1.00 79.06 709 LEU A O 1
ATOM 5657 N N . GLN A 1 710 ? 25.323 -29.671 -103.831 1.00 73.50 710 GLN A N 1
ATOM 5658 C CA . GLN A 1 710 ? 24.965 -28.913 -105.042 1.00 73.50 710 GLN A CA 1
ATOM 5659 C C . GLN A 1 710 ? 25.668 -29.474 -106.290 1.00 73.50 710 GLN A C 1
ATOM 5661 O O . GLN A 1 710 ? 26.890 -29.648 -106.285 1.00 73.50 710 GLN A O 1
ATOM 5666 N N . ASP A 1 711 ? 24.912 -29.636 -107.385 1.00 58.47 711 ASP A N 1
ATOM 5667 C CA . ASP A 1 711 ? 25.303 -30.315 -108.642 1.00 58.47 711 ASP A CA 1
ATOM 5668 C C . ASP A 1 711 ? 26.582 -29.795 -109.328 1.00 58.47 711 ASP A C 1
ATOM 5670 O O . ASP A 1 711 ? 27.148 -30.468 -110.182 1.00 58.47 711 ASP A O 1
ATOM 5674 N N . SER A 1 712 ? 27.063 -28.596 -108.986 1.00 55.72 712 SER A N 1
ATOM 5675 C CA . SER A 1 712 ? 28.232 -27.976 -109.638 1.00 55.72 712 SER A CA 1
ATOM 5676 C C . SER A 1 712 ? 29.347 -27.527 -108.689 1.00 55.72 712 SER A C 1
ATOM 5678 O O . SER A 1 712 ? 30.386 -27.058 -109.157 1.00 55.72 712 SER A O 1
ATOM 5680 N N . ARG A 1 713 ? 29.166 -27.642 -107.364 1.00 55.94 713 ARG A N 1
ATOM 5681 C CA . ARG A 1 713 ? 30.119 -27.117 -106.357 1.00 55.94 713 ARG A CA 1
ATOM 5682 C C . ARG A 1 713 ? 30.439 -28.077 -105.205 1.00 55.94 713 ARG A C 1
ATOM 5684 O O . ARG A 1 713 ? 31.236 -27.724 -104.336 1.00 55.94 713 ARG A O 1
ATOM 5691 N N . GLY A 1 714 ? 29.887 -29.290 -105.220 1.00 67.50 714 GLY A N 1
ATOM 5692 C CA . GLY A 1 714 ? 30.125 -30.297 -104.186 1.00 67.50 714 GLY A CA 1
ATOM 5693 C C . GLY A 1 714 ? 29.409 -29.973 -102.871 1.00 67.50 714 GLY A C 1
ATOM 5694 O O . GLY A 1 714 ? 28.380 -29.299 -102.860 1.00 67.50 714 GLY A O 1
ATOM 5695 N N . LEU A 1 715 ? 29.946 -30.486 -101.763 1.00 76.38 715 LEU A N 1
ATOM 5696 C CA . LEU A 1 715 ? 29.436 -30.280 -100.401 1.00 76.38 715 LEU A CA 1
ATOM 5697 C C . LEU A 1 715 ? 29.625 -28.820 -99.956 1.00 76.38 715 LEU A C 1
ATOM 5699 O O . LEU A 1 715 ? 30.759 -28.340 -99.976 1.00 76.38 715 LEU A O 1
ATOM 5703 N N . VAL A 1 716 ? 28.561 -28.125 -99.539 1.00 79.06 716 VAL A N 1
ATOM 5704 C CA . VAL A 1 716 ? 28.600 -26.718 -99.089 1.00 79.06 716 VAL A CA 1
ATOM 5705 C C . VAL A 1 716 ? 27.845 -26.547 -97.769 1.00 79.06 716 VAL A C 1
ATOM 5707 O O . VAL A 1 716 ? 26.746 -27.071 -97.602 1.00 79.06 716 VAL A O 1
ATOM 5710 N N . PHE A 1 717 ? 28.435 -25.791 -96.842 1.00 78.62 717 PHE A N 1
ATOM 5711 C CA . PHE A 1 717 ? 27.797 -25.362 -95.597 1.00 78.62 717 PHE A CA 1
ATOM 5712 C C . PHE A 1 717 ? 26.972 -24.084 -95.827 1.00 78.62 717 PHE A C 1
ATOM 5714 O O . PHE A 1 717 ? 27.508 -23.097 -96.336 1.00 78.62 717 PHE A O 1
ATOM 5721 N N . GLU A 1 718 ? 25.699 -24.076 -95.432 1.00 73.94 718 GLU A N 1
ATOM 5722 C CA . GLU A 1 718 ? 24.826 -22.897 -95.441 1.00 73.94 718 GLU A CA 1
ATOM 5723 C C . GLU A 1 718 ? 24.367 -22.549 -94.010 1.00 73.94 718 GLU A C 1
ATOM 5725 O O . GLU A 1 718 ? 23.742 -23.371 -93.345 1.00 73.94 718 GLU A O 1
ATOM 5730 N N . PRO A 1 719 ? 24.653 -21.339 -93.495 1.00 73.19 719 PRO A N 1
ATOM 5731 C CA . PRO A 1 719 ? 25.583 -20.348 -94.038 1.00 73.19 719 PRO A CA 1
ATOM 5732 C C . PRO A 1 719 ? 27.041 -20.845 -94.010 1.00 73.19 719 PRO A C 1
ATOM 5734 O O . PRO A 1 719 ? 27.416 -21.665 -93.173 1.00 73.19 719 PRO A O 1
ATOM 5737 N N . SER A 1 720 ? 27.884 -20.307 -94.900 1.00 76.50 720 SER A N 1
ATOM 5738 C CA . SER A 1 720 ? 29.320 -20.627 -94.929 1.00 76.50 720 SER A CA 1
ATOM 5739 C C . SER A 1 720 ? 29.962 -20.354 -93.568 1.00 76.50 720 SER A C 1
ATOM 5741 O O . SER A 1 720 ? 29.722 -19.305 -92.973 1.00 76.50 720 SER A O 1
ATOM 5743 N N . ILE A 1 721 ? 30.819 -21.256 -93.088 1.00 73.56 721 ILE A N 1
ATOM 5744 C CA . ILE A 1 721 ? 31.492 -21.115 -91.784 1.00 73.56 721 ILE A CA 1
ATOM 5745 C C . ILE A 1 721 ? 32.410 -19.875 -91.761 1.00 73.56 721 ILE A C 1
ATOM 5747 O O . ILE A 1 721 ? 32.628 -19.271 -90.707 1.00 73.56 721 ILE A O 1
ATOM 5751 N N . ASP A 1 722 ? 32.915 -19.450 -92.924 1.00 68.19 722 ASP A N 1
ATOM 5752 C CA . ASP A 1 722 ? 33.752 -18.255 -93.059 1.00 68.19 722 ASP A CA 1
ATOM 5753 C C . ASP A 1 722 ? 32.975 -16.938 -92.942 1.00 68.19 722 ASP A C 1
ATOM 5755 O O . ASP A 1 722 ? 33.509 -15.984 -92.373 1.00 68.19 722 ASP A O 1
ATOM 5759 N N . ASP A 1 723 ? 31.725 -16.898 -93.409 1.00 68.25 723 ASP A N 1
ATOM 5760 C CA . ASP A 1 723 ? 30.928 -15.665 -93.489 1.00 68.25 723 ASP A CA 1
ATOM 5761 C C . ASP A 1 723 ? 29.786 -15.605 -92.463 1.00 68.25 723 ASP A C 1
ATOM 5763 O O . ASP A 1 723 ? 29.392 -14.521 -92.047 1.00 68.25 723 ASP A O 1
ATOM 5767 N N . GLY A 1 724 ? 29.257 -16.744 -92.015 1.00 74.00 724 GLY A N 1
ATOM 5768 C CA . GLY A 1 724 ? 28.130 -16.824 -91.082 1.00 74.00 724 GLY A CA 1
ATOM 5769 C C . GLY A 1 724 ? 28.563 -16.707 -89.616 1.00 74.00 724 GLY A C 1
ATOM 5770 O O . GLY A 1 724 ? 28.549 -15.611 -89.050 1.00 74.00 724 GLY A O 1
ATOM 5771 N N . PRO A 1 725 ? 28.971 -17.817 -88.971 1.00 73.81 725 PRO A N 1
ATOM 5772 C CA . PRO A 1 725 ? 29.300 -17.841 -87.544 1.00 73.81 725 PRO A CA 1
ATOM 5773 C C . PRO A 1 725 ? 30.493 -16.935 -87.194 1.00 73.81 725 PRO A C 1
ATOM 5775 O O . PRO A 1 725 ? 30.514 -16.313 -86.133 1.00 73.81 725 PRO A O 1
ATOM 5778 N N . ALA A 1 726 ? 31.460 -16.786 -88.105 1.00 75.44 726 ALA A N 1
ATOM 5779 C CA . ALA A 1 726 ? 32.607 -15.902 -87.914 1.00 75.44 726 ALA A CA 1
ATOM 5780 C C . ALA A 1 726 ? 32.232 -14.409 -87.880 1.00 75.44 726 ALA A C 1
ATOM 5782 O O . ALA A 1 726 ? 32.741 -13.664 -87.038 1.00 75.44 726 ALA A O 1
ATOM 5783 N N . ALA A 1 727 ? 31.365 -13.949 -88.788 1.00 78.38 727 ALA A N 1
ATOM 5784 C CA . ALA A 1 727 ? 30.910 -12.558 -88.800 1.00 78.38 727 ALA A CA 1
ATOM 5785 C C . ALA A 1 727 ? 29.962 -12.272 -87.629 1.00 78.38 727 ALA A C 1
ATOM 5787 O O . ALA A 1 727 ? 30.029 -11.200 -87.021 1.00 78.38 727 ALA A O 1
ATOM 5788 N N . PHE A 1 728 ? 29.132 -13.253 -87.271 1.00 79.50 728 PHE A N 1
ATOM 5789 C CA . PHE A 1 728 ? 28.225 -13.183 -86.133 1.00 79.50 728 PHE A CA 1
ATOM 5790 C C . PHE A 1 728 ? 28.966 -12.983 -84.805 1.00 79.50 728 PHE A C 1
ATOM 5792 O O . PHE A 1 728 ? 28.704 -12.012 -84.098 1.00 79.50 728 PHE A O 1
ATOM 5799 N N . LEU A 1 729 ? 29.966 -13.820 -84.503 1.00 80.69 729 LEU A N 1
ATOM 5800 C CA . LEU A 1 729 ? 30.757 -13.689 -83.274 1.00 80.69 729 LEU A CA 1
ATOM 5801 C C . LEU A 1 729 ? 31.513 -12.359 -83.202 1.00 80.69 729 LEU A C 1
ATOM 5803 O O . LEU A 1 729 ? 31.520 -11.716 -82.156 1.00 80.69 729 LEU A O 1
ATOM 5807 N N . LYS A 1 730 ? 32.095 -11.895 -84.316 1.00 81.44 730 LYS A N 1
ATOM 5808 C CA . LYS A 1 730 ? 32.744 -10.572 -84.374 1.00 81.44 730 LYS A CA 1
ATOM 5809 C C . LYS A 1 730 ? 31.765 -9.429 -84.092 1.00 81.44 730 LYS A C 1
ATOM 5811 O O . LYS A 1 730 ? 32.145 -8.444 -83.462 1.00 81.44 730 LYS A O 1
ATOM 5816 N N . THR A 1 731 ? 30.521 -9.559 -84.547 1.00 83.38 731 THR A N 1
ATOM 5817 C CA . THR A 1 731 ? 29.454 -8.580 -84.294 1.00 83.38 731 THR A CA 1
ATOM 5818 C C . THR A 1 731 ? 29.082 -8.569 -82.812 1.00 83.38 731 THR A C 1
ATOM 5820 O O . THR A 1 731 ? 29.112 -7.509 -82.195 1.00 83.38 731 THR A O 1
ATOM 5823 N N . ILE A 1 732 ? 28.869 -9.741 -82.206 1.00 83.81 732 ILE A N 1
ATOM 5824 C CA . ILE A 1 732 ? 28.570 -9.861 -80.772 1.00 83.81 732 ILE A CA 1
ATOM 5825 C C . ILE A 1 732 ? 29.709 -9.314 -79.912 1.00 83.81 732 ILE A C 1
ATOM 5827 O O . ILE A 1 732 ? 29.457 -8.537 -78.998 1.00 83.81 732 ILE A O 1
ATOM 5831 N N . ILE A 1 733 ? 30.963 -9.666 -80.205 1.00 84.12 733 ILE A N 1
ATOM 5832 C CA . ILE A 1 733 ? 32.124 -9.171 -79.449 1.00 84.12 733 ILE A CA 1
ATOM 5833 C C . ILE A 1 733 ? 32.191 -7.640 -79.530 1.00 84.12 733 ILE A C 1
ATOM 5835 O O . ILE A 1 733 ? 32.364 -6.971 -78.510 1.00 84.12 733 ILE A O 1
ATOM 5839 N N . ARG A 1 734 ? 31.981 -7.061 -80.720 1.00 85.56 734 ARG A N 1
ATOM 5840 C CA . ARG A 1 734 ? 31.912 -5.603 -80.893 1.00 85.56 734 ARG A CA 1
ATOM 5841 C C . ARG A 1 734 ? 30.812 -4.984 -80.027 1.00 85.56 734 ARG A C 1
ATOM 5843 O O . ARG A 1 734 ? 31.067 -3.951 -79.407 1.00 85.56 734 ARG A O 1
ATOM 5850 N N . ASP A 1 735 ? 29.636 -5.597 -79.989 1.00 84.38 735 ASP A N 1
ATOM 5851 C CA . ASP A 1 735 ? 28.476 -5.089 -79.257 1.00 84.38 735 ASP A CA 1
ATOM 5852 C C . ASP A 1 735 ? 28.655 -5.246 -77.729 1.00 84.38 735 ASP A C 1
ATOM 5854 O O . ASP A 1 735 ? 28.311 -4.331 -76.981 1.00 84.38 735 ASP A O 1
ATOM 5858 N N . VAL A 1 736 ? 29.318 -6.314 -77.260 1.00 85.25 736 VAL A N 1
ATOM 5859 C CA . VAL A 1 736 ? 29.743 -6.493 -75.854 1.00 85.25 736 VAL A CA 1
ATOM 5860 C C . VAL A 1 736 ? 30.703 -5.382 -75.428 1.00 85.25 736 VAL A C 1
ATOM 5862 O O . VAL A 1 736 ? 30.489 -4.749 -74.396 1.00 85.25 736 VAL A O 1
ATOM 5865 N N . TYR A 1 737 ? 31.718 -5.066 -76.239 1.00 86.81 737 TYR A N 1
ATOM 5866 C CA . TYR A 1 737 ? 32.566 -3.900 -75.968 1.00 86.81 737 TYR A CA 1
ATOM 5867 C C . TYR A 1 737 ? 31.787 -2.579 -76.062 1.00 86.81 737 TYR A C 1
ATOM 5869 O O . TYR A 1 737 ? 32.152 -1.609 -75.400 1.00 86.81 737 TYR A O 1
ATOM 5877 N N . GLY A 1 738 ? 30.732 -2.519 -76.880 1.00 84.38 738 GLY A N 1
ATOM 5878 C CA . GLY A 1 738 ? 29.836 -1.366 -77.000 1.00 84.38 738 GLY A CA 1
ATOM 5879 C C . GLY A 1 738 ? 29.108 -1.024 -75.698 1.00 84.38 738 GLY A C 1
ATOM 5880 O O . GLY A 1 738 ? 28.860 0.153 -75.445 1.00 84.38 738 GLY A O 1
ATOM 5881 N N . ALA A 1 739 ? 28.863 -2.006 -74.823 1.00 83.81 739 ALA A N 1
ATOM 5882 C CA . ALA A 1 739 ? 28.284 -1.765 -73.500 1.00 83.81 739 ALA A CA 1
ATOM 5883 C C . ALA A 1 739 ? 29.150 -0.822 -72.641 1.00 83.81 739 ALA A C 1
ATOM 5885 O O . ALA A 1 739 ? 28.616 -0.009 -71.889 1.00 83.81 739 ALA A O 1
ATOM 5886 N N . GLY A 1 740 ? 30.477 -0.854 -72.815 1.00 82.69 740 GLY A N 1
ATOM 5887 C CA . GLY A 1 740 ? 31.403 0.058 -72.139 1.00 82.69 740 GLY A CA 1
ATOM 5888 C C . GLY A 1 740 ? 31.284 1.523 -72.581 1.00 82.69 740 GLY A C 1
ATOM 5889 O O . GLY A 1 740 ? 31.731 2.402 -71.859 1.00 82.69 740 GLY A O 1
ATOM 5890 N N . ALA A 1 741 ? 30.674 1.819 -73.732 1.00 85.00 741 ALA A N 1
ATOM 5891 C CA . ALA A 1 741 ? 30.456 3.195 -74.197 1.00 85.00 741 ALA A CA 1
ATOM 5892 C C . ALA A 1 741 ? 29.130 3.803 -73.698 1.00 85.00 741 ALA A C 1
ATOM 5894 O O . ALA A 1 741 ? 28.858 4.979 -73.929 1.00 85.00 741 ALA A O 1
ATOM 5895 N N . LEU A 1 742 ? 28.279 3.016 -73.028 1.00 85.31 742 LEU A N 1
ATOM 5896 C CA . LEU A 1 742 ? 26.970 3.474 -72.547 1.00 85.31 742 LEU A CA 1
ATOM 5897 C C . LEU A 1 742 ? 27.070 4.372 -71.310 1.00 85.31 742 LEU A C 1
ATOM 5899 O O . LEU A 1 742 ? 26.167 5.172 -71.065 1.00 85.31 742 LEU A O 1
ATOM 5903 N N . VAL A 1 743 ? 28.153 4.231 -70.543 1.00 85.25 743 VAL A N 1
ATOM 5904 C CA . VAL A 1 743 ? 28.426 5.022 -69.344 1.00 85.25 743 VAL A CA 1
ATOM 5905 C C . VAL A 1 743 ? 29.398 6.147 -69.714 1.00 85.25 743 VAL A C 1
ATOM 5907 O O . VAL A 1 743 ? 30.501 5.858 -70.183 1.00 85.25 743 VAL A O 1
ATOM 5910 N N . PRO A 1 744 ? 29.037 7.423 -69.500 1.00 83.44 744 PRO A N 1
ATOM 5911 C CA . PRO A 1 744 ? 29.961 8.533 -69.709 1.00 83.44 744 PRO A CA 1
ATOM 5912 C C . PRO A 1 744 ? 31.136 8.461 -68.724 1.00 83.44 744 PRO A C 1
ATOM 5914 O O . PRO A 1 744 ? 30.963 8.098 -67.557 1.00 83.44 744 PRO A O 1
ATOM 5917 N N . ARG A 1 745 ? 32.337 8.829 -69.184 1.00 85.06 745 ARG A N 1
ATOM 5918 C CA . ARG A 1 745 ? 33.540 8.863 -68.340 1.00 85.06 745 ARG A CA 1
ATOM 5919 C C . ARG A 1 745 ? 33.358 9.850 -67.183 1.00 85.06 745 ARG A C 1
ATOM 5921 O O . ARG A 1 745 ? 32.890 10.967 -67.397 1.00 85.06 745 ARG A O 1
ATOM 5928 N N . ILE A 1 746 ? 33.716 9.432 -65.967 1.00 84.44 746 ILE A N 1
ATOM 5929 C CA . ILE A 1 746 ? 33.573 10.264 -64.761 1.00 84.44 746 ILE A CA 1
ATOM 5930 C C . ILE A 1 746 ? 34.822 11.124 -64.559 1.00 84.44 746 ILE A C 1
ATOM 5932 O O . ILE A 1 746 ? 34.716 12.289 -64.171 1.00 84.44 746 ILE A O 1
ATOM 5936 N N . SER A 1 747 ? 36.000 10.569 -64.845 1.00 81.81 747 SER A N 1
ATOM 5937 C CA . SER A 1 747 ? 37.256 11.312 -64.833 1.00 81.81 747 SER A CA 1
ATOM 5938 C C . SER A 1 747 ? 37.292 12.351 -65.955 1.00 81.81 747 SER A C 1
ATOM 5940 O O . SER A 1 747 ? 37.040 12.046 -67.120 1.00 81.81 747 SER A O 1
ATOM 5942 N N . VAL A 1 748 ? 37.670 13.580 -65.598 1.00 76.12 748 VAL A N 1
ATOM 5943 C CA . VAL A 1 748 ? 37.879 14.692 -66.542 1.00 76.12 748 VAL A CA 1
ATOM 5944 C C . VAL A 1 748 ? 39.299 14.665 -67.134 1.00 76.12 748 VAL A C 1
ATOM 5946 O O . VAL A 1 748 ? 39.536 15.216 -68.207 1.00 76.12 748 VAL A O 1
ATOM 5949 N N . GLY A 1 749 ? 40.252 14.018 -66.448 1.00 66.31 749 GLY A N 1
ATOM 5950 C CA . GLY A 1 749 ? 41.664 13.959 -66.845 1.00 66.31 749 GLY A CA 1
ATOM 5951 C C . GLY A 1 749 ? 42.007 12.818 -67.807 1.00 66.31 749 GLY A C 1
ATOM 5952 O O . GLY A 1 749 ? 43.040 12.868 -68.475 1.00 66.31 749 GLY A O 1
ATOM 5953 N N . ARG A 1 750 ? 41.155 11.791 -67.901 1.00 76.69 750 ARG A N 1
ATOM 5954 C CA . ARG A 1 750 ? 41.355 10.634 -68.785 1.00 76.69 750 ARG A CA 1
ATOM 5955 C C . ARG A 1 750 ? 40.626 10.852 -70.110 1.00 76.69 750 ARG A C 1
ATOM 5957 O O . ARG A 1 750 ? 39.437 11.150 -70.136 1.00 76.69 750 ARG A O 1
ATOM 5964 N N . HIS A 1 751 ? 41.347 10.713 -71.220 1.00 64.44 751 HIS A N 1
ATOM 5965 C CA . HIS A 1 751 ? 40.787 10.862 -72.563 1.00 64.44 751 HIS A CA 1
ATOM 5966 C C . HIS A 1 751 ? 40.263 9.520 -73.098 1.00 64.44 751 HIS A C 1
ATOM 5968 O O . HIS A 1 751 ? 40.954 8.509 -72.985 1.00 64.44 751 HIS A O 1
ATOM 5974 N N . GLY A 1 752 ? 39.075 9.544 -73.712 1.00 72.00 752 GLY A N 1
ATOM 5975 C CA . GLY A 1 752 ? 38.420 8.382 -74.327 1.00 72.00 752 GLY A CA 1
ATOM 5976 C C . GLY A 1 752 ? 37.289 7.783 -73.481 1.00 72.00 752 GLY A C 1
ATOM 5977 O O . GLY A 1 752 ? 37.225 7.969 -72.264 1.00 72.00 752 GLY A O 1
ATOM 5978 N N . ASP A 1 753 ? 36.388 7.049 -74.134 1.00 80.75 753 ASP A N 1
ATOM 5979 C CA . ASP A 1 753 ? 35.296 6.328 -73.467 1.00 80.75 753 ASP A CA 1
ATOM 5980 C C . ASP A 1 753 ? 35.829 5.070 -72.754 1.00 80.75 753 ASP A C 1
ATOM 5982 O O . ASP A 1 753 ? 36.889 4.537 -73.108 1.00 80.75 753 ASP A O 1
ATOM 5986 N N . TYR A 1 754 ? 35.097 4.524 -71.770 1.00 85.12 754 TYR A N 1
ATOM 5987 C CA . TYR A 1 754 ? 35.534 3.289 -71.090 1.00 85.12 754 TYR A CA 1
ATOM 5988 C C . TYR A 1 754 ? 35.749 2.128 -72.074 1.00 85.12 754 TYR A C 1
ATOM 5990 O O . TYR A 1 754 ? 36.635 1.304 -71.857 1.00 85.12 754 TYR A O 1
ATOM 5998 N N . GLN A 1 755 ? 35.015 2.092 -73.191 1.00 85.12 755 GLN A N 1
ATOM 5999 C CA . GLN A 1 755 ? 35.204 1.105 -74.257 1.00 85.12 755 GLN A CA 1
ATOM 6000 C C . GLN A 1 755 ? 36.651 1.048 -74.781 1.00 85.12 755 GLN A C 1
ATOM 6002 O O . GLN A 1 755 ? 37.178 -0.046 -74.989 1.00 85.12 755 GLN A O 1
ATOM 6007 N N . GLU A 1 756 ? 37.305 2.192 -74.998 1.00 82.25 756 GLU A N 1
ATOM 6008 C CA . GLU A 1 756 ? 38.671 2.233 -75.540 1.00 82.25 756 GLU A CA 1
ATOM 6009 C C . GLU A 1 756 ? 39.689 1.703 -74.528 1.00 82.25 756 GLU A C 1
ATOM 6011 O O . GLU A 1 756 ? 40.584 0.937 -74.888 1.00 82.25 756 GLU A O 1
ATOM 6016 N N . SER A 1 757 ? 39.499 2.049 -73.251 1.00 82.81 757 SER A N 1
ATOM 6017 C CA . SER A 1 757 ? 40.323 1.550 -72.144 1.00 82.81 757 SER A CA 1
ATOM 6018 C C . SER A 1 757 ? 40.153 0.038 -71.948 1.00 82.81 757 SER A C 1
ATOM 6020 O O . SER A 1 757 ? 41.130 -0.682 -71.750 1.00 82.81 757 SER A O 1
ATOM 6022 N N . LEU A 1 758 ? 38.919 -0.467 -72.040 1.00 85.38 758 LEU A N 1
ATOM 6023 C CA . LEU A 1 758 ? 38.607 -1.886 -71.849 1.00 85.38 758 LEU A CA 1
ATOM 6024 C C . LEU A 1 758 ? 39.099 -2.758 -73.011 1.00 85.38 758 LEU A C 1
ATOM 6026 O O . LEU A 1 758 ? 39.570 -3.866 -72.772 1.00 85.38 758 LEU A O 1
ATOM 6030 N N . ARG A 1 759 ? 39.085 -2.263 -74.255 1.00 82.94 759 ARG A N 1
ATOM 6031 C CA . ARG A 1 759 ? 39.654 -2.984 -75.413 1.00 82.94 759 ARG A CA 1
ATOM 6032 C C . ARG A 1 759 ? 41.162 -3.204 -75.329 1.00 82.94 759 ARG A C 1
ATOM 6034 O O . ARG A 1 759 ? 41.680 -4.099 -75.982 1.00 82.94 759 ARG A O 1
ATOM 6041 N N . GLN A 1 760 ? 41.871 -2.382 -74.563 1.00 83.06 760 GLN A N 1
ATOM 6042 C CA . GLN A 1 760 ? 43.310 -2.535 -74.340 1.00 83.06 760 GLN A CA 1
ATOM 6043 C C . GLN A 1 760 ? 43.616 -3.459 -73.152 1.00 83.06 760 GLN A C 1
ATOM 6045 O O . GLN A 1 760 ? 44.784 -3.746 -72.884 1.00 83.06 760 GLN A O 1
ATOM 6050 N N . ASN A 1 761 ? 42.591 -3.934 -72.435 1.00 87.31 761 ASN A N 1
ATOM 6051 C CA . ASN A 1 761 ? 42.780 -4.799 -71.283 1.00 87.31 761 ASN A CA 1
ATOM 6052 C C . ASN A 1 761 ? 43.279 -6.193 -71.727 1.00 87.31 761 ASN A C 1
ATOM 6054 O O . ASN A 1 761 ? 42.640 -6.837 -72.566 1.00 87.31 761 ASN A O 1
ATOM 6058 N N . PRO A 1 762 ? 44.393 -6.693 -71.160 1.00 84.00 762 PRO A N 1
ATOM 6059 C CA . PRO A 1 762 ? 44.984 -7.962 -71.577 1.00 84.00 762 PRO A CA 1
ATOM 6060 C C . PRO A 1 762 ? 44.082 -9.174 -71.303 1.00 84.00 762 PRO A C 1
ATOM 6062 O O . PRO A 1 762 ? 44.127 -10.137 -72.066 1.00 84.00 762 PRO A O 1
ATOM 6065 N N . GLU A 1 763 ? 43.248 -9.137 -70.259 1.00 84.12 763 GLU A N 1
ATOM 6066 C CA . GLU A 1 763 ? 42.362 -10.251 -69.900 1.00 84.12 763 GLU A CA 1
ATOM 6067 C C . GLU A 1 763 ? 41.209 -10.410 -70.896 1.00 84.12 763 GLU A C 1
ATOM 6069 O O . GLU A 1 763 ? 40.913 -11.526 -71.324 1.00 84.12 763 GLU A O 1
ATOM 6074 N N . LEU A 1 764 ? 40.586 -9.300 -71.310 1.00 86.75 764 LEU A N 1
ATOM 6075 C CA . LEU A 1 764 ? 39.515 -9.324 -72.313 1.00 86.75 764 LEU A CA 1
ATOM 6076 C C . LEU A 1 764 ? 40.060 -9.712 -73.695 1.00 86.75 764 LEU A C 1
ATOM 6078 O O . LEU A 1 764 ? 39.463 -10.547 -74.374 1.00 86.75 764 LEU A O 1
ATOM 6082 N N . CYS A 1 765 ? 41.238 -9.196 -74.067 1.00 84.88 765 CYS A N 1
ATOM 6083 C CA . CYS A 1 765 ? 41.940 -9.590 -75.291 1.00 84.88 765 CYS A CA 1
ATOM 6084 C C . CYS A 1 765 ? 42.242 -11.095 -75.336 1.00 84.88 765 CYS A C 1
ATOM 6086 O O . CYS A 1 765 ? 42.085 -11.720 -76.385 1.00 84.88 765 CYS A O 1
ATOM 6088 N N . ALA A 1 766 ? 42.666 -11.691 -74.217 1.00 85.56 766 ALA A N 1
ATOM 6089 C CA . ALA A 1 766 ? 42.933 -13.126 -74.143 1.00 85.56 766 ALA A CA 1
ATOM 6090 C C . ALA A 1 766 ? 41.655 -13.958 -74.355 1.00 85.56 766 ALA A C 1
ATOM 6092 O O . ALA A 1 766 ? 41.679 -14.924 -75.117 1.00 85.56 766 ALA A O 1
ATOM 6093 N N . LEU A 1 767 ? 40.532 -13.555 -73.745 1.00 84.50 767 LEU A N 1
ATOM 6094 C CA . LEU A 1 767 ? 39.237 -14.222 -73.937 1.00 84.50 767 LEU A CA 1
ATOM 6095 C C . LEU A 1 767 ? 38.733 -14.097 -75.382 1.00 84.50 767 LEU A C 1
ATOM 6097 O O . LEU A 1 767 ? 38.270 -15.080 -75.956 1.00 84.50 767 LEU A O 1
ATOM 6101 N N . GLU A 1 768 ? 38.863 -12.920 -75.998 1.00 85.31 768 GLU A N 1
ATOM 6102 C CA . GLU A 1 768 ? 38.520 -12.705 -77.409 1.00 85.31 768 GLU A CA 1
ATOM 6103 C C . GLU A 1 768 ? 39.350 -13.605 -78.341 1.00 85.31 768 GLU A C 1
ATOM 6105 O O . GLU A 1 768 ? 38.805 -14.255 -79.239 1.00 85.31 768 GLU A O 1
ATOM 6110 N N . GLN A 1 769 ? 40.662 -13.697 -78.106 1.00 83.94 769 GLN A N 1
ATOM 6111 C CA . GLN A 1 769 ? 41.544 -14.592 -78.859 1.00 83.94 769 GLN A CA 1
ATOM 6112 C C . GLN A 1 769 ? 41.170 -16.066 -78.670 1.00 83.94 769 GLN A C 1
ATOM 6114 O O . GLN A 1 769 ? 41.237 -16.839 -79.630 1.00 83.94 769 GLN A O 1
ATOM 6119 N N . GLU A 1 770 ? 40.744 -16.464 -77.471 1.00 84.19 770 GLU A N 1
ATOM 6120 C CA . GLU A 1 770 ? 40.291 -17.829 -77.204 1.00 84.19 770 GLU A CA 1
ATOM 6121 C C . GLU A 1 770 ? 39.019 -18.170 -77.996 1.00 84.19 770 GLU A C 1
ATOM 6123 O O . GLU A 1 770 ? 38.974 -19.213 -78.657 1.00 84.19 770 GLU A O 1
ATOM 6128 N N . VAL A 1 771 ? 38.026 -17.272 -78.019 1.00 81.75 771 VAL A N 1
ATOM 6129 C CA . VAL A 1 771 ? 36.805 -17.434 -78.835 1.00 81.75 771 VAL A CA 1
ATOM 6130 C C . VAL A 1 771 ? 37.161 -17.581 -80.319 1.00 81.75 771 VAL A C 1
ATOM 6132 O O . VAL A 1 771 ? 36.673 -18.489 -80.997 1.00 81.75 771 VAL A O 1
ATOM 6135 N N . MET A 1 772 ? 38.071 -16.746 -80.829 1.00 82.50 772 MET A N 1
ATOM 6136 C CA . MET A 1 772 ? 38.512 -16.813 -82.226 1.00 82.50 772 MET A CA 1
ATOM 6137 C C . MET A 1 772 ? 39.317 -18.082 -82.543 1.00 82.50 772 MET A C 1
ATOM 6139 O O . MET A 1 772 ? 39.191 -18.631 -83.638 1.00 82.50 772 MET A O 1
ATOM 6143 N N . THR A 1 773 ? 40.109 -18.588 -81.596 1.00 83.56 773 THR A N 1
ATOM 6144 C CA . THR A 1 773 ? 40.864 -19.843 -81.758 1.00 83.56 773 THR A CA 1
ATOM 6145 C C . THR A 1 773 ? 39.922 -21.043 -81.860 1.00 83.56 773 THR A C 1
ATOM 6147 O O . THR A 1 773 ? 40.122 -21.920 -82.700 1.00 83.56 773 THR A O 1
ATOM 6150 N N . ARG A 1 774 ? 38.841 -21.061 -81.076 1.00 77.75 774 ARG A N 1
ATOM 6151 C CA . ARG A 1 774 ? 37.813 -22.114 -81.150 1.00 77.75 774 ARG A CA 1
ATOM 6152 C C . ARG A 1 774 ? 37.064 -22.111 -82.473 1.00 77.75 774 ARG A C 1
ATOM 6154 O O . ARG A 1 774 ? 36.774 -23.174 -83.011 1.00 77.75 774 ARG A O 1
ATOM 6161 N N . LEU A 1 775 ? 36.798 -20.934 -83.035 1.00 81.69 775 LEU A N 1
ATOM 6162 C CA . LEU A 1 775 ? 36.234 -20.820 -84.379 1.00 81.69 775 LEU A CA 1
ATOM 6163 C C . LEU A 1 775 ? 37.148 -21.462 -85.436 1.00 81.69 775 LEU A C 1
ATOM 6165 O O . LEU A 1 775 ? 36.648 -22.114 -86.349 1.00 81.69 775 LEU A O 1
ATOM 6169 N N . LEU A 1 776 ? 38.473 -21.322 -85.311 1.00 82.25 776 LEU A N 1
ATOM 6170 C CA . LEU A 1 776 ? 39.422 -21.998 -86.206 1.00 82.25 776 LEU A CA 1
ATOM 6171 C C . LEU A 1 776 ? 39.380 -23.524 -86.035 1.00 82.25 776 LEU A C 1
ATOM 6173 O O . LEU A 1 776 ? 39.330 -24.239 -87.031 1.00 82.25 776 LEU A O 1
ATOM 6177 N N . GLN A 1 777 ? 39.315 -24.023 -84.799 1.00 81.75 777 GLN A N 1
ATOM 6178 C CA . GLN A 1 777 ? 39.185 -25.463 -84.527 1.00 81.75 777 GLN A CA 1
ATOM 6179 C C . GLN A 1 777 ? 37.891 -26.047 -85.112 1.00 81.75 777 GLN A C 1
ATOM 6181 O O . GLN A 1 777 ? 37.913 -27.117 -85.717 1.00 81.75 777 GLN A O 1
ATOM 6186 N N . VAL A 1 778 ? 36.773 -25.322 -84.999 1.00 82.06 778 VAL A N 1
ATOM 6187 C CA . VAL A 1 778 ? 35.497 -25.717 -85.615 1.00 82.06 778 VAL A CA 1
ATOM 6188 C C . VAL A 1 778 ? 35.595 -25.772 -87.136 1.00 82.06 778 VAL A C 1
ATOM 6190 O O . VAL A 1 778 ? 35.066 -26.704 -87.735 1.00 82.06 778 VAL A O 1
ATOM 6193 N N . LYS A 1 779 ? 36.297 -24.825 -87.769 1.00 79.62 779 LYS A N 1
ATOM 6194 C CA . LYS A 1 779 ? 36.549 -24.873 -89.218 1.00 79.62 779 LYS A CA 1
ATOM 6195 C C . LYS A 1 779 ? 37.327 -26.126 -89.613 1.00 79.62 779 LYS A C 1
ATOM 6197 O O . LYS A 1 779 ? 36.950 -26.797 -90.568 1.00 79.62 779 LYS A O 1
ATOM 6202 N N . GLU A 1 780 ? 38.370 -26.474 -88.863 1.00 83.12 780 GLU A N 1
ATOM 6203 C CA . GLU A 1 780 ? 39.154 -27.685 -89.123 1.00 83.12 780 GLU A CA 1
ATOM 6204 C C . GLU A 1 780 ? 38.329 -28.971 -88.953 1.00 83.12 780 GLU A C 1
ATOM 6206 O O . GLU A 1 780 ? 38.465 -29.894 -89.756 1.00 83.12 780 GLU A O 1
ATOM 6211 N N . GLU A 1 781 ? 37.466 -29.061 -87.934 1.00 82.00 781 GLU A N 1
ATOM 6212 C CA . GLU A 1 781 ? 36.577 -30.218 -87.751 1.00 82.00 781 GLU A CA 1
ATOM 6213 C C . GLU A 1 781 ? 35.476 -30.300 -88.809 1.00 82.00 781 GLU A C 1
ATOM 6215 O O . GLU A 1 781 ? 35.174 -31.394 -89.285 1.00 82.00 781 GLU A O 1
ATOM 6220 N N . ALA A 1 782 ? 34.913 -29.163 -89.220 1.00 81.19 782 ALA A N 1
ATOM 6221 C CA . ALA A 1 782 ? 33.921 -29.114 -90.286 1.00 81.19 782 ALA A CA 1
ATOM 6222 C C . ALA A 1 782 ? 34.508 -29.571 -91.629 1.00 81.19 782 ALA A C 1
ATOM 6224 O O . ALA A 1 782 ? 33.878 -30.349 -92.345 1.00 81.19 782 ALA A O 1
ATOM 6225 N N . GLU A 1 783 ? 35.738 -29.162 -91.950 1.00 81.31 783 GLU A N 1
ATOM 6226 C CA . GLU A 1 783 ? 36.435 -29.641 -93.148 1.00 81.31 783 GLU A CA 1
ATOM 6227 C C . GLU A 1 783 ? 36.789 -31.133 -93.051 1.00 81.31 783 GLU A C 1
ATOM 6229 O O . GLU A 1 783 ? 36.658 -31.855 -94.037 1.00 81.31 783 GLU A O 1
ATOM 6234 N N . LYS A 1 784 ? 37.148 -31.650 -91.866 1.00 83.25 784 LYS A N 1
ATOM 6235 C CA . LYS A 1 784 ? 37.310 -33.105 -91.660 1.00 83.25 784 LYS A CA 1
ATOM 6236 C C . LYS A 1 784 ? 36.000 -33.865 -91.873 1.00 83.25 784 LYS A C 1
ATOM 6238 O O . LYS A 1 784 ? 36.021 -34.931 -92.489 1.00 83.25 784 LYS A O 1
ATOM 6243 N N . LEU A 1 785 ? 34.876 -33.331 -91.387 1.00 82.25 785 LEU A N 1
ATOM 6244 C CA . LEU A 1 785 ? 33.547 -33.910 -91.602 1.00 82.25 785 LEU A CA 1
ATOM 6245 C C . LEU A 1 785 ? 33.218 -33.946 -93.099 1.00 82.25 785 LEU A C 1
ATOM 6247 O O . LEU A 1 785 ? 32.832 -34.995 -93.610 1.00 82.25 785 LEU A O 1
ATOM 6251 N N . ARG A 1 786 ? 33.448 -32.836 -93.808 1.00 79.69 786 ARG A N 1
ATOM 6252 C CA . ARG A 1 786 ? 33.276 -32.736 -95.262 1.00 79.69 786 ARG A CA 1
ATOM 6253 C C . ARG A 1 786 ? 34.148 -33.749 -96.011 1.00 79.69 786 ARG A C 1
ATOM 6255 O O . ARG A 1 786 ? 33.617 -34.523 -96.801 1.00 79.69 786 ARG A O 1
ATOM 6262 N N . ALA A 1 787 ? 35.443 -33.817 -95.700 1.00 81.00 787 ALA A N 1
ATOM 6263 C CA . ALA A 1 787 ? 36.376 -34.765 -96.311 1.00 81.00 787 ALA A CA 1
ATOM 6264 C C . ALA A 1 787 ? 35.984 -36.234 -96.055 1.00 81.00 787 ALA A C 1
ATOM 6266 O O . ALA A 1 787 ? 36.164 -37.097 -96.911 1.00 81.00 787 ALA A O 1
ATOM 6267 N N . GLY A 1 788 ? 35.398 -36.541 -94.893 1.00 79.31 788 GLY A N 1
ATOM 6268 C CA . GLY A 1 788 ? 34.877 -37.876 -94.586 1.00 79.31 788 GLY A CA 1
ATOM 6269 C C . GLY A 1 788 ? 33.688 -38.306 -95.457 1.00 79.31 788 GLY A C 1
ATOM 6270 O O . GLY A 1 788 ? 33.417 -39.506 -95.572 1.00 79.31 788 GLY A O 1
ATOM 6271 N N . LEU A 1 789 ? 32.981 -37.359 -96.077 1.00 80.19 789 LEU A N 1
ATOM 6272 C CA . LEU A 1 789 ? 31.851 -37.611 -96.976 1.00 80.19 789 LEU A CA 1
ATOM 6273 C C . LEU A 1 789 ? 32.282 -37.735 -98.443 1.00 80.19 789 LEU A C 1
ATOM 6275 O O . LEU A 1 789 ? 31.532 -38.305 -99.236 1.00 80.19 789 LEU A O 1
ATOM 6279 N N . ASP A 1 790 ? 33.505 -37.319 -98.792 1.00 74.94 790 ASP A N 1
ATOM 6280 C CA . ASP A 1 790 ? 34.058 -37.449 -100.149 1.00 74.94 790 ASP A CA 1
ATOM 6281 C C . ASP A 1 790 ? 34.161 -38.909 -100.622 1.00 74.94 790 ASP A C 1
ATOM 6283 O O . ASP A 1 790 ? 34.228 -39.173 -101.821 1.00 74.94 790 ASP A O 1
ATOM 6287 N N . ARG A 1 791 ? 34.091 -39.894 -99.713 1.00 75.50 791 ARG A N 1
ATOM 6288 C CA . ARG A 1 791 ? 33.988 -41.321 -100.077 1.00 75.50 791 ARG A CA 1
ATOM 6289 C C . ARG A 1 791 ? 32.800 -41.618 -101.002 1.00 75.50 791 ARG A C 1
ATOM 6291 O O . ARG A 1 791 ? 32.882 -42.515 -101.837 1.00 75.50 791 ARG A O 1
ATOM 6298 N N . TYR A 1 792 ? 31.720 -40.847 -100.884 1.00 77.31 792 TYR A N 1
ATOM 6299 C CA . TYR A 1 792 ? 30.525 -40.976 -101.715 1.00 77.31 792 TYR A CA 1
ATOM 6300 C C . TYR A 1 792 ? 30.606 -40.130 -102.997 1.00 77.31 792 TYR A C 1
ATOM 6302 O O . TYR A 1 792 ? 29.707 -40.204 -103.830 1.00 77.31 792 TYR A O 1
ATOM 6310 N N . ALA A 1 793 ? 31.683 -39.358 -103.198 1.00 74.69 793 ALA A N 1
ATOM 6311 C CA . ALA A 1 793 ? 31.746 -38.337 -104.241 1.00 74.69 793 ALA A CA 1
ATOM 6312 C C . ALA A 1 793 ? 31.683 -38.872 -105.668 1.00 74.69 793 ALA A C 1
ATOM 6314 O O . ALA A 1 793 ? 31.179 -38.191 -106.558 1.00 74.69 793 ALA A O 1
ATOM 6315 N N . HIS A 1 794 ? 32.112 -40.115 -105.878 1.00 70.44 794 HIS A N 1
ATOM 6316 C CA . HIS A 1 794 ? 31.961 -40.808 -107.154 1.00 70.44 794 HIS A CA 1
ATOM 6317 C C . HIS A 1 794 ? 30.493 -40.888 -107.621 1.00 70.44 794 HIS A C 1
ATOM 6319 O O . HIS A 1 794 ? 30.237 -40.916 -108.818 1.00 70.44 794 HIS A O 1
ATOM 6325 N N . LEU A 1 795 ? 29.513 -40.847 -106.711 1.00 73.44 795 LEU A N 1
ATOM 6326 C CA . LEU A 1 795 ? 28.094 -40.921 -107.066 1.00 73.44 795 LEU A CA 1
ATOM 6327 C C . LEU A 1 795 ? 27.556 -39.632 -107.704 1.00 73.44 795 LEU A C 1
ATOM 6329 O O . LEU A 1 795 ? 26.659 -39.709 -108.537 1.00 73.44 795 LEU A O 1
ATOM 6333 N N . TRP A 1 796 ? 28.074 -38.456 -107.339 1.00 76.88 796 TRP A N 1
ATOM 6334 C CA . TRP A 1 796 ? 27.600 -37.173 -107.888 1.00 76.88 796 TRP A CA 1
ATOM 6335 C C . TRP A 1 796 ? 28.603 -36.480 -108.815 1.00 76.88 796 TRP A C 1
ATOM 6337 O O . TRP A 1 796 ? 28.214 -35.584 -109.557 1.00 76.88 796 TRP A O 1
ATOM 6347 N N . LEU A 1 797 ? 29.885 -36.865 -108.790 1.00 71.50 797 LEU A N 1
ATOM 6348 C CA . LEU A 1 797 ? 30.912 -36.311 -109.681 1.00 71.50 797 LEU A CA 1
ATOM 6349 C C . LEU A 1 797 ? 31.043 -37.074 -111.005 1.00 71.50 797 LEU A C 1
ATOM 6351 O O . LEU A 1 797 ? 31.524 -36.502 -111.982 1.00 71.50 797 LEU A O 1
ATOM 6355 N N . SER A 1 798 ? 30.666 -38.353 -111.050 1.00 69.50 798 SER A N 1
ATOM 6356 C CA . SER A 1 798 ? 30.786 -39.168 -112.260 1.00 69.50 798 SER A CA 1
ATOM 6357 C C . SER A 1 798 ? 29.578 -38.997 -113.183 1.00 69.50 798 SER A C 1
ATOM 6359 O O . SER A 1 798 ? 28.434 -38.969 -112.732 1.00 69.50 798 SER A O 1
ATOM 6361 N N . ASP A 1 799 ? 29.826 -38.922 -114.495 1.00 70.62 799 ASP A N 1
ATOM 6362 C CA . ASP A 1 799 ? 28.756 -38.909 -115.496 1.00 70.62 799 ASP A CA 1
ATOM 6363 C C . ASP A 1 799 ? 28.089 -40.291 -115.557 1.00 70.62 799 ASP A C 1
ATOM 6365 O O . ASP A 1 799 ? 28.694 -41.275 -116.002 1.00 70.62 799 ASP A O 1
ATOM 6369 N N . LYS A 1 800 ? 26.827 -40.339 -115.109 1.00 73.00 800 LYS A N 1
ATOM 6370 C CA . LYS A 1 800 ? 25.981 -41.539 -115.060 1.00 73.00 800 LYS A CA 1
ATOM 6371 C C . LYS A 1 800 ? 26.005 -42.314 -116.378 1.00 73.00 800 LYS A C 1
ATOM 6373 O O . LYS A 1 800 ? 26.127 -43.536 -116.367 1.00 73.00 800 LYS A O 1
ATOM 6378 N N . GLN A 1 801 ? 25.930 -41.621 -117.516 1.00 67.62 801 GLN A N 1
ATOM 6379 C CA . GLN A 1 801 ? 25.856 -42.274 -118.825 1.00 67.62 801 GLN A CA 1
ATOM 6380 C C . GLN A 1 801 ? 27.213 -42.802 -119.294 1.00 67.62 801 GLN A C 1
ATOM 6382 O O . GLN A 1 801 ? 27.269 -43.874 -119.895 1.00 67.62 801 GLN A O 1
ATOM 6387 N N . ALA A 1 802 ? 28.301 -42.085 -119.008 1.00 69.62 802 ALA A N 1
ATOM 6388 C CA . ALA A 1 802 ? 29.643 -42.499 -119.410 1.00 69.62 802 ALA A CA 1
ATOM 6389 C C . ALA A 1 802 ? 30.097 -43.758 -118.655 1.00 69.62 802 ALA A C 1
ATOM 6391 O O . ALA A 1 802 ? 30.501 -44.735 -119.283 1.00 69.62 802 ALA A O 1
ATOM 6392 N N . VAL A 1 803 ? 29.934 -43.778 -117.326 1.00 72.00 803 VAL A N 1
ATOM 6393 C CA . VAL A 1 803 ? 30.280 -44.945 -116.490 1.00 72.00 803 VAL A CA 1
ATOM 6394 C C . VAL A 1 803 ? 29.429 -46.156 -116.865 1.00 72.00 803 VAL A C 1
ATOM 6396 O O . VAL A 1 803 ? 29.924 -47.283 -116.908 1.00 72.00 803 VAL A O 1
ATOM 6399 N N . PHE A 1 804 ? 28.157 -45.937 -117.204 1.00 74.00 804 PHE A N 1
ATOM 6400 C CA . PHE A 1 804 ? 27.305 -47.019 -117.672 1.00 74.00 804 PHE A CA 1
ATOM 6401 C C . PHE A 1 804 ? 27.736 -47.574 -119.032 1.00 74.00 804 PHE A C 1
ATOM 6403 O O . PHE A 1 804 ? 27.774 -48.787 -119.223 1.00 74.00 804 PHE A O 1
ATOM 6410 N N . GLN A 1 805 ? 28.119 -46.713 -119.979 1.00 66.75 805 GLN A N 1
ATOM 6411 C CA . GLN A 1 805 ? 28.656 -47.159 -121.268 1.00 66.75 805 GLN A CA 1
ATOM 6412 C C . GLN A 1 805 ? 29.971 -47.934 -121.111 1.00 66.75 805 GLN A C 1
ATOM 6414 O O . GLN A 1 805 ? 30.193 -48.913 -121.826 1.00 66.75 805 GLN A O 1
ATOM 6419 N N . GLU A 1 806 ? 30.818 -47.542 -120.161 1.00 68.50 806 GLU A N 1
ATOM 6420 C CA . GLU A 1 806 ? 32.027 -48.291 -119.806 1.00 68.50 806 GLU A CA 1
ATOM 6421 C C . GLU A 1 806 ? 31.683 -49.662 -119.215 1.00 68.50 806 GLU A C 1
ATOM 6423 O O . GLU A 1 806 ? 32.235 -50.679 -119.645 1.00 68.50 806 GLU A O 1
ATOM 6428 N N . PHE A 1 807 ? 30.703 -49.721 -118.313 1.00 75.31 807 PHE A N 1
ATOM 6429 C CA . PHE A 1 807 ? 30.187 -50.980 -117.786 1.00 75.31 807 PHE A CA 1
ATOM 6430 C C . PHE A 1 807 ? 29.653 -51.903 -118.899 1.00 75.31 807 PHE A C 1
ATOM 6432 O O . PHE A 1 807 ? 29.964 -53.097 -118.911 1.00 75.31 807 PHE A O 1
ATOM 6439 N N . LEU A 1 808 ? 28.931 -51.363 -119.888 1.00 66.00 808 LEU A N 1
ATOM 6440 C CA . LEU A 1 808 ? 28.447 -52.125 -121.047 1.00 66.00 808 LEU A CA 1
ATOM 6441 C C . LEU A 1 808 ? 29.575 -52.660 -121.947 1.00 66.00 808 LEU A C 1
ATOM 6443 O O . LEU A 1 808 ? 29.386 -53.674 -122.623 1.00 66.00 808 LEU A O 1
ATOM 6447 N N . ALA A 1 809 ? 30.738 -52.007 -121.969 1.00 63.88 809 ALA A N 1
ATOM 6448 C CA . ALA A 1 809 ? 31.872 -52.405 -122.801 1.00 63.88 809 ALA A CA 1
ATOM 6449 C C . ALA A 1 809 ? 32.786 -53.459 -122.145 1.00 63.88 809 ALA A C 1
ATOM 6451 O O . ALA A 1 809 ? 33.348 -54.295 -122.861 1.00 63.88 809 ALA A O 1
ATOM 6452 N N . TYR A 1 810 ? 32.940 -53.419 -120.816 1.00 67.56 810 TYR A N 1
ATOM 6453 C CA . TYR A 1 810 ? 33.944 -54.214 -120.084 1.00 67.56 810 TYR A CA 1
ATOM 6454 C C . TYR A 1 810 ? 33.371 -55.123 -118.986 1.00 67.56 810 TYR A C 1
ATOM 6456 O O . TYR A 1 810 ? 34.107 -55.903 -118.376 1.00 67.56 810 TYR A O 1
ATOM 6464 N N . GLY A 1 811 ? 32.070 -55.030 -118.710 1.00 60.94 811 GLY A N 1
ATOM 6465 C CA . GLY A 1 811 ? 31.380 -55.846 -117.716 1.00 60.94 811 GLY A CA 1
ATOM 6466 C C . GLY A 1 811 ? 31.606 -55.436 -116.262 1.00 60.94 811 GLY A C 1
ATOM 6467 O O . GLY A 1 811 ? 31.145 -56.126 -115.359 1.00 60.94 811 GLY A O 1
ATOM 6468 N N . LYS A 1 812 ? 32.332 -54.342 -116.023 1.00 63.09 812 LYS A N 1
ATOM 6469 C CA . LYS A 1 812 ? 32.605 -53.723 -114.718 1.00 63.09 812 LYS A CA 1
ATOM 6470 C C . LYS A 1 812 ? 32.862 -52.233 -114.971 1.00 63.09 812 LYS A C 1
ATOM 6472 O O . LYS A 1 812 ? 33.462 -51.934 -116.007 1.00 63.09 812 LYS A O 1
ATOM 6477 N N . PRO A 1 813 ? 32.469 -51.308 -114.082 1.00 61.28 813 PRO A N 1
ATOM 6478 C CA . PRO A 1 813 ? 32.946 -49.935 -114.191 1.00 61.28 813 PRO A CA 1
ATOM 6479 C C . PRO A 1 813 ? 34.472 -49.934 -113.996 1.00 61.28 813 PRO A C 1
ATOM 6481 O O . PRO A 1 813 ? 34.980 -50.526 -113.039 1.00 61.28 813 PRO A O 1
ATOM 6484 N N . LEU A 1 814 ? 35.216 -49.338 -114.933 1.00 56.97 814 LEU A N 1
ATOM 6485 C CA . LEU A 1 814 ? 36.674 -49.266 -114.842 1.00 56.97 814 LEU A CA 1
ATOM 6486 C C . LEU A 1 814 ? 37.046 -48.279 -113.736 1.00 56.97 814 LEU A C 1
ATOM 6488 O O . LEU A 1 814 ? 36.635 -47.119 -113.750 1.00 56.97 814 LEU A O 1
ATOM 6492 N N . ALA A 1 815 ? 37.844 -48.725 -112.768 1.00 51.66 815 ALA A N 1
ATOM 6493 C CA . ALA A 1 815 ? 38.440 -47.800 -111.819 1.00 51.66 815 ALA A CA 1
ATOM 6494 C C . ALA A 1 815 ? 39.393 -46.863 -112.578 1.00 51.66 815 ALA A C 1
ATOM 6496 O O . ALA A 1 815 ? 40.123 -47.296 -113.474 1.00 51.66 815 ALA A O 1
ATOM 6497 N N . VAL A 1 816 ? 39.382 -45.577 -112.216 1.00 49.31 816 VAL A N 1
ATOM 6498 C CA . VAL A 1 816 ? 40.216 -44.537 -112.835 1.00 49.31 816 VAL A CA 1
ATOM 6499 C C . VAL A 1 816 ? 41.677 -45.009 -112.894 1.00 49.31 816 VAL A C 1
ATOM 6501 O O . VAL A 1 816 ? 42.355 -45.058 -111.871 1.00 49.31 816 VAL A O 1
ATOM 6504 N N . GLY A 1 817 ? 42.156 -45.363 -114.093 1.00 52.28 817 GLY A N 1
ATOM 6505 C CA . GLY A 1 817 ? 43.539 -45.796 -114.330 1.00 52.28 817 GLY A CA 1
ATOM 6506 C C . GLY A 1 817 ? 43.749 -47.217 -114.875 1.00 52.28 817 GLY A C 1
ATOM 6507 O O . GLY A 1 817 ? 44.888 -47.538 -115.213 1.00 52.28 817 GLY A O 1
ATOM 6508 N N . GLU A 1 818 ? 42.718 -48.052 -115.037 1.00 46.66 818 GLU A N 1
ATOM 6509 C CA . GLU A 1 818 ? 42.842 -49.334 -115.761 1.00 46.66 818 GLU A CA 1
ATOM 6510 C C . GLU A 1 818 ? 42.555 -49.143 -117.265 1.00 46.66 818 GLU A C 1
ATOM 6512 O O . GLU A 1 818 ? 41.409 -49.033 -117.686 1.00 46.66 818 GLU A O 1
ATOM 6517 N N . VAL A 1 819 ? 43.609 -49.057 -118.089 1.00 49.66 819 VAL A N 1
ATOM 6518 C CA . VAL A 1 819 ? 43.522 -48.702 -119.529 1.00 49.66 819 VAL A CA 1
ATOM 6519 C C . VAL A 1 819 ? 43.528 -49.925 -120.466 1.00 49.66 819 VAL A C 1
ATOM 6521 O O . VAL A 1 819 ? 43.306 -49.783 -121.664 1.00 49.66 819 VAL A O 1
ATOM 6524 N N . GLU A 1 820 ? 43.704 -51.147 -119.959 1.00 53.81 820 GLU A N 1
ATOM 6525 C CA . GLU A 1 820 ? 43.712 -52.360 -120.795 1.00 53.81 820 GLU A CA 1
ATOM 6526 C C . GLU A 1 820 ? 42.922 -53.499 -120.139 1.00 53.81 820 GLU A C 1
ATOM 6528 O O . GLU A 1 820 ? 43.480 -54.431 -119.564 1.00 53.81 820 GLU A O 1
ATOM 6533 N N . ALA A 1 821 ? 41.593 -53.415 -120.228 1.00 49.19 821 ALA A N 1
ATOM 6534 C CA . ALA A 1 821 ? 40.699 -54.545 -120.004 1.00 49.19 821 ALA A CA 1
ATOM 6535 C C . ALA A 1 821 ? 40.237 -55.100 -121.360 1.00 49.19 821 ALA A C 1
ATOM 6537 O O . ALA A 1 821 ? 39.774 -54.349 -122.222 1.00 49.19 821 ALA A O 1
ATOM 6538 N N . ASP A 1 822 ? 40.353 -56.416 -121.560 1.00 52.59 822 ASP A N 1
ATOM 6539 C CA . ASP A 1 822 ? 39.793 -57.080 -122.739 1.00 52.59 822 ASP A CA 1
ATOM 6540 C C . ASP A 1 822 ? 38.279 -56.829 -122.800 1.00 52.59 822 ASP A C 1
ATOM 6542 O O . ASP A 1 822 ? 37.573 -57.011 -121.804 1.00 52.59 822 ASP A O 1
ATOM 6546 N N . LYS A 1 823 ? 37.782 -56.401 -123.970 1.00 56.62 823 LYS A N 1
ATOM 6547 C CA . LYS A 1 823 ? 36.353 -56.142 -124.206 1.00 56.62 823 LYS A CA 1
ATOM 6548 C C . LYS A 1 823 ? 35.544 -57.412 -123.963 1.00 56.62 823 LYS A C 1
ATOM 6550 O O . LYS A 1 823 ? 35.437 -58.261 -124.847 1.00 56.62 823 LYS A O 1
ATOM 6555 N N . ASN A 1 824 ? 34.952 -57.501 -122.781 1.00 59.84 824 ASN A N 1
ATOM 6556 C CA . ASN A 1 824 ? 34.078 -58.582 -122.371 1.00 59.84 824 ASN A CA 1
ATOM 6557 C C . ASN A 1 824 ? 32.711 -57.973 -122.045 1.00 59.84 824 ASN A C 1
ATOM 6559 O O . ASN A 1 824 ? 32.603 -57.251 -121.055 1.00 59.84 824 ASN A O 1
ATOM 6563 N N . PRO A 1 825 ? 31.674 -58.219 -122.866 1.00 64.00 825 PRO A N 1
ATOM 6564 C CA . PRO A 1 825 ? 30.342 -57.705 -122.575 1.00 64.00 825 PRO A CA 1
ATOM 6565 C C . PRO A 1 825 ? 29.850 -58.239 -121.212 1.00 64.00 825 PRO A C 1
ATOM 6567 O O . PRO A 1 825 ? 30.128 -59.401 -120.890 1.00 64.00 825 PRO A O 1
ATOM 6570 N N . PRO A 1 826 ? 29.144 -57.415 -120.409 1.00 69.06 826 PRO A N 1
ATOM 6571 C CA . PRO A 1 826 ? 28.732 -57.752 -119.045 1.00 69.06 826 PRO A CA 1
ATOM 6572 C C . PRO A 1 826 ? 27.955 -59.059 -118.978 1.00 69.06 826 PRO A C 1
ATOM 6574 O O . PRO A 1 826 ? 27.071 -59.302 -119.796 1.00 69.06 826 PRO A O 1
ATOM 6577 N N . SER A 1 827 ? 28.220 -59.870 -117.953 1.00 69.19 827 SER A N 1
ATOM 6578 C CA . SER A 1 827 ? 27.330 -60.974 -117.605 1.00 69.19 827 SER A CA 1
ATOM 6579 C C . SER A 1 827 ? 26.198 -60.489 -116.694 1.00 69.19 827 SER A C 1
ATOM 6581 O O . SER A 1 827 ? 26.331 -59.497 -115.977 1.00 69.19 827 SER A O 1
ATOM 6583 N N . LEU A 1 828 ? 25.092 -61.233 -116.644 1.00 71.00 828 LEU A N 1
ATOM 6584 C CA . LEU A 1 828 ? 23.989 -60.974 -115.706 1.00 71.00 828 LEU A CA 1
ATOM 6585 C C . LEU A 1 828 ? 24.446 -60.905 -114.236 1.00 71.00 828 LEU A C 1
ATOM 6587 O O . LEU A 1 828 ? 23.921 -60.118 -113.454 1.00 71.00 828 LEU A O 1
ATOM 6591 N N . LYS A 1 829 ? 25.477 -61.677 -113.868 1.00 71.62 829 LYS A N 1
ATOM 6592 C CA . LYS A 1 829 ? 26.067 -61.653 -112.519 1.00 71.62 829 LYS A CA 1
ATOM 6593 C C . LYS A 1 829 ? 26.813 -60.355 -112.216 1.00 71.62 829 LYS A C 1
ATOM 6595 O O . LYS A 1 829 ? 26.946 -59.999 -111.048 1.00 71.62 829 LYS A O 1
ATOM 6600 N N . ASP A 1 830 ? 27.313 -59.668 -113.238 1.00 73.62 830 ASP A N 1
ATOM 6601 C CA . ASP A 1 830 ? 28.004 -58.395 -113.057 1.00 73.62 830 ASP A CA 1
ATOM 6602 C C . ASP A 1 830 ? 27.006 -57.250 -112.849 1.00 73.62 830 ASP A C 1
ATOM 6604 O O . ASP A 1 830 ? 27.210 -56.443 -111.947 1.00 73.62 830 ASP A O 1
ATOM 6608 N N . PHE A 1 831 ? 25.863 -57.259 -113.549 1.00 74.69 831 PHE A N 1
ATOM 6609 C CA . PHE A 1 831 ? 24.743 -56.362 -113.225 1.00 74.69 831 PHE A CA 1
ATOM 6610 C C . PHE A 1 831 ? 24.226 -56.585 -111.796 1.00 74.69 831 PHE A C 1
ATOM 6612 O O . PHE A 1 831 ? 23.964 -55.622 -111.078 1.00 74.69 831 PHE A O 1
ATOM 6619 N N . GLN A 1 832 ? 24.131 -57.846 -111.349 1.00 74.75 832 GLN A N 1
ATOM 6620 C CA . GLN A 1 832 ? 23.738 -58.161 -109.970 1.00 74.75 832 GLN A CA 1
ATOM 6621 C C . GLN A 1 832 ? 24.666 -57.505 -108.946 1.00 74.75 832 GLN A C 1
ATOM 6623 O O . GLN A 1 832 ? 24.209 -56.980 -107.934 1.00 74.75 832 GLN A O 1
ATOM 6628 N N . ARG A 1 833 ? 25.978 -57.564 -109.204 1.00 78.19 833 ARG A N 1
ATOM 6629 C CA . ARG A 1 833 ? 27.004 -57.058 -108.292 1.00 78.19 833 ARG A CA 1
ATOM 6630 C C . ARG A 1 833 ? 26.887 -55.547 -108.124 1.00 78.19 833 ARG A C 1
ATOM 6632 O O . ARG A 1 833 ? 26.856 -55.089 -106.988 1.00 78.19 833 ARG A O 1
ATOM 6639 N N . GLU A 1 834 ? 26.776 -54.800 -109.219 1.00 76.81 834 GLU A N 1
ATOM 6640 C CA . GLU A 1 834 ? 26.692 -53.333 -109.167 1.00 76.81 834 GLU A CA 1
ATOM 6641 C C . GLU A 1 834 ? 25.398 -52.844 -108.499 1.00 76.81 834 GLU A C 1
ATOM 6643 O O . GLU A 1 834 ? 25.435 -51.959 -107.644 1.00 76.81 834 GLU A O 1
ATOM 6648 N N . ILE A 1 835 ? 24.258 -53.488 -108.774 1.00 78.25 835 ILE A N 1
ATOM 6649 C CA . ILE A 1 835 ? 22.992 -53.163 -108.095 1.00 78.25 835 ILE A CA 1
ATOM 6650 C C . ILE A 1 835 ? 23.088 -53.452 -106.584 1.00 78.25 835 ILE A C 1
ATOM 6652 O O . ILE A 1 835 ? 22.630 -52.652 -105.766 1.00 78.25 835 ILE A O 1
ATOM 6656 N N . GLN A 1 836 ? 23.724 -54.559 -106.182 1.00 79.31 836 GLN A N 1
ATOM 6657 C CA . GLN A 1 836 ? 23.932 -54.898 -104.768 1.00 79.31 836 GLN A CA 1
ATOM 6658 C C . GLN A 1 836 ? 24.861 -53.895 -104.056 1.00 79.31 836 GLN A C 1
ATOM 6660 O O . GLN A 1 836 ? 24.632 -53.568 -102.887 1.00 79.31 836 GLN A O 1
ATOM 6665 N N . VAL A 1 837 ? 25.888 -53.387 -104.747 1.00 81.69 837 VAL A N 1
ATOM 6666 C CA . VAL A 1 837 ? 26.785 -52.339 -104.232 1.00 81.69 837 VAL A CA 1
ATOM 6667 C C . VAL A 1 837 ? 26.005 -51.047 -103.977 1.00 81.69 837 VAL A C 1
ATOM 6669 O O . VAL A 1 837 ? 26.079 -50.513 -102.871 1.00 81.69 837 VAL A O 1
ATOM 6672 N N . LEU A 1 838 ? 25.179 -50.597 -104.927 1.00 79.25 838 LEU A N 1
ATOM 6673 C CA . LEU A 1 838 ? 24.344 -49.398 -104.762 1.00 79.25 838 LEU A CA 1
ATOM 6674 C C . LEU A 1 838 ? 23.333 -49.531 -103.609 1.00 79.25 838 LEU A C 1
ATOM 6676 O O . LEU A 1 838 ? 23.159 -48.593 -102.833 1.00 79.25 838 LEU A O 1
ATOM 6680 N N . LEU A 1 839 ? 22.716 -50.706 -103.432 1.00 79.31 839 LEU A N 1
ATOM 6681 C CA . LEU A 1 839 ? 21.817 -50.974 -102.299 1.00 79.31 839 LEU A CA 1
ATOM 6682 C C . LEU A 1 839 ? 22.550 -50.960 -100.947 1.00 79.31 839 LEU A C 1
ATOM 6684 O O . LEU A 1 839 ? 22.002 -50.477 -99.955 1.00 79.31 839 LEU A O 1
ATOM 6688 N N . THR A 1 840 ? 23.792 -51.452 -100.906 1.00 82.38 840 THR A N 1
ATOM 6689 C CA . THR A 1 840 ? 24.624 -51.427 -99.691 1.00 82.38 840 THR A CA 1
ATOM 6690 C C . THR A 1 840 ? 24.975 -49.987 -99.314 1.00 82.38 840 THR A C 1
ATOM 6692 O O . THR A 1 840 ? 24.760 -49.584 -98.171 1.00 82.38 840 THR A O 1
ATOM 6695 N N . ILE A 1 841 ? 25.404 -49.178 -100.290 1.00 80.19 841 ILE A N 1
ATOM 6696 C CA . ILE A 1 841 ? 25.712 -47.756 -100.078 1.00 80.19 841 ILE A CA 1
ATOM 6697 C C . ILE A 1 841 ? 24.454 -46.978 -99.656 1.00 80.19 841 ILE A C 1
ATOM 6699 O O . ILE A 1 841 ? 24.520 -46.152 -98.748 1.00 80.19 841 ILE A O 1
ATOM 6703 N N . SER A 1 842 ? 23.284 -47.275 -100.234 1.00 79.94 842 SER A N 1
ATOM 6704 C CA . SER A 1 842 ? 22.015 -46.668 -99.807 1.00 79.94 842 SER A CA 1
ATOM 6705 C C . SER A 1 842 ? 21.710 -46.932 -98.327 1.00 79.94 842 SER A C 1
ATOM 6707 O O . SER A 1 842 ? 21.248 -46.024 -97.639 1.00 79.94 842 SER A O 1
ATOM 6709 N N . SER A 1 843 ? 21.972 -48.144 -97.823 1.00 79.50 843 SER A N 1
ATOM 6710 C CA . SER A 1 843 ? 21.777 -48.477 -96.405 1.00 79.50 843 SER A CA 1
ATOM 6711 C C . SER A 1 843 ? 22.777 -47.749 -95.503 1.00 79.50 843 SER A C 1
ATOM 6713 O O . SER A 1 843 ? 22.395 -47.257 -94.440 1.00 79.50 843 SER A O 1
ATOM 6715 N N . GLU A 1 844 ? 24.039 -47.637 -95.922 1.00 81.94 844 GLU A N 1
ATOM 6716 C CA . GLU A 1 844 ? 25.063 -46.892 -95.179 1.00 81.94 844 GLU A CA 1
ATOM 6717 C C . GLU A 1 844 ? 24.701 -45.406 -95.047 1.00 81.94 844 GLU A C 1
ATOM 6719 O O . GLU A 1 844 ? 24.834 -44.835 -93.965 1.00 81.94 844 GLU A O 1
ATOM 6724 N N . VAL A 1 845 ? 24.175 -44.792 -96.112 1.00 81.56 845 VAL A N 1
ATOM 6725 C CA . VAL A 1 845 ? 23.767 -43.379 -96.112 1.00 81.56 845 VAL A CA 1
ATOM 6726 C C . VAL A 1 845 ? 22.537 -43.133 -95.229 1.00 81.56 845 VAL A C 1
ATOM 6728 O O . VAL A 1 845 ? 22.498 -42.117 -94.538 1.00 81.56 845 VAL A O 1
ATOM 6731 N N . THR A 1 846 ? 21.568 -44.058 -95.169 1.00 78.12 846 THR A N 1
ATOM 6732 C CA . THR A 1 846 ? 20.408 -43.928 -94.257 1.00 78.12 846 THR A CA 1
ATOM 6733 C C . THR A 1 846 ? 20.769 -43.983 -92.771 1.00 78.12 846 THR A C 1
ATOM 6735 O O . THR A 1 846 ? 19.996 -43.504 -91.947 1.00 78.12 846 THR A O 1
ATOM 6738 N N . HIS A 1 847 ? 21.917 -44.568 -92.417 1.00 79.94 847 HIS A N 1
ATOM 6739 C CA . HIS A 1 847 ? 22.377 -44.690 -91.030 1.00 79.94 847 HIS A CA 1
ATOM 6740 C C . HIS A 1 847 ? 23.335 -43.568 -90.595 1.00 79.94 847 HIS A C 1
ATOM 6742 O O . HIS A 1 847 ? 23.860 -43.627 -89.485 1.00 79.94 847 HIS A O 1
ATOM 6748 N N . LEU A 1 848 ? 23.583 -42.561 -91.441 1.00 80.75 848 LEU A N 1
ATOM 6749 C CA . LEU A 1 848 ? 24.370 -41.387 -91.058 1.00 80.75 848 LEU A CA 1
ATOM 6750 C C . LEU A 1 848 ? 23.614 -40.531 -90.029 1.00 80.75 848 LEU A C 1
ATOM 6752 O O . LEU A 1 848 ? 22.400 -40.366 -90.122 1.00 80.75 848 LEU A O 1
ATOM 6756 N N . ASP A 1 849 ? 24.347 -39.955 -89.072 1.00 77.75 849 ASP A N 1
ATOM 6757 C CA . ASP A 1 849 ? 23.774 -39.078 -88.047 1.00 77.75 849 ASP A CA 1
ATOM 6758 C C . ASP A 1 849 ? 23.145 -37.823 -88.675 1.00 77.75 849 ASP A C 1
ATOM 6760 O O . ASP A 1 849 ? 23.791 -37.091 -89.427 1.00 77.75 849 ASP A O 1
ATOM 6764 N N . GLU A 1 850 ? 21.885 -37.541 -88.329 1.00 76.06 850 GLU A N 1
ATOM 6765 C CA . GLU A 1 850 ? 21.126 -36.396 -88.855 1.00 76.06 850 GLU A CA 1
ATOM 6766 C C . GLU A 1 850 ? 21.668 -35.033 -88.382 1.00 76.06 850 GLU A C 1
ATOM 6768 O O . GLU A 1 850 ? 21.440 -34.016 -89.039 1.00 76.06 850 GLU A O 1
ATOM 6773 N N . GLY A 1 851 ? 22.407 -34.993 -87.269 1.00 76.44 851 GLY A N 1
ATOM 6774 C CA . GLY A 1 851 ? 23.011 -33.774 -86.739 1.00 76.44 851 GLY A CA 1
ATOM 6775 C C . GLY A 1 851 ? 24.318 -34.038 -85.991 1.00 76.44 851 GLY A C 1
ATOM 6776 O O . GLY A 1 851 ? 24.354 -34.862 -85.082 1.00 76.44 851 GLY A O 1
ATOM 6777 N N . VAL A 1 852 ? 25.379 -33.307 -86.344 1.00 79.25 852 VAL A N 1
ATOM 6778 C CA . VAL A 1 852 ? 26.729 -33.447 -85.765 1.00 79.25 852 VAL A CA 1
ATOM 6779 C C . VAL A 1 852 ? 27.106 -32.167 -85.022 1.00 79.25 852 VAL A C 1
ATOM 6781 O O . VAL A 1 852 ? 27.039 -31.086 -85.597 1.00 79.25 852 VAL A O 1
ATOM 6784 N N . VAL A 1 853 ? 27.523 -32.257 -83.757 1.00 77.38 853 VAL A N 1
ATOM 6785 C CA . VAL A 1 853 ? 27.979 -31.087 -82.982 1.00 77.38 853 VAL A CA 1
ATOM 6786 C C . VAL A 1 853 ? 29.508 -31.016 -82.988 1.00 77.38 853 VAL A C 1
ATOM 6788 O O . VAL A 1 853 ? 30.175 -31.930 -82.511 1.00 77.38 853 VAL A O 1
ATOM 6791 N N . LEU A 1 854 ? 30.059 -29.917 -83.502 1.00 77.00 854 LEU A N 1
ATOM 6792 C CA . LEU A 1 854 ? 31.492 -29.626 -83.574 1.00 77.00 854 LEU A CA 1
ATOM 6793 C C . LEU A 1 854 ? 31.933 -28.808 -82.354 1.00 77.00 854 LEU A C 1
ATOM 6795 O O . LEU A 1 854 ? 31.277 -27.827 -81.984 1.00 77.00 854 LEU A O 1
ATOM 6799 N N . GLN A 1 855 ? 33.037 -29.222 -81.722 1.00 72.19 855 GLN A N 1
ATOM 6800 C CA . GLN A 1 855 ? 33.620 -28.614 -80.510 1.00 72.19 855 GLN A CA 1
ATOM 6801 C C . GLN A 1 855 ? 32.632 -28.301 -79.360 1.00 72.19 855 GLN A C 1
ATOM 6803 O O . GLN A 1 855 ? 32.961 -27.502 -78.486 1.00 72.19 855 GLN A O 1
ATOM 6808 N N . GLY A 1 856 ? 31.437 -28.908 -79.342 1.00 66.12 856 GLY A N 1
ATOM 6809 C CA . GLY A 1 856 ? 30.397 -28.689 -78.327 1.00 66.12 856 GLY A CA 1
ATOM 6810 C C . GLY A 1 856 ? 29.512 -27.448 -78.522 1.00 66.12 856 GLY A C 1
ATOM 6811 O O . GLY A 1 856 ? 28.572 -27.268 -77.753 1.00 66.12 856 GLY A O 1
ATOM 6812 N N . TRP A 1 857 ? 29.750 -26.612 -79.545 1.00 73.75 857 TRP A N 1
ATOM 6813 C CA . TRP A 1 857 ? 29.039 -25.328 -79.692 1.00 73.75 857 TRP A CA 1
ATOM 6814 C C . TRP A 1 857 ? 28.533 -24.980 -81.105 1.00 73.75 857 TRP A C 1
ATOM 6816 O O . TRP A 1 857 ? 27.728 -24.056 -81.215 1.00 73.75 857 TRP A O 1
ATOM 6826 N N . LEU A 1 858 ? 28.916 -25.703 -82.167 1.00 77.38 858 LEU A N 1
ATOM 6827 C CA . LEU A 1 858 ? 28.335 -25.540 -83.513 1.00 77.38 858 LEU A CA 1
ATOM 6828 C C . LEU A 1 858 ? 27.640 -26.833 -83.959 1.00 77.38 858 LEU A C 1
ATOM 6830 O O . LEU A 1 858 ? 28.294 -27.864 -84.065 1.00 77.38 858 LEU A O 1
ATOM 6834 N N . GLN A 1 859 ? 26.345 -26.794 -84.266 1.00 81.56 859 GLN A N 1
ATOM 6835 C CA . GLN A 1 859 ? 25.611 -27.939 -84.817 1.00 81.56 859 GLN A CA 1
ATOM 6836 C C . GLN A 1 859 ? 25.559 -27.890 -86.344 1.00 81.56 859 GLN A C 1
ATOM 6838 O O . GLN A 1 859 ? 25.182 -26.876 -86.923 1.00 81.56 859 GLN A O 1
ATOM 6843 N N . VAL A 1 860 ? 25.896 -29.005 -86.985 1.00 82.62 860 VAL A N 1
ATOM 6844 C CA . VAL A 1 860 ? 25.781 -29.231 -88.426 1.00 82.62 860 VAL A CA 1
ATOM 6845 C C . VAL A 1 860 ? 24.565 -30.118 -88.695 1.00 82.62 860 VAL A C 1
ATOM 6847 O O . VAL A 1 860 ? 24.543 -31.268 -88.264 1.00 82.62 860 VAL A O 1
ATOM 6850 N N . ASP A 1 861 ? 23.562 -29.599 -89.401 1.00 81.69 861 ASP A N 1
ATOM 6851 C CA . ASP A 1 861 ? 22.393 -30.356 -89.862 1.00 81.69 861 ASP A CA 1
ATOM 6852 C C . ASP A 1 861 ? 22.719 -31.095 -91.169 1.00 81.69 861 ASP A C 1
ATOM 6854 O O . ASP A 1 861 ? 22.973 -30.476 -92.207 1.00 81.69 861 ASP A O 1
ATOM 6858 N N . MET A 1 862 ? 22.722 -32.426 -91.102 1.00 80.44 862 MET A N 1
ATOM 6859 C CA . MET A 1 862 ? 23.099 -33.329 -92.192 1.00 80.44 862 MET A CA 1
ATOM 6860 C C . MET A 1 862 ? 21.893 -33.849 -92.982 1.00 80.44 862 MET A C 1
ATOM 6862 O O . MET A 1 862 ? 22.067 -34.455 -94.043 1.00 80.44 862 MET A O 1
ATOM 6866 N N . ARG A 1 863 ? 20.663 -33.601 -92.511 1.00 80.69 863 ARG A N 1
ATOM 6867 C CA . ARG A 1 863 ? 19.427 -34.083 -93.156 1.00 80.69 863 ARG A CA 1
ATOM 6868 C C . ARG A 1 863 ? 19.303 -33.668 -94.629 1.00 80.69 863 ARG A C 1
ATOM 6870 O O . ARG A 1 863 ? 18.929 -34.527 -95.438 1.00 80.69 863 ARG A O 1
ATOM 6877 N N . PRO A 1 864 ? 19.638 -32.421 -95.033 1.00 81.56 864 PRO A N 1
ATOM 6878 C CA . PRO A 1 864 ? 19.556 -32.022 -96.438 1.00 81.56 864 PRO A CA 1
ATOM 6879 C C . PRO A 1 864 ? 20.538 -32.798 -97.325 1.00 81.56 864 PRO A C 1
ATOM 6881 O O . PRO A 1 864 ? 20.185 -33.199 -98.434 1.00 81.56 864 PRO A O 1
ATOM 6884 N N . PHE A 1 865 ? 21.748 -33.057 -96.823 1.00 83.25 865 PHE A N 1
ATOM 6885 C CA . PHE A 1 865 ? 22.754 -33.856 -97.516 1.00 83.25 865 PHE A CA 1
ATOM 6886 C C . PHE A 1 865 ? 22.321 -35.321 -97.679 1.00 83.25 865 PHE A C 1
ATOM 6888 O O . PHE A 1 865 ? 22.339 -35.831 -98.800 1.00 83.25 865 PHE A O 1
ATOM 6895 N N . ILE A 1 866 ? 21.889 -35.978 -96.593 1.00 81.94 866 ILE A N 1
ATOM 6896 C CA . ILE A 1 866 ? 21.458 -37.390 -96.603 1.00 81.94 866 ILE A CA 1
ATOM 6897 C C . ILE A 1 866 ? 20.316 -37.592 -97.608 1.00 81.94 866 ILE A C 1
ATOM 6899 O O . ILE A 1 866 ? 20.369 -38.497 -98.439 1.00 81.94 866 ILE A O 1
ATOM 6903 N N . THR A 1 867 ? 19.318 -36.704 -97.581 1.00 81.88 867 THR A N 1
ATOM 6904 C CA . THR A 1 867 ? 18.160 -36.770 -98.487 1.00 81.88 867 THR A CA 1
ATOM 6905 C C . THR A 1 867 ? 18.581 -36.645 -99.954 1.00 81.88 867 THR A C 1
ATOM 6907 O O . THR A 1 867 ? 18.114 -37.410 -100.798 1.00 81.88 867 THR A O 1
ATOM 6910 N N . CYS A 1 868 ? 19.489 -35.713 -100.262 1.00 82.19 868 CYS A N 1
ATOM 6911 C CA . CYS A 1 868 ? 19.982 -35.506 -101.624 1.00 82.19 868 CYS A CA 1
ATOM 6912 C C . CYS A 1 868 ? 20.800 -36.708 -102.128 1.00 82.19 868 CYS A C 1
ATOM 6914 O O . CYS A 1 868 ? 20.568 -37.201 -103.232 1.00 82.19 868 CYS A O 1
ATOM 6916 N N . LEU A 1 869 ? 21.709 -37.241 -101.304 1.00 82.06 869 LEU A N 1
ATOM 6917 C CA . LEU A 1 869 ? 22.562 -38.367 -101.689 1.00 82.06 869 LEU A CA 1
ATOM 6918 C C . LEU A 1 869 ? 21.760 -39.653 -101.948 1.00 82.06 869 LEU A C 1
ATOM 6920 O O . LEU A 1 869 ? 22.048 -40.367 -102.909 1.00 82.06 869 LEU A O 1
ATOM 6924 N N . LEU A 1 870 ? 20.730 -39.929 -101.141 1.00 81.69 870 LEU A N 1
ATOM 6925 C CA . LEU A 1 870 ? 19.837 -41.070 -101.366 1.00 81.69 870 LEU A CA 1
ATOM 6926 C C . LEU A 1 870 ? 19.106 -40.973 -102.710 1.00 81.69 870 LEU A C 1
ATOM 6928 O O . LEU A 1 870 ? 19.007 -41.977 -103.413 1.00 81.69 870 LEU A O 1
ATOM 6932 N N . SER A 1 871 ? 18.660 -39.775 -103.105 1.00 81.38 871 SER A N 1
ATOM 6933 C CA . SER A 1 871 ? 18.048 -39.555 -104.424 1.00 81.38 871 SER A CA 1
ATOM 6934 C C . SER A 1 871 ? 19.012 -39.900 -105.561 1.00 81.38 871 SER A C 1
ATOM 6936 O O . SER A 1 871 ? 18.624 -40.562 -106.518 1.00 81.38 871 SER A O 1
ATOM 6938 N N . ILE A 1 872 ? 20.283 -39.504 -105.446 1.00 81.75 872 ILE A N 1
ATOM 6939 C CA . ILE A 1 872 ? 21.289 -39.781 -106.479 1.00 81.75 872 ILE A CA 1
ATOM 6940 C C . ILE A 1 872 ? 21.551 -41.288 -106.602 1.00 81.75 872 ILE A C 1
ATOM 6942 O O . ILE A 1 872 ? 21.674 -41.789 -107.719 1.00 81.75 872 ILE A O 1
ATOM 6946 N N . ILE A 1 873 ? 21.623 -42.015 -105.481 1.00 81.00 873 ILE A N 1
ATOM 6947 C CA . ILE A 1 873 ? 21.837 -43.473 -105.473 1.00 81.00 873 ILE A CA 1
ATOM 6948 C C . ILE A 1 873 ? 20.672 -44.210 -106.148 1.00 81.00 873 ILE A C 1
ATOM 6950 O O . ILE A 1 873 ? 20.910 -45.157 -106.900 1.00 81.00 873 ILE A O 1
ATOM 6954 N N . LEU A 1 874 ? 19.433 -43.768 -105.910 1.00 81.25 874 LEU A N 1
ATOM 6955 C CA . LEU A 1 874 ? 18.248 -44.333 -106.559 1.00 81.25 874 LEU A CA 1
ATOM 6956 C C . LEU A 1 874 ? 18.310 -44.161 -108.080 1.00 81.25 874 LEU A C 1
ATOM 6958 O O . LEU A 1 874 ? 18.182 -45.149 -108.796 1.00 81.25 874 LEU A O 1
ATOM 6962 N N . ASP A 1 875 ? 18.650 -42.968 -108.571 1.00 79.88 875 ASP A N 1
ATOM 6963 C CA . ASP A 1 875 ? 18.793 -42.738 -110.013 1.00 79.88 875 ASP A CA 1
ATOM 6964 C C . ASP A 1 875 ? 19.858 -43.645 -110.665 1.00 79.88 875 ASP A C 1
ATOM 6966 O O . ASP A 1 875 ? 19.701 -44.086 -111.805 1.00 79.88 875 ASP A O 1
ATOM 6970 N N . TRP A 1 876 ? 20.983 -43.896 -109.975 1.00 78.69 876 TRP A N 1
ATOM 6971 C CA . TRP A 1 876 ? 22.014 -44.817 -110.469 1.00 78.69 876 TRP A CA 1
ATOM 6972 C C . TRP A 1 876 ? 21.471 -46.236 -110.578 1.00 78.69 876 TRP A C 1
ATOM 6974 O O . TRP A 1 876 ? 21.700 -46.898 -111.588 1.00 78.69 876 TRP A O 1
ATOM 6984 N N . LYS A 1 877 ? 20.749 -46.694 -109.552 1.00 79.56 877 LYS A N 1
ATOM 6985 C CA . LYS A 1 877 ? 20.134 -48.021 -109.523 1.00 79.56 877 LYS A CA 1
ATOM 6986 C C . LYS A 1 877 ? 19.142 -48.189 -110.678 1.00 79.56 877 LYS A C 1
ATOM 6988 O O . LYS A 1 877 ? 19.236 -49.191 -111.388 1.00 79.56 877 LYS A O 1
ATOM 6993 N N . ASP A 1 878 ? 18.265 -47.207 -110.878 1.00 78.44 878 ASP A N 1
ATOM 6994 C CA . ASP A 1 878 ? 17.219 -47.233 -111.906 1.00 78.44 878 ASP A CA 1
ATOM 6995 C C . ASP A 1 878 ? 17.820 -47.387 -113.311 1.00 78.44 878 ASP A C 1
ATOM 6997 O O . ASP A 1 878 ? 17.376 -48.216 -114.105 1.00 78.44 878 ASP A O 1
ATOM 7001 N N . MET A 1 879 ? 18.925 -46.691 -113.582 1.00 79.00 879 MET A N 1
ATOM 7002 C CA . MET A 1 879 ? 19.616 -46.751 -114.869 1.00 79.00 879 MET A CA 1
ATOM 7003 C C . MET A 1 879 ? 20.183 -48.151 -115.203 1.00 79.00 879 MET A C 1
ATOM 7005 O O . MET A 1 879 ? 20.047 -48.607 -116.343 1.00 79.00 879 MET A O 1
ATOM 7009 N N . TYR A 1 880 ? 20.744 -48.882 -114.228 1.00 74.44 880 TYR A N 1
ATOM 7010 C CA . TYR A 1 880 ? 21.181 -50.273 -114.447 1.00 74.44 880 TYR A CA 1
ATOM 7011 C C . TYR A 1 880 ? 19.999 -51.223 -114.678 1.00 74.44 880 TYR A C 1
ATOM 7013 O O . TYR A 1 880 ? 20.098 -52.153 -115.487 1.00 74.44 880 TYR A O 1
ATOM 7021 N N . THR A 1 881 ? 18.889 -51.013 -113.971 1.00 75.38 881 THR A N 1
ATOM 7022 C CA . THR A 1 881 ? 17.702 -51.863 -114.091 1.00 75.38 881 THR A CA 1
ATOM 7023 C C . THR A 1 881 ? 16.923 -51.621 -115.384 1.00 75.38 881 THR A C 1
ATOM 7025 O O . THR A 1 881 ? 16.491 -52.588 -116.012 1.00 75.38 881 THR A O 1
ATOM 7028 N N . ASP A 1 882 ? 16.815 -50.375 -115.849 1.00 78.81 882 ASP A N 1
ATOM 7029 C CA . ASP A 1 882 ? 16.085 -50.020 -117.073 1.00 78.81 882 ASP A CA 1
ATOM 7030 C C . ASP A 1 882 ? 16.703 -50.669 -118.318 1.00 78.81 882 ASP A C 1
ATOM 7032 O O . ASP A 1 882 ? 15.997 -51.202 -119.177 1.00 78.81 882 ASP A O 1
ATOM 7036 N N . PHE A 1 883 ? 18.034 -50.715 -118.398 1.00 75.25 883 PHE A N 1
ATOM 7037 C CA . PHE A 1 883 ? 18.723 -51.350 -119.521 1.00 75.25 883 PHE A CA 1
ATOM 7038 C C . PHE A 1 883 ? 18.502 -52.868 -119.581 1.00 75.25 883 PHE A C 1
ATOM 7040 O O . PHE A 1 883 ? 18.313 -53.438 -120.660 1.00 75.25 883 PHE A O 1
ATOM 7047 N N . LEU A 1 884 ? 18.514 -53.545 -118.428 1.00 70.50 884 LEU A N 1
ATOM 7048 C CA . LEU A 1 884 ? 18.187 -54.972 -118.356 1.00 70.50 884 LEU A CA 1
ATOM 7049 C C . LEU A 1 884 ? 16.753 -55.232 -118.825 1.00 70.50 884 LEU A C 1
ATOM 7051 O O . LEU A 1 884 ? 16.495 -56.217 -119.522 1.00 70.50 884 LEU A O 1
ATOM 7055 N N . LEU A 1 885 ? 15.841 -54.321 -118.490 1.00 72.19 885 LEU A N 1
ATOM 7056 C CA . LEU A 1 885 ? 14.440 -54.384 -118.881 1.00 72.19 885 LEU A CA 1
ATOM 7057 C C . LEU A 1 885 ? 14.270 -54.196 -120.399 1.00 72.19 885 LEU A C 1
ATOM 7059 O O . LEU A 1 885 ? 13.556 -54.968 -121.048 1.00 72.19 885 LEU A O 1
ATOM 7063 N N . GLU A 1 886 ? 14.993 -53.253 -121.007 1.00 73.88 886 GLU A N 1
ATOM 7064 C CA . GLU A 1 886 ? 14.990 -53.033 -122.460 1.00 73.88 886 GLU A CA 1
ATOM 7065 C C . GLU A 1 886 ? 15.628 -54.210 -123.231 1.00 73.88 886 GLU A C 1
ATOM 7067 O O . GLU A 1 886 ? 15.106 -54.653 -124.261 1.00 73.88 886 GLU A O 1
ATOM 7072 N N . SER A 1 887 ? 16.706 -54.798 -122.704 1.00 65.25 887 SER A N 1
ATOM 7073 C CA . SER A 1 887 ? 17.360 -55.979 -123.288 1.00 65.25 887 SER A CA 1
ATOM 7074 C C . SER A 1 887 ? 16.472 -57.233 -123.247 1.00 65.25 887 SER A C 1
ATOM 7076 O O . SER A 1 887 ? 16.347 -57.949 -124.252 1.00 65.25 887 SER A O 1
ATOM 7078 N N . ALA A 1 888 ? 15.776 -57.465 -122.127 1.00 64.38 888 ALA A N 1
ATOM 7079 C CA . ALA A 1 888 ? 14.775 -58.527 -122.010 1.00 64.38 888 ALA A CA 1
ATOM 7080 C C . ALA A 1 888 ? 13.619 -58.320 -123.008 1.00 64.38 888 ALA A C 1
ATOM 7082 O O . ALA A 1 888 ? 13.192 -59.263 -123.684 1.00 64.38 888 ALA A O 1
ATOM 7083 N N . THR A 1 889 ? 13.168 -57.071 -123.170 1.00 69.19 889 THR A N 1
ATOM 7084 C CA . THR A 1 889 ? 12.105 -56.685 -124.111 1.00 69.19 889 THR A CA 1
ATOM 7085 C C . THR A 1 889 ? 12.489 -56.978 -125.561 1.00 69.19 889 THR A C 1
ATOM 7087 O O . THR A 1 889 ? 11.715 -57.588 -126.305 1.00 69.19 889 THR A O 1
ATOM 7090 N N . ASN A 1 890 ? 13.700 -56.595 -125.965 1.00 64.69 890 ASN A N 1
ATOM 7091 C CA . ASN A 1 890 ? 14.201 -56.807 -127.323 1.00 64.69 890 ASN A CA 1
ATOM 7092 C C . ASN A 1 890 ? 14.430 -58.295 -127.634 1.00 64.69 890 ASN A C 1
ATOM 7094 O O . ASN A 1 890 ? 14.090 -58.758 -128.728 1.00 64.69 890 ASN A O 1
ATOM 7098 N N . SER A 1 891 ? 14.922 -59.066 -126.661 1.00 62.47 891 SER A N 1
ATOM 7099 C CA . SER A 1 891 ? 15.125 -60.513 -126.807 1.00 62.47 891 SER A CA 1
ATOM 7100 C C . SER A 1 891 ? 13.798 -61.271 -126.987 1.00 62.47 891 SER A C 1
ATOM 7102 O O . SER A 1 891 ? 13.695 -62.143 -127.855 1.00 62.47 891 SER A O 1
ATOM 7104 N N . LEU A 1 892 ? 12.738 -60.877 -126.268 1.00 62.09 892 LEU A N 1
ATOM 7105 C CA . LEU A 1 892 ? 11.376 -61.404 -126.458 1.00 62.09 892 LEU A CA 1
ATOM 7106 C C . LEU A 1 892 ? 10.807 -61.085 -127.850 1.00 62.09 892 LEU A C 1
ATOM 7108 O O . LEU A 1 892 ? 10.112 -61.909 -128.449 1.00 62.09 892 LEU A O 1
ATOM 7112 N N . GLN A 1 893 ? 11.102 -59.901 -128.393 1.00 63.28 893 GLN A N 1
ATOM 7113 C CA . GLN A 1 893 ? 10.632 -59.507 -129.724 1.00 63.28 893 GLN A CA 1
ATOM 7114 C C . GLN A 1 893 ? 11.340 -60.269 -130.857 1.00 63.28 893 GLN A C 1
ATOM 7116 O O . GLN A 1 893 ? 10.702 -60.581 -131.864 1.00 63.28 893 GLN A O 1
ATOM 7121 N N . GLN A 1 894 ? 12.616 -60.634 -130.700 1.00 59.81 894 GLN A N 1
ATOM 7122 C CA . GLN A 1 894 ? 13.369 -61.378 -131.722 1.00 59.81 894 GLN A CA 1
ATOM 7123 C C . GLN A 1 894 ? 12.989 -62.866 -131.814 1.00 59.81 894 GLN A C 1
ATOM 7125 O O . GLN A 1 894 ? 13.043 -63.438 -132.903 1.00 59.81 894 GLN A O 1
ATOM 7130 N N . ALA A 1 895 ? 12.512 -63.489 -130.731 1.00 58.44 895 ALA A N 1
ATOM 7131 C CA . ALA A 1 895 ? 12.116 -64.903 -130.721 1.00 58.44 895 ALA A CA 1
ATOM 7132 C C . ALA A 1 895 ? 10.859 -65.238 -131.569 1.00 58.44 895 ALA A C 1
ATOM 7134 O O . ALA A 1 895 ? 10.542 -66.411 -131.761 1.00 58.44 895 ALA A O 1
ATOM 7135 N N . THR A 1 896 ? 10.144 -64.240 -132.112 1.00 59.53 896 THR A N 1
ATOM 7136 C CA . THR A 1 896 ? 8.826 -64.413 -132.766 1.00 59.53 896 THR A CA 1
ATOM 7137 C C . THR A 1 896 ? 8.808 -64.340 -134.314 1.00 59.53 896 THR A C 1
ATOM 7139 O O . THR A 1 896 ? 7.723 -64.361 -134.897 1.00 59.53 896 THR A O 1
ATOM 7142 N N . ARG A 1 897 ? 9.951 -64.319 -135.035 1.00 53.91 897 ARG A N 1
ATOM 7143 C CA . ARG A 1 897 ? 10.009 -64.327 -136.532 1.00 53.91 897 ARG A CA 1
ATOM 7144 C C . ARG A 1 897 ? 10.864 -65.480 -137.121 1.00 53.91 897 ARG A C 1
ATOM 7146 O O . ARG A 1 897 ? 11.927 -65.751 -136.573 1.00 53.91 897 ARG A O 1
ATOM 7153 N N . PRO A 1 898 ? 10.477 -66.144 -138.244 1.00 48.50 898 PRO A N 1
ATOM 7154 C CA . PRO A 1 898 ? 11.221 -67.282 -138.796 1.00 48.50 898 PRO A CA 1
ATOM 7155 C C . PRO A 1 898 ? 12.062 -66.924 -140.040 1.00 48.50 898 PRO A C 1
ATOM 7157 O O . PRO A 1 898 ? 11.591 -67.047 -141.165 1.00 48.50 898 PRO A O 1
ATOM 7160 N N . GLN A 1 899 ? 13.312 -66.510 -139.839 1.00 44.75 899 GLN A N 1
ATOM 7161 C CA . GLN A 1 899 ? 14.510 -66.872 -140.621 1.00 44.75 899 GLN A CA 1
ATOM 7162 C C . GLN A 1 899 ? 15.718 -66.191 -139.956 1.00 44.75 899 GLN A C 1
ATOM 7164 O O . GLN A 1 899 ? 15.593 -65.082 -139.452 1.00 44.75 899 GLN A O 1
ATOM 7169 N N . ASP A 1 900 ? 16.841 -66.908 -139.932 1.00 39.53 900 ASP A N 1
ATOM 7170 C CA . ASP A 1 900 ? 18.079 -66.682 -139.166 1.00 39.53 900 ASP A CA 1
ATOM 7171 C C . ASP A 1 900 ? 18.015 -66.998 -137.660 1.00 39.53 900 ASP A C 1
ATOM 7173 O O . ASP A 1 900 ? 17.701 -66.184 -136.797 1.00 39.53 900 ASP A O 1
ATOM 7177 N N . ARG A 1 901 ? 18.377 -68.252 -137.344 1.00 49.84 901 ARG A N 1
ATOM 7178 C CA . ARG A 1 901 ? 18.812 -68.664 -136.005 1.00 49.84 901 ARG A CA 1
ATOM 7179 C C . ARG A 1 901 ? 20.281 -68.281 -135.806 1.00 49.84 901 ARG A C 1
ATOM 7181 O O . ARG A 1 901 ? 21.155 -68.876 -136.430 1.00 49.84 901 ARG A O 1
ATOM 7188 N N . GLY A 1 902 ? 20.507 -67.375 -134.859 1.00 36.84 902 GLY A N 1
ATOM 7189 C CA . GLY A 1 902 ? 21.791 -67.022 -134.237 1.00 36.84 902 GLY A CA 1
ATOM 7190 C C . GLY A 1 902 ? 21.808 -65.514 -133.973 1.00 36.84 902 GLY A C 1
ATOM 7191 O O . GLY A 1 902 ? 21.729 -64.758 -134.925 1.00 36.84 902 GLY A O 1
ATOM 7192 N N . SER A 1 903 ? 21.835 -64.965 -132.759 1.00 39.50 903 SER A N 1
ATOM 7193 C CA . SER A 1 903 ? 22.151 -65.441 -131.407 1.00 39.50 903 SER A CA 1
ATOM 7194 C C . SER A 1 903 ? 21.479 -64.485 -130.398 1.00 39.50 903 SER A C 1
ATOM 7196 O O . SER A 1 903 ? 21.725 -63.284 -130.480 1.00 39.50 903 SER A O 1
ATOM 7198 N N . ALA A 1 904 ? 20.663 -64.969 -129.455 1.00 46.03 904 ALA A N 1
ATOM 7199 C CA . ALA A 1 904 ? 20.212 -64.151 -128.316 1.00 46.03 904 ALA A CA 1
ATOM 7200 C C . ALA A 1 904 ? 21.353 -64.043 -127.283 1.00 46.03 904 ALA A C 1
ATOM 7202 O O . ALA A 1 904 ? 22.026 -65.045 -127.040 1.00 46.03 904 ALA A O 1
ATOM 7203 N N . SER A 1 905 ? 21.610 -62.849 -126.722 1.00 57.84 905 SER A N 1
ATOM 7204 C CA . SER A 1 905 ? 22.820 -62.583 -125.917 1.00 57.84 905 SER A CA 1
ATOM 7205 C C . SER A 1 905 ? 22.685 -62.828 -124.409 1.00 57.84 905 SER A C 1
ATOM 7207 O O . SER A 1 905 ? 23.716 -62.929 -123.754 1.00 57.84 905 SER A O 1
ATOM 7209 N N . PHE A 1 906 ? 21.480 -62.973 -123.845 1.00 59.94 906 PHE A N 1
ATOM 7210 C CA . PHE A 1 906 ? 21.279 -63.358 -122.438 1.00 59.94 906 PHE A CA 1
ATOM 7211 C C . PHE A 1 906 ? 20.093 -64.314 -122.286 1.00 59.94 906 PHE A C 1
ATOM 7213 O O . PHE A 1 906 ? 19.150 -64.259 -123.076 1.00 59.94 906 PHE A O 1
ATOM 7220 N N . ASP A 1 907 ? 20.160 -65.200 -121.286 1.00 60.44 907 ASP A N 1
ATOM 7221 C CA . ASP A 1 907 ? 19.062 -66.114 -120.973 1.00 60.44 907 ASP A CA 1
ATOM 7222 C C . ASP A 1 907 ? 17.923 -65.348 -120.290 1.00 60.44 907 ASP A C 1
ATOM 7224 O O . ASP A 1 907 ? 18.122 -64.646 -119.298 1.00 60.44 907 ASP A O 1
ATOM 7228 N N . LEU A 1 908 ? 16.727 -65.448 -120.860 1.00 66.12 908 LEU A N 1
ATOM 7229 C CA . LEU A 1 908 ? 15.635 -64.511 -120.614 1.00 66.12 908 LEU A CA 1
ATOM 7230 C C . LEU A 1 908 ? 15.012 -64.697 -119.221 1.00 66.12 908 LEU A C 1
ATOM 7232 O O . LEU A 1 908 ? 14.540 -63.739 -118.614 1.00 66.12 908 LEU A O 1
ATOM 7236 N N . THR A 1 909 ? 15.054 -65.922 -118.690 1.00 66.19 909 THR A N 1
ATOM 7237 C CA . THR A 1 909 ? 14.549 -66.265 -117.352 1.00 66.19 909 THR A CA 1
ATOM 7238 C C . THR A 1 909 ? 15.425 -65.681 -116.241 1.00 66.19 909 THR A C 1
ATOM 7240 O O . THR A 1 909 ? 14.902 -65.149 -115.261 1.00 66.19 909 THR A O 1
ATOM 7243 N N . ASP A 1 910 ? 16.747 -65.711 -116.416 1.00 65.19 910 ASP A N 1
ATOM 7244 C CA . ASP A 1 910 ? 17.695 -65.199 -115.422 1.00 65.19 910 ASP A CA 1
ATOM 7245 C C . ASP A 1 910 ? 17.687 -63.659 -115.364 1.00 65.19 910 ASP A C 1
ATOM 7247 O O . ASP A 1 910 ? 17.867 -63.084 -114.289 1.00 65.19 910 ASP A O 1
ATOM 7251 N N . THR A 1 911 ? 17.419 -62.970 -116.485 1.00 66.38 911 THR A N 1
ATOM 7252 C CA . THR A 1 911 ? 17.268 -61.501 -116.506 1.00 66.38 911 THR A CA 1
ATOM 7253 C C . THR A 1 911 ? 16.065 -61.029 -115.691 1.00 66.38 911 THR A C 1
ATOM 7255 O O . THR A 1 911 ? 16.148 -60.027 -114.984 1.00 66.38 911 THR A O 1
ATOM 7258 N N . ILE A 1 912 ? 14.958 -61.767 -115.761 1.00 66.44 912 ILE A N 1
ATOM 7259 C CA . ILE A 1 912 ? 13.704 -61.435 -115.076 1.00 66.44 912 ILE A CA 1
ATOM 7260 C C . ILE A 1 912 ? 13.837 -61.579 -113.557 1.00 66.44 912 ILE A C 1
ATOM 7262 O O . ILE A 1 912 ? 13.463 -60.669 -112.821 1.00 66.44 912 ILE A O 1
ATOM 7266 N N . LEU A 1 913 ? 14.439 -62.677 -113.089 1.00 69.81 913 LEU A N 1
ATOM 7267 C CA . LEU A 1 913 ? 14.700 -62.904 -111.663 1.00 69.81 913 LEU A CA 1
ATOM 7268 C C . LEU A 1 913 ? 15.557 -61.791 -111.043 1.00 69.81 913 LEU A C 1
ATOM 7270 O O . LEU A 1 913 ? 15.331 -61.388 -109.904 1.00 69.81 913 LEU A O 1
ATOM 7274 N N . LEU A 1 914 ? 16.534 -61.273 -111.790 1.00 68.81 914 LEU A N 1
ATOM 7275 C CA . LEU A 1 914 ? 17.402 -60.197 -111.317 1.00 68.81 914 LEU A CA 1
ATOM 7276 C C . LEU A 1 914 ? 16.674 -58.849 -111.214 1.00 68.81 914 LEU A C 1
ATOM 7278 O O . LEU A 1 914 ? 16.929 -58.097 -110.276 1.00 68.81 914 LEU A O 1
ATOM 7282 N N . LEU A 1 915 ? 15.752 -58.566 -112.138 1.00 68.56 915 LEU A N 1
ATOM 7283 C CA . LEU A 1 915 ? 14.895 -57.379 -112.096 1.00 68.56 915 LEU A CA 1
ATOM 7284 C C . LEU A 1 915 ? 13.926 -57.425 -110.905 1.00 68.56 915 LEU A C 1
ATOM 7286 O O . LEU A 1 915 ? 13.818 -56.437 -110.181 1.00 68.56 915 LEU A O 1
ATOM 7290 N N . GLU A 1 916 ? 13.309 -58.578 -110.624 1.00 66.50 916 GLU A N 1
ATOM 7291 C CA . GLU A 1 916 ? 12.446 -58.748 -109.444 1.00 66.50 916 GLU A CA 1
ATOM 7292 C C . GLU A 1 916 ? 13.224 -58.580 -108.126 1.00 66.50 916 GLU A C 1
ATOM 7294 O O . GLU A 1 916 ? 12.759 -57.893 -107.218 1.00 66.50 916 GLU A O 1
ATOM 7299 N N . VAL A 1 917 ? 14.440 -59.136 -108.022 1.00 65.69 917 VAL A N 1
ATOM 7300 C CA . VAL A 1 917 ? 15.311 -58.963 -106.838 1.00 65.69 917 VAL A CA 1
ATOM 7301 C C . VAL A 1 917 ? 15.803 -57.519 -106.696 1.00 65.69 917 VAL A C 1
ATOM 7303 O O . VAL A 1 917 ? 15.953 -57.025 -105.578 1.00 65.69 917 VAL A O 1
ATOM 7306 N N . ALA A 1 918 ? 16.012 -56.815 -107.808 1.00 60.25 918 ALA A N 1
ATOM 7307 C CA . ALA A 1 918 ? 16.296 -55.383 -107.814 1.00 60.25 918 ALA A CA 1
ATOM 7308 C C . ALA A 1 918 ? 15.054 -54.522 -107.487 1.00 60.25 918 ALA A C 1
ATOM 7310 O O . ALA A 1 918 ? 15.187 -53.306 -107.314 1.00 60.25 918 ALA A O 1
ATOM 7311 N N . GLY A 1 919 ? 13.874 -55.136 -107.332 1.00 62.12 919 GLY A N 1
ATOM 7312 C CA . GLY A 1 919 ? 12.618 -54.476 -106.976 1.00 62.12 919 GLY A CA 1
ATOM 7313 C C . GLY A 1 919 ? 11.929 -53.777 -108.149 1.00 62.12 919 GLY A C 1
ATOM 7314 O O . GLY A 1 919 ? 11.231 -52.793 -107.929 1.00 62.12 919 GLY A O 1
ATOM 7315 N N . VAL A 1 920 ? 12.158 -54.242 -109.378 1.00 66.19 920 VAL A N 1
ATOM 7316 C CA . VAL A 1 920 ? 11.603 -53.668 -110.612 1.00 66.19 920 VAL A CA 1
ATOM 7317 C C . VAL A 1 920 ? 10.383 -54.487 -111.039 1.00 66.19 920 VAL A C 1
ATOM 7319 O O . VAL A 1 920 ? 10.489 -55.689 -111.281 1.00 66.19 920 VAL A O 1
ATOM 7322 N N . GLU A 1 921 ? 9.216 -53.850 -111.141 1.00 62.62 921 GLU A N 1
ATOM 7323 C CA . GLU A 1 921 ? 7.985 -54.497 -111.615 1.00 62.62 921 GLU A CA 1
ATOM 7324 C C . GLU A 1 921 ? 8.006 -54.667 -113.146 1.00 62.62 921 GLU A C 1
ATOM 7326 O O . GLU A 1 921 ? 8.261 -53.719 -113.892 1.00 62.62 921 GLU A O 1
ATOM 7331 N N . LEU A 1 922 ? 7.726 -55.877 -113.647 1.00 60.12 922 LEU A N 1
ATOM 7332 C CA . LEU A 1 922 ? 7.695 -56.141 -115.091 1.00 60.12 922 LEU A CA 1
ATOM 7333 C C . LEU A 1 922 ? 6.446 -55.518 -115.737 1.00 60.12 922 LEU A C 1
ATOM 7335 O O . LEU A 1 922 ? 5.333 -55.780 -115.277 1.00 60.12 922 LEU A O 1
ATOM 7339 N N . PRO A 1 923 ? 6.581 -54.777 -116.855 1.00 62.69 923 PRO A N 1
ATOM 7340 C CA . PRO A 1 923 ? 5.433 -54.220 -117.561 1.00 62.69 923 PRO A CA 1
ATOM 7341 C C . PRO A 1 923 ? 4.425 -55.304 -117.981 1.00 62.69 923 PRO A C 1
ATOM 7343 O O . PRO A 1 923 ? 4.813 -56.314 -118.572 1.00 62.69 923 PRO A O 1
ATOM 7346 N N . GLU A 1 924 ? 3.121 -55.077 -117.758 1.00 59.88 924 GLU A N 1
ATOM 7347 C CA . GLU A 1 924 ? 2.050 -56.081 -117.966 1.00 59.88 924 GLU A CA 1
ATOM 7348 C C . GLU A 1 924 ? 2.090 -56.765 -119.349 1.00 59.88 924 GLU A C 1
ATOM 7350 O O . GLU A 1 924 ? 1.818 -57.958 -119.488 1.00 59.88 924 GLU A O 1
ATOM 7355 N N . HIS A 1 925 ? 2.479 -56.024 -120.389 1.00 59.88 925 HIS A N 1
ATOM 7356 C CA . HIS A 1 925 ? 2.561 -56.512 -121.767 1.00 59.88 925 HIS A CA 1
ATOM 7357 C C . HIS A 1 925 ? 3.740 -57.470 -122.031 1.00 59.88 925 HIS A C 1
ATOM 7359 O O . HIS A 1 925 ? 3.704 -58.228 -123.004 1.00 59.88 925 HIS A O 1
ATOM 7365 N N . LEU A 1 926 ? 4.782 -57.429 -121.196 1.00 59.72 926 LEU A N 1
ATOM 7366 C CA . LEU A 1 926 ? 5.912 -58.361 -121.220 1.00 59.72 926 LEU A CA 1
ATOM 7367 C C . LEU A 1 926 ? 5.594 -59.607 -120.402 1.00 59.72 926 LEU A C 1
ATOM 7369 O O . LEU A 1 926 ? 5.790 -60.714 -120.902 1.00 59.72 926 LEU A O 1
ATOM 7373 N N . ALA A 1 927 ? 5.002 -59.433 -119.218 1.00 60.03 927 ALA A N 1
ATOM 7374 C CA . ALA A 1 927 ? 4.523 -60.539 -118.391 1.00 60.03 927 ALA A CA 1
ATOM 7375 C C . ALA A 1 927 ? 3.537 -61.448 -119.158 1.00 60.03 927 ALA A C 1
ATOM 7377 O O . ALA A 1 927 ? 3.649 -62.671 -119.102 1.00 60.03 927 ALA A O 1
ATOM 7378 N N . ALA A 1 928 ? 2.640 -60.863 -119.963 1.00 60.28 928 ALA A N 1
ATOM 7379 C CA . ALA A 1 928 ? 1.659 -61.595 -120.772 1.00 60.28 928 ALA A CA 1
ATOM 7380 C C . ALA A 1 928 ? 2.232 -62.340 -122.000 1.00 60.28 928 ALA A C 1
ATOM 7382 O O . ALA A 1 928 ? 1.542 -63.184 -122.562 1.00 60.28 928 ALA A O 1
ATOM 7383 N N . LYS A 1 929 ? 3.453 -62.020 -122.457 1.00 57.03 929 LYS A N 1
ATOM 7384 C CA . LYS A 1 929 ? 4.141 -62.718 -123.568 1.00 57.03 929 LYS A CA 1
ATOM 7385 C C . LYS A 1 929 ? 5.093 -63.823 -123.098 1.00 57.03 929 LYS A C 1
ATOM 7387 O O . LYS A 1 929 ? 5.558 -64.605 -123.923 1.00 57.03 929 LYS A O 1
ATOM 7392 N N . LEU A 1 930 ? 5.433 -63.814 -121.811 1.00 57.16 930 LEU A N 1
ATOM 7393 C CA . LEU A 1 930 ? 6.281 -64.800 -121.140 1.00 57.16 930 LEU A CA 1
ATOM 7394 C C . LEU A 1 930 ? 5.497 -66.027 -120.651 1.00 57.16 930 LEU A C 1
ATOM 7396 O O . LEU A 1 930 ? 6.090 -67.098 -120.525 1.00 57.16 930 LEU A O 1
ATOM 7400 N N . GLN A 1 931 ? 4.197 -65.861 -120.375 1.00 55.56 931 GLN A N 1
ATOM 7401 C CA . GLN A 1 931 ? 3.219 -66.939 -120.159 1.00 55.56 931 GLN A CA 1
ATOM 7402 C C . GLN A 1 931 ? 2.810 -67.589 -121.481 1.00 55.56 931 GLN A C 1
ATOM 7404 O O . GLN A 1 931 ? 2.579 -68.821 -121.465 1.00 55.56 931 GLN A O 1
#

pLDDT: mean 80.87, std 10.94, range [36.84, 96.25]